Protein AF-0000000069533627 (afdb_homodimer)

InterPro domains:
  IPR001584 Integrase, catalytic core [PF00665] (185-281)
  IPR001584 Integrase, catalytic core [PS50994] (182-339)
  IPR012337 Ribonuclease H-like superfamily [SSF53098] (185-344)
  IPR036397 Ribonuclease H superfamily [G3DSA:3.30.420.10] (178-377)
  IPR041588 Integrase zinc-binding domain [PF17921] (116-171)

Structure (mmCIF, N/CA/C/O backbone):
data_AF-0000000069533627-model_v1
#
loop_
_entity.id
_entity.type
_entity.pdbx_description
1 polymer 'RNA-directed DNA polymerase'
#
loop_
_atom_site.group_PDB
_atom_site.id
_atom_site.type_symbol
_atom_site.label_atom_id
_atom_site.label_alt_id
_atom_site.label_comp_id
_atom_site.label_asym_id
_atom_site.label_entity_id
_atom_site.label_seq_id
_atom_site.pdbx_PDB_ins_code
_atom_site.Cartn_x
_atom_site.Cartn_y
_atom_site.Cartn_z
_atom_site.occupancy
_atom_site.B_iso_or_equiv
_atom_site.auth_seq_id
_atom_site.auth_comp_id
_atom_site.auth_asym_id
_atom_site.auth_atom_id
_atom_site.pdbx_PDB_model_num
ATOM 1 N N . MET A 1 1 ? -25.141 -32.5 -42.75 1 32.59 1 MET A N 1
ATOM 2 C CA . MET A 1 1 ? -24.406 -31.297 -42.375 1 32.59 1 MET A CA 1
ATOM 3 C C . MET A 1 1 ? -23.875 -30.578 -43.594 1 32.59 1 MET A C 1
ATOM 5 O O . MET A 1 1 ? -23.188 -31.172 -44.438 1 32.59 1 MET A O 1
ATOM 9 N N . ASN A 1 2 ? -24.656 -29.609 -43.969 1 37.34 2 ASN A N 1
ATOM 10 C CA . ASN A 1 2 ? -24.406 -28.938 -45.25 1 37.34 2 ASN A CA 1
ATOM 11 C C . ASN A 1 2 ? -23.016 -28.344 -45.312 1 37.34 2 ASN A C 1
ATOM 13 O O . ASN A 1 2 ? -22.688 -27.438 -44.531 1 37.34 2 ASN A O 1
ATOM 17 N N . LEU A 1 3 ? -22.047 -29.094 -45.812 1 45.97 3 LEU A N 1
ATOM 18 C CA . LEU A 1 3 ? -20.625 -28.844 -46 1 45.97 3 LEU A CA 1
ATOM 19 C C . LEU A 1 3 ? -20.406 -27.5 -46.688 1 45.97 3 LEU A C 1
ATOM 21 O O . LEU A 1 3 ? -19.328 -26.906 -46.594 1 45.97 3 LEU A O 1
ATOM 25 N N . ASP A 1 4 ? -21.297 -27.062 -47.5 1 46.69 4 ASP A N 1
ATOM 26 C CA . ASP A 1 4 ? -21.062 -25.922 -48.406 1 46.69 4 ASP A CA 1
ATOM 27 C C . ASP A 1 4 ? -20.984 -24.625 -47.594 1 46.69 4 ASP A C 1
ATOM 29 O O . ASP A 1 4 ? -20.375 -23.656 -48.062 1 46.69 4 ASP A O 1
ATOM 33 N N . LYS A 1 5 ? -21.875 -24.516 -46.562 1 46.94 5 LYS A N 1
ATOM 34 C CA . LYS A 1 5 ? -21.906 -23.234 -45.875 1 46.94 5 LYS A CA 1
ATOM 35 C C . LYS A 1 5 ? -20.875 -23.172 -44.75 1 46.94 5 LYS A C 1
ATOM 37 O O . LYS A 1 5 ? -20.938 -22.281 -43.906 1 46.94 5 LYS A O 1
ATOM 42 N N . GLN A 1 6 ? -20.219 -24.234 -44.375 1 40.69 6 GLN A N 1
ATOM 43 C CA . GLN A 1 6 ? -19.234 -24.234 -43.312 1 40.69 6 GLN A CA 1
ATOM 44 C C . GLN A 1 6 ? -17.953 -23.547 -43.75 1 40.69 6 GLN A C 1
ATOM 46 O O . GLN A 1 6 ? -17.594 -23.562 -44.938 1 40.69 6 GLN A O 1
ATOM 51 N N . PRO A 1 7 ? -17.469 -22.656 -42.844 1 46.53 7 PRO A N 1
ATOM 52 C CA . PRO A 1 7 ? -16.203 -22 -43.219 1 46.53 7 PRO A CA 1
ATOM 53 C C . PRO A 1 7 ? -15.141 -22.984 -43.688 1 46.53 7 PRO A C 1
ATOM 55 O O . PRO A 1 7 ? -15.188 -24.156 -43.312 1 46.53 7 PRO A O 1
ATOM 58 N N . ASP A 1 8 ? -14.398 -22.562 -44.594 1 44.06 8 ASP A N 1
ATOM 59 C CA . ASP A 1 8 ? -13.406 -23.359 -45.312 1 44.06 8 ASP A CA 1
ATOM 60 C C . ASP A 1 8 ? -12.555 -24.156 -44.312 1 44.06 8 ASP A C 1
ATOM 62 O O . ASP A 1 8 ? -12.148 -25.281 -44.594 1 44.06 8 ASP A O 1
ATOM 66 N N . ILE A 1 9 ? -12.359 -23.578 -43.156 1 45.16 9 ILE A N 1
ATOM 67 C CA . ILE A 1 9 ? -11.516 -24.234 -42.156 1 45.16 9 ILE A CA 1
ATOM 68 C C . ILE A 1 9 ? -12.195 -25.5 -41.656 1 45.16 9 ILE A C 1
ATOM 70 O O . ILE A 1 9 ? -11.555 -26.531 -41.469 1 45.16 9 ILE A O 1
ATOM 74 N N . VAL A 1 10 ? -13.43 -25.469 -41.469 1 49.91 10 VAL A N 1
ATOM 75 C CA . VAL A 1 10 ? -14.188 -26.625 -41.031 1 49.91 10 VAL A CA 1
ATOM 76 C C . VAL A 1 10 ? -14.227 -27.688 -42.156 1 49.91 10 VAL A C 1
ATOM 78 O O . VAL A 1 10 ? -14.055 -28.875 -41.875 1 49.91 10 VAL A O 1
ATOM 81 N N . LYS A 1 11 ? -14.289 -27.219 -43.281 1 50.12 11 LYS A N 1
ATOM 82 C CA . LYS A 1 11 ? -14.336 -28.109 -44.438 1 50.12 11 LYS A CA 1
ATOM 83 C C . LYS A 1 11 ? -13.055 -28.922 -44.562 1 50.12 11 LYS A C 1
ATOM 85 O O . LYS A 1 11 ? -13.094 -30.125 -44.844 1 50.12 11 LYS A O 1
ATOM 90 N N . ARG A 1 12 ? -11.961 -28.234 -44.375 1 48.91 12 ARG A N 1
ATOM 91 C CA . ARG A 1 12 ? -10.672 -28.906 -44.469 1 48.91 12 ARG A CA 1
ATOM 92 C C . ARG A 1 12 ? -10.516 -29.969 -43.406 1 48.91 12 ARG A C 1
ATOM 94 O O . ARG A 1 12 ? -10.031 -31.078 -43.688 1 48.91 12 ARG A O 1
ATOM 101 N N . TRP A 1 13 ? -11.047 -29.609 -42.281 1 48.78 13 TRP A N 1
ATOM 102 C CA . TRP A 1 13 ? -10.984 -30.594 -41.219 1 48.78 13 TRP A CA 1
ATOM 103 C C . TRP A 1 13 ? -11.867 -31.797 -41.531 1 48.78 13 TRP A C 1
ATOM 105 O O . TRP A 1 13 ? -11.469 -32.938 -41.312 1 48.78 13 TRP A O 1
ATOM 115 N N . LEU A 1 14 ? -12.938 -31.516 -42 1 50.31 14 LEU A N 1
ATOM 116 C CA . LEU A 1 14 ? -13.859 -32.594 -42.344 1 50.31 14 LEU A CA 1
ATOM 117 C C . LEU A 1 14 ? -13.258 -33.531 -43.406 1 50.31 14 LEU A C 1
ATOM 119 O O . LEU A 1 14 ? -13.383 -34.75 -43.312 1 50.31 14 LEU A O 1
ATOM 123 N N . LEU A 1 15 ? -12.625 -32.938 -44.406 1 51.97 15 LEU A N 1
ATOM 124 C CA . LEU A 1 15 ? -12 -33.75 -45.438 1 51.97 15 LEU A CA 1
ATOM 125 C C . LEU A 1 15 ? -10.867 -34.594 -44.875 1 51.97 15 LEU A C 1
ATOM 127 O O . LEU A 1 15 ? -10.711 -35.75 -45.25 1 51.97 15 LEU A O 1
ATOM 131 N N . TYR A 1 16 ? -10.133 -33.969 -43.969 1 48.19 16 TYR A N 1
ATOM 132 C CA . TYR A 1 16 ? -9.008 -34.688 -43.375 1 48.19 16 TYR A CA 1
ATOM 133 C C . TYR A 1 16 ? -9.5 -35.844 -42.5 1 48.19 16 TYR A C 1
ATOM 135 O O . TYR A 1 16 ? -8.945 -36.938 -42.562 1 48.19 16 TYR A O 1
ATOM 143 N N . LEU A 1 17 ? -10.547 -35.625 -41.844 1 45.91 17 LEU A N 1
ATOM 144 C CA . LEU A 1 17 ? -11.094 -36.625 -40.969 1 45.91 17 LEU A CA 1
ATOM 145 C C . LEU A 1 17 ? -11.781 -37.75 -41.781 1 45.91 17 LEU A C 1
ATOM 147 O O . LEU A 1 17 ? -11.977 -38.844 -41.25 1 45.91 17 LEU A O 1
ATOM 151 N N . GLN A 1 18 ? -12.133 -37.469 -42.906 1 48.88 18 GLN A N 1
ATOM 152 C CA . GLN A 1 18 ? -12.836 -38.438 -43.75 1 48.88 18 GLN A CA 1
ATOM 153 C C . GLN A 1 18 ? -12.016 -39.688 -43.906 1 48.88 18 GLN A C 1
ATOM 155 O O . GLN A 1 18 ? -12.57 -40.781 -44.094 1 48.88 18 GLN A O 1
ATOM 160 N N . ASP A 1 19 ? -10.734 -39.469 -44 1 42 19 ASP A N 1
ATOM 161 C CA . ASP A 1 19 ? -9.914 -40.656 -44.312 1 42 19 ASP A CA 1
ATOM 162 C C . ASP A 1 19 ? -9.734 -41.5 -43.062 1 42 19 ASP A C 1
ATOM 164 O O . ASP A 1 19 ? -9.133 -42.594 -43.125 1 42 19 ASP A O 1
ATOM 168 N N . PHE A 1 20 ? -10.008 -40.938 -41.906 1 40.44 20 PHE A N 1
ATOM 169 C CA . PHE A 1 20 ? -9.898 -41.719 -40.688 1 40.44 20 PHE A CA 1
ATOM 170 C C . PHE A 1 20 ? -11.281 -42.156 -40.188 1 40.44 20 PHE A C 1
ATOM 172 O O . PHE A 1 20 ? -12.281 -41.5 -40.469 1 40.44 20 PHE A O 1
ATOM 179 N N . SER A 1 21 ? -11.453 -43.344 -39.906 1 42.88 21 SER A N 1
ATOM 180 C CA . SER A 1 21 ? -12.664 -43.875 -39.25 1 42.88 21 SER A CA 1
ATOM 181 C C . SER A 1 21 ? -12.805 -43.312 -37.844 1 42.88 21 SER A C 1
ATOM 183 O O . SER A 1 21 ? -12 -43.656 -36.938 1 42.88 21 SER A O 1
ATOM 185 N N . TYR A 1 22 ? -12.969 -42.156 -37.625 1 36.59 22 TYR A N 1
ATOM 186 C CA . TYR A 1 22 ? -13.031 -41.656 -36.25 1 36.59 22 TYR A CA 1
ATOM 187 C C . TYR A 1 22 ? -14.461 -41.656 -35.75 1 36.59 22 TYR A C 1
ATOM 189 O O . TYR A 1 22 ? -15.414 -41.656 -36.531 1 36.59 22 TYR A O 1
ATOM 197 N N . ASN A 1 23 ? -14.695 -42.281 -34.688 1 39.38 23 ASN A N 1
ATOM 198 C CA . ASN A 1 23 ? -15.953 -42.156 -33.938 1 39.38 23 ASN A CA 1
ATOM 199 C C . ASN A 1 23 ? -16.031 -40.812 -33.219 1 39.38 23 ASN A C 1
ATOM 201 O O . ASN A 1 23 ? -15.086 -40.438 -32.5 1 39.38 23 ASN A O 1
ATOM 205 N N . ILE A 1 24 ? -16.641 -39.844 -33.781 1 38.06 24 ILE A N 1
ATOM 206 C CA . ILE A 1 24 ? -16.859 -38.594 -33.125 1 38.06 24 ILE A CA 1
ATOM 207 C C . ILE A 1 24 ? -17.781 -38.781 -31.906 1 38.06 24 ILE A C 1
ATOM 209 O O . ILE A 1 24 ? -18.938 -39.156 -32.062 1 38.06 24 ILE A O 1
ATOM 213 N N . ASP A 1 25 ? -17.156 -39.219 -30.844 1 37.03 25 ASP A N 1
ATOM 214 C CA . ASP A 1 25 ? -18.031 -39.219 -29.672 1 37.03 25 ASP A CA 1
ATOM 215 C C . ASP A 1 25 ? -18.203 -37.781 -29.109 1 37.03 25 ASP A C 1
ATOM 217 O O . ASP A 1 25 ? -17.219 -37.062 -28.984 1 37.03 25 ASP A O 1
ATOM 221 N N . HIS A 1 26 ? -19.234 -37.219 -29.406 1 38.25 26 HIS A N 1
ATOM 222 C CA . HIS A 1 26 ? -19.594 -35.938 -28.797 1 38.25 26 HIS A CA 1
ATOM 223 C C . HIS A 1 26 ? -19.453 -36 -27.281 1 38.25 26 HIS A C 1
ATOM 225 O O . HIS A 1 26 ? -20.156 -36.75 -26.609 1 38.25 26 HIS A O 1
ATOM 231 N N . ILE A 1 27 ? -18.219 -35.938 -26.812 1 39.25 27 ILE A N 1
ATOM 232 C CA . ILE A 1 27 ? -18.156 -35.812 -25.359 1 39.25 27 ILE A CA 1
ATOM 233 C C . ILE A 1 27 ? -18.453 -34.344 -24.969 1 39.25 27 ILE A C 1
ATOM 235 O O . ILE A 1 27 ? -17.906 -33.406 -25.547 1 39.25 27 ILE A O 1
ATOM 239 N N . LYS A 1 28 ? -19.562 -34.188 -24.375 1 38.41 28 LYS A N 1
ATOM 240 C CA . LYS A 1 28 ? -19.953 -32.844 -23.922 1 38.41 28 LYS A CA 1
ATOM 241 C C . LYS A 1 28 ? -18.797 -32.125 -23.25 1 38.41 28 LYS A C 1
ATOM 243 O O . LYS A 1 28 ? -17.922 -32.75 -22.656 1 38.41 28 LYS A O 1
ATOM 248 N N . GLY A 1 29 ? -18.625 -30.891 -23.781 1 36.12 29 GLY A N 1
ATOM 249 C CA . GLY A 1 29 ? -17.531 -30.016 -23.406 1 36.12 29 GLY A CA 1
ATOM 250 C C . GLY A 1 29 ? -17.172 -30.109 -21.938 1 36.12 29 GLY A C 1
ATOM 251 O O . GLY A 1 29 ? -16.016 -29.844 -21.547 1 36.12 29 GLY A O 1
ATOM 252 N N . CYS A 1 30 ? -18.125 -30.391 -21.031 1 36.91 30 CYS A N 1
ATOM 253 C CA . CYS A 1 30 ? -17.891 -30.484 -19.594 1 36.91 30 CYS A CA 1
ATOM 254 C C . CYS A 1 30 ? -17.016 -31.688 -19.266 1 36.91 30 CYS A C 1
ATOM 256 O O . CYS A 1 30 ? -16.484 -31.797 -18.156 1 36.91 30 CYS A O 1
ATOM 258 N N . ASP A 1 31 ? -16.969 -32.656 -20.016 1 33.12 31 ASP A N 1
ATOM 259 C CA . ASP A 1 31 ? -16.391 -33.969 -19.656 1 33.12 31 ASP A CA 1
ATOM 260 C C . ASP A 1 31 ? -15.039 -34.188 -20.344 1 33.12 31 ASP A C 1
ATOM 262 O O . ASP A 1 31 ? -14.453 -35.25 -20.25 1 33.12 31 ASP A O 1
ATOM 266 N N . ASN A 1 32 ? -14.68 -33.438 -21.359 1 32.91 32 ASN A N 1
ATOM 267 C CA . ASN A 1 32 ? -13.438 -33.719 -22.047 1 32.91 32 ASN A CA 1
ATOM 268 C C . ASN A 1 32 ? -12.219 -33.312 -21.219 1 32.91 32 ASN A C 1
ATOM 270 O O . ASN A 1 32 ? -12.055 -32.125 -20.906 1 32.91 32 ASN A O 1
ATOM 274 N N . PRO A 1 33 ? -11.422 -34.219 -20.562 1 34.47 33 PRO A N 1
ATOM 275 C CA . PRO A 1 33 ? -10.258 -34 -19.688 1 34.47 33 PRO A CA 1
ATOM 276 C C . PRO A 1 33 ? -9.18 -33.156 -20.359 1 34.47 33 PRO A C 1
ATOM 278 O O . PRO A 1 33 ? -8.406 -32.469 -19.672 1 34.47 33 PRO A O 1
ATOM 281 N N . ALA A 1 34 ? -8.805 -33.531 -21.609 1 33.84 34 ALA A N 1
ATOM 282 C CA . ALA A 1 34 ? -7.695 -32.875 -22.281 1 33.84 34 ALA A CA 1
ATOM 283 C C . ALA A 1 34 ? -7.961 -31.359 -22.406 1 33.84 34 ALA A C 1
ATOM 285 O O . ALA A 1 34 ? -7.027 -30.562 -22.438 1 33.84 34 ALA A O 1
ATOM 286 N N . ASP A 1 35 ? -9.234 -30.984 -22.766 1 31.97 35 ASP A N 1
ATOM 287 C CA . ASP A 1 35 ? -9.688 -29.609 -23 1 31.97 35 ASP A CA 1
ATOM 288 C C . ASP A 1 35 ? -9.672 -28.797 -21.703 1 31.97 35 ASP A C 1
ATOM 290 O O . ASP A 1 35 ? -10.008 -27.609 -21.703 1 31.97 35 ASP A O 1
ATOM 294 N N . PHE A 1 36 ? -9.625 -29.484 -20.578 1 28.98 36 PHE A N 1
ATOM 295 C CA . PHE A 1 36 ? -9.664 -28.719 -19.344 1 28.98 36 PHE A CA 1
ATOM 296 C C . PHE A 1 36 ? -8.5 -27.75 -19.266 1 28.98 36 PHE A C 1
ATOM 298 O O . PHE A 1 36 ? -8.664 -26.609 -18.828 1 28.98 36 PHE A O 1
ATOM 305 N N . LEU A 1 37 ? -7.273 -28.266 -19.625 1 29.89 37 LEU A N 1
ATOM 306 C CA . LEU A 1 37 ? -6.156 -27.328 -19.547 1 29.89 37 LEU A CA 1
ATOM 307 C C . LEU A 1 37 ? -6.344 -26.188 -20.547 1 29.89 37 LEU A C 1
ATOM 309 O O . LEU A 1 37 ? -6.004 -25.031 -20.234 1 29.89 37 LEU A O 1
ATOM 313 N N . SER A 1 38 ? -6.496 -26.547 -21.828 1 29.06 38 SER A N 1
ATOM 314 C CA . SER A 1 38 ? -6.66 -25.547 -22.875 1 29.06 38 SER A CA 1
ATOM 315 C C . SER A 1 38 ? -7.977 -24.781 -22.703 1 29.06 38 SER A C 1
ATOM 317 O O . SER A 1 38 ? -8.109 -23.656 -23.172 1 29.06 38 SER A O 1
ATOM 319 N N . ARG A 1 39 ? -9.094 -25.438 -22.406 1 30.2 39 ARG A N 1
ATOM 320 C CA . ARG A 1 39 ? -10.414 -24.828 -22.297 1 30.2 39 ARG A CA 1
ATOM 321 C C . ARG A 1 39 ? -10.508 -23.969 -21.031 1 30.2 39 ARG A C 1
ATOM 323 O O . ARG A 1 39 ? -11.555 -23.375 -20.75 1 30.2 39 ARG A O 1
ATOM 330 N N . MET A 1 40 ? -9.797 -24.281 -19.922 1 29.95 40 MET A N 1
ATOM 331 C CA . MET A 1 40 ? -9.906 -23 -19.234 1 29.95 40 MET A CA 1
ATOM 332 C C . MET A 1 40 ? -9.758 -21.844 -20.203 1 29.95 40 MET A C 1
ATOM 334 O O . MET A 1 40 ? -8.641 -21.375 -20.469 1 29.95 40 MET A O 1
ATOM 338 N N . GLN A 1 41 ? -10.023 -22.078 -21.422 1 29.56 41 GLN A N 1
ATOM 339 C CA . GLN A 1 41 ? -10.344 -20.984 -22.344 1 29.56 41 GLN A CA 1
ATOM 340 C C . GLN A 1 41 ? -10.711 -19.719 -21.562 1 29.56 41 GLN A C 1
ATOM 342 O O . GLN A 1 41 ? -11.562 -19.75 -20.672 1 29.56 41 GLN A O 1
ATOM 347 N N . ILE A 1 42 ? -9.719 -19.016 -21.469 1 32.44 42 ILE A N 1
ATOM 348 C CA . ILE A 1 42 ? -9.711 -17.656 -20.969 1 32.44 42 ILE A CA 1
ATOM 349 C C . ILE A 1 42 ? -10.992 -16.938 -21.391 1 32.44 42 ILE A C 1
ATOM 351 O O . ILE A 1 42 ? -11.156 -16.578 -22.547 1 32.44 42 ILE A O 1
ATOM 355 N N . GLU A 1 43 ? -12.047 -17.609 -21.344 1 31.3 43 GLU A N 1
ATOM 356 C CA . GLU A 1 43 ? -13.164 -16.672 -21.453 1 31.3 43 GLU A CA 1
ATOM 357 C C . GLU A 1 43 ? -12.734 -15.25 -21.109 1 31.3 43 GLU A C 1
ATOM 359 O O . GLU A 1 43 ? -11.719 -15.055 -20.438 1 31.3 43 GLU A O 1
ATOM 364 N N . ASP A 1 44 ? -13.297 -14.344 -21.766 1 32.56 44 ASP A N 1
ATOM 365 C CA . ASP A 1 44 ? -13.039 -12.914 -21.609 1 32.56 44 ASP A CA 1
ATOM 366 C C . ASP A 1 44 ? -12.594 -12.594 -20.188 1 32.56 44 ASP A C 1
ATOM 368 O O . ASP A 1 44 ? -13.406 -12.648 -19.25 1 32.56 44 ASP A O 1
ATOM 372 N N . VAL A 1 45 ? -11.602 -13.18 -19.781 1 37.94 45 VAL A N 1
ATOM 373 C CA . VAL A 1 45 ? -11.062 -12.727 -18.516 1 37.94 45 VAL A CA 1
ATOM 374 C C . VAL A 1 45 ? -11.406 -11.25 -18.297 1 37.94 45 VAL A C 1
ATOM 376 O O . VAL A 1 45 ? -10.828 -10.375 -18.938 1 37.94 45 VAL A O 1
ATOM 379 N N . GLU A 1 46 ? -12.516 -11.008 -18.344 1 44.5 46 GLU A N 1
ATOM 380 C CA . GLU A 1 46 ? -12.945 -9.68 -17.906 1 44.5 46 GLU A CA 1
ATOM 381 C C . GLU A 1 46 ? -12.203 -9.234 -16.656 1 44.5 46 GLU A C 1
ATOM 383 O O . GLU A 1 46 ? -11.883 -10.055 -15.797 1 44.5 46 GLU A O 1
ATOM 388 N N . VAL A 1 47 ? -11.461 -8.18 -16.781 1 50.31 47 VAL A N 1
ATOM 389 C CA . VAL A 1 47 ? -10.898 -7.434 -15.664 1 50.31 47 VAL A CA 1
ATOM 390 C C . VAL A 1 47 ? -11.586 -7.855 -14.367 1 50.31 47 VAL A C 1
ATOM 392 O O . VAL A 1 47 ? -10.969 -7.832 -13.297 1 50.31 47 VAL A O 1
ATOM 395 N N . ASN A 1 48 ? -12.781 -8.625 -14.477 1 54.84 48 ASN A N 1
ATOM 396 C CA . ASN A 1 48 ? -13.648 -8.836 -13.32 1 54.84 48 ASN A CA 1
ATOM 397 C C . ASN A 1 48 ? -13.234 -10.086 -12.539 1 54.84 48 ASN A C 1
ATOM 399 O O . ASN A 1 48 ? -13.68 -10.281 -11.406 1 54.84 48 ASN A O 1
ATOM 403 N N . ASN A 1 49 ? -12.203 -10.961 -13.18 1 62.41 49 ASN A N 1
ATOM 404 C CA . ASN A 1 49 ? -11.969 -12.172 -12.398 1 62.41 49 ASN A CA 1
ATOM 405 C C . ASN A 1 49 ? -10.477 -12.469 -12.242 1 62.41 49 ASN A C 1
ATOM 407 O O . ASN A 1 49 ? -10.062 -13.625 -12.305 1 62.41 49 ASN A O 1
ATOM 411 N N . LEU A 1 50 ? -9.773 -11.523 -12.047 1 68.56 50 LEU A N 1
ATOM 412 C CA . LEU A 1 50 ? -8.32 -11.641 -12.031 1 68.56 50 LEU A CA 1
ATOM 413 C C . LEU A 1 50 ? -7.871 -12.633 -10.953 1 68.56 50 LEU A C 1
ATOM 415 O O . LEU A 1 50 ? -6.984 -13.453 -11.195 1 68.56 50 LEU A O 1
ATOM 419 N N . PHE A 1 51 ? -8.57 -12.633 -9.805 1 71.25 51 PHE A N 1
ATOM 420 C CA . PHE A 1 51 ? -8.133 -13.438 -8.672 1 71.25 51 PHE A CA 1
ATOM 421 C C . PHE A 1 51 ? -9.102 -14.586 -8.414 1 71.25 51 PHE A C 1
ATOM 423 O O . PHE A 1 51 ? -9.172 -15.109 -7.305 1 71.25 51 PHE A O 1
ATOM 430 N N . HIS A 1 52 ? -9.859 -14.977 -9.414 1 71.12 52 HIS A N 1
ATOM 431 C CA . HIS A 1 52 ? -10.883 -16 -9.266 1 71.12 52 HIS A CA 1
ATOM 432 C C . HIS A 1 52 ? -10.266 -17.344 -8.875 1 71.12 52 HIS A C 1
ATOM 434 O O . HIS A 1 52 ? -9.266 -17.766 -9.477 1 71.12 52 HIS A O 1
ATOM 440 N N . MET A 1 53 ? -10.82 -17.75 -7.656 1 66.31 53 MET A N 1
ATOM 441 C CA . MET A 1 53 ? -10.445 -19.094 -7.203 1 66.31 53 MET A CA 1
ATOM 442 C C . MET A 1 53 ? -11.539 -20.094 -7.523 1 66.31 53 MET A C 1
ATOM 444 O O . MET A 1 53 ? -12.727 -19.766 -7.504 1 66.31 53 MET A O 1
ATOM 448 N N . GLY A 1 54 ? -11.539 -20.766 -8.594 1 62.72 54 GLY A N 1
ATOM 449 C CA . GLY A 1 54 ? -12.547 -21.781 -8.836 1 62.72 54 GLY A CA 1
ATOM 450 C C . GLY A 1 54 ? -13.148 -22.344 -7.562 1 62.72 54 GLY A C 1
ATOM 451 O O . GLY A 1 54 ? -12.609 -22.141 -6.473 1 62.72 54 GLY A O 1
ATOM 452 N N . ASP A 1 55 ? -14.383 -22.766 -7.461 1 71.44 55 ASP A N 1
ATOM 453 C CA . ASP A 1 55 ? -15.125 -23.328 -6.34 1 71.44 55 ASP A CA 1
ATOM 454 C C . ASP A 1 55 ? -14.578 -24.688 -5.945 1 71.44 55 ASP A C 1
ATOM 456 O O . ASP A 1 55 ? -15.008 -25.281 -4.945 1 71.44 55 ASP A O 1
ATOM 460 N N . GLN A 1 56 ? -13.594 -25.047 -6.578 1 78.88 56 GLN A N 1
ATOM 461 C CA . GLN A 1 56 ? -13.117 -26.406 -6.387 1 78.88 56 GLN A CA 1
ATOM 462 C C . GLN A 1 56 ? -12.453 -26.578 -5.023 1 78.88 56 GLN A C 1
ATOM 464 O O . GLN A 1 56 ? -12.531 -27.641 -4.418 1 78.88 56 GLN A O 1
ATOM 469 N N . LEU A 1 57 ? -11.922 -25.5 -4.543 1 85.38 57 LEU A N 1
ATOM 470 C CA . LEU A 1 57 ? -11.195 -25.625 -3.283 1 85.38 57 LEU A CA 1
ATOM 471 C C . LEU A 1 57 ? -11.992 -25.031 -2.131 1 85.38 57 LEU A C 1
ATOM 473 O O . LEU A 1 57 ? -11.422 -24.625 -1.112 1 85.38 57 LEU A O 1
ATOM 477 N N . SER A 1 58 ? -13.234 -24.984 -2.35 1 84.12 58 SER A N 1
ATOM 478 C CA . SER A 1 58 ? -14.078 -24.594 -1.227 1 84.12 58 SER A CA 1
ATOM 479 C C . SER A 1 58 ? -14.109 -25.688 -0.158 1 84.12 58 SER A C 1
ATOM 481 O O . SER A 1 58 ? -13.984 -26.875 -0.469 1 84.12 58 SER A O 1
ATOM 483 N N . HIS A 1 59 ? -14.312 -25.281 1.044 1 87.19 59 HIS A N 1
ATOM 484 C CA . HIS A 1 59 ? -14.336 -26.234 2.143 1 87.19 59 HIS A CA 1
ATOM 485 C C . HIS A 1 59 ? -15.414 -27.297 1.936 1 87.19 59 HIS A C 1
ATOM 487 O O . HIS A 1 59 ? -15.195 -28.469 2.205 1 87.19 59 HIS A O 1
ATOM 493 N N . SER A 1 60 ? -16.516 -26.828 1.483 1 87.19 60 SER A N 1
ATOM 494 C CA . SER A 1 60 ? -17.625 -27.75 1.248 1 87.19 60 SER A CA 1
ATOM 495 C C . SER A 1 60 ? -17.266 -28.781 0.189 1 87.19 60 SER A C 1
ATOM 497 O O . SER A 1 60 ? -17.531 -29.969 0.355 1 87.19 60 SER A O 1
ATOM 499 N N . ASN A 1 61 ? -16.625 -28.328 -0.815 1 89.62 61 ASN A N 1
ATOM 500 C CA . ASN A 1 61 ? -16.25 -29.234 -1.885 1 89.62 61 ASN A CA 1
ATOM 501 C C . ASN A 1 61 ? -15.109 -30.156 -1.453 1 89.62 61 ASN A C 1
ATOM 503 O O . ASN A 1 61 ? -15.078 -31.328 -1.827 1 89.62 61 ASN A O 1
ATOM 507 N N . ILE A 1 62 ? -14.172 -29.656 -0.72 1 92.81 62 ILE A N 1
ATOM 508 C CA . ILE A 1 62 ? -13.07 -30.469 -0.227 1 92.81 62 ILE A CA 1
ATOM 509 C C . ILE A 1 62 ? -13.609 -31.594 0.663 1 92.81 62 ILE A C 1
ATOM 511 O O . ILE A 1 62 ? -13.203 -32.75 0.539 1 92.81 62 ILE A O 1
ATOM 515 N N . LYS A 1 63 ? -14.523 -31.25 1.487 1 93.94 63 LYS A N 1
ATOM 516 C CA . LYS A 1 63 ? -15.125 -32.219 2.389 1 93.94 63 LYS A CA 1
ATOM 517 C C . LYS A 1 63 ? -15.812 -33.344 1.608 1 93.94 63 LYS A C 1
ATOM 519 O O . LYS A 1 63 ? -15.648 -34.531 1.926 1 93.94 63 LYS A O 1
ATOM 524 N N . LEU A 1 64 ? -16.547 -32.938 0.66 1 93.88 64 LEU A N 1
ATOM 525 C CA . LEU A 1 64 ? -17.234 -33.906 -0.191 1 93.88 64 LEU A CA 1
ATOM 526 C C . LEU A 1 64 ? -16.234 -34.812 -0.896 1 93.88 64 LEU A C 1
ATOM 528 O O . LEU A 1 64 ? -16.406 -36.031 -0.921 1 93.88 64 LEU A O 1
ATOM 532 N N . CYS A 1 65 ? -15.188 -34.281 -1.409 1 94.88 65 CYS A N 1
ATOM 533 C CA . CYS A 1 65 ? -14.18 -35.031 -2.143 1 94.88 65 CYS A CA 1
ATOM 534 C C . CYS A 1 65 ? -13.398 -35.938 -1.205 1 94.88 65 CYS A C 1
ATOM 536 O O . CYS A 1 65 ? -12.992 -37.031 -1.593 1 94.88 65 CYS A O 1
ATOM 538 N N . GLN A 1 66 ? -13.156 -35.531 -0.013 1 95.75 66 GLN A N 1
ATOM 539 C CA . GLN A 1 66 ? -12.484 -36.344 0.987 1 95.75 66 GLN A CA 1
ATOM 540 C C . GLN A 1 66 ? -13.289 -37.594 1.289 1 95.75 66 GLN A C 1
ATOM 542 O O . GLN A 1 66 ? -12.719 -38.688 1.473 1 95.75 66 GLN A O 1
ATOM 547 N N . SER A 1 67 ? -14.586 -37.5 1.318 1 94.25 67 SER A N 1
ATOM 548 C CA . SER A 1 67 ? -15.461 -38.625 1.625 1 94.25 67 SER A CA 1
ATOM 549 C C . SER A 1 67 ? -15.555 -39.594 0.448 1 94.25 67 SER A C 1
ATOM 551 O O . SER A 1 67 ? -15.773 -40.781 0.636 1 94.25 67 SER A O 1
ATOM 553 N N . MET A 1 68 ? -15.32 -39.094 -0.686 1 93.94 68 MET A N 1
ATOM 554 C CA . MET A 1 68 ? -15.492 -39.906 -1.891 1 93.94 68 MET A CA 1
ATOM 555 C C . MET A 1 68 ? -14.18 -40.594 -2.277 1 93.94 68 MET A C 1
ATOM 557 O O . MET A 1 68 ? -14.188 -41.656 -2.918 1 93.94 68 MET A O 1
ATOM 561 N N . ASP A 1 69 ? -13.109 -40 -1.898 1 94.25 69 ASP A N 1
ATOM 562 C CA . ASP A 1 69 ? -11.789 -40.531 -2.246 1 94.25 69 ASP A CA 1
ATOM 563 C C . ASP A 1 69 ? -11.453 -41.75 -1.428 1 94.25 69 ASP A C 1
ATOM 565 O O . ASP A 1 69 ? -11.703 -41.812 -0.221 1 94.25 69 ASP A O 1
ATOM 569 N N . SER A 1 70 ? -10.945 -42.719 -2.049 1 92.94 70 SER A N 1
ATOM 570 C CA . SER A 1 70 ? -10.695 -44.031 -1.419 1 92.94 70 SER A CA 1
ATOM 571 C C . SER A 1 70 ? -9.672 -43.906 -0.292 1 92.94 70 SER A C 1
ATOM 573 O O . SER A 1 70 ? -9.844 -44.5 0.777 1 92.94 70 SER A O 1
ATOM 575 N N . CYS A 1 71 ? -8.68 -43.156 -0.518 1 93.31 71 CYS A N 1
ATOM 576 C CA . CYS A 1 71 ? -7.621 -43.031 0.473 1 93.31 71 CYS A CA 1
ATOM 577 C C . CYS A 1 71 ? -8.094 -42.25 1.69 1 93.31 71 CYS A C 1
ATOM 579 O O . CYS A 1 71 ? -7.98 -42.719 2.822 1 93.31 71 CYS A O 1
ATOM 581 N N . THR A 1 72 ? -8.68 -41.125 1.476 1 95.5 72 THR A N 1
ATOM 582 C CA . THR A 1 72 ? -9.078 -40.281 2.584 1 95.5 72 THR A CA 1
ATOM 583 C C . THR A 1 72 ? -10.273 -40.875 3.33 1 95.5 72 THR A C 1
ATOM 585 O O . THR A 1 72 ? -10.383 -40.719 4.551 1 95.5 72 THR A O 1
ATOM 588 N N . SER A 1 73 ? -11.141 -41.531 2.631 1 94.75 73 SER A N 1
ATOM 589 C CA . SER A 1 73 ? -12.266 -42.188 3.291 1 94.75 73 SER A CA 1
ATOM 590 C C . SER A 1 73 ? -11.797 -43.25 4.27 1 94.75 73 SER A C 1
ATOM 592 O O . SER A 1 73 ? -12.391 -43.438 5.332 1 94.75 73 SER A O 1
ATOM 594 N N . GLU A 1 74 ? -10.789 -43.938 3.826 1 94.88 74 GLU A N 1
ATOM 595 C CA . GLU A 1 74 ? -10.219 -44.938 4.707 1 94.88 74 GLU A CA 1
ATOM 596 C C . GLU A 1 74 ? -9.609 -44.312 5.957 1 94.88 74 GLU A C 1
ATOM 598 O O . GLU A 1 74 ? -9.75 -44.844 7.059 1 94.88 74 GLU A O 1
ATOM 603 N N . ILE A 1 75 ? -8.922 -43.25 5.754 1 95.75 75 ILE A N 1
ATOM 604 C CA . ILE A 1 75 ? -8.312 -42.562 6.883 1 95.75 75 ILE A CA 1
ATOM 605 C C . ILE A 1 75 ? -9.398 -42.062 7.84 1 95.75 75 ILE A C 1
ATOM 607 O O . ILE A 1 75 ? -9.266 -42.219 9.055 1 95.75 75 ILE A O 1
ATOM 611 N N . ILE A 1 76 ? -10.461 -41.531 7.266 1 96 76 ILE A N 1
ATOM 612 C CA . ILE A 1 76 ? -11.57 -41 8.062 1 96 76 ILE A CA 1
ATOM 613 C C . ILE A 1 76 ? -12.195 -42.156 8.867 1 96 76 ILE A C 1
ATOM 615 O O . ILE A 1 76 ? -12.5 -42 10.047 1 96 76 ILE A O 1
ATOM 619 N N . LYS A 1 77 ? -12.375 -43.281 8.266 1 95.12 77 LYS A N 1
ATOM 620 C CA . LYS A 1 77 ? -12.914 -44.438 8.945 1 95.12 77 LYS A CA 1
ATOM 621 C C . LYS A 1 77 ? -12.016 -44.875 10.094 1 95.12 77 LYS A C 1
ATOM 623 O O . LYS A 1 77 ? -12.5 -45.219 11.172 1 95.12 77 LYS A O 1
ATOM 628 N N . LYS A 1 78 ? -10.797 -44.875 9.836 1 95.81 78 LYS A N 1
ATOM 629 C CA . LYS A 1 78 ? -9.828 -45.281 10.859 1 95.81 78 LYS A CA 1
ATOM 630 C C . LYS A 1 78 ? -9.852 -44.312 12.047 1 95.81 78 LYS A C 1
ATOM 632 O O . LYS A 1 78 ? -9.648 -44.719 13.188 1 95.81 78 LYS A O 1
ATOM 637 N N . ILE A 1 79 ? -10.039 -43.062 11.75 1 94.81 79 ILE A N 1
ATOM 638 C CA . ILE A 1 79 ? -10.125 -42.062 12.812 1 94.81 79 ILE A CA 1
ATOM 639 C C . ILE A 1 79 ? -11.375 -42.312 13.648 1 94.81 79 ILE A C 1
ATOM 641 O O . ILE A 1 79 ? -11.336 -42.219 14.875 1 94.81 79 ILE A O 1
ATOM 645 N N . GLU A 1 80 ? -12.453 -42.594 12.945 1 92.81 80 GLU A N 1
ATOM 646 C CA . GLU A 1 80 ? -13.711 -42.875 13.633 1 92.81 80 GLU A CA 1
ATOM 647 C C . GLU A 1 80 ? -13.586 -44.125 14.508 1 92.81 80 GLU A C 1
ATOM 649 O O . GLU A 1 80 ? -14.219 -44.219 15.562 1 92.81 80 GLU A O 1
ATOM 654 N N . GLU A 1 81 ? -12.766 -45.062 14.094 1 94.62 81 GLU A N 1
ATOM 655 C CA . GLU A 1 81 ? -12.523 -46.281 14.844 1 94.62 81 GLU A CA 1
ATOM 656 C C . GLU A 1 81 ? -11.477 -46.062 15.938 1 94.62 81 GLU A C 1
ATOM 658 O O . GLU A 1 81 ? -11.117 -47 16.656 1 94.62 81 GLU A O 1
ATOM 663 N N . LYS A 1 82 ? -10.867 -44.875 16 1 92.56 82 LYS A N 1
ATOM 664 C CA . LYS A 1 82 ? -9.906 -44.469 17.016 1 92.56 82 LYS A CA 1
ATOM 665 C C . LYS A 1 82 ? -8.602 -45.25 16.875 1 92.56 82 LYS A C 1
ATOM 667 O O . LYS A 1 82 ? -8.039 -45.688 17.875 1 92.56 82 LYS A O 1
ATOM 672 N N . ASP A 1 83 ? -8.305 -45.5 15.625 1 92.44 83 ASP A N 1
ATOM 673 C CA . ASP A 1 83 ? -6.992 -46.094 15.375 1 92.44 83 ASP A CA 1
ATOM 674 C C . ASP A 1 83 ? -5.871 -45.188 15.867 1 92.44 83 ASP A C 1
ATOM 676 O O . ASP A 1 83 ? -5.727 -44.062 15.391 1 92.44 83 ASP A O 1
ATOM 680 N N . SER A 1 84 ? -5.016 -45.562 16.703 1 90.56 84 SER A N 1
ATOM 681 C CA . SER A 1 84 ? -4.031 -44.75 17.406 1 90.56 84 SER A CA 1
ATOM 682 C C . SER A 1 84 ? -3.002 -44.156 16.438 1 90.56 84 SER A C 1
ATOM 684 O O . SER A 1 84 ? -2.65 -43 16.531 1 90.56 84 SER A O 1
ATOM 686 N N . LYS A 1 85 ? -2.549 -45 15.562 1 91.19 85 LYS A N 1
ATOM 687 C CA . LYS A 1 85 ? -1.514 -44.562 14.633 1 91.19 85 LYS A CA 1
ATOM 688 C C . LYS A 1 85 ? -2.033 -43.469 13.711 1 91.19 85 LYS A C 1
ATOM 690 O O . LYS A 1 85 ? -1.347 -42.469 13.477 1 91.19 85 LYS A O 1
ATOM 695 N N . THR A 1 86 ? -3.219 -43.656 13.211 1 92.19 86 THR A N 1
ATOM 696 C CA . THR A 1 86 ? -3.82 -42.688 12.289 1 92.19 86 THR A CA 1
ATOM 697 C C . THR A 1 86 ? -4.176 -41.406 13.016 1 92.19 86 THR A C 1
ATOM 699 O O . THR A 1 86 ? -3.988 -40.312 12.477 1 92.19 86 THR A O 1
ATOM 702 N N . CYS A 1 87 ? -4.57 -41.5 14.242 1 90.88 87 CYS A N 1
ATOM 703 C CA . CYS A 1 87 ? -5.004 -40.344 15.016 1 90.88 87 CYS A CA 1
ATOM 704 C C . CYS A 1 87 ? -3.812 -39.5 15.438 1 90.88 87 CYS A C 1
ATOM 706 O O . CYS A 1 87 ? -3.975 -38.344 15.812 1 90.88 87 CYS A O 1
ATOM 708 N N . GLN A 1 88 ? -2.67 -40.094 15.359 1 88.62 88 GLN A N 1
ATOM 709 C CA . GLN A 1 88 ? -1.465 -39.312 15.672 1 88.62 88 GLN A CA 1
ATOM 710 C C . GLN A 1 88 ? -1.115 -38.375 14.547 1 88.62 88 GLN A C 1
ATOM 712 O O . GLN A 1 88 ? -0.536 -37.312 14.789 1 88.62 88 GLN A O 1
ATOM 717 N N . LYS A 1 89 ? -1.547 -38.656 13.367 1 91.5 89 LYS A N 1
ATOM 718 C CA . LYS A 1 89 ? -1.123 -37.906 12.195 1 91.5 89 LYS A CA 1
ATOM 719 C C . LYS A 1 89 ? -2.273 -37.062 11.641 1 91.5 89 LYS A C 1
ATOM 721 O O . LYS A 1 89 ? -2.051 -36.031 11.031 1 91.5 89 LYS A O 1
ATOM 726 N N . TYR A 1 90 ? -3.43 -37.688 11.844 1 93.75 90 TYR A N 1
ATOM 727 C CA . TYR A 1 90 ? -4.586 -37.062 11.211 1 93.75 90 TYR A CA 1
ATOM 728 C C . TYR A 1 90 ? -5.703 -36.844 12.219 1 93.75 90 TYR A C 1
ATOM 730 O O . TYR A 1 90 ? -5.742 -37.469 13.273 1 93.75 90 TYR A O 1
ATOM 738 N N . PHE A 1 91 ? -6.574 -35.844 11.922 1 93.12 91 PHE A N 1
ATOM 739 C CA . PHE A 1 91 ? -7.781 -35.625 12.711 1 93.12 91 PHE A CA 1
ATOM 740 C C . PHE A 1 91 ? -8.844 -34.938 11.875 1 93.12 91 PHE A C 1
ATOM 742 O O . PHE A 1 91 ? -8.562 -34.406 10.789 1 93.12 91 PHE A O 1
ATOM 749 N N . ILE A 1 92 ? -10.047 -35 12.305 1 93.5 92 ILE A N 1
ATOM 750 C CA . ILE A 1 92 ? -11.148 -34.281 11.68 1 93.5 92 ILE A CA 1
ATOM 751 C C . ILE A 1 92 ? -11.445 -33 12.461 1 93.5 92 ILE A C 1
ATOM 753 O O . ILE A 1 92 ? -11.688 -33.031 13.664 1 93.5 92 ILE A O 1
ATOM 757 N N . ASP A 1 93 ? -11.359 -31.906 11.711 1 90.81 93 ASP A N 1
ATOM 758 C CA . ASP A 1 93 ? -11.656 -30.625 12.352 1 90.81 93 ASP A CA 1
ATOM 759 C C . ASP A 1 93 ? -13.117 -30.547 12.781 1 90.81 93 ASP A C 1
ATOM 761 O O . ASP A 1 93 ? -14.016 -30.781 11.969 1 90.81 93 ASP A O 1
ATOM 765 N N . SER A 1 94 ? -13.367 -30.141 14 1 86.44 94 SER A N 1
ATOM 766 C CA . SER A 1 94 ? -14.711 -30.172 14.578 1 86.44 94 SER A CA 1
ATOM 767 C C . SER A 1 94 ? -15.594 -29.078 13.977 1 86.44 94 SER A C 1
ATOM 769 O O . SER A 1 94 ? -16.812 -29.234 13.898 1 86.44 94 SER A O 1
ATOM 771 N N . TYR A 1 95 ? -15 -28.109 13.562 1 80.81 95 TYR A N 1
ATOM 772 C CA . TYR A 1 95 ? -15.773 -26.969 13.07 1 80.81 95 TYR A CA 1
ATOM 773 C C . TYR A 1 95 ? -16.094 -27.141 11.594 1 80.81 95 TYR A C 1
ATOM 775 O O . TYR A 1 95 ? -17.234 -26.922 11.172 1 80.81 95 TYR A O 1
ATOM 783 N N . THR A 1 96 ? -15.156 -27.578 10.828 1 85.38 96 THR A N 1
ATOM 784 C CA . THR A 1 96 ? -15.312 -27.609 9.375 1 85.38 96 THR A CA 1
ATOM 785 C C . THR A 1 96 ? -15.656 -29.016 8.898 1 85.38 96 THR A C 1
ATOM 787 O O . THR A 1 96 ? -16.219 -29.188 7.809 1 85.38 96 THR A O 1
ATOM 790 N N . GLY A 1 97 ? -15.289 -29.969 9.703 1 89.56 97 GLY A N 1
ATOM 791 C CA . GLY A 1 97 ? -15.492 -31.359 9.305 1 89.56 97 GLY A CA 1
ATOM 792 C C . GLY A 1 97 ? -14.445 -31.844 8.32 1 89.56 97 GLY A C 1
ATOM 793 O O . GLY A 1 97 ? -14.586 -32.938 7.75 1 89.56 97 GLY A O 1
ATOM 794 N N . LEU A 1 98 ? -13.406 -31.078 8.164 1 93.69 98 LEU A N 1
ATOM 795 C CA . LEU A 1 98 ? -12.375 -31.422 7.184 1 93.69 98 LEU A CA 1
ATOM 796 C C . LEU A 1 98 ? -11.32 -32.344 7.793 1 93.69 98 LEU A C 1
ATOM 798 O O . LEU A 1 98 ? -10.977 -32.188 8.969 1 93.69 98 LEU A O 1
ATOM 802 N N . LEU A 1 99 ? -10.859 -33.219 6.973 1 95.56 99 LEU A N 1
ATOM 803 C CA . LEU A 1 99 ? -9.719 -34.062 7.359 1 95.56 99 LEU A CA 1
ATOM 804 C C . LEU A 1 99 ? -8.438 -33.219 7.355 1 95.56 99 LEU A C 1
ATOM 806 O O . LEU A 1 99 ? -8.094 -32.594 6.344 1 95.56 99 LEU A O 1
ATOM 810 N N . MET A 1 100 ? -7.762 -33.25 8.43 1 94.44 100 MET A N 1
ATOM 811 C CA . MET A 1 100 ? -6.57 -32.438 8.602 1 94.44 100 MET A CA 1
ATOM 812 C C . MET A 1 100 ? -5.344 -33.281 8.875 1 94.44 100 MET A C 1
ATOM 814 O O . MET A 1 100 ? -5.465 -34.406 9.398 1 94.44 100 MET A O 1
ATOM 818 N N . PHE A 1 101 ? -4.246 -32.781 8.406 1 92.69 101 PHE A N 1
ATOM 819 C CA . PHE A 1 101 ? -2.938 -33.375 8.688 1 92.69 101 PHE A CA 1
ATOM 820 C C . PHE A 1 101 ? -2.225 -32.594 9.781 1 92.69 101 PHE A C 1
ATOM 822 O O . PHE A 1 101 ? -2.117 -31.359 9.711 1 92.69 101 PHE A O 1
ATOM 829 N N . LYS A 1 102 ? -1.772 -33.312 10.789 1 86.69 102 LYS A N 1
ATOM 830 C CA . LYS A 1 102 ? -1.105 -32.719 11.93 1 86.69 102 LYS A CA 1
ATOM 831 C C . LYS A 1 102 ? 0.392 -32.562 11.672 1 86.69 102 LYS A C 1
ATOM 833 O O . LYS A 1 102 ? 1.057 -33.5 11.273 1 86.69 102 LYS A O 1
ATOM 838 N N . ILE A 1 103 ? 0.834 -31.25 11.633 1 78.56 103 ILE A N 1
ATOM 839 C CA . ILE A 1 103 ? 2.275 -31.047 11.539 1 78.56 103 ILE A CA 1
ATOM 840 C C . ILE A 1 103 ? 2.811 -30.531 12.875 1 78.56 103 ILE A C 1
ATOM 842 O O . ILE A 1 103 ? 2.262 -29.578 13.445 1 78.56 103 ILE A O 1
ATOM 846 N N . LYS A 1 104 ? 3.699 -31.297 13.469 1 65.31 104 LYS A N 1
ATOM 847 C CA . LYS A 1 104 ? 4.328 -30.859 14.711 1 65.31 104 LYS A CA 1
ATOM 848 C C . LYS A 1 104 ? 5.434 -29.828 14.438 1 65.31 104 LYS A C 1
ATOM 850 O O . LYS A 1 104 ? 6.367 -30.109 13.68 1 65.31 104 LYS A O 1
ATOM 855 N N . SER A 1 105 ? 5.039 -28.594 14.188 1 57.44 105 SER A N 1
ATOM 856 C CA . SER A 1 105 ? 6.105 -27.609 14.039 1 57.44 105 SER A CA 1
ATOM 857 C C . SER A 1 105 ? 6.598 -27.125 15.391 1 57.44 105 SER A C 1
ATOM 859 O O . SER A 1 105 ? 5.836 -26.516 16.156 1 57.44 105 SER A O 1
ATOM 861 N N . GLY A 1 106 ? 7.883 -27.25 15.75 1 53.38 106 GLY A N 1
ATOM 862 C CA . GLY A 1 106 ? 8.531 -26.859 16.984 1 53.38 106 GLY A CA 1
ATOM 863 C C . GLY A 1 106 ? 7.684 -27.125 18.219 1 53.38 106 GLY A C 1
ATOM 864 O O . GLY A 1 106 ? 6.715 -27.875 18.156 1 53.38 106 GLY A O 1
ATOM 865 N N . LYS A 1 107 ? 8 -26.578 19.484 1 50.25 107 LYS A N 1
ATOM 866 C CA . LYS A 1 107 ? 7.484 -26.969 20.797 1 50.25 107 LYS A CA 1
ATOM 867 C C . LYS A 1 107 ? 5.969 -26.781 20.859 1 50.25 107 LYS A C 1
ATOM 869 O O . LYS A 1 107 ? 5.277 -27.531 21.547 1 50.25 107 LYS A O 1
ATOM 874 N N . ASP A 1 108 ? 5.316 -25.781 20.359 1 48.81 108 ASP A N 1
ATOM 875 C CA . ASP A 1 108 ? 3.938 -25.609 20.797 1 48.81 108 ASP A CA 1
ATOM 876 C C . ASP A 1 108 ? 3.025 -25.219 19.641 1 48.81 108 ASP A C 1
ATOM 878 O O . ASP A 1 108 ? 1.842 -24.953 19.844 1 48.81 108 ASP A O 1
ATOM 882 N N . GLN A 1 109 ? 3.559 -25.078 18.391 1 52.38 109 GLN A N 1
ATOM 883 C CA . GLN A 1 109 ? 2.539 -24.562 17.484 1 52.38 109 GLN A CA 1
ATOM 884 C C . GLN A 1 109 ? 2.191 -25.594 16.406 1 52.38 109 GLN A C 1
ATOM 886 O O . GLN A 1 109 ? 3.08 -26.125 15.734 1 52.38 109 GLN A O 1
ATOM 891 N N . ILE A 1 110 ? 1.16 -26.344 16.625 1 54.75 110 ILE A N 1
ATOM 892 C CA . ILE A 1 110 ? 0.617 -27.281 15.648 1 54.75 110 ILE A CA 1
ATOM 893 C C . ILE A 1 110 ? 0.028 -26.5 14.469 1 54.75 110 ILE A C 1
ATOM 895 O O . ILE A 1 110 ? -0.819 -25.625 14.656 1 54.75 110 ILE A O 1
ATOM 899 N N . LEU A 1 111 ? 0.796 -26.562 13.266 1 68.44 111 LEU A N 1
ATOM 900 C CA . LEU A 1 111 ? 0.243 -26 12.039 1 68.44 111 LEU A CA 1
ATOM 901 C C . LEU A 1 111 ? -0.595 -27.031 11.297 1 68.44 111 LEU A C 1
ATOM 903 O O . LEU A 1 111 ? -0.064 -28.047 10.812 1 68.44 111 LEU A O 1
ATOM 907 N N . ASN A 1 112 ? -1.947 -27.016 11.469 1 82.44 112 ASN A N 1
ATOM 908 C CA . ASN A 1 112 ? -2.871 -27.953 10.82 1 82.44 112 ASN A CA 1
ATOM 909 C C . ASN A 1 112 ? -3.078 -27.594 9.352 1 82.44 112 ASN A C 1
ATOM 911 O O . ASN A 1 112 ? -3.176 -26.422 8.992 1 82.44 112 ASN A O 1
ATOM 915 N N . LYS A 1 113 ? -2.875 -28.672 8.516 1 90.94 113 LYS A N 1
ATOM 916 C CA . LYS A 1 113 ? -3.066 -28.5 7.082 1 90.94 113 LYS A CA 1
ATOM 917 C C . LYS A 1 113 ? -4.25 -29.328 6.582 1 90.94 113 LYS A C 1
ATOM 919 O O . LYS A 1 113 ? -4.492 -30.438 7.062 1 90.94 113 LYS A O 1
ATOM 924 N N . ILE A 1 114 ? -4.922 -28.844 5.637 1 92.69 114 ILE A N 1
ATOM 925 C CA . ILE A 1 114 ? -6.051 -29.547 5.043 1 92.69 114 ILE A CA 1
ATOM 926 C C . ILE A 1 114 ? -5.547 -30.641 4.102 1 92.69 114 ILE A C 1
ATOM 928 O O . ILE A 1 114 ? -4.699 -30.391 3.24 1 92.69 114 ILE A O 1
ATOM 932 N N . TYR A 1 115 ? -5.984 -31.812 4.336 1 95.75 115 TYR A N 1
ATOM 933 C CA . TYR A 1 115 ? -5.633 -32.906 3.445 1 95.75 115 TYR A CA 1
ATOM 934 C C . TYR A 1 115 ? -6.406 -32.812 2.135 1 95.75 115 TYR A C 1
ATOM 936 O O . TYR A 1 115 ? -7.633 -32.906 2.123 1 95.75 115 TYR A O 1
ATOM 944 N N . ILE A 1 116 ? -5.727 -32.688 1.057 1 95.88 116 ILE A N 1
ATOM 945 C CA . ILE A 1 116 ? -6.34 -32.594 -0.264 1 95.88 116 ILE A CA 1
ATOM 946 C C . ILE A 1 116 ? -6.406 -34 -0.886 1 95.88 116 ILE A C 1
ATOM 948 O O . ILE A 1 116 ? -5.379 -34.625 -1.079 1 95.88 116 ILE A O 1
ATOM 952 N N . PRO A 1 117 ? -7.609 -34.438 -1.128 1 96 117 PRO A N 1
ATOM 953 C CA . PRO A 1 117 ? -7.734 -35.75 -1.784 1 96 117 PRO A CA 1
ATOM 954 C C . PRO A 1 117 ? -7.184 -35.75 -3.209 1 96 117 PRO A C 1
ATOM 956 O O . PRO A 1 117 ? -7.062 -34.688 -3.826 1 96 117 PRO A O 1
ATOM 959 N N . ARG A 1 118 ? -6.91 -36.844 -3.719 1 93.5 118 ARG A N 1
ATOM 960 C CA . ARG A 1 118 ? -6.223 -37 -4.996 1 93.5 118 ARG A CA 1
ATOM 961 C C . ARG A 1 118 ? -7.016 -36.375 -6.129 1 93.5 118 ARG A C 1
ATOM 963 O O . ARG A 1 118 ? -6.434 -35.812 -7.062 1 93.5 118 ARG A O 1
ATOM 970 N N . ASN A 1 119 ? -8.273 -36.438 -6.059 1 90.06 119 ASN A N 1
ATOM 971 C CA . ASN A 1 119 ? -9.133 -35.938 -7.121 1 90.06 119 ASN A CA 1
ATOM 972 C C . ASN A 1 119 ? -9.109 -34.406 -7.172 1 90.06 119 ASN A C 1
ATOM 974 O O . ASN A 1 119 ? -9.562 -33.812 -8.148 1 90.06 119 ASN A O 1
ATOM 978 N N . LEU A 1 120 ? -8.578 -33.781 -6.172 1 93.19 120 LEU A N 1
ATOM 979 C CA . LEU A 1 120 ? -8.555 -32.312 -6.133 1 93.19 120 LEU A CA 1
ATOM 980 C C . LEU A 1 120 ? -7.133 -31.797 -6.281 1 93.19 120 LEU A C 1
ATOM 982 O O . LEU A 1 120 ? -6.918 -30.578 -6.316 1 93.19 120 LEU A O 1
ATOM 986 N N . VAL A 1 121 ? -6.199 -32.656 -6.383 1 94.12 121 VAL A N 1
ATOM 987 C CA . VAL A 1 121 ? -4.793 -32.281 -6.422 1 94.12 121 VAL A CA 1
ATOM 988 C C . VAL A 1 121 ? -4.531 -31.406 -7.648 1 94.12 121 VAL A C 1
ATOM 990 O O . VAL A 1 121 ? -3.863 -30.375 -7.555 1 94.12 121 VAL A O 1
ATOM 993 N N . ARG A 1 122 ? -5.066 -31.797 -8.742 1 90.38 122 ARG A N 1
ATOM 994 C CA . ARG A 1 122 ? -4.863 -31.031 -9.969 1 90.38 122 ARG A CA 1
ATOM 995 C C . ARG A 1 122 ? -5.387 -29.609 -9.828 1 90.38 122 ARG A C 1
ATOM 997 O O . ARG A 1 122 ? -4.734 -28.656 -10.25 1 90.38 122 ARG A O 1
ATOM 1004 N N . ASP A 1 123 ? -6.52 -29.484 -9.266 1 87.81 123 ASP A N 1
ATOM 1005 C CA . ASP A 1 123 ? -7.109 -28.172 -9.055 1 87.81 123 ASP A CA 1
ATOM 1006 C C . ASP A 1 123 ? -6.234 -27.312 -8.148 1 87.81 123 ASP A C 1
ATOM 1008 O O . ASP A 1 123 ? -6.055 -26.109 -8.398 1 87.81 123 ASP A O 1
ATOM 1012 N N . CYS A 1 124 ? -5.746 -27.922 -7.188 1 91.38 124 CYS A N 1
ATOM 1013 C CA . CYS A 1 124 ? -4.867 -27.219 -6.258 1 91.38 124 CYS A CA 1
ATOM 1014 C C . CYS A 1 124 ? -3.602 -26.734 -6.961 1 91.38 124 CYS A C 1
ATOM 1016 O O . CYS A 1 124 ? -3.172 -25.609 -6.77 1 91.38 124 CYS A O 1
ATOM 1018 N N . LEU A 1 125 ? -3.062 -27.594 -7.797 1 93.12 125 LEU A N 1
ATOM 1019 C CA . LEU A 1 125 ? -1.839 -27.266 -8.523 1 93.12 125 LEU A CA 1
ATOM 1020 C C . LEU A 1 125 ? -2.078 -26.141 -9.516 1 93.12 125 LEU A C 1
ATOM 1022 O O . LEU A 1 125 ? -1.23 -25.266 -9.68 1 93.12 125 LEU A O 1
ATOM 1026 N N . LEU A 1 126 ? -3.193 -26.172 -10.102 1 88 126 LEU A N 1
ATOM 1027 C CA . LEU A 1 126 ? -3.541 -25.141 -11.07 1 88 126 LEU A CA 1
ATOM 1028 C C . LEU A 1 126 ? -3.619 -23.766 -10.406 1 88 126 LEU A C 1
ATOM 1030 O O . LEU A 1 126 ? -3.092 -22.781 -10.93 1 88 126 LEU A O 1
ATOM 1034 N N . VAL A 1 127 ? -4.18 -23.719 -9.258 1 87.06 127 VAL A N 1
ATOM 1035 C CA . VAL A 1 127 ? -4.344 -22.453 -8.539 1 87.06 127 VAL A CA 1
ATOM 1036 C C . VAL A 1 127 ? -2.988 -21.969 -8.023 1 87.06 127 VAL A C 1
ATOM 1038 O O . VAL A 1 127 ? -2.65 -20.797 -8.156 1 87.06 127 VAL A O 1
ATOM 1041 N N . ALA A 1 128 ? -2.254 -22.844 -7.523 1 90.75 128 ALA A N 1
ATOM 1042 C CA . ALA A 1 128 ? -0.978 -22.484 -6.914 1 90.75 128 ALA A CA 1
ATOM 1043 C C . ALA A 1 128 ? 0.041 -22.078 -7.973 1 90.75 128 ALA A C 1
ATOM 1045 O O . ALA A 1 128 ? 0.898 -21.219 -7.723 1 90.75 128 ALA A O 1
ATOM 1046 N N . HIS A 1 129 ? -0.046 -22.641 -9.156 1 92.38 129 HIS A N 1
ATOM 1047 C CA . HIS A 1 129 ? 0.93 -22.391 -10.211 1 92.38 129 HIS A CA 1
ATOM 1048 C C . HIS A 1 129 ? 0.448 -21.297 -11.156 1 92.38 129 HIS A C 1
ATOM 1050 O O . HIS A 1 129 ? 1.074 -21.047 -12.188 1 92.38 129 HIS A O 1
ATOM 1056 N N . ALA A 1 130 ? -0.607 -20.719 -10.82 1 88 130 ALA A N 1
ATOM 1057 C CA . ALA A 1 130 ? -1.218 -19.703 -11.688 1 88 130 ALA A CA 1
ATOM 1058 C C . ALA A 1 130 ? -0.227 -18.594 -12.008 1 88 130 ALA A C 1
ATOM 1060 O O . ALA A 1 130 ? -0.215 -18.062 -13.125 1 88 130 ALA A O 1
ATOM 1061 N N . PRO A 1 131 ? 0.664 -18.219 -11.086 1 90.75 131 PRO A N 1
ATOM 1062 C CA . PRO A 1 131 ? 1.659 -17.188 -11.414 1 90.75 131 PRO A CA 1
ATOM 1063 C C . PRO A 1 131 ? 2.85 -17.75 -12.188 1 90.75 131 PRO A C 1
ATOM 1065 O O . PRO A 1 131 ? 3.756 -17 -12.562 1 90.75 131 PRO A O 1
ATOM 1068 N N . HIS A 1 132 ? 2.879 -19.031 -12.312 1 92.31 132 HIS A N 1
ATOM 1069 C CA . HIS A 1 132 ? 3.896 -19.734 -13.078 1 92.31 132 HIS A CA 1
ATOM 1070 C C . HIS A 1 132 ? 5.277 -19.562 -12.461 1 92.31 132 HIS A C 1
ATOM 1072 O O . HIS A 1 132 ? 6.258 -19.344 -13.172 1 92.31 132 HIS A O 1
ATOM 1078 N N . PHE A 1 133 ? 5.285 -19.516 -11.18 1 93.25 133 PHE A N 1
ATOM 1079 C CA . PHE A 1 133 ? 6.555 -19.5 -10.461 1 93.25 133 PHE A CA 1
ATOM 1080 C C . PHE A 1 133 ? 7.199 -20.875 -10.461 1 93.25 133 PHE A C 1
ATOM 1082 O O . PHE A 1 133 ? 6.617 -21.844 -10.969 1 93.25 133 PHE A O 1
ATOM 1089 N N . GLY A 1 134 ? 8.375 -20.953 -9.938 1 91.62 134 GLY A N 1
ATOM 1090 C CA . GLY A 1 134 ? 9.125 -22.203 -9.922 1 91.62 134 GLY A CA 1
ATOM 1091 C C . GLY A 1 134 ? 8.562 -23.219 -8.945 1 91.62 134 GLY A C 1
ATOM 1092 O O . GLY A 1 134 ? 7.57 -22.953 -8.266 1 91.62 134 GLY A O 1
ATOM 1093 N N . VAL A 1 135 ? 9.188 -24.359 -8.93 1 92.88 135 VAL A N 1
ATOM 1094 C CA . VAL A 1 135 ? 8.727 -25.516 -8.164 1 92.88 135 VAL A CA 1
ATOM 1095 C C . VAL A 1 135 ? 8.68 -25.172 -6.68 1 92.88 135 VAL A C 1
ATOM 1097 O O . VAL A 1 135 ? 7.668 -25.391 -6.02 1 92.88 135 VAL A O 1
ATOM 1100 N N . GLN A 1 136 ? 9.703 -24.594 -6.199 1 92.31 136 GLN A N 1
ATOM 1101 C CA . GLN A 1 136 ? 9.789 -24.328 -4.766 1 92.31 136 GLN A CA 1
ATOM 1102 C C . GLN A 1 136 ? 8.727 -23.328 -4.328 1 92.31 136 GLN A C 1
ATOM 1104 O O . GLN A 1 136 ? 8.062 -23.531 -3.309 1 92.31 136 GLN A O 1
ATOM 1109 N N . LYS A 1 137 ? 8.562 -22.281 -5.027 1 93.31 137 LYS A N 1
ATOM 1110 C CA . LYS A 1 137 ? 7.57 -21.266 -4.68 1 93.31 137 LYS A CA 1
ATOM 1111 C C . LYS A 1 137 ? 6.156 -21.844 -4.734 1 93.31 137 LYS A C 1
ATOM 1113 O O . LYS A 1 137 ? 5.328 -21.547 -3.867 1 93.31 137 LYS A O 1
ATOM 1118 N N . THR A 1 138 ? 5.883 -22.594 -5.75 1 94.25 138 THR A N 1
ATOM 1119 C CA . THR A 1 138 ? 4.574 -23.219 -5.879 1 94.25 138 THR A CA 1
ATOM 1120 C C . THR A 1 138 ? 4.312 -24.156 -4.707 1 94.25 138 THR A C 1
ATOM 1122 O O . THR A 1 138 ? 3.227 -24.141 -4.125 1 94.25 138 THR A O 1
ATOM 1125 N N . TYR A 1 139 ? 5.34 -24.891 -4.402 1 95.31 139 TYR A N 1
ATOM 1126 C CA . TYR A 1 139 ? 5.242 -25.797 -3.262 1 95.31 139 TYR A CA 1
ATOM 1127 C C . TYR A 1 139 ? 4.988 -25.031 -1.973 1 95.31 139 TYR A C 1
ATOM 1129 O O . TYR A 1 139 ? 4.148 -25.422 -1.161 1 95.31 139 TYR A O 1
ATOM 1137 N N . ASP A 1 140 ? 5.66 -23.984 -1.802 1 91.94 140 ASP A N 1
ATOM 1138 C CA . ASP A 1 140 ? 5.531 -23.156 -0.603 1 91.94 140 ASP A CA 1
ATOM 1139 C C . ASP A 1 140 ? 4.125 -22.578 -0.483 1 91.94 140 ASP A C 1
ATOM 1141 O O . ASP A 1 140 ? 3.602 -22.422 0.623 1 91.94 140 ASP A O 1
ATOM 1145 N N . PHE A 1 141 ? 3.529 -22.219 -1.584 1 90.31 141 PHE A N 1
ATOM 1146 C CA . PHE A 1 141 ? 2.162 -21.703 -1.577 1 90.31 141 PHE A CA 1
ATOM 1147 C C . PHE A 1 141 ? 1.196 -22.766 -1.049 1 90.31 141 PHE A C 1
ATOM 1149 O O . PHE A 1 141 ? 0.325 -22.469 -0.232 1 90.31 141 PHE A O 1
ATOM 1156 N N . ILE A 1 142 ? 1.394 -23.938 -1.453 1 92.31 142 ILE A N 1
ATOM 1157 C CA . ILE A 1 142 ? 0.439 -25 -1.156 1 92.31 142 ILE A CA 1
ATOM 1158 C C . ILE A 1 142 ? 0.629 -25.484 0.282 1 92.31 142 ILE A C 1
ATOM 1160 O O . ILE A 1 142 ? -0.346 -25.688 1.008 1 92.31 142 ILE A O 1
ATOM 1164 N N . LYS A 1 143 ? 1.82 -25.594 0.7 1 90.81 143 LYS A N 1
ATOM 1165 C CA . LYS A 1 143 ? 2.143 -26.219 1.979 1 90.81 143 LYS A CA 1
ATOM 1166 C C . LYS A 1 143 ? 1.641 -25.375 3.146 1 90.81 143 LYS A C 1
ATOM 1168 O O . LYS A 1 143 ? 1.551 -25.859 4.277 1 90.81 143 LYS A O 1
ATOM 1173 N N . ILE A 1 144 ? 1.396 -24.172 2.885 1 85.25 144 ILE A N 1
ATOM 1174 C CA . ILE A 1 144 ? 0.911 -23.297 3.938 1 85.25 144 ILE A CA 1
ATOM 1175 C C . ILE A 1 144 ? -0.438 -23.797 4.449 1 85.25 144 ILE A C 1
ATOM 1177 O O . ILE A 1 144 ? -0.688 -23.797 5.66 1 85.25 144 ILE A O 1
ATOM 1181 N N . LYS A 1 145 ? -1.256 -24.297 3.564 1 87.69 145 LYS A N 1
ATOM 1182 C CA . LYS A 1 145 ? -2.629 -24.609 3.953 1 87.69 145 LYS A CA 1
ATOM 1183 C C . LYS A 1 145 ? -2.971 -26.062 3.646 1 87.69 145 LYS A C 1
ATOM 1185 O O . LYS A 1 145 ? -3.859 -26.641 4.273 1 87.69 145 LYS A O 1
ATOM 1190 N N . TYR A 1 146 ? -2.275 -26.641 2.775 1 91.88 146 TYR A N 1
ATOM 1191 C CA . TYR A 1 146 ? -2.73 -27.922 2.248 1 91.88 146 TYR A CA 1
ATOM 1192 C C . TYR A 1 146 ? -1.636 -28.969 2.359 1 91.88 146 TYR A C 1
ATOM 1194 O O . TYR A 1 146 ? -0.464 -28.641 2.555 1 91.88 146 TYR A O 1
ATOM 1202 N N . PHE A 1 147 ? -2.107 -30.203 2.225 1 94.31 147 PHE A N 1
ATOM 1203 C CA . PHE A 1 147 ? -1.203 -31.344 2.275 1 94.31 147 PHE A CA 1
ATOM 1204 C C . PHE A 1 147 ? -1.789 -32.531 1.524 1 94.31 147 PHE A C 1
ATOM 1206 O O . PHE A 1 147 ? -3.004 -32.75 1.539 1 94.31 147 PHE A O 1
ATOM 1213 N N . TRP A 1 148 ? -0.971 -33.312 0.899 1 95.81 148 TRP A N 1
ATOM 1214 C CA . TRP A 1 148 ? -1.259 -34.656 0.438 1 95.81 148 TRP A CA 1
ATOM 1215 C C . TRP A 1 148 ? 0.028 -35.469 0.261 1 95.81 148 TRP A C 1
ATOM 1217 O O . TRP A 1 148 ? 1.105 -34.875 0.092 1 95.81 148 TRP A O 1
ATOM 1227 N N . PRO A 1 149 ? -0.065 -36.75 0.456 1 93.94 149 PRO A N 1
ATOM 1228 C CA . PRO A 1 149 ? 1.142 -37.531 0.26 1 93.94 149 PRO A CA 1
ATOM 1229 C C . PRO A 1 149 ? 1.723 -37.406 -1.145 1 93.94 149 PRO A C 1
ATOM 1231 O O . PRO A 1 149 ? 0.986 -37.5 -2.131 1 93.94 149 PRO A O 1
ATOM 1234 N N . GLY A 1 150 ? 3.045 -37.188 -1.259 1 94.62 150 GLY A N 1
ATOM 1235 C CA . GLY A 1 150 ? 3.711 -37.031 -2.545 1 94.62 150 GLY A CA 1
ATOM 1236 C C . GLY A 1 150 ? 3.553 -35.656 -3.146 1 94.62 150 GLY A C 1
ATOM 1237 O O . GLY A 1 150 ? 3.697 -35.469 -4.359 1 94.62 150 GLY A O 1
ATOM 1238 N N . MET A 1 151 ? 3.264 -34.75 -2.32 1 96 151 MET A N 1
ATOM 1239 C CA . MET A 1 151 ? 2.93 -33.406 -2.758 1 96 151 MET A CA 1
ATOM 1240 C C . MET A 1 151 ? 4.082 -32.781 -3.539 1 96 151 MET A C 1
ATOM 1242 O O . MET A 1 151 ? 3.877 -32.219 -4.621 1 96 151 MET A O 1
ATOM 1246 N N . TYR A 1 152 ? 5.312 -32.844 -3.031 1 95.94 152 TYR A N 1
ATOM 1247 C CA . TYR A 1 152 ? 6.445 -32.219 -3.691 1 95.94 152 TYR A CA 1
ATOM 1248 C C . TYR A 1 152 ? 6.656 -32.781 -5.086 1 95.94 152 TYR A C 1
ATOM 1250 O O . TYR A 1 152 ? 6.895 -32.031 -6.043 1 95.94 152 TYR A O 1
ATOM 1258 N N . ALA A 1 153 ? 6.621 -34.062 -5.184 1 95 153 ALA A N 1
ATOM 1259 C CA . ALA A 1 153 ? 6.805 -34.719 -6.473 1 95 153 ALA A CA 1
ATOM 1260 C C . ALA A 1 153 ? 5.734 -34.312 -7.469 1 95 153 ALA A C 1
ATOM 1262 O O . ALA A 1 153 ? 6.027 -34.062 -8.648 1 95 153 ALA A O 1
ATOM 1263 N N . ASP A 1 154 ? 4.516 -34.219 -6.992 1 95.31 154 ASP A N 1
ATOM 1264 C CA . ASP A 1 154 ? 3.414 -33.812 -7.852 1 95.31 154 ASP A CA 1
ATOM 1265 C C . ASP A 1 154 ? 3.617 -32.375 -8.328 1 95.31 154 ASP A C 1
ATOM 1267 O O . ASP A 1 154 ? 3.385 -32.062 -9.5 1 95.31 154 ASP A O 1
ATOM 1271 N N . VAL A 1 155 ? 4.043 -31.484 -7.395 1 96.38 155 VAL A N 1
ATOM 1272 C CA . VAL A 1 155 ? 4.289 -30.078 -7.727 1 96.38 155 VAL A CA 1
ATOM 1273 C C . VAL A 1 155 ? 5.406 -29.984 -8.766 1 96.38 155 VAL A C 1
ATOM 1275 O O . VAL A 1 155 ? 5.277 -29.266 -9.758 1 96.38 155 VAL A O 1
ATOM 1278 N N . LYS A 1 156 ? 6.465 -30.672 -8.539 1 94.38 156 LYS A N 1
ATOM 1279 C CA . LYS A 1 156 ? 7.609 -30.672 -9.445 1 94.38 156 LYS A CA 1
ATOM 1280 C C . LYS A 1 156 ? 7.203 -31.125 -10.844 1 94.38 156 LYS A C 1
ATOM 1282 O O . LYS A 1 156 ? 7.512 -30.453 -11.836 1 94.38 156 LYS A O 1
ATOM 1287 N N . ASN A 1 157 ? 6.527 -32.219 -10.875 1 91.88 157 ASN A N 1
ATOM 1288 C CA . ASN A 1 157 ? 6.074 -32.75 -12.148 1 91.88 157 ASN A CA 1
ATOM 1289 C C . ASN A 1 157 ? 5.172 -31.766 -12.891 1 91.88 157 ASN A C 1
ATOM 1291 O O . ASN A 1 157 ? 5.316 -31.562 -14.094 1 91.88 157 ASN A O 1
ATOM 1295 N N . PHE A 1 158 ? 4.277 -31.219 -12.188 1 92.25 158 PHE A N 1
ATOM 1296 C CA . PHE A 1 158 ? 3.324 -30.281 -12.773 1 92.25 158 PHE A CA 1
ATOM 1297 C C . PHE A 1 158 ? 4.043 -29.062 -13.32 1 92.25 158 PHE A C 1
ATOM 1299 O O . PHE A 1 158 ? 3.82 -28.656 -14.469 1 92.25 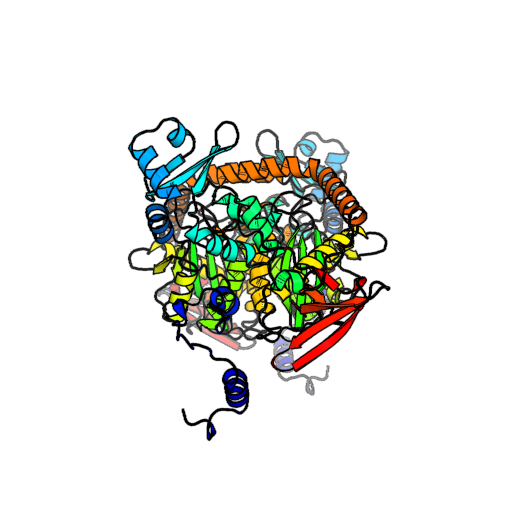158 PHE A O 1
ATOM 1306 N N . CYS A 1 159 ? 4.922 -28.422 -12.531 1 92.5 159 CYS A N 1
ATOM 1307 C CA . CYS A 1 159 ? 5.617 -27.188 -12.914 1 92.5 159 CYS A CA 1
ATOM 1308 C C . CYS A 1 159 ? 6.551 -27.438 -14.094 1 92.5 159 CYS A C 1
ATOM 1310 O O . CYS A 1 159 ? 6.641 -26.609 -15 1 92.5 159 CYS A O 1
ATOM 1312 N N . GLU A 1 160 ? 7.215 -28.531 -14.086 1 87.88 160 GLU A N 1
ATOM 1313 C CA . GLU A 1 160 ? 8.195 -28.828 -15.125 1 87.88 160 GLU A CA 1
ATOM 1314 C C . GLU A 1 160 ? 7.52 -29.156 -16.453 1 87.88 160 GLU A C 1
ATOM 1316 O O . GLU A 1 160 ? 8.141 -29.062 -17.516 1 87.88 160 GLU A O 1
ATOM 1321 N N . ASN A 1 161 ? 6.293 -29.5 -16.375 1 85.81 161 ASN A N 1
ATOM 1322 C CA . ASN A 1 161 ? 5.574 -29.875 -17.594 1 85.81 161 ASN A CA 1
ATOM 1323 C C . ASN A 1 161 ? 4.582 -28.781 -18.016 1 85.81 161 ASN A C 1
ATOM 1325 O O . ASN A 1 161 ? 3.723 -29.016 -18.859 1 85.81 161 ASN A O 1
ATOM 1329 N N . CYS A 1 162 ? 4.641 -27.734 -17.344 1 86.69 162 CYS A N 1
ATOM 1330 C CA . CYS A 1 162 ? 3.766 -26.625 -17.719 1 86.69 162 CYS A CA 1
ATOM 1331 C C . CYS A 1 162 ? 4.18 -26.031 -19.062 1 86.69 162 CYS A C 1
ATOM 1333 O O . CYS A 1 162 ? 5.297 -25.547 -19.219 1 86.69 162 CYS A O 1
ATOM 1335 N N . CYS A 1 163 ? 3.348 -26.047 -19.969 1 82.75 163 CYS A N 1
ATOM 1336 C CA . CYS A 1 163 ? 3.639 -25.594 -21.328 1 82.75 163 CYS A CA 1
ATOM 1337 C C . CYS A 1 163 ? 3.967 -24.109 -21.359 1 82.75 163 CYS A C 1
ATOM 1339 O O . CYS A 1 163 ? 4.906 -23.703 -22.047 1 82.75 163 CYS A O 1
ATOM 1341 N N . ASN A 1 164 ? 3.174 -23.312 -20.641 1 84.31 164 ASN A N 1
ATOM 1342 C CA . ASN A 1 164 ? 3.402 -21.875 -20.625 1 84.31 164 ASN A CA 1
ATOM 1343 C C . ASN A 1 164 ? 4.793 -21.531 -20.094 1 84.31 164 ASN A C 1
ATOM 1345 O O . ASN A 1 164 ? 5.469 -20.656 -20.641 1 84.31 164 ASN A O 1
ATOM 1349 N N . CYS A 1 165 ? 5.152 -22.188 -19.062 1 86.81 165 CYS A N 1
ATOM 1350 C CA . CYS A 1 165 ? 6.469 -21.938 -18.484 1 86.81 165 CYS A CA 1
ATOM 1351 C C . CYS A 1 165 ? 7.574 -22.359 -19.453 1 86.81 165 CYS A C 1
ATOM 1353 O O . CYS A 1 165 ? 8.594 -21.672 -19.578 1 86.81 165 CYS A O 1
ATOM 1355 N N . MET A 1 166 ? 7.422 -23.438 -20.109 1 83.19 166 MET A N 1
ATOM 1356 C CA . MET A 1 166 ? 8.43 -23.938 -21.031 1 83.19 166 MET A CA 1
ATOM 1357 C C . MET A 1 166 ? 8.594 -22.984 -22.219 1 83.19 166 MET A C 1
ATOM 1359 O O . MET A 1 166 ? 9.695 -22.844 -22.75 1 83.19 166 MET A O 1
ATOM 1363 N N . GLN A 1 167 ? 7.566 -22.375 -22.531 1 82.19 167 GLN A N 1
ATOM 1364 C CA . GLN A 1 167 ? 7.602 -21.469 -23.672 1 82.19 167 GLN A CA 1
ATOM 1365 C C . GLN A 1 167 ? 8.227 -20.125 -23.297 1 82.19 167 GLN A C 1
ATOM 1367 O O . GLN A 1 167 ? 8.766 -19.422 -24.156 1 82.19 167 GLN A O 1
ATOM 1372 N N . ASN A 1 168 ? 8.102 -19.766 -22.109 1 83.31 168 ASN A N 1
ATOM 1373 C CA . ASN A 1 168 ? 8.453 -18.391 -21.766 1 83.31 168 ASN A CA 1
ATOM 1374 C C . ASN A 1 168 ? 9.703 -18.328 -20.891 1 83.31 168 ASN A C 1
ATOM 1376 O O . ASN A 1 168 ? 10.312 -17.266 -20.75 1 83.31 168 ASN A O 1
ATOM 1380 N N . LYS A 1 169 ? 10.156 -19.406 -20.344 1 82.31 169 LYS A N 1
ATOM 1381 C CA . LYS A 1 169 ? 11.289 -19.406 -19.438 1 82.31 169 LYS A CA 1
ATOM 1382 C C . LYS A 1 169 ? 12.5 -20.094 -20.047 1 82.31 169 LYS A C 1
ATOM 1384 O O . LYS A 1 169 ? 12.43 -21.266 -20.422 1 82.31 169 LYS A O 1
ATOM 1389 N N . PRO A 1 170 ? 13.539 -19.328 -20.062 1 72.38 170 PRO A N 1
ATOM 1390 C CA . PRO A 1 170 ? 14.758 -19.969 -20.578 1 72.38 170 PRO A CA 1
ATOM 1391 C C . PRO A 1 170 ? 15.336 -20.984 -19.594 1 72.38 170 PRO A C 1
ATOM 1393 O O . PRO A 1 170 ? 15.188 -20.844 -18.375 1 72.38 170 PRO A O 1
ATOM 1396 N N . LYS A 1 171 ? 15.906 -22.047 -20.062 1 64.94 171 LYS A N 1
ATOM 1397 C CA . LYS A 1 171 ? 16.469 -23.094 -19.219 1 64.94 171 LYS A CA 1
ATOM 1398 C C . LYS A 1 171 ? 17.828 -22.688 -18.656 1 64.94 171 LYS A C 1
ATOM 1400 O O . LYS A 1 171 ? 18.188 -23.062 -17.531 1 64.94 171 LYS A O 1
ATOM 1405 N N . ARG A 1 172 ? 18.656 -22.031 -19.453 1 57.12 172 ARG A N 1
ATOM 1406 C CA . ARG A 1 172 ? 19.953 -21.594 -18.969 1 57.12 172 ARG A CA 1
ATOM 1407 C C . ARG A 1 172 ? 19.922 -20.125 -18.547 1 57.12 172 ARG A C 1
ATOM 1409 O O . ARG A 1 172 ? 19.656 -19.25 -19.375 1 57.12 172 ARG A O 1
ATOM 1416 N N . LYS A 1 173 ? 19.906 -20.047 -17.109 1 58.41 173 LYS A N 1
ATOM 1417 C CA . LYS A 1 173 ? 19.875 -18.656 -16.625 1 58.41 173 LYS A CA 1
ATOM 1418 C C . LYS A 1 173 ? 21.188 -18.281 -15.945 1 58.41 173 LYS A C 1
ATOM 1420 O O . LYS A 1 173 ? 21.703 -19.031 -15.109 1 58.41 173 LYS A O 1
ATOM 1425 N N . THR A 1 174 ? 21.953 -17.281 -16.484 1 53.44 174 THR A N 1
ATOM 1426 C CA . THR A 1 174 ? 23.094 -16.719 -15.758 1 53.44 174 THR A CA 1
ATOM 1427 C C . THR A 1 174 ? 22.625 -15.664 -14.766 1 53.44 174 THR A C 1
ATOM 1429 O O . THR A 1 174 ? 21.688 -14.914 -15.039 1 53.44 174 THR A O 1
ATOM 1432 N N . ILE A 1 175 ? 23.094 -15.867 -13.5 1 58 175 ILE A N 1
ATOM 1433 C CA . ILE A 1 175 ? 22.688 -14.891 -12.492 1 58 175 ILE A CA 1
ATOM 1434 C C . ILE A 1 175 ? 23.859 -13.984 -12.148 1 58 175 ILE A C 1
ATOM 1436 O O . ILE A 1 175 ? 25 -14.445 -12.062 1 58 175 ILE A O 1
ATOM 1440 N N . THR A 1 176 ? 23.594 -12.688 -12.133 1 54.78 176 THR A N 1
ATOM 1441 C CA . THR A 1 176 ? 24.594 -11.727 -11.656 1 54.78 176 THR A CA 1
ATOM 1442 C C . THR A 1 176 ? 24.594 -11.664 -10.133 1 54.78 176 THR A C 1
ATOM 1444 O O . THR A 1 176 ? 23.531 -11.664 -9.5 1 54.78 176 THR A O 1
ATOM 1447 N N . HIS A 1 177 ? 25.844 -11.867 -9.578 1 54.69 177 HIS A N 1
ATOM 1448 C CA . HIS A 1 177 ? 26.031 -11.828 -8.133 1 54.69 177 HIS A CA 1
ATOM 1449 C C . HIS A 1 177 ? 25.891 -10.406 -7.598 1 54.69 177 HIS A C 1
ATOM 1451 O O . HIS A 1 177 ? 26.609 -9.5 -8.016 1 54.69 177 HIS A O 1
ATOM 1457 N N . SER A 1 178 ? 24.734 -10.008 -7.059 1 55.06 178 SER A N 1
ATOM 1458 C CA . SER A 1 178 ? 24.672 -8.672 -6.477 1 55.06 178 SER A CA 1
ATOM 1459 C C . SER A 1 178 ? 24.312 -8.742 -4.996 1 55.06 178 SER A C 1
ATOM 1461 O O . SER A 1 178 ? 23.375 -9.438 -4.609 1 55.06 178 SER A O 1
ATOM 1463 N N . ILE A 1 179 ? 25.359 -8.375 -4.105 1 51.56 179 ILE A N 1
ATOM 1464 C CA . ILE A 1 179 ? 25.062 -8.297 -2.68 1 51.56 179 ILE A CA 1
ATOM 1465 C C . ILE A 1 179 ? 24.625 -6.875 -2.326 1 51.56 179 ILE A C 1
ATOM 1467 O O . ILE A 1 179 ? 25.438 -5.945 -2.355 1 51.56 179 ILE A O 1
ATOM 1471 N N . PRO A 1 180 ? 23.391 -6.598 -2.266 1 52.75 180 PRO A N 1
ATOM 1472 C CA . PRO A 1 180 ? 23 -5.219 -1.954 1 52.75 180 PRO A CA 1
ATOM 1473 C C . PRO A 1 180 ? 23.391 -4.805 -0.534 1 52.75 180 PRO A C 1
ATOM 1475 O O . PRO A 1 180 ? 23.5 -5.656 0.351 1 52.75 180 PRO A O 1
ATOM 1478 N N . LYS A 1 181 ? 24.016 -3.629 -0.376 1 55.81 181 LYS A N 1
ATOM 1479 C CA . LYS A 1 181 ? 24.141 -3.037 0.953 1 55.81 181 LYS A CA 1
ATOM 1480 C C . LYS A 1 181 ? 22.797 -3.078 1.695 1 55.81 181 LYS A C 1
ATOM 1482 O O . LYS A 1 181 ? 21.75 -2.834 1.104 1 55.81 181 LYS A O 1
ATOM 1487 N N . HIS A 1 182 ? 22.859 -3.719 2.848 1 56.72 182 HIS A N 1
ATOM 1488 C CA . HIS A 1 182 ? 21.688 -3.9 3.678 1 56.72 182 HIS A CA 1
ATOM 1489 C C . HIS A 1 182 ?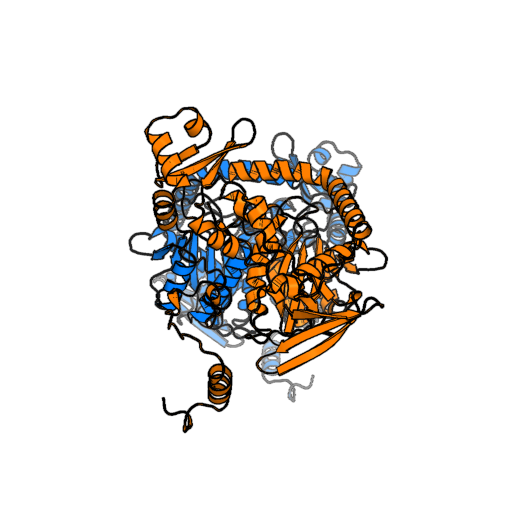 21.234 -2.582 4.305 1 56.72 182 HIS A C 1
ATOM 1491 O O . HIS A 1 182 ? 22.062 -1.834 4.836 1 56.72 182 HIS A O 1
ATOM 1497 N N . HIS A 1 183 ? 20.172 -2.137 3.814 1 64.06 183 HIS A N 1
ATOM 1498 C CA . HIS A 1 183 ? 19.547 -1.002 4.484 1 64.06 183 HIS A CA 1
ATOM 1499 C C . HIS A 1 183 ? 18.719 -1.458 5.684 1 64.06 183 HIS A C 1
ATOM 1501 O O . HIS A 1 183 ? 18.438 -2.646 5.824 1 64.06 183 HIS A O 1
ATOM 1507 N N . LEU A 1 184 ? 18.469 -0.5 6.555 1 64.5 184 LEU A N 1
ATOM 1508 C CA . LEU A 1 184 ? 18.078 -0.84 7.918 1 64.5 184 LEU A CA 1
ATOM 1509 C C . LEU A 1 184 ? 16.547 -0.885 8.055 1 64.5 184 LEU A C 1
ATOM 1511 O O . LEU A 1 184 ? 16.031 -1.479 9 1 64.5 184 LEU A O 1
ATOM 1515 N N . ALA A 1 185 ? 15.812 -0.349 7.059 1 76.69 185 ALA A N 1
ATOM 1516 C CA . ALA A 1 185 ? 14.367 -0.332 7.281 1 76.69 185 ALA A CA 1
ATOM 1517 C C . ALA A 1 185 ? 13.609 -0.33 5.957 1 76.69 185 ALA A C 1
ATOM 1519 O O . ALA A 1 185 ? 14.102 0.187 4.953 1 76.69 185 ALA A O 1
ATOM 1520 N N . PRO A 1 186 ? 12.43 -0.899 6 1 85.38 186 PRO A N 1
ATOM 1521 C CA . PRO A 1 186 ? 11.609 -0.845 4.789 1 85.38 186 PRO A CA 1
ATOM 1522 C C . PRO A 1 186 ? 11.273 0.584 4.367 1 85.38 186 PRO A C 1
ATOM 1524 O O . PRO A 1 186 ? 11.023 1.439 5.219 1 85.38 186 PRO A O 1
ATOM 1527 N N . GLY A 1 187 ? 11.297 0.837 3.08 1 88 187 GLY A N 1
ATOM 1528 C CA . GLY A 1 187 ? 10.891 2.129 2.545 1 88 187 GLY A CA 1
ATOM 1529 C C . GLY A 1 187 ? 12.023 3.141 2.52 1 88 187 GLY A C 1
ATOM 1530 O O . GLY A 1 187 ? 11.867 4.238 1.977 1 88 187 GLY A O 1
ATOM 1531 N N . GLU A 1 188 ? 13.188 2.836 3.035 1 86.19 188 GLU A N 1
ATOM 1532 C CA . GLU A 1 188 ? 14.305 3.771 3.135 1 86.19 188 GLU A CA 1
ATOM 1533 C C . GLU A 1 188 ? 15.031 3.906 1.8 1 86.19 188 GLU A C 1
ATOM 1535 O O . GLU A 1 188 ? 15.422 5.008 1.41 1 86.19 188 GLU A O 1
ATOM 1540 N N . PHE A 1 189 ? 15.219 2.848 1.222 1 89.19 189 PHE A N 1
ATOM 1541 C CA . PHE A 1 189 ? 15.977 2.797 -0.023 1 89.19 189 PHE A CA 1
ATOM 1542 C C . PHE A 1 189 ? 15.172 2.107 -1.118 1 89.19 189 PHE A C 1
ATOM 1544 O O . PHE A 1 189 ? 14.875 0.913 -1.023 1 89.19 189 PHE A O 1
ATOM 1551 N N . LEU A 1 190 ? 14.891 2.918 -2.166 1 92.25 190 LEU A N 1
ATOM 1552 C CA . LEU A 1 190 ? 14.086 2.391 -3.266 1 92.25 190 LEU A CA 1
ATOM 1553 C C . LEU A 1 190 ? 14.906 2.336 -4.555 1 92.25 190 LEU A C 1
ATOM 1555 O O . LEU A 1 190 ? 15.688 3.244 -4.836 1 92.25 190 LEU A O 1
ATOM 1559 N N . ALA A 1 191 ? 14.773 1.258 -5.254 1 91.69 191 ALA A N 1
ATOM 1560 C CA . ALA A 1 191 ? 15.289 1.156 -6.617 1 91.69 191 ALA A CA 1
ATOM 1561 C C . ALA A 1 191 ? 14.156 1.256 -7.637 1 91.69 191 ALA A C 1
ATOM 1563 O O . ALA A 1 191 ? 13.156 0.532 -7.539 1 91.69 191 ALA A O 1
ATOM 1564 N N . ILE A 1 192 ? 14.297 2.176 -8.578 1 93.12 192 ILE A N 1
ATOM 1565 C CA . ILE A 1 192 ? 13.234 2.371 -9.555 1 93.12 192 ILE A CA 1
ATOM 1566 C C . ILE A 1 192 ? 13.781 2.109 -10.961 1 93.12 192 ILE A C 1
ATOM 1568 O O . ILE A 1 192 ? 14.953 2.369 -11.242 1 93.12 192 ILE A O 1
ATOM 1572 N N . ASP A 1 193 ? 12.945 1.556 -11.805 1 92.19 193 ASP A N 1
ATOM 1573 C CA . ASP A 1 193 ? 13.289 1.278 -13.195 1 92.19 193 ASP A CA 1
ATOM 1574 C C . ASP A 1 193 ? 12.031 1.182 -14.062 1 92.19 193 ASP A C 1
ATOM 1576 O O . ASP A 1 193 ? 10.914 1.21 -13.547 1 92.19 193 ASP A O 1
ATOM 1580 N N . ILE A 1 194 ? 12.258 1.185 -15.336 1 92.44 194 ILE A N 1
ATOM 1581 C CA . ILE A 1 194 ? 11.148 1.089 -16.281 1 92.44 194 ILE A CA 1
ATOM 1582 C C . ILE A 1 194 ? 11.352 -0.123 -17.188 1 92.44 194 ILE A C 1
ATOM 1584 O O . ILE A 1 194 ? 12.453 -0.353 -17.703 1 92.44 194 ILE A O 1
ATOM 1588 N N . VAL A 1 195 ? 10.305 -0.884 -17.281 1 91.69 195 VAL A N 1
ATOM 1589 C CA . VAL A 1 195 ? 10.281 -1.993 -18.234 1 91.69 195 VAL A CA 1
ATOM 1590 C C . VAL A 1 195 ? 9.453 -1.609 -19.453 1 91.69 195 VAL A C 1
ATOM 1592 O O . VAL A 1 195 ? 8.297 -1.216 -19.328 1 91.69 195 VAL A O 1
ATOM 1595 N N . GLY A 1 196 ? 9.914 -1.828 -20.578 1 87.38 196 GLY A N 1
ATOM 1596 C CA . GLY A 1 196 ? 9.203 -1.515 -21.812 1 87.38 196 GLY A CA 1
ATOM 1597 C C . GLY A 1 196 ? 10.133 -1.155 -22.969 1 87.38 196 GLY A C 1
ATOM 1598 O O . GLY A 1 196 ? 11.352 -1.221 -22.828 1 87.38 196 GLY A O 1
ATOM 1599 N N . LYS A 1 197 ? 9.711 -0.896 -24.109 1 88.88 197 LYS A N 1
ATOM 1600 C CA . LYS A 1 197 ? 8.305 -0.713 -24.484 1 88.88 197 LYS A CA 1
ATOM 1601 C C . LYS A 1 197 ? 7.602 -2.057 -24.656 1 88.88 197 LYS A C 1
ATOM 1603 O O . LYS A 1 197 ? 8.141 -2.973 -25.281 1 88.88 197 LYS A O 1
ATOM 1608 N N . LEU A 1 198 ? 6.418 -2.072 -24.109 1 91.75 198 LEU A N 1
ATOM 1609 C CA . LEU A 1 198 ? 5.566 -3.252 -24.188 1 91.75 198 LEU A CA 1
ATOM 1610 C C . LEU A 1 198 ? 4.43 -3.031 -25.188 1 91.75 198 LEU A C 1
ATOM 1612 O O . LEU A 1 198 ? 4.148 -1.893 -25.578 1 91.75 198 LEU A O 1
ATOM 1616 N N . PRO A 1 199 ? 3.883 -4.172 -25.703 1 88.06 199 PRO A N 1
ATOM 1617 C CA . PRO A 1 199 ? 2.664 -3.977 -26.484 1 88.06 199 PRO A CA 1
ATOM 1618 C C . PRO A 1 199 ? 1.577 -3.229 -25.719 1 88.06 199 PRO A C 1
ATOM 1620 O O . PRO A 1 199 ? 1.461 -3.381 -24.5 1 88.06 199 PRO A O 1
ATOM 1623 N N . ARG A 1 200 ? 0.869 -2.422 -26.453 1 90.19 200 ARG A N 1
ATOM 1624 C CA . ARG A 1 200 ? -0.164 -1.624 -25.797 1 90.19 200 ARG A CA 1
ATOM 1625 C C . ARG A 1 200 ? -1.167 -2.516 -25.078 1 90.19 200 ARG A C 1
ATOM 1627 O O . ARG A 1 200 ? -1.707 -3.457 -25.656 1 90.19 200 ARG A O 1
ATOM 1634 N N . SER A 1 201 ? -1.385 -2.201 -23.812 1 89.81 201 SER A N 1
ATOM 1635 C CA . SER A 1 201 ? -2.297 -3.006 -23.016 1 89.81 201 SER A CA 1
ATOM 1636 C C . SER A 1 201 ? -3.75 -2.627 -23.281 1 89.81 201 SER A C 1
ATOM 1638 O O . SER A 1 201 ? -4.023 -1.653 -23.984 1 89.81 201 SER A O 1
ATOM 1640 N N . VAL A 1 202 ? -4.668 -3.396 -22.75 1 81.75 202 VAL A N 1
ATOM 1641 C CA . VAL A 1 202 ? -6.105 -3.197 -22.906 1 81.75 202 VAL A CA 1
ATOM 1642 C C . VAL A 1 202 ? -6.496 -1.825 -22.375 1 81.75 202 VAL A C 1
ATOM 1644 O O . VAL A 1 202 ? -7.422 -1.189 -22.875 1 81.75 202 VAL A O 1
ATOM 1647 N N . ASP A 1 203 ? -5.797 -1.282 -21.375 1 83.75 203 ASP A N 1
ATOM 1648 C CA . ASP A 1 203 ? -6.082 0.025 -20.797 1 83.75 203 ASP A CA 1
ATOM 1649 C C . ASP A 1 203 ? -5.094 1.075 -21.297 1 83.75 203 ASP A C 1
ATOM 1651 O O . ASP A 1 203 ? -4.836 2.07 -20.609 1 83.75 203 ASP A O 1
ATOM 1655 N N . ASN A 1 204 ? -4.41 0.807 -22.328 1 89.94 204 ASN A N 1
ATOM 1656 C CA . ASN A 1 204 ? -3.584 1.737 -23.094 1 89.94 204 ASN A CA 1
ATOM 1657 C C . ASN A 1 204 ? -2.305 2.096 -22.344 1 89.94 204 ASN A C 1
ATOM 1659 O O . ASN A 1 204 ? -1.915 3.264 -22.297 1 89.94 204 ASN A O 1
ATOM 1663 N N . GLN A 1 205 ? -1.688 1.173 -21.703 1 92.56 205 GLN A N 1
ATOM 1664 C CA . GLN A 1 205 ? -0.373 1.327 -21.094 1 92.56 205 GLN A CA 1
ATOM 1665 C C . GLN A 1 205 ? 0.712 0.676 -21.953 1 92.56 205 GLN A C 1
ATOM 1667 O O . GLN A 1 205 ? 0.451 -0.301 -22.656 1 92.56 205 GLN A O 1
ATOM 1672 N N . ASN A 1 206 ? 1.958 1.24 -21.875 1 94.12 206 ASN A N 1
ATOM 1673 C CA . ASN A 1 206 ? 3.016 0.732 -22.75 1 94.12 206 ASN A CA 1
ATOM 1674 C C . ASN A 1 206 ? 4.281 0.404 -21.953 1 94.12 206 ASN A C 1
ATOM 1676 O O . ASN A 1 206 ? 5.246 -0.118 -22.516 1 94.12 206 ASN A O 1
ATOM 1680 N N . TYR A 1 207 ? 4.285 0.794 -20.734 1 94.31 207 TYR A N 1
ATOM 1681 C CA . TYR A 1 207 ? 5.469 0.604 -19.906 1 94.31 207 TYR A CA 1
ATOM 1682 C C . TYR A 1 207 ? 5.086 0.149 -18.5 1 94.31 207 TYR A C 1
ATOM 1684 O O . TYR A 1 207 ? 3.914 0.22 -18.125 1 94.31 207 TYR A O 1
ATOM 1692 N N . ILE A 1 208 ? 6.043 -0.418 -17.781 1 95.69 208 ILE A N 1
ATOM 1693 C CA . ILE A 1 208 ? 5.867 -0.745 -16.375 1 95.69 208 ILE A CA 1
ATOM 1694 C C . ILE A 1 208 ? 6.902 0.003 -15.531 1 95.69 208 ILE A C 1
ATOM 1696 O O . ILE A 1 208 ? 8.109 -0.152 -15.742 1 95.69 208 ILE A O 1
ATOM 1700 N N . LEU A 1 209 ? 6.473 0.895 -14.664 1 95.94 209 LEU A N 1
ATOM 1701 C CA . LEU A 1 209 ? 7.344 1.483 -13.656 1 95.94 209 LEU A CA 1
ATOM 1702 C C . LEU A 1 209 ? 7.504 0.544 -12.461 1 95.94 209 LEU A C 1
ATOM 1704 O O . LEU A 1 209 ? 6.52 0.187 -11.812 1 95.94 209 LEU A O 1
ATOM 1708 N N . THR A 1 210 ? 8.711 0.125 -12.242 1 96.06 210 THR A N 1
ATOM 1709 C CA . THR A 1 210 ? 8.961 -0.776 -11.125 1 96.06 210 THR A CA 1
ATOM 1710 C C . THR A 1 210 ? 9.656 -0.04 -9.977 1 96.06 210 THR A C 1
ATOM 1712 O O . THR A 1 210 ? 10.594 0.724 -10.203 1 96.06 210 THR A O 1
ATOM 1715 N N . ILE A 1 211 ? 9.133 -0.159 -8.781 1 96.12 211 ILE A N 1
ATOM 1716 C CA . ILE A 1 211 ? 9.703 0.36 -7.547 1 96.12 211 ILE A CA 1
ATOM 1717 C C . ILE A 1 211 ? 9.977 -0.792 -6.582 1 96.12 211 ILE A C 1
ATOM 1719 O O . ILE A 1 211 ? 9.047 -1.466 -6.129 1 96.12 211 ILE A O 1
ATOM 1723 N N . VAL A 1 212 ? 11.242 -1.021 -6.258 1 94.5 212 VAL A N 1
ATOM 1724 C CA . VAL A 1 212 ? 11.609 -2.146 -5.402 1 94.5 212 VAL A CA 1
ATOM 1725 C C . VAL A 1 212 ? 12.258 -1.631 -4.117 1 94.5 212 VAL A C 1
ATOM 1727 O O . VAL A 1 212 ? 13.188 -0.819 -4.168 1 94.5 212 VAL A O 1
ATOM 1730 N N . ASP A 1 213 ? 11.711 -2.023 -3.023 1 92.5 213 ASP A N 1
ATOM 1731 C CA . ASP A 1 213 ? 12.328 -1.727 -1.732 1 92.5 213 ASP A CA 1
ATOM 1732 C C . ASP A 1 213 ? 13.562 -2.598 -1.498 1 92.5 213 ASP A C 1
ATOM 1734 O O . ASP A 1 213 ? 13.477 -3.826 -1.554 1 92.5 213 ASP A O 1
ATOM 1738 N N . HIS A 1 214 ? 14.602 -2.031 -1.197 1 85.69 214 HIS A N 1
ATOM 1739 C CA . HIS A 1 214 ? 15.867 -2.76 -1.096 1 85.69 214 HIS A CA 1
ATOM 1740 C C . HIS A 1 214 ? 15.891 -3.639 0.15 1 85.69 214 HIS A C 1
ATOM 1742 O O . HIS A 1 214 ? 16.562 -4.676 0.167 1 85.69 214 HIS A O 1
ATOM 1748 N N . TYR A 1 215 ? 15.242 -3.244 1.113 1 83.44 215 TYR A N 1
ATOM 1749 C CA . TYR A 1 215 ? 15.25 -3.979 2.373 1 83.44 215 TYR A CA 1
ATOM 1750 C C . TYR A 1 215 ? 14.375 -5.223 2.285 1 83.44 215 TYR A C 1
ATOM 1752 O O . TYR A 1 215 ? 14.852 -6.34 2.477 1 83.44 215 TYR A O 1
ATOM 1760 N N . SER A 1 216 ? 13.156 -5.047 1.952 1 85.94 216 SER A N 1
ATOM 1761 C CA . SER A 1 216 ? 12.156 -6.113 1.993 1 85.94 216 SER A CA 1
ATOM 1762 C C . SER A 1 216 ? 12.047 -6.816 0.644 1 85.94 216 SER A C 1
ATOM 1764 O O . SER A 1 216 ? 11.461 -7.895 0.547 1 85.94 216 SER A O 1
ATOM 1766 N N . ARG A 1 217 ? 12.508 -6.184 -0.386 1 89.56 217 ARG A N 1
ATOM 1767 C CA . ARG A 1 217 ? 12.383 -6.672 -1.756 1 89.56 217 ARG A CA 1
ATOM 1768 C C . ARG A 1 217 ? 10.945 -6.535 -2.254 1 89.56 217 ARG A C 1
ATOM 1770 O O . ARG A 1 217 ? 10.578 -7.133 -3.268 1 89.56 217 ARG A O 1
ATOM 1777 N N . TYR A 1 218 ? 10.148 -5.766 -1.505 1 94.94 218 TYR A N 1
ATOM 1778 C CA . TYR A 1 218 ? 8.773 -5.5 -1.921 1 94.94 218 TYR A CA 1
ATOM 1779 C C . TYR A 1 218 ? 8.742 -4.785 -3.268 1 94.94 218 TYR A C 1
ATOM 1781 O O . TYR A 1 218 ? 9.453 -3.797 -3.471 1 94.94 218 TYR A O 1
ATOM 1789 N N . LEU A 1 219 ? 7.906 -5.289 -4.172 1 96.88 219 LEU A N 1
ATOM 1790 C CA . LEU A 1 219 ? 7.844 -4.777 -5.535 1 96.88 219 LEU A CA 1
ATOM 1791 C C . LEU A 1 219 ? 6.512 -4.086 -5.797 1 96.88 219 LEU A C 1
ATOM 1793 O O . LEU A 1 219 ? 5.449 -4.648 -5.527 1 96.88 219 LEU A O 1
ATOM 1797 N N . GLU A 1 220 ? 6.578 -2.857 -6.16 1 97.19 220 GLU A N 1
ATOM 1798 C CA . GLU A 1 220 ? 5.457 -2.193 -6.812 1 97.19 220 GLU A CA 1
ATOM 1799 C C . GLU A 1 220 ? 5.672 -2.105 -8.32 1 97.19 220 GLU A C 1
ATOM 1801 O O . GLU A 1 220 ? 6.707 -1.621 -8.781 1 97.19 220 GLU A O 1
ATOM 1806 N N . ALA A 1 221 ? 4.797 -2.658 -9.102 1 96.69 221 ALA A N 1
ATOM 1807 C CA . ALA A 1 221 ? 4.812 -2.609 -10.562 1 96.69 221 ALA A CA 1
ATOM 1808 C C . ALA A 1 221 ? 3.59 -1.872 -11.094 1 96.69 221 ALA A C 1
ATOM 1810 O O . ALA A 1 221 ? 2.461 -2.354 -10.969 1 96.69 221 ALA A O 1
ATOM 1811 N N . ILE A 1 222 ? 3.859 -0.759 -11.727 1 95.75 222 ILE A N 1
ATOM 1812 C CA . ILE A 1 222 ? 2.779 0.142 -12.109 1 95.75 222 ILE A CA 1
ATOM 1813 C C . ILE A 1 222 ? 2.773 0.325 -13.625 1 95.75 222 ILE A C 1
ATOM 1815 O O . ILE A 1 222 ? 3.758 0.791 -14.211 1 95.75 222 ILE A O 1
ATOM 1819 N N . PRO A 1 223 ? 1.668 -0.077 -14.297 1 94.38 223 PRO A N 1
ATOM 1820 C CA . PRO A 1 223 ? 1.57 0.244 -15.727 1 94.38 223 PRO A CA 1
ATOM 1821 C C . PRO A 1 223 ? 1.484 1.745 -15.992 1 94.38 223 PRO A C 1
ATOM 1823 O O . PRO A 1 223 ? 0.729 2.451 -15.312 1 94.38 223 PRO A O 1
ATOM 1826 N N . ILE A 1 224 ? 2.268 2.248 -16.906 1 94.62 224 ILE A N 1
ATOM 1827 C CA . ILE A 1 224 ? 2.254 3.666 -17.234 1 94.62 224 ILE A CA 1
ATOM 1828 C C . ILE A 1 224 ? 2.229 3.836 -18.75 1 94.62 224 ILE A C 1
ATOM 1830 O O . ILE A 1 224 ? 2.754 2.996 -19.484 1 94.62 224 ILE A O 1
ATOM 1834 N N . PRO A 1 225 ? 1.638 4.91 -19.234 1 93.38 225 PRO A N 1
ATOM 1835 C CA . PRO A 1 225 ? 1.463 5.078 -20.672 1 93.38 225 PRO A CA 1
ATOM 1836 C C . PRO A 1 225 ? 2.729 5.574 -21.375 1 93.38 225 PRO A C 1
ATOM 1838 O O . PRO A 1 225 ? 2.914 5.336 -22.562 1 93.38 225 PRO A O 1
ATOM 1841 N N . ASN A 1 226 ? 3.555 6.312 -20.641 1 92.5 226 ASN A N 1
ATOM 1842 C CA . ASN A 1 226 ? 4.773 6.895 -21.188 1 92.5 226 ASN A CA 1
ATOM 1843 C C . ASN A 1 226 ? 5.832 7.109 -20.109 1 92.5 226 ASN A C 1
ATOM 1845 O O . ASN A 1 226 ? 5.582 6.855 -18.938 1 92.5 226 ASN A O 1
ATOM 1849 N N . THR A 1 227 ? 6.973 7.512 -20.562 1 92.06 227 THR A N 1
ATOM 1850 C CA . THR A 1 227 ? 8.086 7.609 -19.625 1 92.06 227 THR A CA 1
ATOM 1851 C C . THR A 1 227 ? 8.469 9.07 -19.391 1 92.06 227 THR A C 1
ATOM 1853 O O . THR A 1 227 ? 9.633 9.383 -19.125 1 92.06 227 THR A O 1
ATOM 1856 N N . THR A 1 228 ? 7.504 9.938 -19.469 1 91.19 228 THR A N 1
ATOM 1857 C CA . THR A 1 228 ? 7.785 11.344 -19.219 1 91.19 228 THR A CA 1
ATOM 1858 C C . THR A 1 228 ? 8.008 11.586 -17.719 1 91.19 228 THR A C 1
ATOM 1860 O O . THR A 1 228 ? 7.508 10.836 -16.891 1 91.19 228 THR A O 1
ATOM 1863 N N . SER A 1 229 ? 8.68 12.656 -17.453 1 89.25 229 SER A N 1
ATOM 1864 C CA . SER A 1 229 ? 8.953 13.023 -16.062 1 89.25 229 SER A CA 1
ATOM 1865 C C . SER A 1 229 ? 7.66 13.25 -15.289 1 89.25 229 SER A C 1
ATOM 1867 O O . SER A 1 229 ? 7.551 12.836 -14.133 1 89.25 229 SER A O 1
ATOM 1869 N N . ASN A 1 230 ? 6.75 13.859 -15.906 1 87.25 230 ASN A N 1
ATOM 1870 C CA . ASN A 1 230 ? 5.477 14.148 -15.258 1 87.25 230 ASN A CA 1
ATOM 1871 C C . ASN A 1 230 ? 4.758 12.867 -14.836 1 87.25 230 ASN A C 1
ATOM 1873 O O . ASN A 1 230 ? 4.242 12.781 -13.719 1 87.25 230 ASN A O 1
ATOM 1877 N N . THR A 1 231 ? 4.75 11.914 -15.75 1 90.75 231 THR A N 1
ATOM 1878 C CA . THR A 1 231 ? 4.102 10.641 -15.461 1 90.75 231 THR A CA 1
ATOM 1879 C C . THR A 1 231 ? 4.809 9.922 -14.312 1 90.75 231 THR A C 1
ATOM 1881 O O . THR A 1 231 ? 4.16 9.422 -13.391 1 90.75 231 THR A O 1
ATOM 1884 N N . ILE A 1 232 ? 6.074 9.945 -14.367 1 92.5 232 ILE A N 1
ATOM 1885 C CA . ILE A 1 232 ? 6.863 9.25 -13.352 1 92.5 232 ILE A CA 1
ATOM 1886 C C . ILE A 1 232 ? 6.652 9.922 -11.992 1 92.5 232 ILE A C 1
ATOM 1888 O O . ILE A 1 232 ? 6.395 9.242 -10.992 1 92.5 232 ILE A O 1
ATOM 1892 N N . ILE A 1 233 ? 6.715 11.227 -11.938 1 91.19 233 ILE A N 1
ATOM 1893 C CA . ILE A 1 233 ? 6.559 11.984 -10.703 1 91.19 233 ILE A CA 1
ATOM 1894 C C . ILE A 1 233 ? 5.164 11.742 -10.125 1 91.19 233 ILE A C 1
ATOM 1896 O O . ILE A 1 233 ? 5.008 11.57 -8.914 1 91.19 233 ILE A O 1
ATOM 1900 N N . ARG A 1 234 ? 4.203 11.703 -10.969 1 88.75 234 ARG A N 1
ATOM 1901 C CA . ARG A 1 234 ? 2.834 11.445 -10.531 1 88.75 234 ARG A CA 1
ATOM 1902 C C . ARG A 1 234 ? 2.73 10.109 -9.805 1 88.75 234 ARG A C 1
ATOM 1904 O O . ARG A 1 234 ? 2.152 10.031 -8.719 1 88.75 234 ARG A O 1
ATOM 1911 N N . HIS A 1 235 ? 3.275 9.117 -10.375 1 93 235 HIS A N 1
ATOM 1912 C CA . HIS A 1 235 ? 3.152 7.781 -9.789 1 93 235 HIS A CA 1
ATOM 1913 C C . HIS A 1 235 ? 4.039 7.637 -8.555 1 93 235 HIS A C 1
ATOM 1915 O O . HIS A 1 235 ? 3.707 6.887 -7.637 1 93 235 HIS A O 1
ATOM 1921 N N . LEU A 1 236 ? 5.156 8.375 -8.523 1 93.31 236 LEU A N 1
ATOM 1922 C CA . LEU A 1 236 ? 5.949 8.406 -7.301 1 93.31 236 LEU A CA 1
ATOM 1923 C C . LEU A 1 236 ? 5.176 9.086 -6.172 1 93.31 236 LEU A C 1
ATOM 1925 O O . LEU A 1 236 ? 5.227 8.633 -5.023 1 93.31 236 LEU A O 1
ATOM 1929 N N . ASN A 1 237 ? 4.461 10.141 -6.508 1 91.25 237 ASN A N 1
ATOM 1930 C CA . ASN A 1 237 ? 3.623 10.797 -5.512 1 91.25 237 ASN A CA 1
ATOM 1931 C C . ASN A 1 237 ? 2.561 9.844 -4.961 1 91.25 237 ASN A C 1
ATOM 1933 O O . ASN A 1 237 ? 2.283 9.844 -3.762 1 91.25 237 ASN A O 1
ATOM 1937 N N . TYR A 1 238 ? 1.997 9.062 -5.852 1 92.12 238 TYR A N 1
ATOM 1938 C CA . TYR A 1 238 ? 1.038 8.062 -5.398 1 92.12 238 TYR A CA 1
ATOM 1939 C C . TYR A 1 238 ? 1.694 7.066 -4.449 1 92.12 238 TYR A C 1
ATOM 1941 O O . TYR A 1 238 ? 1.128 6.73 -3.404 1 92.12 238 TYR A O 1
ATOM 1949 N N . TYR A 1 239 ? 2.879 6.641 -4.824 1 95.12 239 TYR A N 1
ATOM 1950 C CA . TYR A 1 239 ? 3.611 5.703 -3.982 1 95.12 239 TYR A CA 1
ATOM 1951 C C . TYR A 1 239 ? 3.932 6.32 -2.627 1 95.12 239 TYR A C 1
ATOM 1953 O O . TYR A 1 239 ? 3.715 5.695 -1.586 1 95.12 239 TYR A O 1
ATOM 1961 N N . PHE A 1 240 ? 4.41 7.59 -2.65 1 93.12 240 PHE A N 1
ATOM 1962 C CA . PHE A 1 240 ? 4.812 8.258 -1.42 1 93.12 240 PHE A CA 1
ATOM 1963 C C . PHE A 1 240 ? 3.605 8.531 -0.531 1 93.12 240 PHE A C 1
ATOM 1965 O O . PHE A 1 240 ? 3.713 8.5 0.697 1 93.12 240 PHE A O 1
ATOM 1972 N N . SER A 1 241 ? 2.465 8.781 -1.12 1 93.25 241 SER A N 1
ATOM 1973 C CA . SER A 1 241 ? 1.25 9.039 -0.355 1 93.25 241 SER A CA 1
ATOM 1974 C C . SER A 1 241 ? 0.815 7.797 0.424 1 93.25 241 SER A C 1
ATOM 1976 O O . SER A 1 241 ? 0.04 7.898 1.377 1 93.25 241 SER A O 1
ATOM 1978 N N . ARG A 1 242 ? 1.329 6.672 0.03 1 94.06 242 ARG A N 1
ATOM 1979 C CA . ARG A 1 242 ? 0.933 5.406 0.642 1 94.06 242 ARG A CA 1
ATOM 1980 C C . ARG A 1 242 ? 2.006 4.902 1.601 1 94.06 242 ARG A C 1
ATOM 1982 O O . ARG A 1 242 ? 1.703 4.512 2.729 1 94.06 242 ARG A O 1
ATOM 1989 N N . PHE A 1 243 ? 3.242 4.973 1.106 1 94 243 PHE A N 1
ATOM 1990 C CA . PHE A 1 243 ? 4.289 4.254 1.825 1 94 243 PHE A CA 1
ATOM 1991 C C . PHE A 1 243 ? 5.301 5.227 2.422 1 94 243 PHE A C 1
ATOM 1993 O O . PHE A 1 243 ? 6.266 4.812 3.064 1 94 243 PHE A O 1
ATOM 2000 N N . GLY A 1 244 ? 5.109 6.527 2.186 1 91.38 244 GLY A N 1
ATOM 2001 C CA . GLY A 1 244 ? 5.996 7.527 2.764 1 91.38 244 GLY A CA 1
ATOM 2002 C C . GLY A 1 244 ? 7.176 7.867 1.872 1 91.38 244 GLY A C 1
ATOM 2003 O O . GLY A 1 244 ? 7.328 7.297 0.79 1 91.38 244 GLY A O 1
ATOM 2004 N N . LEU A 1 245 ? 7.969 8.797 2.363 1 89.69 245 LEU A N 1
ATOM 2005 C CA . LEU A 1 245 ? 9.117 9.281 1.607 1 89.69 245 LEU A CA 1
ATOM 2006 C C . LEU A 1 245 ? 10.352 8.445 1.903 1 89.69 245 LEU A C 1
ATOM 2008 O O . LEU A 1 245 ? 10.672 8.18 3.066 1 89.69 245 LEU A O 1
ATOM 2012 N N . PRO A 1 246 ? 11.047 8.047 0.858 1 90.81 246 PRO A N 1
ATOM 2013 C CA . PRO A 1 246 ? 12.312 7.344 1.062 1 90.81 246 PRO A CA 1
ATOM 2014 C C . PRO A 1 246 ? 13.477 8.297 1.333 1 90.81 246 PRO A C 1
ATOM 2016 O O . PRO A 1 246 ? 13.359 9.5 1.102 1 90.81 246 PRO A O 1
ATOM 2019 N N . LYS A 1 247 ? 14.531 7.668 1.793 1 87.38 247 LYS A N 1
ATOM 2020 C CA . LYS A 1 247 ? 15.766 8.438 1.948 1 87.38 247 LYS A CA 1
ATOM 2021 C C . LYS A 1 247 ? 16.578 8.453 0.65 1 87.38 247 LYS A C 1
ATOM 2023 O O . LYS A 1 247 ? 17.141 9.484 0.284 1 87.38 247 LYS A O 1
ATOM 2028 N N . TYR A 1 248 ? 16.547 7.297 0.029 1 88.31 248 TYR A N 1
ATOM 2029 C CA . TYR A 1 248 ? 17.359 7.137 -1.175 1 88.31 248 TYR A CA 1
ATOM 2030 C C . TYR A 1 248 ? 16.531 6.543 -2.311 1 88.31 248 TYR A C 1
ATOM 2032 O O . TYR A 1 248 ? 15.703 5.656 -2.086 1 88.31 248 TYR A O 1
ATOM 2040 N N . ILE A 1 249 ? 16.781 7.039 -3.498 1 91.06 249 ILE A N 1
ATOM 2041 C CA . ILE A 1 249 ? 16.234 6.414 -4.699 1 91.06 249 ILE A CA 1
ATOM 2042 C C . ILE A 1 249 ? 17.359 6.109 -5.68 1 91.06 249 ILE A C 1
ATOM 2044 O O . ILE A 1 249 ? 18.172 6.977 -5.98 1 91.06 249 ILE A O 1
ATOM 2048 N N . LEU A 1 250 ? 17.375 4.91 -6.062 1 89.19 250 LEU A N 1
ATOM 2049 C CA . LEU A 1 250 ? 18.344 4.449 -7.047 1 89.19 250 LEU A CA 1
ATOM 2050 C C . LEU A 1 250 ? 17.688 4.254 -8.406 1 89.19 250 LEU A C 1
ATOM 2052 O O . LEU A 1 250 ? 16.625 3.641 -8.508 1 89.19 250 LEU A O 1
ATOM 2056 N N . SER A 1 251 ? 18.188 4.828 -9.383 1 87.5 251 SER A N 1
ATOM 2057 C CA . SER A 1 251 ? 17.75 4.586 -10.758 1 87.5 251 SER A CA 1
ATOM 2058 C C . SER A 1 251 ? 18.922 4.574 -11.727 1 87.5 251 SER A C 1
ATOM 2060 O O . SER A 1 251 ? 20.016 5.023 -11.391 1 87.5 251 SER A O 1
ATOM 2062 N N . ASP A 1 252 ? 18.734 3.926 -12.789 1 77.62 252 ASP A N 1
ATOM 2063 C CA . ASP A 1 252 ? 19.797 3.91 -13.781 1 77.62 252 ASP A CA 1
ATOM 2064 C C . ASP A 1 252 ? 19.938 5.27 -14.461 1 77.62 252 ASP A C 1
ATOM 2066 O O . ASP A 1 252 ? 19.281 6.234 -14.078 1 77.62 252 ASP A O 1
ATOM 2070 N N . ASN A 1 253 ? 20.891 5.367 -15.312 1 67.75 253 ASN A N 1
ATOM 2071 C CA . ASN A 1 253 ? 21.234 6.633 -15.945 1 67.75 253 ASN A CA 1
ATOM 2072 C C . ASN A 1 253 ? 20.375 6.891 -17.188 1 67.75 253 ASN A C 1
ATOM 2074 O O . ASN A 1 253 ? 20.797 7.578 -18.109 1 67.75 253 ASN A O 1
ATOM 2078 N N . ALA A 1 254 ? 19.25 6.32 -17.078 1 72.56 254 ALA A N 1
ATOM 2079 C CA . ALA A 1 254 ? 18.359 6.59 -18.219 1 72.56 254 ALA A CA 1
ATOM 2080 C C . ALA A 1 254 ? 17.875 8.039 -18.203 1 72.56 254 ALA A C 1
ATOM 2082 O O . ALA A 1 254 ? 17.703 8.633 -17.141 1 72.56 254 ALA A O 1
ATOM 2083 N N . THR A 1 255 ? 17.656 8.57 -19.281 1 71.75 255 THR A N 1
ATOM 2084 C CA . THR A 1 255 ? 17.359 9.977 -19.484 1 71.75 255 THR A CA 1
ATOM 2085 C C . THR A 1 255 ? 16.078 10.375 -18.75 1 71.75 255 THR A C 1
ATOM 2087 O O . THR A 1 255 ? 15.992 11.477 -18.203 1 71.75 255 THR A O 1
ATOM 2090 N N . TYR A 1 256 ? 15.18 9.508 -18.719 1 77.12 256 TYR A N 1
ATOM 2091 C CA . TYR A 1 256 ? 13.906 9.867 -18.109 1 77.12 256 TYR A CA 1
ATOM 2092 C C . TYR A 1 256 ? 14.031 9.984 -16.594 1 77.12 256 TYR A C 1
ATOM 2094 O O . TYR A 1 256 ? 13.195 10.602 -15.938 1 77.12 256 TYR A O 1
ATOM 2102 N N . PHE A 1 257 ? 15.117 9.5 -16.016 1 80.19 257 PHE A N 1
ATOM 2103 C CA . PHE A 1 257 ? 15.312 9.617 -14.578 1 80.19 257 PHE A CA 1
ATOM 2104 C C . PHE A 1 257 ? 16.281 10.75 -14.242 1 80.19 257 PHE A C 1
ATOM 2106 O O . PHE A 1 257 ? 16.469 11.086 -13.078 1 80.19 257 PHE A O 1
ATOM 2113 N N . LYS A 1 258 ? 16.797 11.359 -15.266 1 77.81 258 LYS A N 1
ATOM 2114 C CA . LYS A 1 258 ? 17.812 12.375 -15.039 1 77.81 258 LYS A CA 1
ATOM 2115 C C . LYS A 1 258 ? 17.312 13.766 -15.43 1 77.81 258 LYS A C 1
ATOM 2117 O O . LYS A 1 258 ? 18.078 14.734 -15.422 1 77.81 258 LYS A O 1
ATOM 2122 N N . SER A 1 259 ? 16.109 13.812 -15.75 1 84.12 259 SER A N 1
ATOM 2123 C CA . SER A 1 259 ? 15.57 15.117 -16.125 1 84.12 259 SER A CA 1
ATOM 2124 C C . SER A 1 259 ? 15.641 16.094 -14.953 1 84.12 259 SER A C 1
ATOM 2126 O O . SER A 1 259 ? 15.656 15.688 -13.797 1 84.12 259 SER A O 1
ATOM 2128 N N . ASP A 1 260 ? 15.742 17.328 -15.273 1 84.75 260 ASP A N 1
ATOM 2129 C CA . ASP A 1 260 ? 15.789 18.359 -14.258 1 84.75 260 ASP A CA 1
ATOM 2130 C C . ASP A 1 260 ? 14.539 18.344 -13.383 1 84.75 260 ASP A C 1
ATOM 2132 O O . ASP A 1 260 ? 14.609 18.594 -12.18 1 84.75 260 ASP A O 1
ATOM 2136 N N . GLU A 1 261 ? 13.531 18 -14.039 1 85.88 261 GLU A N 1
ATOM 2137 C CA . GLU A 1 261 ? 12.266 17.938 -13.32 1 85.88 261 GLU A CA 1
ATOM 2138 C C . GLU A 1 261 ? 12.297 16.875 -12.227 1 85.88 261 GLU A C 1
ATOM 2140 O O . GLU A 1 261 ? 11.883 17.125 -11.094 1 85.88 261 GLU A O 1
ATOM 2145 N N . ILE A 1 262 ? 12.852 15.773 -12.516 1 88.62 262 ILE A N 1
ATOM 2146 C CA . ILE A 1 262 ? 12.906 14.664 -11.562 1 88.62 262 ILE A CA 1
ATOM 2147 C C . ILE A 1 262 ? 13.914 14.977 -10.461 1 88.62 262 ILE A C 1
ATOM 2149 O O . ILE A 1 262 ? 13.648 14.734 -9.281 1 88.62 262 ILE A O 1
ATOM 2153 N N . VAL A 1 263 ? 14.977 15.547 -10.836 1 85.94 263 VAL A N 1
ATOM 2154 C CA . VAL A 1 263 ? 16.016 15.898 -9.883 1 85.94 263 VAL A CA 1
ATOM 2155 C C . VAL A 1 263 ? 15.484 16.938 -8.906 1 85.94 263 VAL A C 1
ATOM 2157 O O . VAL A 1 263 ? 15.672 16.812 -7.691 1 85.94 263 VAL A O 1
ATOM 2160 N N . ASN A 1 264 ? 14.867 17.906 -9.422 1 84.5 264 ASN A N 1
ATOM 2161 C CA . ASN A 1 264 ? 14.281 18.938 -8.578 1 84.5 264 ASN A CA 1
ATOM 2162 C C . ASN A 1 264 ? 13.203 18.375 -7.66 1 84.5 264 ASN A C 1
ATOM 2164 O O . ASN A 1 264 ? 13.07 18.812 -6.516 1 84.5 264 ASN A O 1
ATOM 2168 N N . PHE A 1 265 ? 12.508 17.422 -8.242 1 88.31 265 PHE A N 1
ATOM 2169 C CA . PHE A 1 265 ? 11.469 16.75 -7.469 1 88.31 265 PHE A CA 1
ATOM 2170 C C . PHE A 1 265 ? 12.078 16.031 -6.27 1 88.31 265 PHE A C 1
ATOM 2172 O O . PHE A 1 265 ? 11.609 16.188 -5.141 1 88.31 265 PHE A O 1
ATOM 2179 N N . TYR A 1 266 ? 13.141 15.312 -6.48 1 88.38 266 TYR A N 1
ATOM 2180 C CA . TYR A 1 266 ? 13.82 14.609 -5.398 1 88.38 266 TYR A CA 1
ATOM 2181 C C . TYR A 1 266 ? 14.367 15.594 -4.371 1 88.38 266 TYR A C 1
ATOM 2183 O O . TYR A 1 266 ? 14.211 15.391 -3.164 1 88.38 266 TYR A O 1
ATOM 2191 N N . GLU A 1 267 ? 14.945 16.641 -4.785 1 83.19 267 GLU A N 1
ATOM 2192 C CA . GLU A 1 267 ? 15.57 17.625 -3.912 1 83.19 267 GLU A CA 1
ATOM 2193 C C . GLU A 1 267 ? 14.523 18.312 -3.039 1 83.19 267 GLU A C 1
ATOM 2195 O O . GLU A 1 267 ? 14.766 18.562 -1.855 1 83.19 267 GLU A O 1
ATOM 2200 N N . SER A 1 268 ? 13.445 18.562 -3.654 1 81 268 SER A N 1
ATOM 2201 C CA . SER A 1 268 ? 12.383 19.25 -2.92 1 81 268 SER A CA 1
ATOM 2202 C C . SER A 1 268 ? 11.859 18.375 -1.78 1 81 268 SER A C 1
ATOM 2204 O O . SER A 1 268 ? 11.281 18.891 -0.817 1 81 268 SER A O 1
ATOM 2206 N N . LEU A 1 269 ? 12.078 17.094 -1.91 1 84.12 269 LEU A N 1
ATOM 2207 C CA . LEU A 1 269 ? 11.617 16.156 -0.897 1 84.12 269 LEU A CA 1
ATOM 2208 C C . LEU A 1 269 ? 12.781 15.664 -0.042 1 84.12 269 LEU A C 1
ATOM 2210 O O . LEU A 1 269 ? 12.602 14.82 0.838 1 84.12 269 LEU A O 1
ATOM 2214 N N . ARG A 1 270 ? 13.969 16.156 -0.382 1 82.19 270 ARG A N 1
ATOM 2215 C CA . ARG A 1 270 ? 15.195 15.789 0.316 1 82.19 270 ARG A CA 1
ATOM 2216 C C . ARG A 1 270 ? 15.484 14.305 0.156 1 82.19 270 ARG A C 1
ATOM 2218 O O . ARG A 1 270 ? 15.883 13.633 1.114 1 82.19 270 ARG A O 1
ATOM 2225 N N . ILE A 1 271 ? 15.141 13.812 -0.945 1 88.12 271 ILE A N 1
ATOM 2226 C CA . ILE A 1 271 ? 15.484 12.445 -1.312 1 88.12 271 ILE A CA 1
ATOM 2227 C C . ILE A 1 271 ? 16.828 12.43 -2.037 1 88.12 271 ILE A C 1
ATOM 2229 O O . ILE A 1 271 ? 17.047 13.203 -2.969 1 88.12 271 ILE A O 1
ATOM 2233 N N . GLU A 1 272 ? 17.703 11.648 -1.591 1 87.69 272 GLU A N 1
ATOM 2234 C CA . GLU A 1 272 ? 19 11.523 -2.248 1 87.69 272 GLU A CA 1
ATOM 2235 C C . GLU A 1 272 ? 18.922 10.578 -3.441 1 87.69 272 GLU A C 1
ATOM 2237 O O . GLU A 1 272 ? 18.562 9.406 -3.291 1 87.69 272 GLU A O 1
ATOM 2242 N N . HIS A 1 273 ? 19.281 11.125 -4.555 1 89.06 273 HIS A N 1
ATOM 2243 C CA . HIS A 1 273 ? 19.281 10.32 -5.77 1 89.06 273 HIS A CA 1
ATOM 2244 C C . HIS A 1 273 ? 20.609 9.625 -5.977 1 89.06 273 HIS A C 1
ATOM 2246 O O . HIS A 1 273 ? 21.656 10.281 -6.008 1 89.06 273 HIS A O 1
ATOM 2252 N N . ARG A 1 274 ? 20.562 8.367 -6.082 1 83.31 274 ARG A N 1
ATOM 2253 C CA . ARG A 1 274 ? 21.766 7.578 -6.348 1 83.31 274 ARG A CA 1
ATOM 2254 C C . ARG A 1 274 ? 21.703 6.953 -7.738 1 83.31 274 ARG A C 1
ATOM 2256 O O . ARG A 1 274 ? 20.672 6.422 -8.148 1 83.31 274 ARG A O 1
ATOM 2263 N N . LYS A 1 275 ? 22.703 7.152 -8.477 1 78.12 275 LYS A N 1
ATOM 2264 C CA . LYS A 1 275 ? 22.75 6.617 -9.836 1 78.12 275 LYS A CA 1
ATOM 2265 C C . LYS A 1 275 ? 23.516 5.297 -9.883 1 78.12 275 LYS A C 1
ATOM 2267 O O . LYS A 1 275 ? 24.5 5.113 -9.156 1 78.12 275 LYS A O 1
ATOM 2272 N N . SER A 1 276 ? 22.828 4.336 -10.531 1 67.06 276 SER A N 1
ATOM 2273 C CA . SER A 1 276 ? 23.438 3.016 -10.641 1 67.06 276 SER A CA 1
ATOM 2274 C C . SER A 1 276 ? 24.766 3.078 -11.383 1 67.06 276 SER A C 1
ATOM 2276 O O . SER A 1 276 ? 24.859 3.674 -12.461 1 67.06 276 SER A O 1
ATOM 2278 N N . SER A 1 277 ? 25.703 3.75 -10.891 1 55.81 277 SER A N 1
ATOM 2279 C CA . SER A 1 277 ? 27.047 3.729 -11.477 1 55.81 277 SER A CA 1
ATOM 2280 C C . SER A 1 277 ? 27.703 2.369 -11.289 1 55.81 277 SER A C 1
ATOM 2282 O O . SER A 1 277 ? 27.156 1.49 -10.625 1 55.81 277 SER A O 1
ATOM 2284 N N . ILE A 1 278 ? 28.875 2.217 -11.93 1 51.34 278 ILE A N 1
ATOM 2285 C CA . ILE A 1 278 ? 29.938 1.262 -11.672 1 51.34 278 ILE A CA 1
ATOM 2286 C C . ILE A 1 278 ? 30.016 0.963 -10.18 1 51.34 278 ILE A C 1
ATOM 2288 O O . ILE A 1 278 ? 30.359 -0.151 -9.773 1 51.34 278 ILE A O 1
ATOM 2292 N N . TYR A 1 279 ? 29.375 1.822 -9.508 1 45.59 279 TYR A N 1
ATOM 2293 C CA . TYR A 1 279 ? 29.609 1.734 -8.07 1 45.59 279 TYR A CA 1
ATOM 2294 C C . TYR A 1 279 ? 28.516 0.92 -7.383 1 45.59 279 TYR A C 1
ATOM 2296 O O . TYR A 1 279 ? 28.719 0.423 -6.27 1 45.59 279 TYR A O 1
ATOM 2304 N N . TYR A 1 280 ? 27.422 0.792 -8.133 1 52.72 280 TYR A N 1
ATOM 2305 C CA . TYR A 1 280 ? 26.375 0.002 -7.473 1 52.72 280 TYR A CA 1
ATOM 2306 C C . TYR A 1 280 ? 25.922 -1.151 -8.359 1 52.72 280 TYR A C 1
ATOM 2308 O O . TYR A 1 280 ? 24.75 -1.25 -8.703 1 52.72 280 TYR A O 1
ATOM 2316 N N . PRO A 1 281 ? 26.875 -1.839 -8.781 1 53.06 281 PRO A N 1
ATOM 2317 C CA . PRO A 1 281 ? 26.547 -2.955 -9.672 1 53.06 281 PRO A CA 1
ATOM 2318 C C . PRO A 1 281 ? 25.5 -3.898 -9.086 1 53.06 281 PRO A C 1
ATOM 2320 O O . PRO A 1 281 ? 24.703 -4.484 -9.82 1 53.06 281 PRO A O 1
ATOM 2323 N N . LYS A 1 282 ? 25.453 -3.818 -7.75 1 55.34 282 LYS A N 1
ATOM 2324 C CA . LYS A 1 282 ? 24.672 -4.801 -7.02 1 55.34 282 LYS A CA 1
ATOM 2325 C C . LYS A 1 282 ? 23.172 -4.484 -7.109 1 55.34 282 LYS A C 1
ATOM 2327 O O . LYS A 1 282 ? 22.344 -5.391 -7.199 1 55.34 282 LYS A O 1
ATOM 2332 N N . SER A 1 283 ? 22.844 -3.277 -7.012 1 56.34 283 SER A N 1
ATOM 2333 C CA . SER A 1 283 ? 21.438 -2.885 -7.082 1 56.34 283 SER A CA 1
ATOM 2334 C C . SER A 1 283 ? 20.859 -3.156 -8.469 1 56.34 283 SER A C 1
ATOM 2336 O O . SER A 1 283 ? 19.672 -3.504 -8.594 1 56.34 283 SER A O 1
ATOM 2338 N N . ASN A 1 284 ? 21.734 -3.215 -9.32 1 64.75 284 ASN A N 1
ATOM 2339 C CA . ASN A 1 284 ? 21.328 -3.527 -10.688 1 64.75 284 ASN A CA 1
ATOM 2340 C C . ASN A 1 284 ? 21 -5.008 -10.852 1 64.75 284 ASN A C 1
ATOM 2342 O O . ASN A 1 284 ? 20.078 -5.367 -11.578 1 64.75 284 ASN A O 1
ATOM 2346 N N . GLY A 1 285 ? 21.672 -5.734 -10.039 1 72.19 285 GLY A N 1
ATOM 2347 C CA . GLY A 1 285 ? 21.406 -7.164 -10.094 1 72.19 285 GLY A CA 1
ATOM 2348 C C . GLY A 1 285 ? 20.047 -7.535 -9.555 1 72.19 285 GLY A C 1
ATOM 2349 O O . GLY A 1 285 ? 19.375 -8.406 -10.109 1 72.19 285 GLY A O 1
ATOM 2350 N N . LEU A 1 286 ? 19.641 -6.797 -8.516 1 77.94 286 LEU A N 1
ATOM 2351 C CA . LEU A 1 286 ? 18.328 -7.043 -7.926 1 77.94 286 LEU A CA 1
ATOM 2352 C C . LEU A 1 286 ? 17.219 -6.73 -8.922 1 77.94 286 LEU A C 1
ATOM 2354 O O . LEU A 1 286 ? 16.297 -7.535 -9.109 1 77.94 286 LEU A O 1
ATOM 2358 N N . LEU A 1 287 ? 17.297 -5.59 -9.539 1 83.69 287 LEU A N 1
ATOM 2359 C CA . LEU A 1 287 ? 16.266 -5.18 -10.492 1 83.69 287 LEU A CA 1
ATOM 2360 C C . LEU A 1 287 ? 16.25 -6.105 -11.703 1 83.69 287 LEU A C 1
ATOM 2362 O O . LEU A 1 287 ? 15.18 -6.445 -12.211 1 83.69 287 LEU A O 1
ATOM 2366 N N . GLU A 1 288 ? 17.438 -6.48 -12.133 1 81.62 288 GLU A N 1
ATOM 2367 C CA . GLU A 1 288 ? 17.531 -7.371 -13.281 1 81.62 288 GLU A CA 1
ATOM 2368 C C . GLU A 1 288 ? 16.844 -8.703 -13.016 1 81.62 288 GLU A C 1
ATOM 2370 O O . GLU A 1 288 ? 16.078 -9.188 -13.852 1 81.62 288 GLU A O 1
ATOM 2375 N N . ARG A 1 289 ? 17.078 -9.242 -11.922 1 83 289 ARG A N 1
ATOM 2376 C CA . ARG A 1 289 ? 16.438 -10.508 -11.562 1 83 289 ARG A CA 1
ATOM 2377 C C . ARG A 1 289 ? 14.93 -10.336 -11.414 1 83 289 ARG A C 1
ATOM 2379 O O . ARG A 1 289 ? 14.156 -11.172 -11.906 1 83 289 ARG A O 1
ATOM 2386 N N . THR A 1 290 ? 14.57 -9.281 -10.734 1 88.75 290 THR A N 1
ATOM 2387 C CA . THR A 1 290 ? 13.156 -9 -10.547 1 88.75 290 THR A CA 1
ATOM 2388 C C . THR A 1 290 ? 12.445 -8.836 -11.891 1 88.75 290 THR A C 1
ATOM 2390 O O . THR A 1 290 ? 11.359 -9.383 -12.094 1 88.75 290 THR A O 1
ATOM 2393 N N . HIS A 1 291 ? 13.102 -8.133 -12.789 1 89.81 291 HIS A N 1
ATOM 2394 C CA . HIS A 1 291 ? 12.508 -7.895 -14.102 1 89.81 291 HIS A CA 1
ATOM 2395 C C . HIS A 1 291 ? 12.414 -9.188 -14.906 1 89.81 291 HIS A C 1
ATOM 2397 O O . HIS A 1 291 ? 11.469 -9.375 -15.68 1 89.81 291 HIS A O 1
ATOM 2403 N N . ARG A 1 292 ? 13.383 -10 -14.742 1 87.19 292 ARG A N 1
ATOM 2404 C CA . ARG A 1 292 ? 13.336 -11.289 -15.422 1 87.19 292 ARG A CA 1
ATOM 2405 C C . ARG A 1 292 ? 12.133 -12.109 -14.977 1 87.19 292 ARG A C 1
ATOM 2407 O O . ARG A 1 292 ? 11.359 -12.602 -15.805 1 87.19 292 ARG A O 1
ATOM 2414 N N . VAL A 1 293 ? 11.969 -12.242 -13.703 1 89.94 293 VAL A N 1
ATOM 2415 C CA . VAL A 1 293 ? 10.852 -12.992 -13.148 1 89.94 293 VAL A CA 1
ATOM 2416 C C . VAL A 1 293 ? 9.531 -12.352 -13.57 1 89.94 293 VAL A C 1
ATOM 2418 O O . VAL A 1 293 ? 8.586 -13.047 -13.945 1 89.94 293 VAL A O 1
ATOM 2421 N N . LEU A 1 294 ? 9.523 -11.023 -13.5 1 93.62 294 LEU A N 1
ATOM 2422 C CA . LEU A 1 294 ? 8.336 -10.273 -13.906 1 93.62 294 LEU A CA 1
ATOM 2423 C C . LEU A 1 294 ? 7.969 -10.578 -15.352 1 93.62 294 LEU A C 1
ATOM 2425 O O . LEU A 1 294 ? 6.828 -10.945 -15.641 1 93.62 294 LEU A O 1
ATOM 2429 N N . LYS A 1 295 ? 8.906 -10.492 -16.234 1 89.69 295 LYS A N 1
ATOM 2430 C CA . LYS A 1 295 ? 8.664 -10.688 -17.672 1 89.69 295 LYS A CA 1
ATOM 2431 C C . LYS A 1 295 ? 8.227 -12.125 -17.953 1 89.69 295 LYS A C 1
ATOM 2433 O O . LYS A 1 295 ? 7.254 -12.344 -18.672 1 89.69 295 LYS A O 1
ATOM 2438 N N . GLU A 1 296 ? 8.914 -13.055 -17.344 1 88.25 296 GLU A N 1
ATOM 2439 C CA . GLU A 1 296 ? 8.609 -14.461 -17.578 1 88.25 296 GLU A CA 1
ATOM 2440 C C . GLU A 1 296 ? 7.219 -14.812 -17.062 1 88.25 296 GLU A C 1
ATOM 2442 O O . GLU A 1 296 ? 6.445 -15.484 -17.75 1 88.25 296 GLU A O 1
ATOM 2447 N N . SER A 1 297 ? 6.898 -14.359 -15.906 1 91.38 297 SER A N 1
ATOM 2448 C CA . SER A 1 297 ? 5.629 -14.703 -15.273 1 91.38 297 SER A CA 1
ATOM 2449 C C . SER A 1 297 ? 4.461 -14.008 -15.969 1 91.38 297 SER A C 1
ATOM 2451 O O . SER A 1 297 ? 3.455 -14.641 -16.281 1 91.38 297 SER A O 1
ATOM 2453 N N . VAL A 1 298 ? 4.617 -12.758 -16.219 1 90.94 298 VAL A N 1
ATOM 2454 C CA . VAL A 1 298 ? 3.539 -11.992 -16.844 1 90.94 298 VAL A CA 1
ATOM 2455 C C . VAL A 1 298 ? 3.254 -12.539 -18.234 1 90.94 298 VAL A C 1
ATOM 2457 O O . VAL A 1 298 ? 2.094 -12.656 -18.641 1 90.94 298 VAL A O 1
ATOM 2460 N N . ALA A 1 299 ? 4.285 -12.898 -18.938 1 86.88 299 ALA A N 1
ATOM 2461 C CA . ALA A 1 299 ? 4.113 -13.492 -20.25 1 86.88 299 ALA A CA 1
ATOM 2462 C C . ALA A 1 299 ? 3.385 -14.828 -20.156 1 86.88 299 ALA A C 1
ATOM 2464 O O . ALA A 1 299 ? 2.555 -15.156 -21.016 1 86.88 299 ALA A O 1
ATOM 2465 N N . SER A 1 300 ? 3.723 -15.562 -19.172 1 86.44 300 SER A N 1
ATOM 2466 C CA . SER A 1 300 ? 3.137 -16.891 -19 1 86.44 300 SER A CA 1
ATOM 2467 C C . SER A 1 300 ? 1.677 -16.781 -18.562 1 86.44 300 SER A C 1
ATOM 2469 O O . SER A 1 300 ? 0.863 -17.641 -18.922 1 86.44 300 SER A O 1
ATOM 2471 N N . ILE A 1 301 ? 1.382 -15.789 -17.719 1 85.19 301 ILE A N 1
ATOM 2472 C CA . ILE A 1 301 ? 0.033 -15.594 -17.203 1 85.19 301 ILE A CA 1
ATOM 2473 C C . ILE A 1 301 ? -0.871 -15.055 -18.312 1 85.19 301 ILE A C 1
ATOM 2475 O O . ILE A 1 301 ? -2.041 -15.438 -18.406 1 85.19 301 ILE A O 1
ATOM 2479 N N . SER A 1 302 ? -0.271 -14.203 -19.109 1 81.69 302 SER A N 1
ATOM 2480 C CA . SER A 1 302 ? -1.053 -13.484 -20.109 1 81.69 302 SER A CA 1
ATOM 2481 C C . SER A 1 302 ? -1.484 -14.414 -21.25 1 81.69 302 SER A C 1
ATOM 2483 O O . SER A 1 302 ? -0.663 -15.141 -21.812 1 81.69 302 SER A O 1
ATOM 2485 N N . GLN A 1 303 ? -2.707 -14.492 -21.484 1 72.56 303 GLN A N 1
ATOM 2486 C CA . GLN A 1 303 ? -3.229 -15.273 -22.609 1 72.56 303 GLN A CA 1
ATOM 2487 C C . GLN A 1 303 ? -2.965 -14.578 -23.938 1 72.56 303 GLN A C 1
ATOM 2489 O O . GLN A 1 303 ? -2.592 -15.219 -24.922 1 72.56 303 GLN A O 1
ATOM 2494 N N . LYS A 1 304 ? -3.23 -13.312 -23.844 1 78.62 304 LYS A N 1
ATOM 2495 C CA . LYS A 1 304 ? -2.918 -12.43 -24.953 1 78.62 304 LYS A CA 1
ATOM 2496 C C . LYS A 1 304 ? -1.851 -11.406 -24.578 1 78.62 304 LYS A C 1
ATOM 2498 O O . LYS A 1 304 ? -1.746 -11.023 -23.406 1 78.62 304 LYS A O 1
ATOM 2503 N N . VAL A 1 305 ? -1.158 -10.984 -25.562 1 78 305 VAL A N 1
ATOM 2504 C CA . VAL A 1 305 ? -0.024 -10.102 -25.328 1 78 305 VAL A CA 1
ATOM 2505 C C . VAL A 1 305 ? -0.513 -8.781 -24.734 1 78 305 VAL A C 1
ATOM 2507 O O . VAL A 1 305 ? 0.191 -8.148 -23.938 1 78 305 VAL A O 1
ATOM 2510 N N . HIS A 1 306 ? -1.752 -8.406 -24.984 1 83.44 306 HIS A N 1
ATOM 2511 C CA . HIS A 1 306 ? -2.256 -7.102 -24.578 1 83.44 306 HIS A CA 1
ATOM 2512 C C . HIS A 1 306 ? -2.855 -7.164 -23.172 1 83.44 306 HIS A C 1
ATOM 2514 O O . HIS A 1 306 ? -3.199 -6.129 -22.594 1 83.44 306 HIS A O 1
ATOM 2520 N N . ASP A 1 307 ? -2.891 -8.328 -22.547 1 85.69 307 ASP A N 1
ATOM 2521 C CA . ASP A 1 307 ? -3.498 -8.508 -21.234 1 85.69 307 ASP A CA 1
ATOM 2522 C C . ASP A 1 307 ? -2.463 -8.344 -20.109 1 85.69 307 ASP A C 1
ATOM 2524 O O . ASP A 1 307 ? -2.75 -8.602 -18.953 1 85.69 307 ASP A O 1
ATOM 2528 N N . TRP A 1 308 ? -1.372 -7.812 -20.453 1 90.31 308 TRP A N 1
ATOM 2529 C CA . TRP A 1 308 ? -0.265 -7.867 -19.516 1 90.31 308 TRP A CA 1
ATOM 2530 C C . TRP A 1 308 ? -0.519 -6.949 -18.312 1 90.31 308 TRP A C 1
ATOM 2532 O O . TRP A 1 308 ? -0.049 -7.211 -17.203 1 90.31 308 TRP A O 1
ATOM 2542 N N . SER A 1 309 ? -1.235 -5.859 -18.5 1 88.62 309 SER A N 1
ATOM 2543 C CA . SER A 1 309 ? -1.475 -4.93 -17.406 1 88.62 309 SER A CA 1
ATOM 2544 C C . SER A 1 309 ? -2.301 -5.582 -16.297 1 88.62 309 SER A C 1
ATOM 2546 O O . SER A 1 309 ? -2.064 -5.34 -15.117 1 88.62 309 SER A O 1
ATOM 2548 N N . THR A 1 310 ? -3.221 -6.406 -16.672 1 86.25 310 THR A N 1
ATOM 2549 C CA . THR A 1 310 ? -4.027 -7.137 -15.695 1 86.25 310 THR A CA 1
ATOM 2550 C C . THR A 1 310 ? -3.223 -8.273 -15.078 1 86.25 310 THR A C 1
ATOM 2552 O O . THR A 1 310 ? -3.297 -8.5 -13.867 1 86.25 310 THR A O 1
ATOM 2555 N N . SER A 1 311 ? -2.477 -8.945 -15.906 1 89.94 311 SER A N 1
ATOM 2556 C CA . SER A 1 311 ? -1.632 -10.039 -15.43 1 89.94 311 SER A CA 1
ATOM 2557 C C . SER A 1 311 ? -0.592 -9.539 -14.43 1 89.94 311 SER A C 1
ATOM 2559 O O . SER A 1 311 ? -0.193 -10.266 -13.523 1 89.94 311 SER A O 1
ATOM 2561 N N . LEU A 1 312 ? -0.276 -8.32 -14.633 1 93.88 312 LEU A N 1
ATOM 2562 C CA . LEU A 1 312 ? 0.733 -7.707 -13.781 1 93.88 312 LEU A CA 1
ATOM 2563 C C . LEU A 1 312 ? 0.244 -7.625 -12.336 1 93.88 312 LEU A C 1
ATOM 2565 O O . LEU A 1 312 ? 1.028 -7.797 -11.398 1 93.88 312 LEU A O 1
ATOM 2569 N N . LEU A 1 313 ? -1.034 -7.359 -12.141 1 92 313 LEU A N 1
ATOM 2570 C CA . LEU A 1 313 ? -1.61 -7.285 -10.805 1 92 313 LEU A CA 1
ATOM 2571 C C . LEU A 1 313 ? -1.536 -8.633 -10.102 1 92 313 LEU A C 1
ATOM 2573 O O . LEU A 1 313 ? -1.179 -8.711 -8.922 1 92 313 LEU A O 1
ATOM 2577 N N . PHE A 1 314 ? -1.842 -9.586 -10.891 1 90.69 314 PHE A N 1
ATOM 2578 C CA . PHE A 1 314 ? -1.79 -10.945 -10.375 1 90.69 314 PHE A CA 1
ATOM 2579 C C . PHE A 1 314 ? -0.364 -11.328 -10 1 90.69 314 PHE A C 1
ATOM 2581 O O . PHE A 1 314 ? -0.131 -11.898 -8.93 1 90.69 314 PHE A O 1
ATOM 2588 N N . PHE A 1 315 ? 0.51 -11.008 -10.867 1 93.94 315 PHE A N 1
ATOM 2589 C CA . PHE A 1 315 ? 1.923 -11.273 -10.617 1 93.94 315 PHE A CA 1
ATOM 2590 C C . PHE A 1 315 ? 2.391 -10.57 -9.352 1 93.94 315 PHE A C 1
ATOM 2592 O O . PHE A 1 315 ? 3.039 -11.188 -8.5 1 93.94 315 PHE A O 1
ATOM 2599 N N . LYS A 1 316 ? 2.104 -9.32 -9.234 1 95.62 316 LYS A N 1
ATOM 2600 C CA . LYS A 1 316 ? 2.562 -8.5 -8.117 1 95.62 316 LYS A CA 1
ATOM 2601 C C . LYS A 1 316 ? 2.113 -9.086 -6.785 1 95.62 316 LYS A C 1
ATOM 2603 O O . LYS A 1 316 ? 2.906 -9.195 -5.848 1 95.62 316 LYS A O 1
ATOM 2608 N N . LEU A 1 317 ? 0.863 -9.445 -6.664 1 93.69 317 LEU A N 1
ATOM 2609 C CA . LEU A 1 317 ? 0.318 -10.023 -5.441 1 93.69 317 LEU A CA 1
ATOM 2610 C C . LEU A 1 317 ? 1.092 -11.281 -5.043 1 93.69 317 LEU A C 1
ATOM 2612 O O . LEU A 1 317 ? 1.554 -11.391 -3.904 1 93.69 317 LEU A O 1
ATOM 2616 N N . HIS A 1 318 ? 1.29 -12.117 -5.988 1 93.62 318 HIS A N 1
ATOM 2617 C CA . HIS A 1 318 ? 1.907 -13.406 -5.684 1 93.62 318 HIS A CA 1
ATOM 2618 C C . HIS A 1 318 ? 3.408 -13.258 -5.457 1 93.62 318 HIS A C 1
ATOM 2620 O O . HIS A 1 318 ? 3.979 -13.922 -4.594 1 93.62 318 HIS A O 1
ATOM 2626 N N . TYR A 1 319 ? 4.008 -12.422 -6.277 1 95.44 319 TYR A N 1
ATOM 2627 C CA . TYR A 1 319 ? 5.434 -12.18 -6.102 1 95.44 319 TYR A CA 1
ATOM 2628 C C . TYR A 1 319 ? 5.734 -11.695 -4.688 1 95.44 319 TYR A C 1
ATOM 2630 O O . TYR A 1 319 ? 6.625 -12.227 -4.02 1 95.44 319 TYR A O 1
ATOM 2638 N N . ASN A 1 320 ? 5.012 -10.75 -4.188 1 96.38 320 ASN A N 1
ATOM 2639 C CA . ASN A 1 320 ? 5.254 -10.148 -2.885 1 96.38 320 ASN A CA 1
ATOM 2640 C C . ASN A 1 320 ? 4.895 -11.102 -1.748 1 96.38 320 ASN A C 1
ATOM 2642 O O . ASN A 1 320 ? 5.234 -10.844 -0.59 1 96.38 320 ASN A O 1
ATOM 2646 N N . ASN A 1 321 ? 4.234 -12.148 -2.125 1 92.88 321 ASN A N 1
ATOM 2647 C CA . ASN A 1 321 ? 3.854 -13.102 -1.091 1 92.88 321 ASN A CA 1
ATOM 2648 C C . ASN A 1 321 ? 4.539 -14.453 -1.294 1 92.88 321 ASN A C 1
ATOM 2650 O O . ASN A 1 321 ? 4.113 -15.461 -0.731 1 92.88 321 ASN A O 1
ATOM 2654 N N . SER A 1 322 ? 5.535 -14.469 -2.107 1 92.44 322 SER A N 1
ATOM 2655 C CA . SER A 1 322 ? 6.398 -15.633 -2.264 1 92.44 322 SER A CA 1
ATOM 2656 C C . SER A 1 322 ? 7.73 -15.438 -1.553 1 92.44 322 SER A C 1
ATOM 2658 O O . SER A 1 322 ? 8.289 -14.336 -1.57 1 92.44 322 SER A O 1
ATOM 2660 N N . LYS A 1 323 ? 8.18 -16.516 -1.031 1 86.5 323 LYS A N 1
ATOM 2661 C CA . LYS A 1 323 ? 9.43 -16.438 -0.284 1 86.5 323 LYS A CA 1
ATOM 2662 C C . LYS A 1 323 ? 10.594 -16.031 -1.19 1 86.5 323 LYS A C 1
ATOM 2664 O O . LYS A 1 323 ? 10.758 -16.578 -2.279 1 86.5 323 LYS A O 1
ATOM 2669 N N . HIS A 1 324 ? 11.234 -15.023 -0.726 1 85.19 324 HIS A N 1
ATOM 2670 C CA . HIS A 1 324 ? 12.414 -14.57 -1.46 1 85.19 324 HIS A CA 1
ATOM 2671 C C . HIS A 1 324 ? 13.641 -15.398 -1.103 1 85.19 324 HIS A C 1
ATOM 2673 O O . HIS A 1 324 ? 13.859 -15.719 0.068 1 85.19 324 HIS A O 1
ATOM 2679 N N . VAL A 1 325 ? 14.438 -15.719 -2.055 1 77.31 325 VAL A N 1
ATOM 2680 C CA . VAL A 1 325 ? 15.531 -16.672 -1.907 1 77.31 325 VAL A CA 1
ATOM 2681 C C . VAL A 1 325 ? 16.609 -16.094 -1 1 77.31 325 VAL A C 1
ATOM 2683 O O . VAL A 1 325 ? 17.234 -16.812 -0.227 1 77.31 325 VAL A O 1
ATOM 2686 N N . VAL A 1 326 ? 16.766 -14.805 -1.034 1 74.56 326 VAL A N 1
ATOM 2687 C CA . VAL A 1 326 ? 17.859 -14.172 -0.3 1 74.56 326 VAL A CA 1
ATOM 2688 C C . VAL A 1 326 ? 17.422 -13.875 1.13 1 74.56 326 VAL A C 1
ATOM 2690 O O . VAL A 1 326 ? 18.125 -14.195 2.088 1 74.56 326 VAL A O 1
ATOM 2693 N N . THR A 1 327 ? 16.219 -13.312 1.281 1 77.5 327 THR A N 1
ATOM 2694 C CA . THR A 1 327 ? 15.758 -12.914 2.604 1 77.5 327 THR A CA 1
ATOM 2695 C C . THR A 1 327 ? 15.117 -14.094 3.332 1 77.5 327 THR A C 1
ATOM 2697 O O . THR A 1 327 ? 15.031 -14.102 4.562 1 77.5 327 THR A O 1
ATOM 2700 N N . GLN A 1 328 ? 14.578 -15.031 2.566 1 79.12 328 GLN A N 1
ATOM 2701 C CA . GLN A 1 328 ? 13.898 -16.219 3.072 1 79.12 328 GLN A CA 1
ATOM 2702 C C . GLN A 1 328 ? 12.539 -15.859 3.678 1 79.12 328 GLN A C 1
ATOM 2704 O O . GLN A 1 328 ? 11.969 -16.641 4.445 1 79.12 328 GLN A O 1
ATOM 2709 N N . TYR A 1 329 ? 12.133 -14.68 3.408 1 81 329 TYR A N 1
ATOM 2710 C CA . TYR A 1 329 ? 10.805 -14.188 3.762 1 81 329 TYR A CA 1
ATOM 2711 C C . TYR A 1 329 ? 10.086 -13.625 2.541 1 81 329 TYR A C 1
ATOM 2713 O O . TYR A 1 329 ? 10.719 -13.336 1.52 1 81 329 TYR A O 1
ATOM 2721 N N . THR A 1 330 ? 8.82 -13.555 2.725 1 88.44 330 THR A N 1
ATOM 2722 C CA . THR A 1 330 ? 8.109 -12.891 1.632 1 88.44 330 THR A CA 1
ATOM 2723 C C . THR A 1 330 ? 8.289 -11.375 1.711 1 88.44 330 THR A C 1
ATOM 2725 O O . THR A 1 330 ? 8.32 -10.805 2.803 1 88.44 330 THR A O 1
ATOM 2728 N N . PRO A 1 331 ? 8.438 -10.742 0.656 1 91.62 331 PRO A N 1
ATOM 2729 C CA . PRO A 1 331 ? 8.555 -9.281 0.659 1 91.62 331 PRO A CA 1
ATOM 2730 C C . PRO A 1 331 ? 7.418 -8.602 1.428 1 91.62 331 PRO A C 1
ATOM 2732 O O . PRO A 1 331 ? 7.656 -7.641 2.164 1 91.62 331 PRO A O 1
ATOM 2735 N N . ALA A 1 332 ? 6.18 -9.086 1.328 1 90.69 332 ALA A N 1
ATOM 2736 C CA . ALA A 1 332 ? 5.035 -8.508 2.025 1 90.69 332 ALA A CA 1
ATOM 2737 C C . ALA A 1 332 ? 5.195 -8.625 3.539 1 90.69 332 ALA A C 1
ATOM 2739 O O . ALA A 1 332 ? 4.875 -7.691 4.277 1 90.69 332 ALA A O 1
ATOM 2740 N N . GLU A 1 333 ? 5.66 -9.727 4.004 1 83.88 333 GLU A N 1
ATOM 2741 C CA . GLU A 1 333 ? 5.867 -9.922 5.434 1 83.88 333 GLU A CA 1
ATOM 2742 C C . GLU A 1 333 ? 6.875 -8.914 5.988 1 83.88 333 GLU A C 1
ATOM 2744 O O . GLU A 1 333 ? 6.684 -8.375 7.078 1 83.88 333 GLU A O 1
ATOM 2749 N N . LEU A 1 334 ? 7.895 -8.734 5.273 1 81.94 334 LEU A N 1
ATOM 2750 C CA . LEU A 1 334 ? 8.938 -7.816 5.719 1 81.94 334 LEU A CA 1
ATOM 2751 C C . LEU A 1 334 ? 8.484 -6.367 5.582 1 81.94 334 LEU A C 1
ATOM 2753 O O . LEU A 1 334 ? 8.859 -5.512 6.383 1 81.94 334 LEU A O 1
ATOM 2757 N N . PHE A 1 335 ? 7.672 -6.129 4.625 1 88.69 335 PHE A N 1
ATOM 2758 C CA . PHE A 1 335 ? 7.285 -4.758 4.312 1 88.69 335 PHE A CA 1
ATOM 2759 C C . PHE A 1 335 ? 6.078 -4.336 5.141 1 88.69 335 PHE A C 1
ATOM 2761 O O . PHE A 1 335 ? 5.992 -3.189 5.586 1 88.69 335 PHE A O 1
ATOM 2768 N N . PHE A 1 336 ? 5.094 -5.246 5.332 1 85.75 336 PHE A N 1
ATOM 2769 C CA . PHE A 1 336 ? 3.85 -4.922 6.02 1 85.75 336 PHE A CA 1
ATOM 2770 C C . PHE A 1 336 ? 3.85 -5.488 7.434 1 85.75 336 PHE A C 1
ATOM 2772 O O . PHE A 1 336 ? 2.988 -5.141 8.25 1 85.75 336 PHE A O 1
ATOM 2779 N N . GLY A 1 337 ? 4.73 -6.348 7.703 1 76 337 GLY A N 1
ATOM 2780 C CA . GLY A 1 337 ? 4.766 -6.973 9.016 1 76 337 GLY A CA 1
ATOM 2781 C C . GLY A 1 337 ? 3.725 -8.062 9.188 1 76 337 GLY A C 1
ATOM 2782 O O . GLY A 1 337 ? 3.404 -8.453 10.312 1 76 337 GLY A O 1
ATOM 2783 N N . ARG A 1 338 ? 3.123 -8.438 8.031 1 76.19 338 ARG A N 1
ATOM 2784 C CA . ARG A 1 338 ? 2.094 -9.477 8.078 1 76.19 338 ARG A CA 1
ATOM 2785 C C . ARG A 1 338 ? 2 -10.211 6.742 1 76.19 338 ARG A C 1
ATOM 2787 O O . ARG A 1 338 ? 2.479 -9.719 5.719 1 76.19 338 ARG A O 1
ATOM 2794 N N . ARG A 1 339 ? 1.296 -11.305 6.848 1 76.5 339 ARG A N 1
ATOM 2795 C CA . ARG A 1 339 ? 0.99 -12.016 5.609 1 76.5 339 ARG A CA 1
ATOM 2796 C C . ARG A 1 339 ? -0.255 -11.438 4.945 1 76.5 339 ARG A C 1
ATOM 2798 O O . ARG A 1 339 ? -1.208 -11.055 5.625 1 76.5 339 ARG A O 1
ATOM 2805 N N . VAL A 1 340 ? -0.165 -11.344 3.73 1 84.5 340 VAL A N 1
ATOM 2806 C CA . VAL A 1 340 ? -1.288 -10.867 2.932 1 84.5 340 VAL A CA 1
ATOM 2807 C C . VAL A 1 340 ? -2.023 -12.047 2.312 1 84.5 340 VAL A C 1
ATOM 2809 O O . VAL A 1 340 ? -1.397 -13.016 1.874 1 84.5 340 VAL A O 1
ATOM 2812 N N . ASN A 1 341 ? -3.281 -11.984 2.314 1 83.44 341 ASN A N 1
ATOM 2813 C CA . ASN A 1 341 ? -4.086 -13.094 1.812 1 83.44 341 ASN A CA 1
ATOM 2814 C C . ASN A 1 341 ? -4.07 -13.156 0.287 1 83.44 341 ASN A C 1
ATOM 2816 O O . ASN A 1 341 ? -4.395 -12.164 -0.378 1 83.44 341 ASN A O 1
ATOM 2820 N N . ILE A 1 342 ? -3.703 -14.289 -0.165 1 86.5 342 ILE A N 1
ATOM 2821 C CA . ILE A 1 342 ? -3.725 -14.523 -1.605 1 86.5 342 ILE A CA 1
ATOM 2822 C C . ILE A 1 342 ? -4.828 -15.523 -1.95 1 86.5 342 ILE A C 1
ATOM 2824 O O . ILE A 1 342 ? -5.383 -16.172 -1.064 1 86.5 342 ILE A O 1
ATOM 2828 N N . PRO A 1 343 ? -5.164 -15.672 -3.125 1 79.5 343 PRO A N 1
ATOM 2829 C CA . PRO A 1 343 ? -6.324 -16.469 -3.514 1 79.5 343 PRO A CA 1
ATOM 2830 C C . PRO A 1 343 ? -6.258 -17.906 -2.984 1 79.5 343 PRO A C 1
ATOM 2832 O O . PRO A 1 343 ? -7.254 -18.422 -2.475 1 79.5 343 PRO A O 1
ATOM 2835 N N . ILE A 1 344 ? -5.188 -18.531 -3.002 1 82.62 344 ILE A N 1
ATOM 2836 C CA . ILE A 1 344 ? -5.086 -19.938 -2.596 1 82.62 344 ILE A CA 1
ATOM 2837 C C . ILE A 1 344 ? -5.246 -20.047 -1.08 1 82.62 344 ILE A C 1
ATOM 2839 O O . ILE A 1 344 ? -5.59 -21.109 -0.562 1 82.62 344 ILE A O 1
ATOM 2843 N N . HIS A 1 345 ? -5.016 -18.984 -0.396 1 78.56 345 HIS A N 1
ATOM 2844 C CA . HIS A 1 345 ? -5.102 -19 1.061 1 78.56 345 HIS A CA 1
ATOM 2845 C C . HIS A 1 345 ? -6.398 -18.344 1.541 1 78.56 345 HIS A C 1
ATOM 2847 O O . HIS A 1 345 ? -6.586 -18.141 2.742 1 78.56 345 HIS A O 1
ATOM 2853 N N . SER A 1 346 ? -7.191 -17.844 0.624 1 67.62 346 SER A N 1
ATOM 2854 C CA . SER A 1 346 ? -8.398 -17.094 0.966 1 67.62 346 SER A CA 1
ATOM 2855 C C . SER A 1 346 ? -9.195 -17.797 2.061 1 67.62 346 SER A C 1
ATOM 2857 O O . SER A 1 346 ? -9.07 -19.016 2.24 1 67.62 346 SER A O 1
ATOM 2859 N N . TYR A 1 347 ? -9.914 -16.906 3.041 1 57.34 347 TYR A N 1
ATOM 2860 C CA . TYR A 1 347 ? -10.5 -17.141 4.352 1 57.34 347 TYR A CA 1
ATOM 2861 C C . TYR A 1 347 ? -11.664 -18.125 4.258 1 57.34 347 TYR A C 1
ATOM 2863 O O . TYR A 1 347 ? -12.625 -17.891 3.521 1 57.34 347 TYR A O 1
ATOM 2871 N N . ASP A 1 348 ? -11.461 -19.344 4.086 1 52.75 348 ASP A N 1
ATOM 2872 C CA . ASP A 1 348 ? -12.727 -20.016 4.355 1 52.75 348 ASP A CA 1
ATOM 2873 C C . ASP A 1 348 ? -13.023 -20.062 5.852 1 52.75 348 ASP A C 1
ATOM 2875 O O . ASP A 1 348 ? -14.18 -20.234 6.258 1 52.75 348 ASP A O 1
ATOM 2879 N N . ASP A 1 349 ? -12.016 -20.172 6.773 1 48.5 349 ASP A N 1
ATOM 2880 C CA . ASP A 1 349 ? -12.406 -20.375 8.164 1 48.5 349 ASP A CA 1
ATOM 2881 C C . ASP A 1 349 ? -11.781 -19.328 9.078 1 48.5 349 ASP A C 1
ATOM 2883 O O . ASP A 1 349 ? -10.586 -19.062 8.992 1 48.5 349 ASP A O 1
ATOM 2887 N N . PRO A 1 350 ? -12.578 -18.469 9.781 1 44.88 350 PRO A N 1
ATOM 2888 C CA . PRO A 1 350 ? -12.305 -17.391 10.719 1 44.88 350 PRO A CA 1
ATOM 2889 C C . PRO A 1 350 ? -11.141 -17.703 11.656 1 44.88 350 PRO A C 1
ATOM 2891 O O . PRO A 1 350 ? -10.461 -16.781 12.141 1 44.88 350 PRO A O 1
ATOM 2894 N N . LYS A 1 351 ? -11.055 -18.969 12.148 1 43.81 351 LYS A N 1
ATOM 2895 C CA . LYS A 1 351 ? -10.336 -19.266 13.383 1 43.81 351 LYS A CA 1
ATOM 2896 C C . LYS A 1 351 ? -8.828 -19.188 13.18 1 43.81 351 LYS A C 1
ATOM 2898 O O . LYS A 1 351 ? -8.07 -19.172 14.148 1 43.81 351 LYS A O 1
ATOM 2903 N N . TYR A 1 352 ? -8.414 -19.297 12.016 1 44.31 352 TYR A N 1
ATOM 2904 C CA . TYR A 1 352 ? -6.969 -19.469 11.945 1 44.31 352 TYR A CA 1
ATOM 2905 C C . TYR A 1 352 ? -6.27 -18.125 11.789 1 44.31 352 TYR A C 1
ATOM 2907 O O . TYR A 1 352 ? -5.207 -18.031 11.164 1 44.31 352 TYR A O 1
ATOM 2915 N N . VAL A 1 353 ? -6.961 -17.125 12.078 1 47.09 353 VAL A N 1
ATOM 2916 C CA . VAL A 1 353 ? -6.211 -15.867 12.062 1 47.09 353 VAL A CA 1
ATOM 2917 C C . VAL A 1 353 ? -5.242 -15.828 13.242 1 47.09 353 VAL A C 1
ATOM 2919 O O . VAL A 1 353 ? -5.66 -15.914 14.398 1 47.09 353 VAL A O 1
ATOM 2922 N N . GLU A 1 354 ? -4.07 -16.344 13.031 1 48.62 354 GLU A N 1
ATOM 2923 C CA . GLU A 1 354 ? -3.059 -16.109 14.055 1 48.62 354 GLU A CA 1
ATOM 2924 C C . GLU A 1 354 ? -3.195 -14.711 14.648 1 48.62 354 GLU A C 1
ATOM 2926 O O . GLU A 1 354 ? -3.512 -13.758 13.938 1 48.62 354 GLU A O 1
ATOM 2931 N N . ASP A 1 355 ? -3.346 -14.742 15.898 1 52.25 355 ASP A N 1
ATOM 2932 C CA . ASP A 1 355 ? -3.326 -13.477 16.609 1 52.25 355 ASP A CA 1
ATOM 2933 C C . ASP A 1 355 ? -2.213 -12.562 16.094 1 52.25 355 ASP A C 1
ATOM 2935 O O . ASP A 1 355 ? -1.066 -12.992 15.961 1 52.25 355 ASP A O 1
ATOM 2939 N N . PHE A 1 356 ? -2.584 -11.531 15.484 1 53.69 356 PHE A N 1
ATOM 2940 C CA . PHE A 1 356 ? -1.665 -10.562 14.898 1 53.69 356 PHE A CA 1
ATOM 2941 C C . PHE A 1 356 ? -0.48 -10.312 15.82 1 53.69 356 PHE A C 1
ATOM 2943 O O . PHE A 1 356 ? 0.652 -10.156 15.359 1 53.69 356 PHE A O 1
ATOM 2950 N N . SER A 1 357 ? -0.772 -10.414 17.078 1 54 357 SER A N 1
ATOM 2951 C CA . SER A 1 357 ? 0.308 -10.18 18.031 1 54 357 SER A CA 1
ATOM 2952 C C . SER A 1 357 ? 1.367 -11.273 17.938 1 54 357 SER A C 1
ATOM 2954 O O . SER A 1 357 ? 2.564 -10.992 18.016 1 54 357 SER A O 1
ATOM 2956 N N . ILE A 1 358 ? 0.932 -12.461 17.734 1 57.28 358 ILE A N 1
ATOM 2957 C CA . ILE A 1 358 ? 1.851 -13.594 17.641 1 57.28 358 ILE A CA 1
ATOM 2958 C C . ILE A 1 358 ? 2.641 -13.492 16.328 1 57.28 358 ILE A C 1
ATOM 2960 O O . ILE A 1 358 ? 3.85 -13.742 16.312 1 57.28 358 ILE A O 1
ATOM 2964 N N . TYR A 1 359 ? 1.948 -13.023 15.445 1 57.56 359 TYR A N 1
ATOM 2965 C CA . TYR A 1 359 ? 2.604 -12.914 14.141 1 57.56 359 TYR A CA 1
ATOM 2966 C C . TYR A 1 359 ? 3.691 -11.852 14.164 1 57.56 359 TYR A C 1
ATOM 2968 O O . TYR A 1 359 ? 4.793 -12.062 13.656 1 57.56 359 TYR A O 1
ATOM 2976 N N . LEU A 1 360 ? 3.387 -10.789 14.758 1 57.94 360 LEU A N 1
ATOM 2977 C CA . LEU A 1 360 ? 4.359 -9.711 14.844 1 57.94 360 LEU A CA 1
ATOM 2978 C C . LEU A 1 360 ? 5.617 -10.156 15.578 1 57.94 360 LEU A C 1
ATOM 2980 O O . LEU A 1 360 ? 6.727 -9.766 15.219 1 57.94 360 LEU A O 1
ATOM 2984 N N . ASN A 1 361 ? 5.367 -10.984 16.547 1 59.59 361 ASN A N 1
ATOM 2985 C CA . ASN A 1 361 ? 6.508 -11.531 17.266 1 59.59 361 ASN A CA 1
ATOM 2986 C C . ASN A 1 361 ? 7.375 -12.406 16.359 1 59.59 361 ASN A C 1
ATOM 2988 O O . ASN A 1 361 ? 8.602 -12.375 16.453 1 59.59 361 ASN A O 1
ATOM 2992 N N . LYS A 1 362 ? 6.684 -13.078 15.609 1 60.91 362 LYS A N 1
ATOM 2993 C CA . LYS A 1 362 ? 7.398 -13.938 14.672 1 60.91 362 LYS A CA 1
ATOM 2994 C C . LYS A 1 362 ? 8.18 -13.109 13.656 1 60.91 362 LYS A C 1
ATOM 2996 O O . LYS A 1 362 ? 9.336 -13.422 13.352 1 60.91 362 LYS A O 1
ATOM 3001 N N . VAL A 1 363 ? 7.555 -12.094 13.289 1 59.72 363 VAL A N 1
ATOM 3002 C CA . VAL A 1 363 ? 8.195 -11.234 12.297 1 59.72 363 VAL A CA 1
ATOM 3003 C C . VAL A 1 363 ? 9.422 -10.562 12.914 1 59.72 363 VAL A C 1
ATOM 3005 O O . VAL A 1 363 ? 10.469 -10.445 12.273 1 59.72 363 VAL A O 1
ATOM 3008 N N . GLN A 1 364 ? 9.273 -10.234 14.164 1 59.53 364 GLN A N 1
ATOM 3009 C CA . GLN A 1 364 ? 10.383 -9.602 14.875 1 59.53 364 GLN A CA 1
ATOM 3010 C C . GLN A 1 364 ? 11.586 -10.531 14.969 1 59.53 364 GLN A C 1
ATOM 3012 O O . GLN A 1 364 ? 12.727 -10.109 14.781 1 59.53 364 GLN A O 1
ATOM 3017 N N . LYS A 1 365 ? 11.25 -11.672 15.336 1 61.84 365 LYS A N 1
ATOM 3018 C CA . LYS A 1 365 ? 12.312 -12.664 15.445 1 61.84 365 LYS A CA 1
ATOM 3019 C C . LYS A 1 365 ? 12.992 -12.891 14.094 1 61.84 365 LYS A C 1
ATOM 3021 O O . LYS A 1 365 ? 14.211 -13.016 14.023 1 61.84 365 LYS A O 1
ATOM 3026 N N . GLN A 1 366 ? 12.148 -12.75 13.164 1 60.44 366 GLN A N 1
ATOM 3027 C CA . GLN A 1 366 ? 12.633 -12.984 11.812 1 60.44 366 GLN A CA 1
ATOM 3028 C C . GLN A 1 366 ? 13.516 -11.836 11.336 1 60.44 366 GLN A C 1
ATOM 3030 O O . GLN A 1 366 ? 14.547 -12.062 10.688 1 60.44 366 GLN A O 1
ATOM 3035 N N . LEU A 1 367 ? 13.109 -10.719 11.766 1 60.28 367 LEU A N 1
ATOM 3036 C CA . LEU A 1 367 ? 13.867 -9.547 11.344 1 60.28 367 LEU A CA 1
ATOM 3037 C C . LEU A 1 367 ? 15.25 -9.531 11.984 1 60.28 367 LEU A C 1
ATOM 3039 O O . LEU A 1 367 ? 16.234 -9.156 11.336 1 60.28 367 LEU A O 1
ATOM 3043 N N . LYS A 1 368 ? 15.281 -9.977 13.172 1 61.34 368 LYS A N 1
ATOM 3044 C CA . LYS A 1 368 ? 16.578 -10.078 13.836 1 61.34 368 LYS A CA 1
ATOM 3045 C C . LYS A 1 368 ? 17.484 -11.086 13.133 1 61.34 368 LYS A C 1
ATOM 3047 O O . LYS A 1 368 ? 18.672 -10.828 12.938 1 61.34 368 LYS A O 1
ATOM 3052 N N . GLU A 1 369 ? 16.844 -12.125 12.789 1 62.97 369 GLU A N 1
ATOM 3053 C CA . GLU A 1 369 ? 17.594 -13.18 12.102 1 62.97 369 GLU A CA 1
ATOM 3054 C C . GLU A 1 369 ? 18 -12.75 10.695 1 62.97 369 GLU A C 1
ATOM 3056 O O . GLU A 1 369 ? 19.047 -13.148 10.188 1 62.97 369 GLU A O 1
ATOM 3061 N N . PHE A 1 370 ? 17.141 -11.961 10.172 1 61.09 370 PHE A N 1
ATOM 3062 C CA . PHE A 1 370 ? 17.328 -11.469 8.812 1 61.09 370 PHE A CA 1
ATOM 3063 C C . PHE A 1 370 ? 18.641 -10.703 8.68 1 61.09 370 PHE A C 1
ATOM 3065 O O . PHE A 1 370 ? 19.453 -11 7.797 1 61.09 370 PHE A O 1
ATOM 3072 N N . ASN A 1 371 ? 18.859 -9.789 9.492 1 60.56 371 ASN A N 1
ATOM 3073 C CA . ASN A 1 371 ? 20.047 -8.938 9.383 1 60.56 371 ASN A CA 1
ATOM 3074 C C . ASN A 1 371 ? 21.328 -9.734 9.539 1 60.56 371 ASN A C 1
ATOM 3076 O O . ASN A 1 371 ? 22.344 -9.414 8.914 1 60.56 371 ASN A O 1
ATOM 3080 N N . GLU A 1 372 ? 21.125 -10.875 10.117 1 63.22 372 GLU A N 1
ATOM 3081 C CA . GLU A 1 372 ? 22.312 -11.688 10.375 1 63.22 372 GLU A CA 1
ATOM 3082 C C . GLU A 1 372 ? 22.578 -12.656 9.234 1 63.22 372 GLU A C 1
ATOM 3084 O O . GLU A 1 372 ? 23.734 -12.961 8.922 1 63.22 372 GLU A O 1
ATOM 3089 N N . ASN A 1 373 ? 21.516 -13.047 8.594 1 69.44 373 ASN A N 1
ATOM 3090 C CA . ASN A 1 373 ? 21.656 -14.211 7.723 1 69.44 373 ASN A CA 1
ATOM 3091 C C . ASN A 1 373 ? 21.562 -13.82 6.25 1 69.44 373 ASN A C 1
ATOM 3093 O O . ASN A 1 373 ? 21.781 -14.648 5.367 1 69.44 373 ASN A O 1
ATOM 3097 N N . VAL A 1 374 ? 21.312 -12.625 5.969 1 68.88 374 VAL A N 1
ATOM 3098 C CA . VAL A 1 374 ? 21.047 -12.242 4.586 1 68.88 374 VAL A CA 1
ATOM 3099 C C . VAL A 1 374 ? 22.281 -12.477 3.727 1 68.88 374 VAL A C 1
ATOM 3101 O O . VAL A 1 374 ? 22.188 -13.016 2.623 1 68.88 374 VAL A O 1
ATOM 3104 N N . LYS A 1 375 ? 23.375 -12.133 4.262 1 69.19 375 LYS A N 1
ATOM 3105 C CA . LYS A 1 375 ? 24.625 -12.289 3.504 1 69.19 375 LYS A CA 1
ATOM 3106 C C . LYS A 1 375 ? 24.922 -13.766 3.248 1 69.19 375 LYS A C 1
ATOM 3108 O O . LYS A 1 375 ? 25.312 -14.141 2.143 1 69.19 375 LYS A O 1
ATOM 3113 N N . VAL A 1 376 ? 24.656 -14.516 4.211 1 73.62 376 VAL A N 1
ATOM 3114 C CA . VAL A 1 376 ? 24.938 -15.945 4.105 1 73.62 376 VAL A CA 1
ATOM 3115 C C . VAL A 1 376 ? 23.984 -16.578 3.094 1 73.62 376 VAL A C 1
ATOM 3117 O O . VAL A 1 376 ? 24.406 -17.391 2.264 1 73.62 376 VAL A O 1
ATOM 3120 N N . ASN A 1 377 ? 22.781 -16.188 3.133 1 73.75 377 ASN A N 1
ATOM 3121 C CA . ASN A 1 377 ? 21.766 -16.719 2.223 1 73.75 377 ASN A CA 1
ATOM 3122 C C . ASN A 1 377 ? 22.078 -16.359 0.771 1 73.75 377 ASN A C 1
ATOM 3124 O O . ASN A 1 377 ? 21.875 -17.172 -0.133 1 73.75 377 ASN A O 1
ATOM 3128 N N . GLU A 1 378 ? 22.484 -15.234 0.681 1 71.5 378 GLU A N 1
ATOM 3129 C CA . GLU A 1 378 ? 22.812 -14.773 -0.665 1 71.5 378 GLU A CA 1
ATOM 3130 C C . GLU A 1 378 ? 23.984 -15.562 -1.25 1 71.5 378 GLU A C 1
ATOM 3132 O O . GLU A 1 378 ? 23.953 -15.961 -2.414 1 71.5 378 GLU A O 1
ATOM 3137 N N . GLU A 1 379 ? 24.938 -15.703 -0.471 1 72.81 379 GLU A N 1
ATOM 3138 C CA . GLU A 1 379 ? 26.109 -16.469 -0.912 1 72.81 379 GLU A CA 1
ATOM 3139 C C . GLU A 1 379 ? 25.719 -17.906 -1.262 1 72.81 379 GLU A C 1
ATOM 3141 O O . GLU A 1 379 ? 26.188 -18.438 -2.27 1 72.81 379 GLU A O 1
ATOM 3146 N N . ASN A 1 380 ? 24.906 -18.438 -0.486 1 74.5 380 ASN A N 1
ATOM 3147 C CA . ASN A 1 380 ? 24.469 -19.797 -0.733 1 74.5 380 ASN A CA 1
ATOM 3148 C C . ASN A 1 380 ? 23.688 -19.906 -2.037 1 74.5 380 ASN A C 1
ATOM 3150 O O . ASN A 1 380 ? 23.828 -20.891 -2.766 1 74.5 380 ASN A O 1
ATOM 3154 N N . TYR A 1 381 ? 22.953 -18.969 -2.197 1 69.31 381 TYR A N 1
ATOM 3155 C CA . TYR A 1 381 ? 22.156 -18.953 -3.422 1 69.31 381 TYR A CA 1
ATOM 3156 C C . TYR A 1 381 ? 23.062 -18.922 -4.652 1 69.31 381 TYR A C 1
ATOM 3158 O O . TYR A 1 381 ? 22.844 -19.688 -5.602 1 69.31 381 TYR A O 1
ATOM 3166 N N . PHE A 1 382 ? 24.031 -18.125 -4.617 1 69.62 382 PHE A N 1
ATOM 3167 C CA . PHE A 1 382 ? 24.922 -18 -5.766 1 69.62 382 PHE A CA 1
ATOM 3168 C C . PHE A 1 382 ? 25.75 -19.266 -5.957 1 69.62 382 PHE A C 1
ATOM 3170 O O . PHE A 1 382 ? 25.953 -19.703 -7.086 1 69.62 382 PHE A O 1
ATOM 3177 N N . LYS A 1 383 ? 26.078 -19.812 -4.902 1 73.56 383 LYS A N 1
ATOM 3178 C CA . LYS A 1 383 ? 26.844 -21.047 -4.98 1 73.56 383 LYS A CA 1
ATOM 3179 C C . LYS A 1 383 ? 26.016 -22.172 -5.605 1 73.56 383 LYS A C 1
ATOM 3181 O O . LYS A 1 383 ? 26.5 -22.906 -6.469 1 73.56 383 LYS A O 1
ATOM 3186 N N . LYS A 1 384 ? 24.812 -22.234 -5.211 1 70.69 384 LYS A N 1
ATOM 3187 C CA . LYS A 1 384 ? 23.922 -23.266 -5.734 1 70.69 384 LYS A CA 1
ATOM 3188 C C . LYS A 1 384 ? 23.656 -23.062 -7.219 1 70.69 384 LYS A C 1
ATOM 3190 O O . LYS A 1 384 ? 23.609 -24.016 -7.992 1 70.69 384 LYS A O 1
ATOM 3195 N N . HIS A 1 385 ? 23.547 -21.891 -7.469 1 67.94 385 HIS A N 1
ATOM 3196 C CA . HIS A 1 385 ? 23.281 -21.578 -8.867 1 67.94 385 HIS A CA 1
ATOM 3197 C C . HIS A 1 385 ? 24.484 -21.922 -9.742 1 67.94 385 HIS A C 1
ATOM 3199 O O . HIS A 1 385 ? 24.328 -22.484 -10.828 1 67.94 385 HIS A O 1
ATOM 3205 N N . ASP A 1 386 ? 25.578 -21.484 -9.273 1 68.56 386 ASP A N 1
ATOM 3206 C CA . ASP A 1 386 ? 26.797 -21.781 -10.023 1 68.56 386 ASP A CA 1
ATOM 3207 C C . ASP A 1 386 ? 26.969 -23.281 -10.227 1 68.56 386 ASP A C 1
ATOM 3209 O O . ASP A 1 386 ? 27.359 -23.719 -11.312 1 68.56 386 ASP A O 1
ATOM 3213 N N . LYS A 1 387 ? 26.656 -24 -9.281 1 69.25 387 LYS A N 1
ATOM 3214 C CA . LYS A 1 387 ? 26.75 -25.453 -9.375 1 69.25 387 LYS A CA 1
ATOM 3215 C C . LYS A 1 387 ? 25.766 -26 -10.398 1 69.25 387 LYS A C 1
ATOM 3217 O O . LYS A 1 387 ? 26.078 -26.938 -11.148 1 69.25 387 LYS A O 1
ATOM 3222 N N . TYR A 1 388 ? 24.656 -25.469 -10.406 1 65.19 388 TYR A N 1
ATOM 3223 C CA . TYR A 1 388 ? 23.625 -25.891 -11.344 1 65.19 388 TYR A CA 1
ATOM 3224 C C . TYR A 1 388 ? 24.047 -25.625 -12.781 1 65.19 388 TYR A C 1
ATOM 3226 O O . TYR A 1 388 ? 23.891 -26.484 -13.656 1 65.19 388 TYR A O 1
ATOM 3234 N N . ILE A 1 389 ? 24.578 -24.453 -12.984 1 63.22 389 ILE A N 1
ATOM 3235 C CA . ILE A 1 389 ? 24.984 -24.078 -14.336 1 63.22 389 ILE A CA 1
ATOM 3236 C C . ILE A 1 389 ? 26.125 -24.984 -14.805 1 63.22 389 ILE A C 1
ATOM 3238 O O . ILE A 1 389 ? 26.141 -25.438 -15.945 1 63.22 389 ILE A O 1
ATOM 3242 N N . LYS A 1 390 ? 26.984 -25.141 -13.914 1 65.88 390 LYS A N 1
ATOM 3243 C CA . LYS A 1 390 ? 28.141 -25.969 -14.258 1 65.88 390 LYS A CA 1
ATOM 3244 C C . LYS A 1 390 ? 27.734 -27.406 -14.516 1 65.88 390 LYS A C 1
ATOM 3246 O O . LYS A 1 390 ? 28.328 -28.094 -15.344 1 65.88 390 LYS A O 1
ATOM 3251 N N . GLY A 1 391 ? 26.688 -27.812 -13.914 1 63.66 391 GLY A N 1
ATOM 3252 C CA . GLY A 1 391 ? 26.266 -29.188 -14.016 1 63.66 391 GLY A CA 1
ATOM 3253 C C . GLY A 1 391 ? 25.281 -29.438 -15.141 1 63.66 391 GLY A C 1
ATOM 3254 O O . GLY A 1 391 ? 24.844 -30.578 -15.359 1 63.66 391 GLY A O 1
ATOM 3255 N N . PHE A 1 392 ? 25.031 -28.406 -15.766 1 61.69 392 PHE A N 1
ATOM 3256 C CA . PHE A 1 392 ? 24.016 -28.562 -16.812 1 61.69 392 PHE A CA 1
ATOM 3257 C C . PHE A 1 392 ? 24.547 -29.422 -17.953 1 61.69 392 PHE A C 1
ATOM 3259 O O . PHE A 1 392 ? 25.578 -29.109 -18.547 1 61.69 392 PHE A O 1
ATOM 3266 N N . LYS A 1 393 ? 24.094 -30.688 -18.016 1 63 393 LYS A N 1
ATOM 3267 C CA . LYS A 1 393 ? 24.391 -31.562 -19.141 1 63 393 LYS A CA 1
ATOM 3268 C C . LYS A 1 393 ? 23.203 -31.656 -20.094 1 63 393 LYS A C 1
ATOM 3270 O O . LYS A 1 393 ? 22.047 -31.812 -19.656 1 63 393 LYS A O 1
ATOM 3275 N N . ARG A 1 394 ? 23.453 -31.328 -21.359 1 64.62 394 ARG A N 1
ATOM 3276 C CA . ARG A 1 394 ? 22.391 -31.406 -22.359 1 64.62 394 ARG A CA 1
ATOM 3277 C C . ARG A 1 394 ? 21.969 -32.844 -22.594 1 64.62 394 ARG A C 1
ATOM 3279 O O . ARG A 1 394 ? 22.812 -33.75 -22.703 1 64.62 394 ARG A O 1
ATOM 3286 N N . GLU A 1 395 ? 20.766 -33.094 -22.359 1 69.19 395 GLU A N 1
ATOM 3287 C CA . GLU A 1 395 ? 20.219 -34.438 -22.578 1 69.19 395 GLU A CA 1
ATOM 3288 C C . GLU A 1 395 ? 20.234 -34.812 -24.062 1 69.19 395 GLU A C 1
ATOM 3290 O O . GLU A 1 395 ? 20.109 -33.938 -24.922 1 69.19 395 GLU A O 1
ATOM 3295 N N . LYS A 1 396 ? 20.641 -36.031 -24.312 1 77.19 396 LYS A N 1
ATOM 3296 C CA . LYS A 1 396 ? 20.562 -36.531 -25.688 1 77.19 396 LYS A CA 1
ATOM 3297 C C . LYS A 1 396 ? 19.125 -36.719 -26.125 1 77.19 396 LYS A C 1
ATOM 3299 O O . LYS A 1 396 ? 18.312 -37.281 -25.406 1 77.19 396 LYS A O 1
ATOM 3304 N N . LEU A 1 397 ? 18.797 -36.188 -27.234 1 86.06 397 LEU A N 1
ATOM 3305 C CA . LEU A 1 397 ? 17.438 -36.219 -27.766 1 86.06 397 LEU A CA 1
ATOM 3306 C C . LEU A 1 397 ? 17.234 -37.438 -28.625 1 86.06 397 LEU A C 1
ATOM 3308 O O . LEU A 1 397 ? 18.156 -37.906 -29.297 1 86.06 397 LEU A O 1
ATOM 3312 N N . GLN A 1 398 ? 16.078 -38.062 -28.438 1 86.06 398 GLN A N 1
ATOM 3313 C CA . GLN A 1 398 ? 15.711 -39.219 -29.219 1 86.06 398 GLN A CA 1
ATOM 3314 C C . GLN A 1 398 ? 14.586 -38.906 -30.203 1 86.06 398 GLN A C 1
ATOM 3316 O O . GLN A 1 398 ? 13.945 -37.844 -30.094 1 86.06 398 GLN A O 1
ATOM 3321 N N . LEU A 1 399 ? 14.43 -39.875 -31.125 1 89.44 399 LEU A N 1
ATOM 3322 C CA . LEU A 1 399 ? 13.336 -39.75 -32.062 1 89.44 399 LEU A CA 1
ATOM 3323 C C . LEU A 1 399 ? 11.992 -39.75 -31.359 1 89.44 399 LEU A C 1
ATOM 3325 O O . LEU A 1 399 ? 11.758 -40.594 -30.484 1 89.44 399 LEU A O 1
ATOM 3329 N N . GLY A 1 400 ? 11.156 -38.781 -31.672 1 87.69 400 GLY A N 1
ATOM 3330 C CA . GLY A 1 400 ? 9.82 -38.719 -31.094 1 87.69 400 GLY A CA 1
ATOM 3331 C C . GLY A 1 400 ? 9.742 -37.844 -29.859 1 87.69 400 GLY A C 1
ATOM 3332 O O . GLY A 1 400 ? 8.656 -37.562 -29.359 1 87.69 400 GLY A O 1
ATOM 3333 N N . ASP A 1 401 ? 10.883 -37.469 -29.438 1 88.38 401 ASP A N 1
ATOM 3334 C CA . ASP A 1 401 ? 10.898 -36.625 -28.25 1 88.38 401 ASP A CA 1
ATOM 3335 C C . ASP A 1 401 ? 10.203 -35.281 -28.531 1 88.38 401 ASP A C 1
ATOM 3337 O O . ASP A 1 401 ? 10.305 -34.75 -29.641 1 88.38 401 ASP A O 1
ATOM 3341 N N . LYS A 1 402 ? 9.469 -34.844 -27.5 1 88.31 402 LYS A N 1
ATOM 3342 C CA . LYS A 1 402 ? 8.859 -33.531 -27.609 1 88.31 402 LYS A CA 1
ATOM 3343 C C . LYS A 1 402 ? 9.828 -32.438 -27.172 1 88.31 402 LYS A C 1
ATOM 3345 O O . LYS A 1 402 ? 10.492 -32.594 -26.141 1 88.31 402 LYS A O 1
ATOM 3350 N N . VAL A 1 403 ? 9.961 -31.422 -28.078 1 87.38 403 VAL A N 1
ATOM 3351 C CA . VAL A 1 403 ? 10.969 -30.406 -27.797 1 87.38 403 VAL A CA 1
ATOM 3352 C C . VAL A 1 403 ? 10.375 -29.016 -28 1 87.38 403 VAL A C 1
ATOM 3354 O O . VAL A 1 403 ? 9.367 -28.859 -28.703 1 87.38 403 VAL A O 1
ATOM 3357 N N . PHE A 1 404 ? 10.984 -28.062 -27.344 1 87.38 404 PHE A N 1
ATOM 3358 C CA . PHE A 1 404 ? 10.695 -26.656 -27.547 1 87.38 404 PHE A CA 1
ATOM 3359 C C . PHE A 1 404 ? 11.844 -25.953 -28.266 1 87.38 404 PHE A C 1
ATOM 3361 O O . PHE A 1 404 ? 13.008 -26.203 -27.969 1 87.38 404 PHE A O 1
ATOM 3368 N N . MET A 1 405 ? 11.438 -25.188 -29.25 1 85.94 405 MET A N 1
ATOM 3369 C CA . MET A 1 405 ? 12.422 -24.531 -30.109 1 85.94 405 MET A CA 1
ATOM 3370 C C . MET A 1 405 ? 12.469 -23.031 -29.828 1 85.94 405 MET A C 1
ATOM 3372 O O . MET A 1 405 ? 11.43 -22.406 -29.688 1 85.94 405 MET A O 1
ATOM 3376 N N . GLN A 1 406 ? 13.609 -22.5 -29.734 1 84.12 406 GLN A N 1
ATOM 3377 C CA . GLN A 1 406 ? 13.797 -21.062 -29.5 1 84.12 406 GLN A CA 1
ATOM 3378 C C . GLN A 1 406 ? 13.281 -20.25 -30.688 1 84.12 406 GLN A C 1
ATOM 3380 O O . GLN A 1 406 ? 13.492 -20.641 -31.844 1 84.12 406 GLN A O 1
ATOM 3385 N N . VAL A 1 407 ? 12.547 -19.172 -30.375 1 79.31 407 VAL A N 1
ATOM 3386 C CA . VAL A 1 407 ? 12.047 -18.281 -31.406 1 79.31 407 VAL A CA 1
ATOM 3387 C C . VAL A 1 407 ? 13.156 -17.344 -31.875 1 79.31 407 VAL A C 1
ATOM 3389 O O . VAL A 1 407 ? 13.859 -16.75 -31.062 1 79.31 407 VAL A O 1
ATOM 3392 N N . PHE A 1 408 ? 13.445 -17.281 -33.094 1 65.44 408 PHE A N 1
ATOM 3393 C CA . PHE A 1 408 ? 14.562 -16.531 -33.656 1 65.44 408 PHE A CA 1
ATOM 3394 C C . PHE A 1 408 ? 14.219 -15.055 -33.781 1 65.44 408 PHE A C 1
ATOM 3396 O O . PHE A 1 408 ? 15.109 -14.195 -33.75 1 65.44 408 PHE A O 1
ATOM 3403 N N . VAL A 1 409 ? 13.039 -14.719 -34.062 1 59.03 409 VAL A N 1
ATOM 3404 C CA . VAL A 1 409 ? 12.742 -13.305 -34.25 1 59.03 409 VAL A CA 1
ATOM 3405 C C . VAL A 1 409 ? 12.742 -12.586 -32.906 1 59.03 409 VAL A C 1
ATOM 3407 O O . VAL A 1 409 ? 12.359 -13.172 -31.875 1 59.03 409 VAL A O 1
ATOM 3410 N N . ASP A 1 410 ? 13.633 -11.547 -32.75 1 58.62 410 ASP A N 1
ATOM 3411 C CA . ASP A 1 410 ? 13.758 -10.766 -31.531 1 58.62 410 ASP A CA 1
ATOM 3412 C C . ASP A 1 410 ? 12.398 -10.57 -30.859 1 58.62 410 ASP A C 1
ATOM 3414 O O . ASP A 1 410 ? 11.57 -9.797 -31.328 1 58.62 410 ASP A O 1
ATOM 3418 N N . PRO A 1 411 ? 12.148 -11.531 -30.047 1 60.69 411 PRO A N 1
ATOM 3419 C CA . PRO A 1 411 ? 10.805 -11.445 -29.469 1 60.69 411 PRO A CA 1
ATOM 3420 C C . PRO A 1 411 ? 10.578 -10.156 -28.688 1 60.69 411 PRO A C 1
ATOM 3422 O O . PRO A 1 411 ? 11.516 -9.625 -28.078 1 60.69 411 PRO A O 1
ATOM 3425 N N . GLN A 1 412 ? 9.555 -9.484 -29.125 1 70.62 412 GLN A N 1
ATOM 3426 C CA . GLN A 1 412 ? 9.086 -8.359 -28.328 1 70.62 412 GLN A CA 1
ATOM 3427 C C . GLN A 1 412 ? 8.969 -8.734 -26.859 1 70.62 412 GLN A C 1
ATOM 3429 O O . GLN A 1 412 ? 8.906 -9.914 -26.516 1 70.62 412 GLN A O 1
ATOM 3434 N N . VAL A 1 413 ? 9.195 -7.879 -26.062 1 78.12 413 VAL A N 1
ATOM 3435 C CA . VAL A 1 413 ? 9.094 -8.078 -24.625 1 78.12 413 VAL A CA 1
ATOM 3436 C C . VAL A 1 413 ? 7.766 -8.742 -24.281 1 78.12 413 VAL A C 1
ATOM 3438 O O . VAL A 1 413 ? 6.719 -8.359 -24.812 1 78.12 413 VAL A O 1
ATOM 3441 N N . LEU A 1 414 ? 7.711 -9.914 -23.656 1 79.69 414 LEU A N 1
ATOM 3442 C CA . LEU A 1 414 ? 6.566 -10.641 -23.125 1 79.69 414 LEU A CA 1
ATOM 3443 C C . LEU A 1 414 ? 6.055 -11.664 -24.141 1 79.69 414 LEU A C 1
ATOM 3445 O O . LEU A 1 414 ? 4.996 -12.258 -23.953 1 79.69 414 LEU A O 1
ATOM 3449 N N . HIS A 1 415 ? 6.773 -11.734 -25.266 1 79.31 415 HIS A N 1
ATOM 3450 C CA . HIS A 1 415 ? 6.453 -12.805 -26.203 1 79.31 415 HIS A CA 1
ATOM 3451 C C . HIS A 1 415 ? 7.172 -14.094 -25.812 1 79.31 415 HIS A C 1
ATOM 3453 O O . HIS A 1 415 ? 8.25 -14.062 -25.234 1 79.31 415 HIS A O 1
ATOM 3459 N N . PRO A 1 416 ? 6.508 -15.164 -26.234 1 81 416 PRO A N 1
ATOM 3460 C CA . PRO A 1 416 ? 7.172 -16.438 -25.922 1 81 416 PRO A CA 1
ATOM 3461 C C . PRO A 1 416 ? 8.555 -16.547 -26.562 1 81 416 PRO A C 1
ATOM 3463 O O . PRO A 1 416 ? 8.75 -16.109 -27.688 1 81 416 PRO A O 1
ATOM 3466 N N . LYS A 1 417 ? 9.43 -17.062 -25.812 1 82.88 417 LYS A N 1
ATOM 3467 C CA . LYS A 1 417 ? 10.805 -17.219 -26.266 1 82.88 417 LYS A CA 1
ATOM 3468 C C . LYS A 1 417 ? 10.992 -18.547 -27 1 82.88 417 LYS A C 1
ATOM 3470 O O . LYS A 1 417 ? 11.922 -18.703 -27.781 1 82.88 417 LYS A O 1
ATOM 3475 N N . TYR A 1 418 ? 10.094 -19.453 -26.688 1 84.81 418 TYR A N 1
ATOM 3476 C CA . TYR A 1 418 ? 10.148 -20.797 -27.281 1 84.81 418 TYR A CA 1
ATOM 3477 C C . TYR A 1 418 ? 8.805 -21.188 -27.875 1 84.81 418 TYR A C 1
ATOM 3479 O O . TYR A 1 418 ? 7.762 -20.672 -27.453 1 84.81 418 TYR A O 1
ATOM 3487 N N . LYS A 1 419 ? 8.883 -21.969 -28.844 1 85.12 419 LYS A N 1
ATOM 3488 C CA . LYS A 1 419 ? 7.668 -22.531 -29.422 1 85.12 419 LYS A CA 1
ATOM 3489 C C . LYS A 1 419 ? 7.672 -24.062 -29.328 1 85.12 419 LYS A C 1
ATOM 3491 O O . LYS A 1 419 ? 8.719 -24.688 -29.469 1 85.12 419 LYS A O 1
ATOM 3496 N N . GLY A 1 420 ? 6.555 -24.625 -29.203 1 85.06 420 GLY A N 1
ATOM 3497 C CA . GLY A 1 420 ? 6.371 -26.062 -29.047 1 85.06 420 GLY A CA 1
ATOM 3498 C C . GLY A 1 420 ? 5.172 -26.438 -28.188 1 85.06 420 GLY A C 1
ATOM 3499 O O . GLY A 1 420 ? 4.348 -25.562 -27.875 1 85.06 420 GLY A O 1
ATOM 3500 N N . PRO A 1 421 ? 5.098 -27.656 -27.875 1 86.94 421 PRO A N 1
ATOM 3501 C CA . PRO A 1 421 ? 6 -28.781 -28.125 1 86.94 421 PRO A CA 1
ATOM 3502 C C . PRO A 1 421 ? 5.945 -29.281 -29.562 1 86.94 421 PRO A C 1
ATOM 3504 O O . PRO A 1 421 ? 4.867 -29.312 -30.172 1 86.94 421 PRO A O 1
ATOM 3507 N N . TYR A 1 422 ? 7.141 -29.594 -30.078 1 88.75 422 TYR A N 1
ATOM 3508 C CA . TYR A 1 422 ? 7.312 -30.203 -31.391 1 88.75 422 TYR A CA 1
ATOM 3509 C C . TYR A 1 422 ? 8.031 -31.547 -31.297 1 88.75 422 TYR A C 1
ATOM 3511 O O . TYR A 1 422 ? 8.586 -31.875 -30.25 1 88.75 422 TYR A O 1
ATOM 3519 N N . GLU A 1 423 ? 7.938 -32.25 -32.312 1 91.62 423 GLU A N 1
ATOM 3520 C CA . GLU A 1 423 ? 8.508 -33.594 -32.281 1 91.62 423 GLU A CA 1
ATOM 3521 C C . GLU A 1 423 ? 9.773 -33.688 -33.125 1 91.62 423 GLU A C 1
ATOM 3523 O O . GLU A 1 423 ? 9.836 -33.125 -34.219 1 91.62 423 GLU A O 1
ATOM 3528 N N . ILE A 1 424 ? 10.695 -34.438 -32.594 1 91.44 424 ILE A N 1
ATOM 3529 C CA . ILE A 1 424 ? 11.922 -34.688 -33.344 1 91.44 424 ILE A CA 1
ATOM 3530 C C . ILE A 1 424 ? 11.656 -35.75 -34.406 1 91.44 424 ILE A C 1
ATOM 3532 O O . ILE A 1 424 ? 11.227 -36.844 -34.094 1 91.44 424 ILE A O 1
ATOM 3536 N N . SER A 1 425 ? 11.922 -35.438 -35.625 1 90.69 425 SER A N 1
ATOM 3537 C CA . SER A 1 425 ? 11.641 -36.344 -36.75 1 90.69 425 SER A CA 1
ATOM 3538 C C . SER A 1 425 ? 12.914 -37.031 -37.219 1 90.69 425 SER A C 1
ATOM 3540 O O . SER A 1 425 ? 12.859 -38.125 -37.75 1 90.69 425 SER A O 1
ATOM 3542 N N . LYS A 1 426 ? 13.992 -36.281 -37.156 1 90.62 426 LYS A N 1
ATOM 3543 C CA . LYS A 1 426 ? 15.258 -36.844 -37.594 1 90.62 426 LYS A CA 1
ATOM 3544 C C . LYS A 1 426 ? 16.422 -36.344 -36.781 1 90.62 426 LYS A C 1
ATOM 3546 O O . LYS A 1 426 ? 16.406 -35.188 -36.281 1 90.62 426 LYS A O 1
ATOM 3551 N N . ILE A 1 427 ? 17.422 -37.156 -36.531 1 90.56 427 ILE A N 1
ATOM 3552 C CA . ILE A 1 427 ? 18.625 -36.812 -35.781 1 90.56 427 ILE A CA 1
ATOM 3553 C C . ILE A 1 427 ? 19.828 -36.844 -36.75 1 90.56 427 ILE A C 1
ATOM 3555 O O . ILE A 1 427 ? 20.062 -37.844 -37.406 1 90.56 427 ILE A O 1
ATOM 3559 N N . PHE A 1 428 ? 20.484 -35.75 -36.688 1 86.06 428 PHE A N 1
ATOM 3560 C CA . PHE A 1 428 ? 21.672 -35.656 -37.531 1 86.06 428 PHE A CA 1
ATOM 3561 C C . PHE A 1 428 ? 22.938 -35.844 -36.688 1 86.06 428 PHE A C 1
ATOM 3563 O O . PHE A 1 428 ? 22.875 -35.781 -35.438 1 86.06 428 PHE A O 1
ATOM 3570 N N . ARG A 1 429 ? 24.031 -36.156 -37.281 1 78.31 429 ARG A N 1
ATOM 3571 C CA . ARG A 1 429 ? 25.297 -36.406 -36.594 1 78.31 429 ARG A CA 1
ATOM 3572 C C . ARG A 1 429 ? 25.844 -35.125 -36 1 78.31 429 ARG A C 1
ATOM 3574 O O . ARG A 1 429 ? 26.547 -35.156 -34.969 1 78.31 429 ARG A O 1
ATOM 3581 N N . ASN A 1 430 ? 25.562 -33.875 -36.469 1 75.88 430 ASN A N 1
ATOM 3582 C CA . ASN A 1 430 ? 26.203 -32.625 -36.062 1 75.88 430 ASN A CA 1
ATOM 3583 C C . ASN A 1 430 ? 25.344 -31.875 -35.031 1 75.88 430 ASN A C 1
ATOM 3585 O O . ASN A 1 430 ? 25.25 -30.656 -35.094 1 75.88 430 ASN A O 1
ATOM 3589 N N . GLU A 1 431 ? 24.781 -32.625 -34.125 1 81.81 431 GLU A N 1
ATOM 3590 C CA . GLU A 1 431 ? 23.984 -32 -33.062 1 81.81 431 GLU A CA 1
ATOM 3591 C C . GLU A 1 431 ? 22.828 -31.203 -33.625 1 81.81 431 GLU A C 1
ATOM 3593 O O . GLU A 1 431 ? 22.391 -30.219 -33.031 1 81.81 431 GLU A O 1
ATOM 3598 N N . ASN A 1 432 ? 22.562 -31.484 -34.875 1 87.38 432 ASN A N 1
ATOM 3599 C CA . ASN A 1 432 ? 21.375 -30.891 -35.469 1 87.38 432 ASN A CA 1
ATOM 3600 C C . ASN A 1 432 ? 20.188 -31.859 -35.469 1 87.38 432 ASN A C 1
ATOM 3602 O O . ASN A 1 432 ? 20.375 -33.094 -35.562 1 87.38 432 ASN A O 1
ATOM 3606 N N . TYR A 1 433 ? 19.125 -31.281 -35.344 1 90 433 TYR A N 1
ATOM 3607 C CA . TYR A 1 433 ? 17.891 -32.094 -35.312 1 90 433 TYR A CA 1
ATOM 3608 C C . TYR A 1 433 ? 16.844 -31.516 -36.25 1 90 433 TYR A C 1
ATOM 3610 O O . TYR A 1 433 ? 16.812 -30.312 -36.5 1 90 433 TYR A O 1
ATOM 3618 N N . LEU A 1 434 ? 16.156 -32.406 -36.844 1 91.25 434 LEU A N 1
ATOM 3619 C CA . LEU A 1 434 ? 14.992 -32 -37.625 1 91.25 434 LEU A CA 1
ATOM 3620 C C . LEU A 1 434 ? 13.719 -32.062 -36.781 1 91.25 434 LEU A C 1
ATOM 3622 O O . LEU A 1 434 ? 13.344 -33.125 -36.281 1 91.25 434 LEU A O 1
ATOM 3626 N N . VAL A 1 435 ? 13.109 -30.938 -36.656 1 91.38 435 VAL A N 1
ATOM 3627 C CA . VAL A 1 435 ? 11.93 -30.812 -35.812 1 91.38 435 VAL A CA 1
ATOM 3628 C C . VAL A 1 435 ? 10.68 -30.672 -36.656 1 91.38 435 VAL A C 1
ATOM 3630 O O . VAL A 1 435 ? 10.656 -29.891 -37.625 1 91.38 435 VAL A O 1
ATOM 3633 N N . LYS A 1 436 ? 9.734 -31.484 -36.406 1 90.44 436 LYS A N 1
ATOM 3634 C CA . LYS A 1 436 ? 8.445 -31.406 -37.062 1 90.44 436 LYS A CA 1
ATOM 3635 C C . LYS A 1 436 ? 7.539 -30.359 -36.438 1 90.44 436 LYS A C 1
ATOM 3637 O O . LYS A 1 436 ? 7.062 -30.562 -35.312 1 90.44 436 LYS A O 1
ATOM 3642 N N . VAL A 1 437 ? 7.375 -29.266 -37.094 1 88.06 437 VAL A N 1
ATOM 3643 C CA . VAL A 1 437 ? 6.562 -28.172 -36.594 1 88.06 437 VAL A CA 1
ATOM 3644 C C . VAL A 1 437 ? 5.156 -28.25 -37.188 1 88.06 437 VAL A C 1
ATOM 3646 O O . VAL A 1 437 ? 4.98 -28.156 -38.406 1 88.06 437 VAL A O 1
ATOM 3649 N N . THR A 1 438 ? 4.273 -28.562 -36.312 1 80.38 438 THR A N 1
ATOM 3650 C CA . THR A 1 438 ? 2.885 -28.641 -36.75 1 80.38 438 THR A CA 1
ATOM 3651 C C . THR A 1 438 ? 2.113 -27.391 -36.344 1 80.38 438 THR A C 1
ATOM 3653 O O . THR A 1 438 ? 1.888 -27.141 -35.156 1 80.38 438 THR A O 1
ATOM 3656 N N . GLU A 1 439 ? 1.963 -26.484 -37.125 1 77.38 439 GLU A N 1
ATOM 3657 C CA . GLU A 1 439 ? 1.151 -25.281 -36.875 1 77.38 439 GLU A CA 1
ATOM 3658 C C . GLU A 1 439 ? -0.159 -25.344 -37.656 1 77.38 439 GLU A C 1
ATOM 3660 O O . GLU A 1 439 ? -0.176 -25.125 -38.875 1 77.38 439 GLU A O 1
ATOM 3665 N N . GLY A 1 440 ? -1.163 -25.656 -37.031 1 70.12 440 GLY A N 1
ATOM 3666 C CA . GLY A 1 440 ? -2.428 -25.859 -37.688 1 70.12 440 GLY A CA 1
ATOM 3667 C C . GLY A 1 440 ? -2.416 -27.062 -38.625 1 70.12 440 GLY A C 1
ATOM 3668 O O . GLY A 1 440 ? -2.176 -28.188 -38.188 1 70.12 440 GLY A O 1
ATOM 3669 N N . ASP A 1 441 ? -2.562 -26.734 -39.875 1 73.75 441 ASP A N 1
ATOM 3670 C CA . ASP A 1 441 ? -2.623 -27.797 -40.875 1 73.75 441 ASP A CA 1
ATOM 3671 C C . ASP A 1 441 ? -1.306 -27.906 -41.625 1 73.75 441 ASP A C 1
ATOM 3673 O O . ASP A 1 441 ? -1.145 -28.797 -42.469 1 73.75 441 ASP A O 1
ATOM 3677 N N . GLU A 1 442 ? -0.433 -27.094 -41.281 1 83.5 442 GLU A N 1
ATOM 3678 C CA . GLU A 1 442 ? 0.836 -27.094 -42 1 83.5 442 GLU A CA 1
ATOM 3679 C C . GLU A 1 442 ? 1.938 -27.766 -41.188 1 83.5 442 GLU A C 1
ATOM 3681 O O . GLU A 1 442 ? 2.043 -27.547 -39.969 1 83.5 442 GLU A O 1
ATOM 3686 N N . ILE A 1 443 ? 2.473 -28.812 -41.844 1 87.12 443 ILE A N 1
ATOM 3687 C CA . ILE A 1 443 ? 3.631 -29.469 -41.25 1 87.12 443 ILE A CA 1
ATOM 3688 C C . ILE A 1 443 ? 4.91 -28.953 -41.875 1 87.12 443 ILE A C 1
ATOM 3690 O O . ILE A 1 443 ? 5.035 -28.953 -43.125 1 87.12 443 ILE A O 1
ATOM 3694 N N . LYS A 1 444 ? 5.637 -28.344 -41.094 1 88 444 LYS A N 1
ATOM 3695 C CA . LYS A 1 444 ? 6.941 -27.891 -41.562 1 88 444 LYS A CA 1
ATOM 3696 C C . LYS A 1 444 ? 8.07 -28.562 -40.781 1 88 444 LYS A C 1
ATOM 3698 O O . LYS A 1 444 ? 7.914 -28.891 -39.594 1 88 444 LYS A O 1
ATOM 3703 N N . PHE A 1 445 ? 9.078 -28.891 -41.562 1 90.12 445 PHE A N 1
ATOM 3704 C CA . PHE A 1 445 ? 10.258 -29.453 -40.938 1 90.12 445 PHE A CA 1
ATOM 3705 C C . PHE A 1 445 ? 11.375 -28.422 -40.844 1 90.12 445 PHE A C 1
ATOM 3707 O O . PHE A 1 445 ? 11.727 -27.781 -41.812 1 90.12 445 PHE A O 1
ATOM 3714 N N . VAL A 1 446 ? 11.805 -28.25 -39.656 1 89.5 446 VAL A N 1
ATOM 3715 C CA . VAL A 1 446 ? 12.836 -27.234 -39.438 1 89.5 446 VAL A CA 1
ATOM 3716 C C . VAL A 1 446 ? 14.078 -27.891 -38.844 1 89.5 446 VAL A C 1
ATOM 3718 O O . VAL A 1 446 ? 13.977 -28.641 -37.844 1 89.5 446 VAL A O 1
ATOM 3721 N N . LYS A 1 447 ? 15.203 -27.578 -39.438 1 88.69 447 LYS A N 1
ATOM 3722 C CA . LYS A 1 447 ? 16.469 -28.047 -38.906 1 88.69 447 LYS A CA 1
ATOM 3723 C C . LYS A 1 447 ? 17.016 -27.078 -37.844 1 88.69 447 LYS A C 1
ATOM 3725 O O . LYS A 1 447 ? 17.141 -25.875 -38.125 1 88.69 447 LYS A O 1
ATOM 3730 N N . VAL A 1 448 ? 17.234 -27.594 -36.688 1 88.19 448 VAL A N 1
ATOM 3731 C CA . VAL A 1 448 ? 17.656 -26.719 -35.625 1 88.19 448 VAL A CA 1
ATOM 3732 C C . VAL A 1 448 ? 18.828 -27.344 -34.875 1 88.19 448 VAL A C 1
ATOM 3734 O O . VAL A 1 448 ? 18.906 -28.578 -34.75 1 88.19 448 VAL A O 1
ATOM 3737 N N . HIS A 1 449 ? 19.688 -26.484 -34.438 1 85.75 449 HIS A N 1
ATOM 3738 C CA . HIS A 1 449 ? 20.812 -26.938 -33.625 1 85.75 449 HIS A CA 1
ATOM 3739 C C . HIS A 1 449 ? 20.375 -27.266 -32.219 1 85.75 449 HIS A C 1
ATOM 3741 O O . HIS A 1 449 ? 19.406 -26.672 -31.703 1 85.75 449 HIS A O 1
ATOM 3747 N N . VAL A 1 450 ? 21.016 -28.156 -31.594 1 83.31 450 VAL A N 1
ATOM 3748 C CA . VAL A 1 450 ? 20.672 -28.656 -30.266 1 83.31 450 VAL A CA 1
ATOM 3749 C C . VAL A 1 450 ? 20.672 -27.516 -29.266 1 83.31 450 VAL A C 1
ATOM 3751 O O . VAL A 1 450 ? 19.938 -27.562 -28.266 1 83.31 450 VAL A O 1
ATOM 3754 N N . SER A 1 451 ? 21.406 -26.484 -29.484 1 78.44 451 SER A N 1
ATOM 3755 C CA . SER A 1 451 ? 21.5 -25.359 -28.562 1 78.44 451 SER A CA 1
ATOM 3756 C C . SER A 1 451 ? 20.219 -24.547 -28.547 1 78.44 451 SER A C 1
ATOM 3758 O O . SER A 1 451 ? 19.984 -23.766 -27.625 1 78.44 451 SER A O 1
ATOM 3760 N N . LYS A 1 452 ? 19.375 -24.75 -29.469 1 83.94 452 LYS A N 1
ATOM 3761 C CA . LYS A 1 452 ? 18.188 -23.906 -29.609 1 83.94 452 LYS A CA 1
ATOM 3762 C C . LYS A 1 452 ? 16.922 -24.688 -29.25 1 83.94 452 LYS A C 1
ATOM 3764 O O . LYS A 1 452 ? 15.82 -24.219 -29.5 1 83.94 452 LYS A O 1
ATOM 3769 N N . ILE A 1 453 ? 17.141 -25.906 -28.844 1 83.31 453 ILE A N 1
ATOM 3770 C CA . ILE A 1 453 ? 15.984 -26.719 -28.469 1 83.31 453 ILE A CA 1
ATOM 3771 C C . ILE A 1 453 ? 16.203 -27.344 -27.094 1 83.31 453 ILE A C 1
ATOM 3773 O O . ILE A 1 453 ? 17.344 -27.516 -26.656 1 83.31 453 ILE A O 1
ATOM 3777 N N . PHE A 1 454 ? 15.18 -27.562 -26.406 1 83.38 454 PHE A N 1
ATOM 3778 C CA . PHE A 1 454 ? 15.242 -28.328 -25.172 1 83.38 454 PHE A CA 1
ATOM 3779 C C . PHE A 1 454 ? 14.07 -29.281 -25.062 1 83.38 454 PHE A C 1
ATOM 3781 O O . PHE A 1 454 ? 12.992 -29.031 -25.594 1 83.38 454 PHE A O 1
ATOM 3788 N N . LYS A 1 455 ? 14.32 -30.391 -24.375 1 85.19 455 LYS A N 1
ATOM 3789 C CA . LYS A 1 455 ? 13.367 -31.5 -24.297 1 85.19 455 LYS A CA 1
ATOM 3790 C C . LYS A 1 455 ? 12.305 -31.219 -23.234 1 85.19 455 LYS A C 1
ATOM 3792 O O . LYS A 1 455 ? 12.617 -30.719 -22.156 1 85.19 455 LYS A O 1
ATOM 3797 N N . GLN A 1 456 ? 11.07 -31.531 -23.594 1 83.06 456 GLN A N 1
ATOM 3798 C CA . GLN A 1 456 ? 10.031 -31.562 -22.562 1 83.06 456 GLN A CA 1
ATOM 3799 C C . GLN A 1 456 ? 10.266 -32.719 -21.594 1 83.06 456 GLN A C 1
ATOM 3801 O O . GLN A 1 456 ? 10.484 -33.844 -22 1 83.06 456 GLN A O 1
ATOM 3806 N N . PRO A 1 457 ? 10.234 -32.438 -20.344 1 77.25 457 PRO A N 1
ATOM 3807 C CA . PRO A 1 457 ? 10.438 -33.531 -19.375 1 77.25 457 PRO A CA 1
ATOM 3808 C C . PRO A 1 457 ? 9.344 -34.594 -19.422 1 77.25 457 PRO A C 1
ATOM 3810 O O . PRO A 1 457 ? 8.203 -34.281 -19.797 1 77.25 457 PRO A O 1
ATOM 3813 N N . GLU A 1 458 ? 9.641 -35.875 -19.141 1 74.88 458 GLU A N 1
ATOM 3814 C CA . GLU A 1 458 ? 8.68 -36.969 -19.141 1 74.88 458 GLU A CA 1
ATOM 3815 C C . GLU A 1 458 ? 7.664 -36.844 -18.016 1 74.88 458 GLU A C 1
ATOM 3817 O O . GLU A 1 458 ? 8.008 -36.406 -16.922 1 74.88 458 GLU A O 1
ATOM 3822 N N . LEU A 1 459 ? 6.375 -36.812 -18.469 1 66.75 459 LEU A N 1
ATOM 3823 C CA . LEU A 1 459 ? 5.316 -36.75 -17.469 1 66.75 459 LEU A CA 1
ATOM 3824 C C . LEU A 1 459 ? 5.352 -38 -16.594 1 66.75 459 LEU A C 1
ATOM 3826 O O . LEU A 1 459 ? 5.473 -39.125 -17.094 1 66.75 459 LEU A O 1
ATOM 3830 N N . ARG A 1 460 ? 5.793 -37.969 -15.406 1 55.75 460 ARG A N 1
ATOM 3831 C CA . ARG A 1 460 ? 5.707 -39.094 -14.508 1 55.75 460 ARG A CA 1
ATOM 3832 C C . ARG A 1 460 ? 4.258 -39.5 -14.281 1 55.75 460 ARG A C 1
ATOM 3834 O O . ARG A 1 460 ? 3.395 -38.656 -14.062 1 55.75 460 ARG A O 1
ATOM 3841 N N . GLU A 1 461 ? 3.674 -40.406 -14.875 1 50.88 461 GLU A N 1
ATOM 3842 C CA . GLU A 1 461 ? 2.328 -40.969 -14.742 1 50.88 461 GLU A CA 1
ATOM 3843 C C . GLU A 1 461 ? 1.909 -41.062 -13.281 1 50.88 461 GLU A C 1
ATOM 3845 O O . GLU A 1 461 ? 0.735 -41.281 -12.977 1 50.88 461 GLU A O 1
ATOM 3850 N N . ASN A 1 462 ? 2.689 -41.156 -12.32 1 44.38 462 ASN A N 1
ATOM 3851 C CA . ASN A 1 462 ? 2.145 -41.594 -11.039 1 44.38 462 ASN A CA 1
ATOM 3852 C C . ASN A 1 462 ? 1.168 -40.594 -10.461 1 44.38 462 ASN A C 1
ATOM 3854 O O . ASN A 1 462 ? 0.88 -40.625 -9.258 1 44.38 462 ASN A O 1
ATOM 3858 N N . CYS A 1 463 ? 1.032 -39.438 -10.859 1 41.47 463 CYS A N 1
ATOM 3859 C CA . CYS A 1 463 ? -0.016 -38.75 -10.133 1 41.47 463 CYS A CA 1
ATOM 3860 C C . CYS A 1 463 ? -1.376 -39.375 -10.375 1 41.47 463 CYS A C 1
ATOM 3862 O O . CYS A 1 463 ? -2.414 -38.75 -10.148 1 41.47 463 CYS A O 1
ATOM 3864 N N . LYS A 1 464 ? -1.634 -40.375 -11.078 1 35.41 464 LYS A N 1
ATOM 3865 C CA . LYS A 1 464 ? -2.885 -41.094 -11.258 1 35.41 464 LYS A CA 1
ATOM 3866 C C . LYS A 1 464 ? -3.424 -41.594 -9.922 1 35.41 464 LYS A C 1
ATOM 3868 O O . LYS A 1 464 ? -4.586 -41.375 -9.586 1 35.41 464 LYS A O 1
ATOM 3873 N N . SER A 1 465 ? -3.203 -43.125 -9.562 1 30 465 SER A N 1
ATOM 3874 C CA . SER A 1 465 ? -3.951 -44 -8.68 1 30 465 SER A CA 1
ATOM 3875 C C . SER A 1 465 ? -3.594 -43.75 -7.215 1 30 465 SER A C 1
ATOM 3877 O O . SER A 1 465 ? -4.062 -44.5 -6.332 1 30 465 SER A O 1
ATOM 3879 N N . VAL A 1 466 ? -3.051 -42.781 -6.633 1 26.69 466 VAL A N 1
ATOM 3880 C CA . VAL A 1 466 ? -3.648 -43.219 -5.375 1 26.69 466 VAL A CA 1
ATOM 3881 C C . VAL A 1 466 ? -5.16 -43 -5.418 1 26.69 466 VAL A C 1
ATOM 3883 O O . VAL A 1 466 ? -5.629 -41.969 -5.898 1 26.69 466 VAL A O 1
ATOM 3886 N N . MET B 1 1 ? 3.387 57.531 -14.227 1 32.34 1 MET B N 1
ATOM 3887 C CA . MET B 1 1 ? 2.742 56.25 -14.414 1 32.34 1 MET B CA 1
ATOM 3888 C C . MET B 1 1 ? 1.448 56.375 -15.211 1 32.34 1 MET B C 1
ATOM 3890 O O . MET B 1 1 ? 0.57 57.156 -14.836 1 32.34 1 MET B O 1
ATOM 3894 N N . ASN B 1 2 ? 1.618 56.156 -16.469 1 37.06 2 ASN B N 1
ATOM 3895 C CA . ASN B 1 2 ? 0.539 56.438 -17.406 1 37.06 2 ASN B CA 1
ATOM 3896 C C . ASN B 1 2 ? -0.733 55.688 -17.047 1 37.06 2 ASN B C 1
ATOM 3898 O O . ASN B 1 2 ? -0.754 54.469 -17.094 1 37.06 2 ASN B O 1
ATOM 3902 N N . LEU B 1 3 ? -1.591 56.281 -16.25 1 46.06 3 LEU B N 1
ATOM 3903 C CA . LEU B 1 3 ? -2.879 55.844 -15.719 1 46.06 3 LEU B CA 1
ATOM 3904 C C . LEU B 1 3 ? -3.771 55.312 -16.844 1 46.06 3 LEU B C 1
ATOM 3906 O O . LEU B 1 3 ? -4.699 54.562 -16.578 1 46.06 3 LEU B O 1
ATOM 3910 N N . ASP B 1 4 ? -3.652 55.812 -18.016 1 46.47 4 ASP B N 1
ATOM 3911 C CA . ASP B 1 4 ? -4.602 55.531 -19.094 1 46.47 4 ASP B CA 1
ATOM 3912 C C . ASP B 1 4 ? -4.52 54.094 -19.547 1 46.47 4 ASP B C 1
ATOM 3914 O O . ASP B 1 4 ? -5.488 53.531 -20.078 1 46.47 4 ASP B O 1
ATOM 3918 N N . LYS B 1 5 ? -3.262 53.562 -19.594 1 47.03 5 LYS B N 1
ATOM 3919 C CA . LYS B 1 5 ? -3.141 52.219 -20.156 1 47.03 5 LYS B CA 1
ATOM 3920 C C . LYS B 1 5 ? -3.318 51.156 -19.078 1 47.03 5 LYS B C 1
ATOM 3922 O O . LYS B 1 5 ? -2.99 50 -19.281 1 47.03 5 LYS B O 1
ATOM 3927 N N . GLN B 1 6 ? -3.373 51.469 -17.828 1 40.75 6 GLN B N 1
ATOM 3928 C CA . GLN B 1 6 ? -3.535 50.5 -16.766 1 40.75 6 GLN B CA 1
ATOM 3929 C C . GLN B 1 6 ? -4.965 49.969 -16.719 1 40.75 6 GLN B C 1
ATOM 3931 O O . GLN B 1 6 ? -5.906 50.656 -17.094 1 40.75 6 GLN B O 1
ATOM 3936 N N . PRO B 1 7 ? -5.062 48.625 -16.625 1 46.75 7 PRO B N 1
ATOM 3937 C CA . PRO B 1 7 ? -6.422 48.094 -16.562 1 46.75 7 PRO B CA 1
ATOM 3938 C C . PRO B 1 7 ? -7.281 48.781 -15.516 1 46.75 7 PRO B C 1
ATOM 3940 O O . PRO B 1 7 ? -6.75 49.375 -14.562 1 46.75 7 PRO B O 1
ATOM 3943 N N . ASP B 1 8 ? -8.477 48.906 -15.82 1 44.41 8 ASP B N 1
ATOM 3944 C CA . ASP B 1 8 ? -9.461 49.688 -15.062 1 44.41 8 ASP B CA 1
ATOM 3945 C C . ASP B 1 8 ? -9.383 49.344 -13.578 1 44.41 8 ASP B C 1
ATOM 3947 O O . ASP B 1 8 ? -9.594 50.219 -12.727 1 44.41 8 ASP B O 1
ATOM 3951 N N . ILE B 1 9 ? -8.992 48.125 -13.305 1 45.44 9 ILE B N 1
ATOM 3952 C CA . ILE B 1 9 ? -8.945 47.719 -11.906 1 45.44 9 ILE B CA 1
ATOM 3953 C C . ILE B 1 9 ? -7.812 48.438 -11.188 1 45.44 9 ILE B C 1
ATOM 3955 O O . ILE B 1 9 ? -7.98 48.906 -10.047 1 45.44 9 ILE B O 1
ATOM 3959 N N . VAL B 1 10 ? -6.773 48.656 -11.812 1 50.03 10 VAL B N 1
ATOM 3960 C CA . VAL B 1 10 ? -5.641 49.375 -11.234 1 50.03 10 VAL B CA 1
ATOM 3961 C C . VAL B 1 10 ? -5.988 50.844 -11.086 1 50.03 10 VAL B C 1
ATOM 3963 O O . VAL B 1 10 ? -5.68 51.469 -10.07 1 50.03 10 VAL B O 1
ATOM 3966 N N . LYS B 1 11 ? -6.711 51.312 -11.992 1 50.38 11 LYS B N 1
ATOM 3967 C CA . LYS B 1 11 ? -7.117 52.719 -11.984 1 50.38 11 LYS B CA 1
ATOM 3968 C C . LYS B 1 11 ? -8.008 53.031 -10.781 1 50.38 11 LYS B C 1
ATOM 3970 O O . LYS B 1 11 ? -7.84 54.062 -10.117 1 50.38 11 LYS B O 1
ATOM 3975 N N . ARG B 1 12 ? -8.898 52.125 -10.547 1 49.03 12 ARG B N 1
ATOM 3976 C CA . ARG B 1 12 ? -9.812 52.312 -9.438 1 49.03 12 ARG B CA 1
ATOM 3977 C C . ARG B 1 12 ? -9.07 52.281 -8.102 1 49.03 12 ARG B C 1
ATOM 3979 O O . ARG B 1 12 ? -9.344 53.125 -7.223 1 49.03 12 ARG B O 1
ATOM 3986 N N . TRP B 1 13 ? -8.125 51.438 -8.094 1 48.91 13 TRP B N 1
ATOM 3987 C CA . TRP B 1 13 ? -7.328 51.406 -6.875 1 48.91 13 TRP B CA 1
ATOM 3988 C C . TRP B 1 13 ? -6.516 52.688 -6.703 1 48.91 13 TRP B C 1
ATOM 3990 O O . TRP B 1 13 ? -6.434 53.219 -5.602 1 48.91 13 TRP B O 1
ATOM 4000 N N . LEU B 1 14 ? -6.023 53.094 -7.715 1 50.12 14 LEU B N 1
ATOM 4001 C CA . LEU B 1 14 ? -5.23 54.344 -7.656 1 50.12 14 LEU B CA 1
ATOM 4002 C C . LEU B 1 14 ? -6.09 55.5 -7.223 1 50.12 14 LEU B C 1
ATOM 4004 O O . LEU B 1 14 ? -5.648 56.344 -6.418 1 50.12 14 LEU B O 1
ATOM 4008 N N . LEU B 1 15 ? -7.285 55.594 -7.723 1 51.88 15 LEU B N 1
ATOM 4009 C CA . LEU B 1 15 ? -8.18 56.688 -7.34 1 51.88 15 LEU B CA 1
ATOM 4010 C C . LEU B 1 15 ? -8.547 56.594 -5.863 1 51.88 15 LEU B C 1
ATOM 4012 O O . LEU B 1 15 ? -8.602 57.625 -5.168 1 51.88 15 LEU B O 1
ATOM 4016 N N . TYR B 1 16 ? -8.766 55.375 -5.418 1 48.56 16 TYR B N 1
ATOM 4017 C CA . TYR B 1 16 ? -9.125 55.156 -4.02 1 48.56 16 TYR B CA 1
ATOM 4018 C C . TYR B 1 16 ? -7.961 55.531 -3.098 1 48.56 16 TYR B C 1
ATOM 4020 O O . TYR B 1 16 ? -8.156 56.188 -2.068 1 48.56 16 TYR B O 1
ATOM 4028 N N . LEU B 1 17 ? -6.836 55.219 -3.537 1 45.97 17 LEU B N 1
ATOM 4029 C CA . LEU B 1 17 ? -5.652 55.5 -2.725 1 45.97 17 LEU B CA 1
ATOM 4030 C C . LEU B 1 17 ? -5.301 56.969 -2.746 1 45.97 17 LEU B C 1
ATOM 4032 O O . LEU B 1 17 ? -4.586 57.469 -1.865 1 45.97 17 LEU B O 1
ATOM 4036 N N . GLN B 1 18 ? -5.75 57.656 -3.658 1 49.25 18 GLN B N 1
ATOM 4037 C CA . GLN B 1 18 ? -5.438 59.062 -3.787 1 49.25 18 GLN B CA 1
ATOM 4038 C C . GLN B 1 18 ? -5.883 59.844 -2.551 1 49.25 18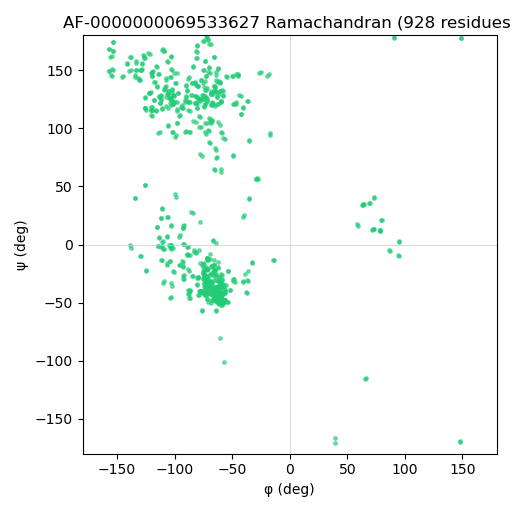 GLN B C 1
ATOM 4040 O O . GLN B 1 18 ? -5.297 60.875 -2.211 1 49.25 18 GLN B O 1
ATOM 4045 N N . ASP B 1 19 ? -6.988 59.406 -2.025 1 42.22 19 ASP B N 1
ATOM 4046 C CA . ASP B 1 19 ? -7.52 60.188 -0.915 1 42.22 19 ASP B CA 1
ATOM 4047 C C . ASP B 1 19 ? -6.734 59.938 0.368 1 42.22 19 ASP B C 1
ATOM 4049 O O . ASP B 1 19 ? -6.992 60.531 1.399 1 42.22 19 ASP B O 1
ATOM 4053 N N . PHE B 1 20 ? -5.984 58.844 0.387 1 40.38 20 PHE B N 1
ATOM 4054 C CA . PHE B 1 20 ? -5.172 58.531 1.561 1 40.38 20 PHE B CA 1
ATOM 4055 C C . PHE B 1 20 ? -3.713 58.906 1.314 1 40.38 20 PHE B C 1
ATOM 4057 O O . PHE B 1 20 ? -3.256 58.938 0.17 1 40.38 20 PHE B O 1
ATOM 4064 N N . SER B 1 21 ? -3.129 59.625 2.174 1 43.09 21 SER B N 1
ATOM 4065 C CA . SER B 1 21 ? -1.692 59.875 2.148 1 43.09 21 SER B CA 1
ATOM 4066 C C . SER B 1 21 ? -0.899 58.594 2.396 1 43.09 21 SER B C 1
ATOM 4068 O O . SER B 1 21 ? -0.938 58.031 3.494 1 43.09 21 SER B O 1
ATOM 4070 N N . TYR B 1 22 ? -0.925 57.688 1.627 1 36.56 22 TYR B N 1
ATOM 4071 C CA . TYR B 1 22 ? -0.218 56.438 1.906 1 36.56 22 TYR B CA 1
ATOM 4072 C C . TYR B 1 22 ? 1.201 56.469 1.353 1 36.56 22 TYR B C 1
ATOM 4074 O O . TYR B 1 22 ? 1.495 57.25 0.439 1 36.56 22 TYR B O 1
ATOM 4082 N N . ASN B 1 23 ? 2.164 56.281 2.152 1 39.69 23 ASN B N 1
ATOM 4083 C CA . ASN B 1 23 ? 3.525 56.031 1.688 1 39.69 23 ASN B CA 1
ATOM 4084 C C . ASN B 1 23 ? 3.674 54.625 1.114 1 39.69 23 ASN B C 1
ATOM 4086 O O . ASN B 1 23 ? 3.252 53.656 1.736 1 39.69 23 ASN B O 1
ATOM 4090 N N . ILE B 1 24 ? 3.588 54.5 -0.15 1 38.03 24 ILE B N 1
ATOM 4091 C CA . ILE B 1 24 ? 3.836 53.219 -0.81 1 38.03 24 ILE B CA 1
ATOM 4092 C C . ILE B 1 24 ? 5.293 52.812 -0.615 1 38.03 24 ILE B C 1
ATOM 4094 O O . ILE B 1 24 ? 6.203 53.5 -1.109 1 38.03 24 ILE B O 1
ATOM 4098 N N . ASP B 1 25 ? 5.539 52.219 0.522 1 37.06 25 ASP B N 1
ATOM 4099 C CA . ASP B 1 25 ? 6.891 51.688 0.578 1 37.06 25 ASP B CA 1
ATOM 4100 C C . ASP B 1 25 ? 6.98 50.375 -0.199 1 37.06 25 ASP B C 1
ATOM 4102 O O . ASP B 1 25 ? 6.105 49.5 -0.082 1 37.06 25 ASP B O 1
ATOM 4106 N N . HIS B 1 26 ? 7.473 50.438 -1.312 1 37.91 26 HIS B N 1
ATOM 4107 C CA . HIS B 1 26 ? 7.805 49.219 -2.07 1 37.91 26 HIS B CA 1
ATOM 4108 C C . HIS B 1 26 ? 8.586 48.25 -1.214 1 37.91 26 HIS B C 1
ATOM 4110 O O . HIS B 1 26 ? 9.719 48.5 -0.814 1 37.91 26 HIS B O 1
ATOM 4116 N N . ILE B 1 27 ? 7.875 47.562 -0.332 1 39.28 27 ILE B N 1
ATOM 4117 C CA . ILE B 1 27 ? 8.625 46.469 0.314 1 39.28 27 ILE B CA 1
ATOM 4118 C C . ILE B 1 27 ? 8.727 45.281 -0.627 1 39.28 27 ILE B C 1
ATOM 4120 O O . ILE B 1 27 ? 7.727 44.875 -1.215 1 39.28 27 ILE B O 1
ATOM 4124 N N . LYS B 1 28 ? 9.875 45.062 -1.089 1 38.41 28 LYS B N 1
ATOM 4125 C CA . LYS B 1 28 ? 10.125 43.906 -1.969 1 38.41 28 LYS B CA 1
ATOM 4126 C C . LYS B 1 28 ? 9.422 42.656 -1.458 1 38.41 28 LYS B C 1
ATOM 4128 O O . LYS B 1 28 ? 9.258 42.469 -0.249 1 38.41 28 LYS B O 1
ATOM 4133 N N . GLY B 1 29 ? 8.672 42.094 -2.418 1 36 29 GLY B N 1
ATOM 4134 C CA . GLY B 1 29 ? 7.82 40.938 -2.178 1 36 29 GLY B CA 1
ATOM 4135 C C . GLY B 1 29 ? 8.43 39.938 -1.212 1 36 29 GLY B C 1
ATOM 4136 O O . GLY B 1 29 ? 7.703 39.188 -0.541 1 36 29 GLY B O 1
ATOM 4137 N N . CYS B 1 30 ? 9.766 39.812 -1.154 1 36.75 30 CYS B N 1
ATOM 4138 C CA . CYS B 1 30 ? 10.461 38.875 -0.273 1 36.75 30 CYS B CA 1
ATOM 4139 C C . CYS B 1 30 ? 10.281 39.281 1.188 1 36.75 30 CYS B C 1
ATOM 4141 O O . CYS B 1 30 ? 10.57 38.469 2.09 1 36.75 30 CYS B O 1
ATOM 4143 N N . ASP B 1 31 ? 10.031 40.438 1.524 1 33.25 31 ASP B N 1
ATOM 4144 C CA . ASP B 1 31 ? 10.133 40.969 2.885 1 33.25 31 ASP B CA 1
ATOM 4145 C C . ASP B 1 31 ? 8.75 41.188 3.484 1 33.25 31 ASP B C 1
ATOM 4147 O O . ASP B 1 31 ? 8.625 41.719 4.594 1 33.25 31 ASP B O 1
ATOM 4151 N N . ASN B 1 32 ? 7.68 41.25 2.711 1 32.47 32 ASN B N 1
ATOM 4152 C CA . ASN B 1 32 ? 6.391 41.531 3.32 1 32.47 32 ASN B CA 1
ATOM 4153 C C . ASN B 1 32 ? 5.852 40.375 4.125 1 32.47 32 ASN B C 1
ATOM 4155 O O . ASN B 1 32 ? 5.633 39.281 3.578 1 32.47 32 ASN B O 1
ATOM 4159 N N . PRO B 1 33 ? 5.852 40.312 5.492 1 34.5 33 PRO B N 1
ATOM 4160 C CA . PRO B 1 33 ? 5.43 39.25 6.414 1 34.5 33 PRO B CA 1
ATOM 4161 C C . PRO B 1 33 ? 4 38.781 6.164 1 34.5 33 PRO B C 1
ATOM 4163 O O . PRO B 1 33 ? 3.654 37.656 6.484 1 34.5 33 PRO B O 1
ATOM 4166 N N . ALA B 1 34 ? 3.045 39.781 6.066 1 34 34 ALA B N 1
ATOM 4167 C CA . ALA B 1 34 ? 1.636 39.406 5.926 1 34 34 ALA B CA 1
ATOM 4168 C C . ALA B 1 34 ? 1.414 38.531 4.703 1 34 34 ALA B C 1
ATOM 4170 O O . ALA B 1 34 ? 0.51 37.688 4.688 1 34 34 ALA B O 1
ATOM 4171 N N . ASP B 1 35 ? 2.088 38.875 3.549 1 32.03 35 ASP B N 1
ATOM 4172 C CA . ASP B 1 35 ? 1.966 38.219 2.254 1 32.03 35 ASP B CA 1
ATOM 4173 C C . ASP B 1 35 ? 2.537 36.812 2.307 1 32.03 35 ASP B C 1
ATOM 4175 O O . ASP B 1 35 ? 2.48 36.062 1.319 1 32.03 35 ASP B O 1
ATOM 4179 N N . PHE B 1 36 ? 3.35 36.562 3.303 1 28.75 36 PHE B N 1
ATOM 4180 C CA . PHE B 1 36 ? 3.939 35.219 3.328 1 28.75 36 PHE B CA 1
ATOM 4181 C C . PHE B 1 36 ? 2.855 34.156 3.416 1 28.75 36 PHE B C 1
ATOM 4183 O O . PHE B 1 36 ? 2.951 33.094 2.766 1 28.75 36 PHE B O 1
ATOM 4190 N N . LEU B 1 37 ? 1.852 34.406 4.312 1 29.94 37 LEU B N 1
ATOM 4191 C CA . LEU B 1 37 ? 0.817 33.375 4.387 1 29.94 37 LEU B CA 1
ATOM 4192 C C . LEU B 1 37 ? 0.066 33.25 3.064 1 29.94 37 LEU B C 1
ATOM 4194 O O . LEU B 1 37 ? -0.302 32.156 2.646 1 29.94 37 LEU B O 1
ATOM 4198 N N . SER B 1 38 ? -0.523 34.406 2.637 1 29.23 38 SER B N 1
ATOM 4199 C CA . SER B 1 38 ? -1.273 34.406 1.385 1 29.23 38 SER B CA 1
ATOM 4200 C C . SER B 1 38 ? -0.363 34.125 0.193 1 29.23 38 SER B C 1
ATOM 4202 O O . SER B 1 38 ? -0.818 33.656 -0.842 1 29.23 38 SER B O 1
ATOM 4204 N N . ARG B 1 39 ? 0.833 34.75 0.108 1 30.02 39 ARG B N 1
ATOM 4205 C CA . ARG B 1 39 ? 1.739 34.594 -1.027 1 30.02 39 ARG B CA 1
ATOM 4206 C C . ARG B 1 39 ? 2.396 33.219 -1.047 1 30.02 39 ARG B C 1
ATOM 4208 O O . ARG B 1 39 ? 3.213 32.938 -1.924 1 30.02 39 ARG B O 1
ATOM 4215 N N . MET B 1 40 ? 2.592 32.531 0.098 1 30.06 40 MET B N 1
ATOM 4216 C CA . MET B 1 40 ? 2.818 31.203 -0.486 1 30.06 40 MET B CA 1
ATOM 4217 C C . MET B 1 40 ? 1.874 30.969 -1.657 1 30.06 40 MET B C 1
ATOM 4219 O O . MET B 1 40 ? 0.751 30.5 -1.466 1 30.06 40 MET B O 1
ATOM 4223 N N . GLN B 1 41 ? 1.447 31.984 -2.254 1 29.44 41 GLN B N 1
ATOM 4224 C CA . GLN B 1 41 ? 0.925 31.859 -3.609 1 29.44 41 GLN B CA 1
ATOM 4225 C C . GLN B 1 41 ? 1.37 30.547 -4.25 1 29.44 41 GLN B C 1
ATOM 4227 O O . GLN B 1 41 ? 2.562 30.234 -4.273 1 29.44 41 GLN B O 1
ATOM 4232 N N . ILE B 1 42 ? 0.505 29.703 -4.074 1 32.38 42 ILE B N 1
ATOM 4233 C CA . ILE B 1 42 ? 0.493 28.391 -4.711 1 32.38 42 ILE B CA 1
ATOM 4234 C C . ILE B 1 42 ? 1.062 28.5 -6.125 1 32.38 42 ILE B C 1
ATOM 4236 O O . ILE B 1 42 ? 0.406 29.031 -7.023 1 32.38 42 ILE B O 1
ATOM 4240 N N . GLU B 1 43 ? 2.053 29.266 -6.281 1 31.28 43 GLU B N 1
ATOM 4241 C CA . GLU B 1 43 ? 2.621 28.953 -7.594 1 31.28 43 GLU B CA 1
ATOM 4242 C C . GLU B 1 43 ? 2.152 27.594 -8.094 1 31.28 43 GLU B C 1
ATOM 4244 O O . GLU B 1 43 ? 1.718 26.75 -7.301 1 31.28 43 GLU B O 1
ATOM 4249 N N . ASP B 1 44 ? 2.01 27.484 -9.328 1 32.41 44 ASP B N 1
ATOM 4250 C CA . ASP B 1 44 ? 1.554 26.281 -10.039 1 32.41 44 ASP B CA 1
ATOM 4251 C C . ASP B 1 44 ? 1.946 25.016 -9.281 1 32.41 44 ASP B C 1
ATOM 4253 O O . ASP B 1 44 ? 3.119 24.641 -9.258 1 32.41 44 ASP B O 1
ATOM 4257 N N . VAL B 1 45 ? 1.56 24.953 -8.133 1 37.91 45 VAL B N 1
ATOM 4258 C CA . VAL B 1 45 ? 1.769 23.656 -7.473 1 37.91 45 VAL B CA 1
ATOM 4259 C C . VAL B 1 45 ? 1.741 22.531 -8.508 1 37.91 45 VAL B C 1
ATOM 4261 O O . VAL B 1 45 ? 0.68 22.188 -9.031 1 37.91 45 VAL B O 1
ATOM 4264 N N . GLU B 1 46 ? 2.492 22.641 -9.352 1 44.31 46 GLU B N 1
ATOM 4265 C CA . GLU B 1 46 ? 2.717 21.516 -10.258 1 44.31 46 GLU B CA 1
ATOM 4266 C C . GLU B 1 46 ? 2.75 20.203 -9.5 1 44.31 46 GLU B C 1
ATOM 4268 O O . GLU B 1 46 ? 3.203 20.141 -8.352 1 44.31 46 GLU B O 1
ATOM 4273 N N . VAL B 1 47 ? 1.834 19.344 -9.82 1 50.06 47 VAL B N 1
ATOM 4274 C CA . VAL B 1 47 ? 1.849 17.938 -9.43 1 50.06 47 VAL B CA 1
ATOM 4275 C C . VAL B 1 47 ? 3.232 17.562 -8.906 1 50.06 47 VAL B C 1
ATOM 4277 O O . VAL B 1 47 ? 3.359 16.688 -8.047 1 50.06 47 VAL B O 1
ATOM 4280 N N . ASN B 1 48 ? 4.293 18.484 -9.148 1 54.75 48 ASN B N 1
ATOM 4281 C CA . ASN B 1 48 ? 5.68 18.094 -8.93 1 54.75 48 ASN B CA 1
ATOM 4282 C C . ASN B 1 48 ? 6.121 18.375 -7.496 1 54.75 48 ASN B C 1
ATOM 4284 O O . ASN B 1 48 ? 7.168 17.891 -7.059 1 54.75 48 ASN B O 1
ATOM 4288 N N . ASN B 1 49 ? 5.168 19.156 -6.641 1 62.22 49 ASN B N 1
ATOM 4289 C CA . ASN B 1 49 ? 5.738 19.453 -5.328 1 62.22 49 ASN B CA 1
ATOM 4290 C C . ASN B 1 49 ? 4.738 19.188 -4.207 1 62.22 49 ASN B C 1
ATOM 4292 O O . ASN B 1 49 ? 4.664 19.953 -3.242 1 62.22 49 ASN B O 1
ATOM 4296 N N . LEU B 1 50 ? 4.051 18.203 -4.32 1 67.62 50 LEU B N 1
ATOM 4297 C CA . LEU B 1 50 ? 2.961 17.906 -3.398 1 67.62 50 LEU B CA 1
ATOM 4298 C C . LEU B 1 50 ? 3.475 17.797 -1.966 1 67.62 50 LEU B C 1
ATOM 4300 O O . LEU B 1 50 ? 2.854 18.328 -1.037 1 67.62 50 LEU B O 1
ATOM 4304 N N . PHE B 1 51 ? 4.688 17.234 -1.799 1 70.62 51 PHE B N 1
ATOM 4305 C CA . PHE B 1 51 ? 5.203 16.953 -0.462 1 70.62 51 PHE B CA 1
ATOM 4306 C C . PHE B 1 51 ? 6.391 17.859 -0.146 1 70.62 51 PHE B C 1
ATOM 4308 O O . PHE B 1 51 ? 7.219 17.531 0.708 1 70.62 51 PHE B O 1
ATOM 4315 N N . HIS B 1 52 ? 6.5 18.984 -0.813 1 70.5 52 HIS B N 1
ATOM 4316 C CA . HIS B 1 52 ? 7.641 19.875 -0.653 1 70.5 52 HIS B CA 1
ATOM 4317 C C . HIS B 1 52 ? 7.723 20.406 0.77 1 70.5 52 HIS B C 1
ATOM 4319 O O . HIS B 1 52 ? 6.719 20.859 1.331 1 70.5 52 HIS B O 1
ATOM 4325 N N . MET B 1 53 ? 8.961 20.031 1.323 1 66.19 53 MET B N 1
ATOM 4326 C CA . MET B 1 53 ? 9.273 20.609 2.631 1 66.19 53 MET B CA 1
ATOM 4327 C C . MET B 1 53 ? 10.203 21.812 2.494 1 66.19 53 MET B C 1
ATOM 4329 O O . MET B 1 53 ? 11.078 21.828 1.621 1 66.19 53 MET B O 1
ATOM 4333 N N . GLY B 1 54 ? 9.734 22.984 2.432 1 62.62 54 GLY B N 1
ATOM 4334 C CA . GLY B 1 54 ? 10.641 24.125 2.391 1 62.62 54 GLY B CA 1
ATOM 4335 C C . GLY B 1 54 ? 11.977 23.844 3.057 1 62.62 54 GLY B C 1
ATOM 4336 O O . GLY B 1 54 ? 12.117 22.859 3.787 1 62.62 54 GLY B O 1
ATOM 4337 N N . ASP B 1 55 ? 13.109 24.375 2.662 1 71.5 55 ASP B N 1
ATOM 4338 C CA . ASP B 1 55 ? 14.477 24.219 3.166 1 71.5 55 ASP B CA 1
ATOM 4339 C C . ASP B 1 55 ? 14.609 24.812 4.57 1 71.5 55 ASP B C 1
ATOM 4341 O O . ASP B 1 55 ? 15.656 24.672 5.203 1 71.5 55 ASP B O 1
ATOM 4345 N N . GLN B 1 56 ? 13.578 25.234 5.055 1 78.69 56 GLN B N 1
ATOM 4346 C CA . GLN B 1 56 ? 13.648 25.969 6.316 1 78.69 56 GLN B CA 1
ATOM 4347 C C . GLN B 1 56 ? 13.953 25.031 7.48 1 78.69 56 GLN B C 1
ATOM 4349 O O . GLN B 1 56 ? 14.625 25.406 8.438 1 78.69 56 GLN B O 1
ATOM 4354 N N . LEU B 1 57 ? 13.555 23.797 7.309 1 85.38 57 LEU B N 1
ATOM 4355 C CA . LEU B 1 57 ? 13.742 22.875 8.43 1 85.38 57 LEU B CA 1
ATOM 4356 C C . LEU B 1 57 ? 14.875 21.891 8.148 1 85.38 57 LEU B C 1
ATOM 4358 O O . LEU B 1 57 ? 14.914 20.797 8.719 1 85.38 57 LEU B O 1
ATOM 4362 N N . SER B 1 58 ? 15.703 22.328 7.309 1 84 58 SER B N 1
ATOM 4363 C CA . SER B 1 58 ? 16.922 21.531 7.129 1 84 58 SER B CA 1
ATOM 4364 C C . SER B 1 58 ? 17.812 21.625 8.352 1 84 58 SER B C 1
ATOM 4366 O O . SER B 1 58 ? 17.844 22.641 9.047 1 84 58 SER B O 1
ATOM 4368 N N . HIS B 1 59 ? 18.578 20.594 8.555 1 87.12 59 HIS B N 1
ATOM 4369 C CA . HIS B 1 59 ? 19.469 20.562 9.711 1 87.12 59 HIS B CA 1
ATOM 4370 C C . HIS B 1 59 ? 20.453 21.734 9.68 1 87.12 59 HIS B C 1
ATOM 4372 O O . HIS B 1 59 ? 20.734 22.344 10.719 1 87.12 59 HIS B O 1
ATOM 4378 N N . SER B 1 60 ? 20.938 21.969 8.523 1 87.12 60 SER B N 1
ATOM 4379 C CA . SER B 1 60 ? 21.891 23.062 8.383 1 87.12 60 SER B CA 1
ATOM 4380 C C . SER B 1 60 ? 21.25 24.406 8.742 1 87.12 60 SER B C 1
ATOM 4382 O O . SER B 1 60 ? 21.859 25.219 9.445 1 87.12 60 SER B O 1
ATOM 4384 N N . ASN B 1 61 ? 20.062 24.562 8.305 1 89.56 61 ASN B N 1
ATOM 4385 C CA . ASN B 1 61 ? 19.375 25.828 8.594 1 89.56 61 ASN B CA 1
ATOM 4386 C C . ASN B 1 61 ? 18.969 25.906 10.055 1 89.56 61 ASN B C 1
ATOM 4388 O O . ASN B 1 61 ? 19.016 26.984 10.656 1 89.56 61 ASN B O 1
ATOM 4392 N N . ILE B 1 62 ? 18.547 24.828 10.633 1 92.81 62 ILE B N 1
ATOM 4393 C CA . ILE B 1 62 ? 18.172 24.812 12.039 1 92.81 62 ILE B CA 1
ATOM 4394 C C . ILE B 1 62 ? 19.375 25.172 12.898 1 92.81 62 ILE B C 1
ATOM 4396 O O . ILE B 1 62 ? 19.281 25.969 13.828 1 92.81 62 ILE B O 1
ATOM 4400 N N . LYS B 1 63 ? 20.469 24.609 12.562 1 93.88 63 LYS B N 1
ATOM 4401 C CA . LYS B 1 63 ? 21.703 24.875 13.305 1 93.88 63 LYS B CA 1
ATOM 4402 C C . LYS B 1 63 ? 22.078 26.359 13.258 1 93.88 63 LYS B C 1
ATOM 4404 O O . LYS B 1 63 ? 22.422 26.938 14.281 1 93.88 63 LYS B O 1
ATOM 4409 N N . LEU B 1 64 ? 22 26.875 12.102 1 93.88 64 LEU B N 1
ATOM 4410 C CA . LEU B 1 64 ? 22.281 28.281 11.922 1 93.88 64 LEU B CA 1
ATOM 4411 C C . LEU B 1 64 ? 21.328 29.141 12.734 1 93.88 64 LEU B C 1
ATOM 4413 O O . LEU B 1 64 ? 21.75 30.078 13.422 1 93.88 64 LEU B O 1
ATOM 4417 N N . CYS B 1 65 ? 20.078 28.828 12.727 1 94.81 65 CYS B N 1
ATOM 4418 C CA . CYS B 1 65 ? 19.062 29.609 13.438 1 94.81 65 CYS B CA 1
ATOM 4419 C C . CYS B 1 65 ? 19.219 29.438 14.945 1 94.81 65 CYS B C 1
ATOM 4421 O O . CYS B 1 65 ? 18.953 30.375 15.703 1 94.81 65 CYS B O 1
ATOM 4423 N N . GLN B 1 66 ? 19.609 28.297 15.391 1 95.75 66 GLN B N 1
ATOM 4424 C CA . GLN B 1 66 ? 19.859 28.062 16.812 1 95.75 66 GLN B CA 1
ATOM 4425 C C . GLN B 1 66 ? 20.984 28.969 17.328 1 95.75 66 GLN B C 1
ATOM 4427 O O . GLN B 1 66 ? 20.922 29.469 18.453 1 95.75 66 GLN B O 1
ATOM 4432 N N . SER B 1 67 ? 21.984 29.188 16.516 1 9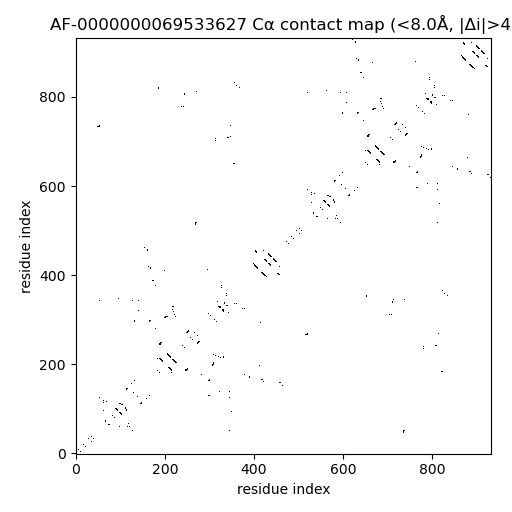4.19 67 SER B N 1
ATOM 4433 C CA . SER B 1 67 ? 23.125 30.016 16.906 1 94.19 67 SER B CA 1
ATOM 4434 C C . SER B 1 67 ? 22.766 31.5 16.906 1 94.19 67 SER B C 1
ATOM 4436 O O . SER B 1 67 ? 23.344 32.281 17.656 1 94.19 67 SER B O 1
ATOM 4438 N N . MET B 1 68 ? 21.812 31.844 16.172 1 93.88 68 MET B N 1
ATOM 4439 C CA . MET B 1 68 ? 21.453 33.25 16.016 1 93.88 68 MET B CA 1
ATOM 4440 C C . MET B 1 68 ? 20.375 33.656 17.016 1 93.88 68 MET B C 1
ATOM 4442 O O . MET B 1 68 ? 20.266 34.812 17.375 1 93.88 68 MET B O 1
ATOM 4446 N N . ASP B 1 69 ? 19.609 32.719 17.406 1 94.19 69 ASP B N 1
ATOM 4447 C CA . ASP B 1 69 ? 18.516 32.969 18.344 1 94.19 69 ASP B CA 1
ATOM 4448 C C . ASP B 1 69 ? 19.031 33.25 19.75 1 94.19 69 ASP B C 1
ATOM 4450 O O . ASP B 1 69 ? 19.938 32.531 20.234 1 94.19 69 ASP B O 1
ATOM 4454 N N . SER B 1 70 ? 18.516 34.219 20.375 1 92.81 70 SER B N 1
ATOM 4455 C CA . SER B 1 70 ? 19.016 34.656 21.672 1 92.81 70 SER B CA 1
ATOM 4456 C C . SER B 1 70 ? 18.844 33.562 22.734 1 92.81 70 SER B C 1
ATOM 4458 O O . SER B 1 70 ? 19.734 33.344 23.531 1 92.81 70 SER B O 1
ATOM 4460 N N . CYS B 1 71 ? 17.75 32.969 22.719 1 93.38 71 CYS B N 1
ATOM 4461 C CA . CYS B 1 71 ? 17.469 31.953 23.734 1 93.38 71 CYS B CA 1
ATOM 4462 C C . CYS B 1 71 ? 18.344 30.719 23.547 1 93.38 71 CYS B C 1
ATOM 4464 O O . CYS B 1 71 ? 19.016 30.281 24.484 1 93.38 71 CYS B O 1
ATOM 4466 N N . THR B 1 72 ? 18.391 30.203 22.359 1 95.5 72 THR B N 1
ATOM 4467 C CA . THR B 1 72 ? 19.109 28.953 22.125 1 95.5 72 THR B CA 1
ATOM 4468 C C . THR B 1 72 ? 20.625 29.203 22.188 1 95.5 72 THR B C 1
ATOM 4470 O O . THR B 1 72 ? 21.375 28.328 22.641 1 95.5 72 THR B O 1
ATOM 4473 N N . SER B 1 73 ? 21.062 30.359 21.781 1 94.69 73 SER B N 1
ATOM 4474 C CA . SER B 1 73 ? 22.484 30.672 21.891 1 94.69 73 SER B CA 1
ATOM 4475 C C . SER B 1 73 ? 22.938 30.672 23.344 1 94.69 73 SER B C 1
ATOM 4477 O O . SER B 1 73 ? 24.062 30.25 23.641 1 94.69 73 SER B O 1
ATOM 4479 N N . GLU B 1 74 ? 22.078 31.188 24.141 1 94.88 74 GLU B N 1
ATOM 4480 C CA . GLU B 1 74 ? 22.391 31.188 25.562 1 94.88 74 GLU B CA 1
ATOM 4481 C C . GLU B 1 74 ? 22.484 29.766 26.125 1 94.88 74 GLU B C 1
ATOM 4483 O O . GLU B 1 74 ? 23.359 29.469 26.938 1 94.88 74 GLU B O 1
ATOM 4488 N N . ILE B 1 75 ? 21.562 28.984 25.719 1 95.75 75 ILE B N 1
ATOM 4489 C CA . ILE B 1 75 ? 21.547 27.594 26.172 1 95.75 75 ILE B CA 1
ATOM 4490 C C . ILE B 1 75 ? 22.828 26.891 25.703 1 95.75 75 ILE B C 1
ATOM 4492 O O . ILE B 1 75 ? 23.453 26.156 26.469 1 95.75 75 ILE B O 1
ATOM 4496 N N . ILE B 1 76 ? 23.188 27.141 24.453 1 95.94 76 ILE B N 1
ATOM 4497 C CA . ILE B 1 76 ? 24.391 26.531 23.875 1 95.94 76 ILE B CA 1
ATOM 4498 C C . ILE B 1 76 ? 25.625 26.969 24.656 1 95.94 76 ILE B C 1
ATOM 4500 O O . ILE B 1 76 ? 26.5 26.156 24.969 1 95.94 76 ILE B O 1
ATOM 4504 N N . LYS B 1 77 ? 25.703 28.219 25 1 95 77 LYS B N 1
ATOM 4505 C CA . LYS B 1 77 ? 26.812 28.75 25.797 1 95 77 LYS B CA 1
ATOM 4506 C C . LYS B 1 77 ? 26.875 28.078 27.156 1 95 77 LYS B C 1
ATOM 4508 O O . LYS B 1 77 ? 27.953 27.734 27.641 1 95 77 LYS B O 1
ATOM 4513 N N . LYS B 1 78 ? 25.766 27.922 27.734 1 95.75 78 LYS B N 1
ATOM 4514 C CA . LYS B 1 78 ? 25.703 27.297 29.047 1 95.75 78 LYS B CA 1
ATOM 4515 C C . LYS B 1 78 ? 26.156 25.844 29 1 95.75 78 LYS B C 1
ATOM 4517 O O . LYS B 1 78 ? 26.75 25.344 29.938 1 95.75 78 LYS B O 1
ATOM 4522 N N . ILE B 1 79 ? 25.812 25.172 27.906 1 94.81 79 ILE B N 1
ATOM 4523 C CA . ILE B 1 79 ? 26.234 23.797 27.734 1 94.81 79 ILE B CA 1
ATOM 4524 C C . ILE B 1 79 ? 27.766 23.75 27.609 1 94.81 79 ILE B C 1
ATOM 4526 O O . ILE B 1 79 ? 28.406 22.859 28.172 1 94.81 79 ILE B O 1
ATOM 4530 N N . GLU B 1 80 ? 28.281 24.688 26.828 1 92.75 80 GLU B N 1
ATOM 4531 C CA . GLU B 1 80 ? 29.719 24.766 26.641 1 92.75 80 GLU B CA 1
ATOM 4532 C C . GLU B 1 80 ? 30.438 25.047 27.953 1 92.75 80 GLU B C 1
ATOM 4534 O O . GLU B 1 80 ? 31.562 24.578 28.172 1 92.75 80 GLU B O 1
ATOM 4539 N N . GLU B 1 81 ? 29.781 25.766 28.812 1 94.56 81 GLU B N 1
ATOM 4540 C CA . GLU B 1 81 ? 30.328 26.078 30.141 1 94.56 81 GLU B CA 1
ATOM 4541 C C . GLU B 1 81 ? 30.094 24.953 31.125 1 94.56 81 GLU B C 1
ATOM 4543 O O . GLU B 1 81 ? 30.453 25.062 32.312 1 94.56 81 GLU B O 1
ATOM 4548 N N . LYS B 1 82 ? 29.344 23.922 30.734 1 92.56 82 LYS B N 1
ATOM 4549 C CA . LYS B 1 82 ? 29.078 22.719 31.516 1 92.56 82 LYS B CA 1
ATOM 4550 C C . LYS B 1 82 ? 28.172 23.031 32.719 1 92.56 82 LYS B C 1
ATOM 4552 O O . LYS B 1 82 ? 28.422 22.562 33.812 1 92.56 82 LYS B O 1
ATOM 4557 N N . ASP B 1 83 ? 27.281 23.953 32.438 1 92.5 83 ASP B N 1
ATOM 4558 C CA . ASP B 1 83 ? 26.266 24.219 33.438 1 92.5 83 ASP B CA 1
ATOM 4559 C C . ASP B 1 83 ? 25.453 22.953 33.719 1 92.5 83 ASP B C 1
ATOM 4561 O O . ASP B 1 83 ? 24.781 22.438 32.844 1 92.5 83 ASP B O 1
ATOM 4565 N N . SER B 1 84 ? 25.344 22.453 34.875 1 90.69 84 SER B N 1
ATOM 4566 C CA . SER B 1 84 ? 24.766 21.156 35.25 1 90.69 84 SER B CA 1
ATOM 4567 C C . SER B 1 84 ? 23.266 21.125 35 1 90.69 84 SER B C 1
ATOM 4569 O O . SER B 1 84 ? 22.75 20.141 34.469 1 90.69 84 SER B O 1
ATOM 4571 N N . LYS B 1 85 ? 22.625 22.188 35.375 1 91.25 85 LYS B N 1
ATOM 4572 C CA . LYS B 1 85 ? 21.172 22.219 35.219 1 91.25 85 LYS B CA 1
ATOM 4573 C C . LYS B 1 85 ? 20.781 22.172 33.719 1 91.25 85 LYS B C 1
ATOM 4575 O O . LYS B 1 85 ? 19.844 21.453 33.344 1 91.25 85 LYS B O 1
ATOM 4580 N N . THR B 1 86 ? 21.469 22.938 32.938 1 92.31 86 THR B N 1
ATOM 4581 C CA . THR B 1 86 ? 21.188 23 31.516 1 92.31 86 THR B CA 1
ATOM 4582 C C . THR B 1 86 ? 21.547 21.688 30.828 1 92.31 86 THR B C 1
ATOM 4584 O O . THR B 1 86 ? 20.828 21.219 29.938 1 92.31 86 THR B O 1
ATOM 4587 N N . CYS B 1 87 ? 22.578 21.062 31.266 1 91 87 CYS B N 1
ATOM 4588 C CA . CYS B 1 87 ? 23.062 19.844 30.641 1 91 87 CYS B CA 1
ATOM 4589 C C . CYS B 1 87 ? 22.172 18.656 30.984 1 91 87 CYS B C 1
ATOM 4591 O O . CYS B 1 87 ? 22.219 17.625 30.312 1 91 87 CYS B O 1
ATOM 4593 N N . GLN B 1 88 ? 21.391 18.844 31.969 1 88.69 88 GLN B N 1
ATOM 4594 C CA . GLN B 1 88 ? 20.438 17.797 32.312 1 88.69 88 GLN B CA 1
ATOM 4595 C C . GLN B 1 88 ? 19.266 17.75 31.328 1 88.69 88 GLN B C 1
ATOM 4597 O O . GLN B 1 88 ? 18.688 16.688 31.078 1 88.69 88 GLN B O 1
ATOM 4602 N N . LYS B 1 89 ? 19 18.859 30.703 1 91.56 89 LYS B N 1
ATOM 4603 C CA . LYS B 1 89 ? 17.812 18.969 29.875 1 91.56 89 LYS B CA 1
ATOM 4604 C C . LYS B 1 89 ? 18.188 19.031 28.391 1 91.56 89 LYS B C 1
ATOM 4606 O O . LYS B 1 89 ? 17.406 18.625 27.531 1 91.56 89 LYS B O 1
ATOM 4611 N N . TYR B 1 90 ? 19.375 19.625 28.234 1 93.75 90 TYR B N 1
ATOM 4612 C CA . TYR B 1 90 ? 19.75 19.891 26.844 1 93.75 90 TYR B CA 1
ATOM 4613 C C . TYR B 1 90 ? 21.141 19.344 26.562 1 93.75 90 TYR B C 1
ATOM 4615 O O . TYR B 1 90 ? 21.938 19.125 27.469 1 93.75 90 TYR B O 1
ATOM 4623 N N . PHE B 1 91 ? 21.406 19.062 25.266 1 93.19 91 PHE B N 1
ATOM 4624 C CA . PHE B 1 91 ? 22.75 18.688 24.828 1 93.19 91 PHE B CA 1
ATOM 4625 C C . PHE B 1 91 ? 22.922 19 23.344 1 93.19 91 PHE B C 1
ATOM 4627 O O . PHE B 1 91 ? 21.953 19.281 22.641 1 93.19 91 PHE B O 1
ATOM 4634 N N . ILE B 1 92 ? 24.125 19.078 22.922 1 93.5 92 ILE B N 1
ATOM 4635 C CA . ILE B 1 92 ? 24.453 19.25 21.5 1 93.5 92 ILE B CA 1
ATOM 4636 C C . ILE B 1 92 ? 24.797 17.906 20.891 1 93.5 92 ILE B C 1
ATOM 4638 O O . ILE B 1 92 ? 25.703 17.203 21.359 1 93.5 92 ILE B O 1
ATOM 4642 N N . ASP B 1 93 ? 24.031 17.594 19.859 1 90.88 93 ASP B N 1
ATOM 4643 C CA . ASP B 1 93 ? 24.312 16.344 19.156 1 90.88 93 ASP B CA 1
ATOM 4644 C C . ASP B 1 93 ? 25.688 16.375 18.484 1 90.88 93 ASP B C 1
ATOM 4646 O O . ASP B 1 93 ? 25.984 17.312 17.719 1 90.88 93 ASP B O 1
ATOM 4650 N N . SER B 1 94 ? 26.484 15.344 18.656 1 86.56 94 SER B N 1
ATOM 4651 C CA . SER B 1 94 ? 27.859 15.328 18.203 1 86.56 94 SER B CA 1
ATOM 4652 C C . SER B 1 94 ? 27.938 15.172 16.688 1 86.56 94 SER B C 1
ATOM 4654 O O . SER B 1 94 ? 28.875 15.648 16.047 1 86.56 94 SER B O 1
ATOM 4656 N N . TYR B 1 95 ? 26.984 14.602 16.172 1 80.81 95 TYR B N 1
ATOM 4657 C CA . TYR B 1 95 ? 27.016 14.312 14.75 1 80.81 95 TYR B CA 1
ATOM 4658 C C . TYR B 1 95 ? 26.469 15.484 13.945 1 80.81 95 TYR B C 1
ATOM 4660 O O . TYR B 1 95 ? 27.062 15.898 12.945 1 80.81 95 TYR B O 1
ATOM 4668 N N . THR B 1 96 ? 25.406 16.062 14.414 1 85.38 96 THR B N 1
ATOM 4669 C CA . THR B 1 96 ? 24.703 17.078 13.625 1 85.38 96 THR B CA 1
ATOM 4670 C C . THR B 1 96 ? 25.047 18.484 14.109 1 85.38 96 THR B C 1
ATOM 4672 O O . THR B 1 96 ? 24.891 19.453 13.375 1 85.38 96 THR B O 1
ATOM 4675 N N . GLY B 1 97 ? 25.469 18.531 15.344 1 89.56 97 GLY B N 1
ATOM 4676 C CA . GLY B 1 97 ? 25.75 19.828 15.938 1 89.56 97 GLY B CA 1
ATOM 4677 C C . GLY B 1 97 ? 24.484 20.562 16.375 1 89.56 97 GLY B C 1
ATOM 4678 O O . GLY B 1 97 ? 24.531 21.75 16.719 1 89.56 97 GLY B O 1
ATOM 4679 N N . LEU B 1 98 ? 23.391 19.859 16.391 1 93.69 98 LEU B N 1
ATOM 4680 C CA . LEU B 1 98 ? 22.109 20.469 16.703 1 93.69 98 LEU B CA 1
ATOM 4681 C C . LEU B 1 98 ? 21.859 20.453 18.219 1 93.69 98 LEU B C 1
ATOM 4683 O O . LEU B 1 98 ? 22.234 19.5 18.891 1 93.69 98 LEU B O 1
ATOM 4687 N N . LEU B 1 99 ? 21.266 21.531 18.656 1 95.56 99 LEU B N 1
ATOM 4688 C CA . LEU B 1 99 ? 20.797 21.562 20.047 1 95.56 99 LEU B CA 1
ATOM 4689 C C . LEU B 1 99 ? 19.578 20.656 20.234 1 95.56 99 LEU B C 1
ATOM 4691 O O . LEU B 1 99 ? 18.578 20.797 19.531 1 95.56 99 LEU B O 1
ATOM 4695 N N . MET B 1 100 ? 19.688 19.797 21.172 1 94.44 100 MET B N 1
ATOM 4696 C CA . MET B 1 100 ? 18.641 18.797 21.406 1 94.44 100 MET B CA 1
ATOM 4697 C C . MET B 1 100 ? 18.062 18.922 22.797 1 94.44 100 MET B C 1
ATOM 4699 O O . MET B 1 100 ? 18.734 19.406 23.719 1 94.44 100 MET B O 1
ATOM 4703 N N . PHE B 1 101 ? 16.812 18.594 22.859 1 92.69 101 PHE B N 1
ATOM 4704 C CA . PHE B 1 101 ? 16.094 18.484 24.125 1 92.69 101 PHE B CA 1
ATOM 4705 C C . PHE B 1 101 ? 15.961 17.031 24.562 1 92.69 101 PHE B C 1
ATOM 4707 O O . PHE B 1 101 ? 15.523 16.188 23.781 1 92.69 101 PHE B O 1
ATOM 4714 N N . LYS B 1 102 ? 16.375 16.781 25.812 1 86.75 102 LYS B N 1
ATOM 4715 C CA . LYS B 1 102 ? 16.344 15.422 26.344 1 86.75 102 LYS B CA 1
ATOM 4716 C C . LYS B 1 102 ? 15 15.109 26.984 1 86.75 102 LYS B C 1
ATOM 4718 O O . LYS B 1 102 ? 14.492 15.891 27.797 1 86.75 102 LYS B O 1
ATOM 4723 N N . ILE B 1 103 ? 14.281 14.117 26.359 1 78.38 103 ILE B N 1
ATOM 4724 C CA . ILE B 1 103 ? 13.055 13.664 27 1 78.38 103 ILE B CA 1
ATOM 4725 C C . ILE B 1 103 ? 13.273 12.289 27.625 1 78.38 103 ILE B C 1
ATOM 4727 O O . ILE B 1 103 ? 13.797 11.383 26.984 1 78.38 103 ILE B O 1
ATOM 4731 N N . LYS B 1 104 ? 13.141 12.195 28.938 1 64.88 104 LYS B N 1
ATOM 4732 C CA . LYS B 1 104 ? 13.258 10.914 29.625 1 64.88 104 LYS B CA 1
ATOM 4733 C C . LYS B 1 104 ? 11.992 10.078 29.438 1 64.88 104 LYS B C 1
ATOM 4735 O O . LYS B 1 104 ? 10.898 10.523 29.797 1 64.88 104 LYS B O 1
ATOM 4740 N N . SER B 1 105 ? 11.836 9.484 28.25 1 57.25 105 SER B N 1
ATOM 4741 C CA . SER B 1 105 ? 10.672 8.609 28.141 1 57.25 105 SER B CA 1
ATOM 4742 C C . SER B 1 105 ? 10.945 7.238 28.75 1 57.25 105 SER B C 1
ATOM 4744 O O . SER B 1 105 ? 11.836 6.516 28.297 1 57.25 105 SER B O 1
ATOM 4746 N N . GLY B 1 106 ? 10.148 6.812 29.781 1 53.28 106 GLY B N 1
ATOM 4747 C CA . GLY B 1 106 ? 10.25 5.566 30.531 1 53.28 106 GLY B CA 1
ATOM 4748 C C . GLY B 1 106 ? 11.68 5.16 30.828 1 53.28 106 GLY B C 1
ATOM 4749 O O . GLY B 1 106 ? 12.602 5.965 30.688 1 53.28 106 GLY B O 1
ATOM 4750 N N . LYS B 1 107 ? 12.039 3.932 31.359 1 49.44 107 LYS B N 1
ATOM 4751 C CA . LYS B 1 107 ? 13.297 3.482 31.953 1 49.44 107 LYS B CA 1
ATOM 4752 C C . LYS B 1 107 ? 14.453 3.662 30.984 1 49.44 107 LYS B C 1
ATOM 4754 O O . LYS B 1 107 ? 15.586 3.932 31.406 1 49.44 107 LYS B O 1
ATOM 4759 N N . ASP B 1 108 ? 14.391 3.402 29.625 1 47.88 108 ASP B N 1
ATOM 4760 C CA . ASP B 1 108 ? 15.672 3.297 28.922 1 47.88 108 ASP B CA 1
ATOM 4761 C C . ASP B 1 108 ? 15.617 4.004 27.578 1 47.88 108 ASP B C 1
ATOM 4763 O O . ASP B 1 108 ? 16.578 3.934 26.797 1 47.88 108 ASP B O 1
ATOM 4767 N N . GLN B 1 109 ? 14.469 4.582 27.141 1 52.22 109 GLN B N 1
ATOM 4768 C CA . GLN B 1 109 ? 14.617 5.082 25.781 1 52.22 109 GLN B CA 1
ATOM 4769 C C . GLN B 1 109 ? 14.547 6.605 25.75 1 52.22 109 GLN B C 1
ATOM 4771 O O . GLN B 1 109 ? 13.609 7.203 26.281 1 52.22 109 GLN B O 1
ATOM 4776 N N . ILE B 1 110 ? 15.672 7.254 25.75 1 54.09 110 ILE B N 1
ATOM 4777 C CA . ILE B 1 110 ? 15.773 8.703 25.578 1 54.09 110 ILE B CA 1
ATOM 4778 C C . ILE B 1 110 ? 15.359 9.078 24.156 1 54.09 110 ILE B C 1
ATOM 4780 O O . ILE B 1 110 ? 15.891 8.547 23.188 1 54.09 110 ILE B O 1
ATOM 4784 N N . LEU B 1 111 ? 14.078 9.695 24.031 1 68.38 111 LEU B N 1
ATOM 4785 C CA . LEU B 1 111 ? 13.664 10.242 22.75 1 68.38 111 LEU B CA 1
ATOM 4786 C C . LEU B 1 111 ? 14.156 11.68 22.594 1 68.38 111 LEU B C 1
ATOM 4788 O O . LEU B 1 111 ? 13.695 12.578 23.297 1 68.38 111 LEU B O 1
ATOM 4792 N N . ASN B 1 112 ? 15.305 11.906 21.906 1 82.56 112 ASN B N 1
ATOM 4793 C CA . ASN B 1 112 ? 15.891 13.219 21.672 1 82.56 112 ASN B CA 1
ATOM 4794 C C . ASN B 1 112 ? 15.125 13.984 20.594 1 82.56 112 ASN B C 1
ATOM 4796 O O . ASN B 1 112 ? 14.703 13.406 19.594 1 82.56 112 ASN B O 1
ATOM 4800 N N . LYS B 1 113 ? 14.773 15.242 21.016 1 91 113 LYS B N 1
ATOM 4801 C CA . LYS B 1 113 ? 14.055 16.109 20.078 1 91 113 LYS B CA 1
ATOM 4802 C C . LYS B 1 113 ? 14.898 17.312 19.688 1 91 113 LYS B C 1
ATOM 4804 O O . L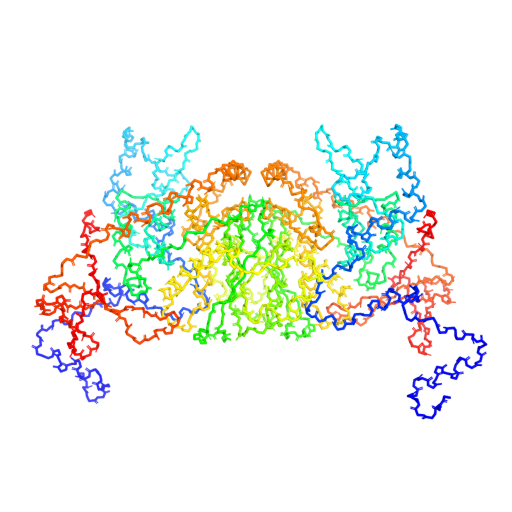YS B 1 113 ? 15.648 17.844 20.516 1 91 113 LYS B O 1
ATOM 4809 N N . ILE B 1 114 ? 14.766 17.766 18.531 1 92.69 114 ILE B N 1
ATOM 4810 C CA . ILE B 1 114 ? 15.484 18.938 18.047 1 92.69 114 ILE B CA 1
ATOM 4811 C C . ILE B 1 114 ? 14.82 20.203 18.594 1 92.69 114 ILE B C 1
ATOM 4813 O O . ILE B 1 114 ? 13.609 20.375 18.484 1 92.69 114 ILE B O 1
ATOM 4817 N N . TYR B 1 115 ? 15.594 20.984 19.219 1 95.75 115 TYR B N 1
ATOM 4818 C CA . TYR B 1 115 ? 15.078 22.266 19.703 1 95.75 115 TYR B CA 1
ATOM 4819 C C . TYR B 1 115 ? 14.906 23.25 18.562 1 95.75 115 TYR B C 1
ATOM 4821 O O . TYR B 1 115 ? 15.883 23.641 17.922 1 95.75 115 TYR B O 1
ATOM 4829 N N . ILE B 1 116 ? 13.727 23.688 18.328 1 95.88 116 ILE B N 1
ATOM 4830 C CA . ILE B 1 116 ? 13.422 24.656 17.266 1 95.88 116 ILE B CA 1
ATOM 4831 C C . ILE B 1 116 ? 13.469 26.078 17.844 1 95.88 116 ILE B C 1
ATOM 4833 O O . ILE B 1 116 ? 12.719 26.406 18.766 1 95.88 116 ILE B O 1
ATOM 4837 N N . PRO B 1 117 ? 14.375 26.875 17.328 1 96 117 PRO B N 1
ATOM 4838 C CA . PRO B 1 117 ? 14.422 28.266 17.797 1 96 117 PRO B CA 1
ATOM 4839 C C . PRO B 1 117 ? 13.18 29.047 17.406 1 96 117 PRO B C 1
ATOM 4841 O O . PRO B 1 117 ? 12.461 28.672 16.469 1 96 117 PRO B O 1
ATOM 4844 N N . ARG B 1 118 ? 12.945 30.094 18.031 1 93.5 118 ARG B N 1
ATOM 4845 C CA . ARG B 1 118 ? 11.711 30.875 17.891 1 93.5 118 ARG B CA 1
ATOM 4846 C C . ARG B 1 118 ? 11.523 31.359 16.453 1 93.5 118 ARG B C 1
ATOM 4848 O O . ARG B 1 118 ? 10.398 31.422 15.969 1 93.5 118 ARG B O 1
ATOM 4855 N N . ASN B 1 119 ? 12.578 31.688 15.82 1 90 119 ASN B N 1
ATOM 4856 C CA . ASN B 1 119 ? 12.508 32.219 14.469 1 90 119 ASN B CA 1
ATOM 4857 C C . ASN B 1 119 ? 12.086 31.172 13.461 1 90 119 ASN B C 1
ATOM 4859 O O . ASN B 1 119 ? 11.727 31.484 12.328 1 90 119 ASN B O 1
ATOM 4863 N N . LEU B 1 120 ? 12.078 29.938 13.844 1 93.19 120 LEU B N 1
ATOM 4864 C CA . LEU B 1 120 ? 11.719 28.859 12.922 1 93.19 120 LEU B CA 1
ATOM 4865 C C . LEU B 1 120 ? 10.391 28.219 13.32 1 93.19 120 LEU B C 1
ATOM 4867 O O . LEU B 1 120 ? 9.898 27.328 12.633 1 93.19 120 LEU B O 1
ATOM 4871 N N . VAL B 1 121 ? 9.82 28.656 14.375 1 94.12 121 VAL B N 1
ATOM 4872 C CA . VAL B 1 121 ? 8.602 28.062 14.906 1 94.12 121 VAL B CA 1
ATOM 4873 C C . VAL B 1 121 ? 7.48 28.172 13.883 1 94.12 121 VAL B C 1
ATOM 4875 O O . VAL B 1 121 ? 6.754 27.203 13.633 1 94.12 121 VAL B O 1
ATOM 4878 N N . ARG B 1 122 ? 7.371 29.312 13.297 1 90.19 122 ARG B N 1
ATOM 4879 C CA . ARG B 1 122 ? 6.316 29.516 12.312 1 90.19 122 ARG B CA 1
ATOM 4880 C C . ARG B 1 122 ? 6.453 28.531 11.148 1 90.19 122 ARG B C 1
ATOM 4882 O O . ARG B 1 122 ? 5.461 27.969 10.688 1 90.19 122 ARG B O 1
ATOM 4889 N N . ASP B 1 123 ? 7.621 28.375 10.695 1 87.69 123 ASP B N 1
ATOM 4890 C CA . ASP B 1 123 ? 7.875 27.438 9.594 1 87.69 123 ASP B CA 1
ATOM 4891 C C . ASP B 1 123 ? 7.496 26.016 9.984 1 87.69 123 ASP B C 1
ATOM 4893 O O . ASP B 1 123 ? 6.918 25.281 9.18 1 87.69 123 ASP B O 1
ATOM 4897 N N . CYS B 1 124 ? 7.82 25.688 11.125 1 91.31 124 CYS B N 1
ATOM 4898 C CA . CYS B 1 124 ? 7.488 24.359 11.625 1 91.31 124 CYS B CA 1
ATOM 4899 C C . CYS B 1 124 ? 5.98 24.172 11.695 1 91.31 124 CYS B C 1
ATOM 4901 O O . CYS B 1 124 ? 5.469 23.125 11.289 1 91.31 124 CYS B O 1
ATOM 4903 N N . LEU B 1 125 ? 5.297 25.188 12.164 1 93.06 125 LEU B N 1
ATOM 4904 C CA . LEU B 1 125 ? 3.848 25.125 12.289 1 93.06 125 LEU B CA 1
ATOM 4905 C C . LEU B 1 125 ? 3.182 25.031 10.922 1 93.06 125 LEU B C 1
ATOM 4907 O O . LEU B 1 125 ? 2.203 24.297 10.75 1 93.06 125 LEU B O 1
ATOM 4911 N N . LEU B 1 126 ? 3.721 25.719 10.016 1 87.94 126 LEU B N 1
ATOM 4912 C CA . LEU B 1 126 ? 3.178 25.703 8.664 1 87.94 126 LEU B CA 1
ATOM 4913 C C . LEU B 1 126 ? 3.277 24.312 8.055 1 87.94 126 LEU B C 1
ATOM 4915 O O . LEU B 1 126 ? 2.322 23.828 7.445 1 87.94 126 LEU B O 1
ATOM 4919 N N . VAL B 1 127 ? 4.359 23.656 8.258 1 86.94 127 VAL B N 1
ATOM 4920 C CA . VAL B 1 127 ? 4.578 22.328 7.691 1 86.94 127 VAL B CA 1
ATOM 4921 C C . VAL B 1 127 ? 3.697 21.312 8.406 1 86.94 127 VAL B C 1
ATOM 4923 O O . VAL B 1 127 ? 3.068 20.453 7.766 1 86.94 127 VAL B O 1
ATOM 4926 N N . ALA B 1 128 ? 3.639 21.422 9.641 1 90.62 128 ALA B N 1
ATOM 4927 C CA . ALA B 1 128 ? 2.902 20.438 10.438 1 90.62 128 ALA B CA 1
ATOM 4928 C C . ALA B 1 128 ? 1.397 20.578 10.234 1 90.62 128 ALA B C 1
ATOM 4930 O O . ALA B 1 128 ? 0.66 19.594 10.289 1 90.62 128 ALA B O 1
ATOM 4931 N N . HIS B 1 129 ? 0.929 21.797 9.977 1 92.25 129 HIS B N 1
ATOM 4932 C CA . HIS B 1 129 ? -0.5 22.062 9.852 1 92.25 129 HIS B CA 1
ATOM 4933 C C . HIS B 1 129 ? -0.939 22.031 8.391 1 92.25 129 HIS B C 1
ATOM 4935 O O . HIS B 1 129 ? -2.08 22.375 8.078 1 92.25 129 HIS B O 1
ATOM 4941 N N . ALA B 1 130 ? -0.072 21.641 7.57 1 87.88 130 ALA B N 1
ATOM 4942 C CA . ALA B 1 130 ? -0.341 21.641 6.133 1 87.88 130 ALA B CA 1
ATOM 4943 C C . ALA B 1 130 ? -1.582 20.812 5.809 1 87.88 130 ALA B C 1
ATOM 4945 O O . ALA B 1 130 ? -2.357 21.172 4.918 1 87.88 130 ALA B O 1
ATOM 4946 N N . PRO B 1 131 ? -1.848 19.719 6.527 1 90.75 131 PRO B N 1
ATOM 4947 C CA . PRO B 1 131 ? -3.07 18.953 6.262 1 90.75 131 PRO B CA 1
ATOM 4948 C C . PRO B 1 131 ? -4.301 19.562 6.934 1 90.75 131 PRO B C 1
ATOM 4950 O O . PRO B 1 131 ? -5.41 19.047 6.777 1 90.75 131 PRO B O 1
ATOM 4953 N N . HIS B 1 132 ? -4.07 20.562 7.719 1 92.12 132 HIS B N 1
ATOM 4954 C CA . HIS B 1 132 ? -5.121 21.312 8.391 1 92.12 132 HIS B CA 1
ATOM 4955 C C . HIS B 1 132 ? -5.887 20.438 9.375 1 92.12 132 HIS B C 1
ATOM 4957 O O . HIS B 1 132 ? -7.113 20.5 9.445 1 92.12 132 HIS B O 1
ATOM 4963 N N . PHE B 1 133 ? -5.188 19.562 9.977 1 93.12 133 PHE B N 1
ATOM 4964 C CA . PHE B 1 133 ? -5.766 18.75 11.047 1 93.12 133 PHE B CA 1
ATOM 4965 C C . PHE B 1 133 ? -5.926 19.578 12.312 1 93.12 133 PHE B C 1
ATOM 4967 O O . PHE B 1 133 ? -5.52 20.75 12.359 1 93.12 133 PHE B O 1
ATOM 4974 N N . GLY B 1 134 ? -6.523 19 13.305 1 91.5 134 GLY B N 1
ATOM 4975 C CA . GLY B 1 134 ? -6.785 19.688 14.562 1 91.5 134 GLY B CA 1
ATOM 4976 C C . GLY B 1 134 ? -5.531 19.906 15.391 1 91.5 134 GLY B C 1
ATOM 4977 O O . GLY B 1 134 ? -4.434 19.531 14.977 1 91.5 134 GLY B O 1
ATOM 4978 N N . VAL B 1 135 ? -5.711 20.547 16.5 1 92.69 135 VAL B N 1
ATOM 4979 C CA . VAL B 1 135 ? -4.625 20.984 17.375 1 92.69 135 VAL B CA 1
ATOM 4980 C C . VAL B 1 135 ? -3.826 19.781 17.859 1 92.69 135 VAL B C 1
ATOM 4982 O O . VAL B 1 135 ? -2.598 19.75 17.734 1 92.69 135 VAL B O 1
ATOM 4985 N N . GLN B 1 136 ? -4.488 18.812 18.297 1 92.25 136 GLN B N 1
ATOM 4986 C CA . GLN B 1 136 ? -3.803 17.656 18.875 1 92.25 136 GLN B CA 1
ATOM 4987 C C . GLN B 1 136 ? -2.975 16.922 17.828 1 92.25 136 GLN B C 1
ATOM 4989 O O . GLN B 1 136 ? -1.823 16.562 18.094 1 92.25 136 GLN B O 1
ATOM 4994 N N . LYS B 1 137 ? -3.514 16.672 16.703 1 93.19 137 LYS B N 1
ATOM 4995 C CA . LYS B 1 137 ? -2.799 15.969 15.648 1 93.19 137 LYS B CA 1
ATOM 4996 C C . LYS B 1 137 ? -1.586 16.766 15.18 1 93.19 137 LYS B C 1
ATOM 4998 O O . LYS B 1 137 ? -0.516 16.203 14.945 1 93.19 137 LYS B O 1
ATOM 5003 N N . THR B 1 138 ? -1.769 18.047 15.016 1 94.12 138 THR B N 1
ATOM 5004 C CA . THR B 1 138 ? -0.662 18.906 14.617 1 94.12 138 THR B CA 1
ATOM 5005 C C . THR B 1 138 ? 0.45 18.875 15.656 1 94.12 138 THR B C 1
ATOM 5007 O O . THR B 1 138 ? 1.629 18.766 15.312 1 94.12 138 THR B O 1
ATOM 5010 N N . TYR B 1 139 ? 0.014 18.938 16.875 1 95.19 139 TYR B N 1
ATOM 5011 C CA . TYR B 1 139 ? 0.97 18.859 17.984 1 95.19 139 TYR B CA 1
ATOM 5012 C C . TYR B 1 139 ? 1.715 17.531 17.969 1 95.19 139 TYR B C 1
ATOM 5014 O O . TYR B 1 139 ? 2.936 17.484 18.141 1 95.19 139 TYR B O 1
ATOM 5022 N N . ASP B 1 140 ? 1.021 16.5 17.75 1 91.81 140 ASP B N 1
ATOM 5023 C CA . ASP B 1 140 ? 1.601 15.164 17.719 1 91.81 140 ASP B CA 1
ATOM 5024 C C . ASP B 1 140 ? 2.619 15.023 16.594 1 91.81 140 ASP B C 1
ATOM 5026 O O . ASP B 1 140 ? 3.621 14.32 16.734 1 91.81 140 ASP B O 1
ATOM 5030 N N . PHE B 1 141 ? 2.361 15.641 15.477 1 90.31 141 PHE B N 1
ATOM 5031 C CA . PHE B 1 141 ? 3.303 15.617 14.367 1 90.31 141 PHE B CA 1
ATOM 5032 C C . PHE B 1 141 ? 4.625 16.266 14.766 1 90.31 141 PHE B C 1
ATOM 5034 O O . PHE B 1 141 ? 5.695 15.734 14.469 1 90.31 141 PHE B O 1
ATOM 5041 N N . ILE B 1 142 ? 4.543 17.328 15.445 1 92.31 142 ILE B N 1
ATOM 5042 C CA . ILE B 1 142 ? 5.727 18.125 15.742 1 92.31 142 ILE B CA 1
ATOM 5043 C C . ILE B 1 142 ? 6.52 17.469 16.875 1 92.31 142 ILE B C 1
ATOM 5045 O O . ILE B 1 142 ? 7.75 17.391 16.797 1 92.31 142 ILE B O 1
ATOM 5049 N N . LYS B 1 143 ? 5.855 16.969 17.828 1 90.81 143 LYS B N 1
ATOM 5050 C CA . LYS B 1 143 ? 6.496 16.5 19.062 1 90.81 143 LYS B CA 1
ATOM 5051 C C . LYS B 1 143 ? 7.344 15.258 18.797 1 90.81 143 LYS B C 1
ATOM 5053 O O . LYS B 1 143 ? 8.18 14.891 19.609 1 90.81 143 LYS B O 1
ATOM 5058 N N . ILE B 1 144 ? 7.078 14.648 17.734 1 85.25 144 ILE B N 1
ATOM 5059 C CA . ILE B 1 144 ? 7.84 13.445 17.391 1 85.25 144 ILE B CA 1
ATOM 5060 C C . ILE B 1 144 ? 9.312 13.812 17.203 1 85.25 144 ILE B C 1
ATOM 5062 O O . ILE B 1 144 ? 10.203 13.086 17.641 1 85.25 144 ILE B O 1
ATOM 5066 N N . LYS B 1 145 ? 9.57 14.969 16.625 1 87.75 145 LYS B N 1
ATOM 5067 C CA . LYS B 1 145 ? 10.938 15.281 16.234 1 87.75 145 LYS B CA 1
ATOM 5068 C C . LYS B 1 145 ? 11.398 16.594 16.844 1 87.75 145 LYS B C 1
ATOM 5070 O O . LYS B 1 145 ? 12.5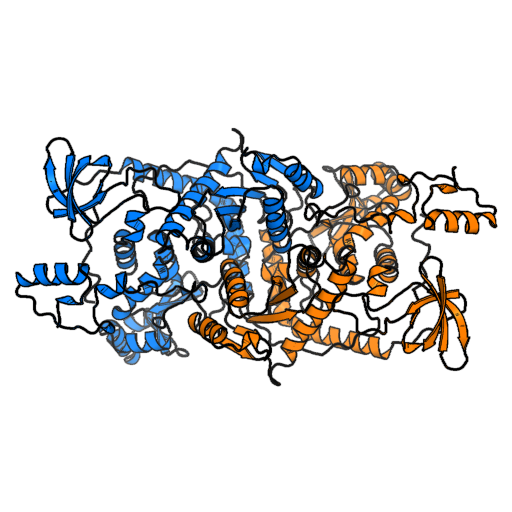94 16.828 17.031 1 87.75 145 LYS B O 1
ATOM 5075 N N . TYR B 1 146 ? 10.492 17.406 17.188 1 91.88 146 TYR B N 1
ATOM 5076 C CA . TYR B 1 146 ? 10.867 18.781 17.5 1 91.88 146 TYR B CA 1
ATOM 5077 C C . TYR B 1 146 ? 10.344 19.188 18.875 1 91.88 146 TYR B C 1
ATOM 5079 O O . TYR B 1 146 ? 9.453 18.531 19.422 1 91.88 146 TYR B O 1
ATOM 5087 N N . PHE B 1 147 ? 10.953 20.25 19.344 1 94.31 147 PHE B N 1
ATOM 5088 C CA . PHE B 1 147 ? 10.562 20.797 20.641 1 94.31 147 PHE B CA 1
ATOM 5089 C C . PHE B 1 147 ? 10.883 22.297 20.719 1 94.31 147 PHE B C 1
ATOM 5091 O O . PHE B 1 147 ? 11.891 22.734 20.156 1 94.31 147 PHE B O 1
ATOM 5098 N N . TRP B 1 148 ? 10.078 23.047 21.375 1 95.81 148 TRP B N 1
ATOM 5099 C CA . TRP B 1 148 ? 10.383 24.391 21.875 1 95.81 148 TRP B CA 1
ATOM 5100 C C . TRP B 1 148 ? 9.477 24.75 23.047 1 95.81 148 TRP B C 1
ATOM 5102 O O . TRP B 1 148 ? 8.391 24.188 23.203 1 95.81 148 TRP B O 1
ATOM 5112 N N . PRO B 1 149 ? 9.992 25.562 23.938 1 93.88 149 PRO B N 1
ATOM 5113 C CA . PRO B 1 149 ? 9.141 25.953 25.047 1 93.88 149 PRO B CA 1
ATOM 5114 C C . PRO B 1 149 ? 7.848 26.641 24.609 1 93.88 149 PRO B C 1
ATOM 5116 O O . PRO B 1 149 ? 7.879 27.531 23.75 1 93.88 149 PRO B O 1
ATOM 5119 N N . GLY B 1 150 ? 6.691 26.219 25.156 1 94.56 150 GLY B N 1
ATOM 5120 C CA . GLY B 1 150 ? 5.402 26.781 24.812 1 94.56 150 GLY B CA 1
ATOM 5121 C C . GLY B 1 150 ? 4.832 26.234 23.516 1 94.56 150 GLY B C 1
ATOM 5122 O O . GLY B 1 150 ? 3.977 26.859 22.891 1 94.56 150 GLY B O 1
ATOM 5123 N N . MET B 1 151 ? 5.305 25.125 23.156 1 95.94 151 MET B N 1
ATOM 5124 C CA . MET B 1 151 ? 4.977 24.516 21.875 1 95.94 151 MET B CA 1
ATOM 5125 C C . MET B 1 151 ? 3.473 24.297 21.734 1 95.94 151 MET B C 1
ATOM 5127 O O . MET B 1 151 ? 2.873 24.672 20.734 1 95.94 151 MET B O 1
ATOM 5131 N N . TYR B 1 152 ? 2.822 23.719 22.734 1 95.88 152 TYR B N 1
ATOM 5132 C CA . TYR B 1 152 ? 1.398 23.406 22.641 1 95.88 152 TYR B CA 1
ATOM 5133 C C . TYR B 1 152 ? 0.578 24.672 22.453 1 95.88 152 TYR B C 1
ATOM 5135 O O . TYR B 1 152 ? -0.344 24.719 21.641 1 95.88 152 TYR B O 1
ATOM 5143 N N . ALA B 1 153 ? 0.87 25.656 23.234 1 94.81 153 ALA B N 1
ATOM 5144 C CA . ALA B 1 153 ? 0.155 26.938 23.141 1 94.81 153 ALA B CA 1
ATOM 5145 C C . ALA B 1 153 ? 0.312 27.547 21.75 1 94.81 153 ALA B C 1
ATOM 5147 O O . ALA B 1 153 ? -0.646 28.094 21.188 1 94.81 153 ALA B O 1
ATOM 5148 N N . ASP B 1 154 ? 1.529 27.5 21.25 1 95.19 154 ASP B N 1
ATOM 5149 C CA . ASP B 1 154 ? 1.787 28.031 19.906 1 95.19 154 ASP B CA 1
ATOM 5150 C C . ASP B 1 154 ? 0.995 27.266 18.859 1 95.19 154 ASP B C 1
ATOM 5152 O O . ASP B 1 154 ? 0.43 27.875 17.938 1 95.19 154 ASP B O 1
ATOM 5156 N N . VAL B 1 155 ? 0.972 25.922 18.984 1 96.31 155 VAL B N 1
ATOM 5157 C CA . VAL B 1 155 ? 0.238 25.078 18.047 1 96.31 155 VAL B CA 1
ATOM 5158 C C . VAL B 1 155 ? -1.251 25.406 18.109 1 96.31 155 VAL B C 1
ATOM 5160 O O . VAL B 1 155 ? -1.901 25.578 17.078 1 96.31 155 VAL B O 1
ATOM 5163 N N . LYS B 1 156 ? -1.779 25.469 19.266 1 94.25 156 LYS B N 1
ATOM 5164 C CA . LYS B 1 156 ? -3.191 25.766 19.469 1 94.25 156 LYS B CA 1
ATOM 5165 C C . LYS B 1 156 ? -3.561 27.109 18.844 1 94.25 156 LYS B C 1
ATOM 5167 O O . LYS B 1 156 ? -4.539 27.219 18.109 1 94.25 156 LYS B O 1
ATOM 5172 N N . ASN B 1 157 ? -2.773 28.094 19.156 1 91.62 157 ASN B N 1
ATOM 5173 C CA . ASN B 1 157 ? -3.014 29.422 18.625 1 91.62 157 ASN B CA 1
ATOM 5174 C C . ASN B 1 157 ? -2.98 29.438 17.094 1 91.62 157 ASN B C 1
ATOM 5176 O O . ASN B 1 157 ? -3.834 30.047 16.453 1 91.62 157 ASN B O 1
ATOM 5180 N N . PHE B 1 158 ? -2.018 28.812 16.578 1 92.12 158 PHE B N 1
ATOM 5181 C CA . PHE B 1 158 ? -1.846 28.766 15.125 1 92.12 158 PHE B CA 1
ATOM 5182 C C . PHE B 1 158 ? -3.027 28.078 14.461 1 92.12 158 PHE B C 1
ATOM 5184 O O . PHE B 1 158 ? -3.609 28.594 13.508 1 92.12 158 PHE B O 1
ATOM 5191 N N . CYS B 1 159 ? -3.426 26.875 14.938 1 92.38 159 CYS B N 1
ATOM 5192 C CA . CYS B 1 159 ? -4.492 26.078 14.344 1 92.38 159 CYS B CA 1
ATOM 5193 C C . CYS B 1 159 ? -5.836 26.797 14.453 1 92.38 159 CYS B C 1
ATOM 5195 O O . CYS B 1 159 ? -6.633 26.781 13.516 1 92.38 159 CYS B O 1
ATOM 5197 N N . GLU B 1 160 ? -6.074 27.391 15.562 1 87.62 160 GLU B N 1
ATOM 5198 C CA . GLU B 1 160 ? -7.355 28.047 15.812 1 87.62 160 GLU B CA 1
ATOM 5199 C C . GLU B 1 160 ? -7.508 29.312 14.977 1 87.62 160 GLU B C 1
ATOM 5201 O O . GLU B 1 160 ? -8.625 29.781 14.75 1 87.62 160 GLU B O 1
ATOM 5206 N N . ASN B 1 161 ? -6.426 29.828 14.547 1 85.38 161 ASN B N 1
ATOM 5207 C CA . ASN B 1 161 ? -6.477 31.062 13.773 1 85.38 161 ASN B CA 1
ATOM 5208 C C . ASN B 1 161 ? -6.211 30.812 12.289 1 85.38 161 ASN B C 1
ATOM 5210 O O . ASN B 1 161 ? -5.965 31.75 11.531 1 85.38 161 ASN B O 1
ATOM 5214 N N . CYS B 1 162 ? -6.141 29.609 11.953 1 86.44 162 CYS B N 1
ATOM 5215 C CA . CYS B 1 162 ? -5.953 29.281 10.547 1 86.44 162 CYS B CA 1
ATOM 5216 C C . CYS B 1 162 ? -7.191 29.641 9.734 1 86.44 162 CYS B C 1
ATOM 5218 O O . CYS B 1 162 ? -8.273 29.109 9.977 1 86.44 162 CYS B O 1
ATOM 5220 N N . CYS B 1 163 ? -7.051 30.453 8.812 1 82.06 163 CYS B N 1
ATOM 5221 C CA . CYS B 1 163 ? -8.164 30.969 8.023 1 82.06 163 CYS B CA 1
ATOM 5222 C C . CYS B 1 163 ? -8.812 29.844 7.219 1 82.06 163 CYS B C 1
ATOM 5224 O O . CYS B 1 163 ? -10.047 29.766 7.141 1 82.06 163 CYS B O 1
ATOM 5226 N N . ASN B 1 164 ? -7.988 29 6.586 1 84 164 ASN B N 1
ATOM 5227 C CA . ASN B 1 164 ? -8.516 27.906 5.781 1 84 164 ASN B CA 1
ATOM 5228 C C . ASN B 1 164 ? -9.383 26.969 6.613 1 84 164 ASN B C 1
ATOM 5230 O O . ASN B 1 164 ? -10.438 26.516 6.156 1 84 164 ASN B O 1
ATOM 5234 N N . CYS B 1 165 ? -8.914 26.656 7.762 1 86.5 165 CYS B N 1
ATOM 5235 C CA . CYS B 1 165 ? -9.68 25.766 8.641 1 86.5 165 CYS B CA 1
ATOM 5236 C C . CYS B 1 165 ? -10.984 26.422 9.07 1 86.5 165 CYS B C 1
ATOM 5238 O O . CYS B 1 165 ? -12.023 25.75 9.141 1 86.5 165 CYS B O 1
ATOM 5240 N N . MET B 1 166 ? -10.961 27.656 9.383 1 82.62 166 MET B N 1
ATOM 5241 C CA . MET B 1 166 ? -12.156 28.375 9.82 1 82.62 166 MET B CA 1
ATOM 5242 C C . MET B 1 166 ? -13.195 28.438 8.711 1 82.62 166 MET B C 1
ATOM 5244 O O . MET B 1 166 ? -14.398 28.406 8.977 1 82.62 166 MET B O 1
ATOM 5248 N N . GLN B 1 167 ? -12.734 28.453 7.566 1 81.62 167 GLN B N 1
ATOM 5249 C CA . GLN B 1 167 ? -13.641 28.547 6.426 1 81.62 167 GLN B CA 1
ATOM 5250 C C . GLN B 1 167 ? -14.25 27.188 6.086 1 81.62 167 GLN B C 1
ATOM 5252 O O . GLN B 1 167 ? -15.336 27.125 5.516 1 81.62 167 GLN B O 1
ATOM 5257 N N . ASN B 1 168 ? -13.57 26.188 6.359 1 82.88 168 ASN B N 1
ATOM 5258 C CA . ASN B 1 168 ? -14 24.891 5.824 1 82.88 168 ASN B CA 1
ATOM 5259 C C . ASN B 1 168 ? -14.492 23.969 6.934 1 82.88 168 ASN B C 1
ATOM 5261 O O . ASN B 1 168 ? -15.148 22.953 6.656 1 82.88 168 ASN B O 1
ATOM 5265 N N . LYS B 1 169 ? -14.258 24.25 8.172 1 82 169 LYS B N 1
ATOM 5266 C CA . LYS B 1 169 ? -14.617 23.359 9.266 1 82 169 LYS B CA 1
ATOM 5267 C C . LYS B 1 169 ? -15.742 23.969 10.109 1 82 169 LYS B C 1
ATOM 5269 O O . LYS B 1 169 ? -15.602 25.062 10.656 1 82 169 LYS B O 1
ATOM 5274 N N . PRO B 1 170 ? -16.766 23.156 10.203 1 72 170 PRO B N 1
ATOM 5275 C CA . PRO B 1 170 ? -17.828 23.641 11.07 1 72 170 PRO B CA 1
ATOM 5276 C C . PRO B 1 170 ? -17.469 23.578 12.555 1 72 170 PRO B C 1
ATOM 5278 O O . PRO B 1 170 ? -16.688 22.719 12.961 1 72 170 PRO B O 1
ATOM 5281 N N . LYS B 1 171 ? -17.891 24.484 13.336 1 64.44 171 LYS B N 1
ATOM 5282 C CA . LYS B 1 171 ? -17.594 24.547 14.766 1 64.44 171 LYS B CA 1
ATOM 5283 C C . LYS B 1 171 ? -18.422 23.531 15.555 1 64.44 171 LYS B C 1
ATOM 5285 O O . LYS B 1 171 ? -17.969 23 16.562 1 64.44 171 LYS B O 1
ATOM 5290 N N . ARG B 1 172 ? -19.688 23.375 15.211 1 57.09 172 ARG B N 1
ATOM 5291 C CA . ARG B 1 172 ? -20.547 22.422 15.906 1 57.09 172 ARG B CA 1
ATOM 5292 C C . ARG B 1 172 ? -20.641 21.109 15.133 1 57.09 172 ARG B C 1
ATOM 5294 O O . ARG B 1 172 ? -21.125 21.094 13.992 1 57.09 172 ARG B O 1
ATOM 5301 N N . LYS B 1 173 ? -19.844 20.109 15.773 1 58.25 173 LYS B N 1
ATOM 5302 C CA . LYS B 1 173 ? -19.891 18.812 15.086 1 58.25 173 LYS B CA 1
ATOM 5303 C C . LYS B 1 173 ? -20.625 17.781 15.922 1 58.25 173 LYS B C 1
ATOM 5305 O O . LYS B 1 173 ? -20.359 17.641 17.125 1 58.25 173 LYS B O 1
ATOM 5310 N N . THR B 1 174 ? -21.797 17.234 15.461 1 52.69 174 THR B N 1
ATOM 5311 C CA . THR B 1 174 ? -22.406 16.078 16.094 1 52.69 174 THR B CA 1
ATOM 5312 C C . THR B 1 174 ? -21.75 14.781 15.625 1 52.69 174 THR B C 1
ATOM 5314 O O . THR B 1 174 ? -21.359 14.664 14.461 1 52.69 174 THR B O 1
ATOM 5317 N N . ILE B 1 175 ? -21.328 13.977 16.656 1 57.53 175 ILE B N 1
ATOM 5318 C CA . ILE B 1 175 ? -20.688 12.727 16.266 1 57.53 175 ILE B CA 1
ATOM 5319 C C . ILE B 1 175 ? -21.641 11.555 16.516 1 57.53 175 ILE B C 1
ATOM 5321 O O . ILE B 1 175 ? -22.359 11.539 17.516 1 57.53 175 ILE B O 1
ATOM 5325 N N . THR B 1 176 ? -21.766 10.703 15.523 1 53.97 176 THR B N 1
ATOM 5326 C CA . THR B 1 176 ? -22.5 9.453 15.695 1 53.97 176 THR B CA 1
ATOM 5327 C C . THR B 1 176 ? -21.641 8.414 16.406 1 53.97 176 THR B C 1
ATOM 5329 O O . THR B 1 176 ? -20.453 8.266 16.094 1 53.97 176 THR B O 1
ATOM 5332 N N . HIS B 1 177 ? -22.234 7.883 17.547 1 53.97 177 HIS B N 1
ATOM 5333 C CA . HIS B 1 177 ? -21.562 6.859 18.344 1 53.97 177 HIS B CA 1
ATOM 5334 C C . HIS B 1 177 ? -21.5 5.531 17.594 1 53.97 177 HIS B C 1
ATOM 5336 O O . HIS B 1 177 ? -22.547 4.98 17.219 1 53.97 177 HIS B O 1
ATOM 5342 N N . SER B 1 178 ? -20.406 5.172 16.922 1 54.53 178 SER B N 1
ATOM 5343 C CA . SER B 1 178 ? -20.359 3.852 16.297 1 54.53 178 SER B CA 1
ATOM 5344 C C . SER B 1 178 ? -19.219 3.02 16.859 1 54.53 178 SER B C 1
ATOM 5346 O O . SER B 1 178 ? -18.078 3.5 16.969 1 54.53 178 SER B O 1
ATOM 5348 N N . ILE B 1 179 ? -19.625 1.912 17.672 1 51.09 179 ILE B N 1
ATOM 5349 C CA . ILE B 1 179 ? -18.594 0.994 18.141 1 51.09 179 ILE B CA 1
ATOM 5350 C C . ILE B 1 179 ? -18.406 -0.136 17.141 1 51.09 179 ILE B C 1
ATOM 5352 O O . ILE B 1 179 ? -19.281 -0.979 16.969 1 51.09 179 ILE B O 1
ATOM 5356 N N . PRO B 1 180 ? -17.469 -0.063 16.297 1 52.38 180 PRO B N 1
ATOM 5357 C CA . PRO B 1 180 ? -17.344 -1.155 15.32 1 52.38 180 PRO B CA 1
ATOM 5358 C C . PRO B 1 180 ? -16.922 -2.473 15.977 1 52.38 180 PRO B C 1
ATOM 5360 O O . PRO B 1 180 ? -16.297 -2.469 17.031 1 52.38 180 PRO B O 1
ATOM 5363 N N . LYS B 1 181 ? -17.625 -3.576 15.648 1 55.41 181 LYS B N 1
ATOM 5364 C CA . LYS B 1 181 ? -17.094 -4.898 15.984 1 55.41 181 LYS B CA 1
ATOM 5365 C C . LYS B 1 181 ? -15.625 -5.02 15.609 1 55.41 181 LYS B C 1
ATOM 5367 O O . LYS B 1 181 ? -15.203 -4.547 14.555 1 55.41 181 LYS B O 1
ATOM 5372 N N . HIS B 1 182 ? -14.844 -5.309 16.641 1 56.44 182 HIS B N 1
ATOM 5373 C CA . HIS B 1 182 ? -13.398 -5.418 16.484 1 56.44 182 HIS B CA 1
ATOM 5374 C C . HIS B 1 182 ? -13.023 -6.656 15.664 1 56.44 182 HIS B C 1
ATOM 5376 O O . HIS B 1 182 ? -13.539 -7.746 15.914 1 56.44 182 HIS B O 1
ATOM 5382 N N . HIS B 1 183 ? -12.609 -6.391 14.508 1 63.53 183 HIS B N 1
ATOM 5383 C CA . HIS B 1 183 ? -12.023 -7.48 13.734 1 63.53 183 HIS B CA 1
ATOM 5384 C C . HIS B 1 183 ? -10.57 -7.727 14.141 1 63.53 183 HIS B C 1
ATOM 5386 O O . HIS B 1 183 ? -9.953 -6.887 14.797 1 63.53 183 HIS B O 1
ATOM 5392 N N . LEU B 1 184 ? -10.109 -8.922 13.797 1 64.19 184 LEU B N 1
ATOM 5393 C CA . LEU B 1 184 ? -8.938 -9.484 14.461 1 64.19 184 LEU B CA 1
ATOM 5394 C C . LEU B 1 184 ? -7.66 -9.148 13.695 1 64.19 184 LEU B C 1
ATOM 5396 O O . LEU B 1 184 ? -6.562 -9.203 14.25 1 64.19 184 LEU B O 1
ATOM 5400 N N . ALA B 1 185 ? -7.789 -8.703 12.43 1 76.56 185 ALA B N 1
ATOM 5401 C CA . ALA B 1 185 ? -6.535 -8.492 11.703 1 76.56 185 ALA B CA 1
ATOM 5402 C C . ALA B 1 185 ? -6.695 -7.438 10.617 1 76.56 185 ALA B C 1
ATOM 5404 O O . ALA B 1 185 ? -7.785 -7.266 10.062 1 76.56 185 ALA B O 1
ATOM 5405 N N . PRO B 1 186 ? -5.605 -6.762 10.344 1 85.25 186 PRO B N 1
ATOM 5406 C CA . PRO B 1 186 ? -5.664 -5.797 9.242 1 85.25 186 PRO B CA 1
ATOM 5407 C C . PRO B 1 186 ? -6 -6.453 7.906 1 85.25 186 PRO B C 1
ATOM 5409 O O . PRO B 1 186 ? -5.531 -7.559 7.621 1 85.25 186 PRO B O 1
ATOM 5412 N N . GLY B 1 187 ? -6.824 -5.797 7.117 1 87.81 187 GLY B N 1
ATOM 5413 C CA . GLY B 1 187 ? -7.141 -6.266 5.777 1 87.81 187 GLY B CA 1
ATOM 5414 C C . GLY B 1 187 ? -8.297 -7.25 5.746 1 87.81 187 GLY B C 1
ATOM 5415 O O . GLY B 1 187 ? -8.766 -7.629 4.672 1 87.81 187 GLY B O 1
ATOM 5416 N N . GLU B 1 188 ? -8.82 -7.668 6.863 1 86.06 188 GLU B N 1
ATOM 5417 C CA . GLU B 1 188 ? -9.867 -8.68 6.938 1 86.06 188 GLU B CA 1
ATOM 5418 C C . GLU B 1 188 ? -11.234 -8.086 6.609 1 86.06 188 GLU B C 1
ATOM 5420 O O . GLU B 1 188 ? -12.039 -8.711 5.922 1 86.06 188 GLU B O 1
ATOM 5425 N N . PHE B 1 189 ? -11.445 -7 7.129 1 89.06 189 PHE B N 1
ATOM 5426 C CA . PHE B 1 189 ? -12.734 -6.336 6.988 1 89.06 189 PHE B CA 1
ATOM 5427 C C . PHE B 1 189 ? -12.562 -4.926 6.438 1 89.06 189 PHE B C 1
ATOM 5429 O O . PHE B 1 189 ? -11.977 -4.066 7.098 1 89.06 189 PHE B O 1
ATOM 5436 N N . LEU B 1 190 ? -13.156 -4.746 5.223 1 92.19 190 LEU B N 1
ATOM 5437 C CA . LEU B 1 190 ? -13.023 -3.447 4.566 1 92.19 190 LEU B CA 1
ATOM 5438 C C . LEU B 1 190 ? -14.383 -2.768 4.434 1 92.19 190 LEU B C 1
ATOM 5440 O O . LEU B 1 190 ? -15.383 -3.426 4.148 1 92.19 190 LEU B O 1
ATOM 5444 N N . ALA B 1 191 ? -14.414 -1.505 4.734 1 91.69 191 ALA B N 1
ATOM 5445 C CA . ALA B 1 191 ? -15.57 -0.667 4.418 1 91.69 191 ALA B CA 1
ATOM 5446 C C . ALA B 1 191 ? -15.289 0.213 3.203 1 91.69 191 ALA B C 1
ATOM 5448 O O . ALA B 1 191 ? -14.273 0.913 3.152 1 91.69 191 ALA B O 1
ATOM 5449 N N . ILE B 1 192 ? -16.172 0.138 2.219 1 93.06 192 ILE B N 1
ATOM 5450 C CA . ILE B 1 192 ? -15.961 0.906 0.998 1 93.06 192 ILE B CA 1
ATOM 5451 C C . ILE B 1 192 ? -17.125 1.877 0.786 1 93.06 192 ILE B C 1
ATOM 5453 O O . ILE B 1 192 ? -18.266 1.581 1.152 1 93.06 192 ILE B O 1
ATOM 5457 N N . ASP B 1 193 ? -16.812 3.031 0.256 1 92.12 193 ASP B N 1
ATOM 5458 C CA . ASP B 1 193 ? -17.812 4.051 -0.053 1 92.12 193 ASP B CA 1
ATOM 5459 C C . ASP B 1 193 ? -17.297 5 -1.138 1 92.12 193 ASP B C 1
ATOM 5461 O O . ASP B 1 193 ? -16.141 4.926 -1.546 1 92.12 193 ASP B O 1
ATOM 5465 N N . ILE B 1 194 ? -18.203 5.777 -1.644 1 92.38 194 ILE B N 1
ATOM 5466 C CA . ILE B 1 194 ? -17.859 6.738 -2.684 1 92.38 194 ILE B CA 1
ATOM 5467 C C . ILE B 1 194 ? -18.234 8.148 -2.225 1 92.38 194 ILE B C 1
ATOM 5469 O O . ILE B 1 194 ? -19.328 8.367 -1.697 1 92.38 194 ILE B O 1
ATOM 5473 N N . VAL B 1 195 ? -17.281 9.016 -2.361 1 91.62 195 VAL B N 1
ATOM 5474 C CA . VAL B 1 195 ? -17.531 10.43 -2.115 1 91.62 195 VAL B CA 1
ATOM 5475 C C . VAL B 1 195 ? -17.688 11.164 -3.443 1 91.62 195 VAL B C 1
ATOM 5477 O O . VAL B 1 195 ? -16.797 11.094 -4.305 1 91.62 195 VAL B O 1
ATOM 5480 N N . GLY B 1 196 ? -18.625 11.953 -3.598 1 87.12 196 GLY B N 1
ATOM 5481 C CA . GLY B 1 196 ? -18.859 12.711 -4.816 1 87.12 196 GLY B CA 1
ATOM 5482 C C . GLY B 1 196 ? -20.328 12.984 -5.09 1 87.12 196 GLY B C 1
ATOM 5483 O O . GLY B 1 196 ? -21.188 12.641 -4.277 1 87.12 196 GLY B O 1
ATOM 5484 N N . LYS B 1 197 ? -20.719 13.656 -6.066 1 88.88 197 LYS B N 1
ATOM 5485 C CA . LYS B 1 197 ? -19.891 14.109 -7.172 1 88.88 197 LYS B CA 1
ATOM 5486 C C . LYS B 1 197 ? -19.094 15.359 -6.781 1 88.88 197 LYS B C 1
ATOM 5488 O O . LYS B 1 197 ? -19.641 16.281 -6.176 1 88.88 197 LYS B O 1
ATOM 5493 N N . LEU B 1 198 ? -17.844 15.305 -7.191 1 91.69 198 LEU B N 1
ATOM 5494 C CA . LEU B 1 198 ? -16.938 16.422 -6.953 1 91.69 198 LEU B CA 1
ATOM 5495 C C . LEU B 1 198 ? -16.672 17.188 -8.242 1 91.69 198 LEU B C 1
ATOM 5497 O O . LEU B 1 198 ? -16.969 16.703 -9.336 1 91.69 198 LEU B O 1
ATOM 5501 N N . PRO B 1 199 ? -16.25 18.5 -8.055 1 88.06 199 PRO B N 1
ATOM 5502 C CA . PRO B 1 199 ? -15.805 19.172 -9.273 1 88.06 199 PRO B CA 1
ATOM 5503 C C . PRO B 1 199 ? -14.703 18.406 -10 1 88.06 199 PRO B C 1
ATOM 5505 O O . PRO B 1 199 ? -13.875 17.75 -9.359 1 88.06 199 PRO B O 1
ATOM 5508 N N . ARG B 1 200 ? -14.758 18.484 -11.297 1 90.12 200 ARG B N 1
ATOM 5509 C CA . ARG B 1 200 ? -13.773 17.75 -12.086 1 90.12 200 ARG B CA 1
ATOM 5510 C C . ARG B 1 200 ? -12.359 18.172 -11.719 1 90.12 200 ARG B C 1
ATOM 5512 O O . ARG B 1 200 ? -12.039 19.359 -11.695 1 90.12 200 ARG B O 1
ATOM 5519 N N . SER B 1 201 ? -11.547 17.172 -11.422 1 89.75 201 SER B N 1
ATOM 5520 C CA . SER B 1 201 ? -10.172 17.453 -11.023 1 89.75 201 SER B CA 1
ATOM 5521 C C . SER B 1 201 ? -9.281 17.719 -12.234 1 89.75 201 SER B C 1
ATOM 5523 O O . SER B 1 201 ? -9.719 17.547 -13.375 1 89.75 201 SER B O 1
ATOM 5525 N N . VAL B 1 202 ? -8.078 18.156 -11.992 1 81.81 202 VAL B N 1
ATOM 5526 C CA . VAL B 1 202 ? -7.094 18.484 -13.023 1 81.81 202 VAL B CA 1
ATOM 5527 C C . VAL B 1 202 ? -6.82 17.25 -13.875 1 81.81 202 VAL B C 1
ATOM 5529 O O . VAL B 1 202 ? -6.551 17.359 -15.07 1 81.81 202 VAL B O 1
ATOM 5532 N N . ASP B 1 203 ? -6.934 16.031 -13.344 1 83.81 203 ASP B N 1
ATOM 5533 C CA . ASP B 1 203 ? -6.707 14.789 -14.07 1 83.81 203 ASP B CA 1
ATOM 5534 C C . ASP B 1 203 ? -8.031 14.125 -14.438 1 83.81 203 ASP B C 1
ATOM 5536 O O . ASP B 1 203 ? -8.086 12.898 -14.609 1 83.81 203 ASP B O 1
ATOM 5540 N N . ASN B 1 204 ? -9.078 14.812 -14.383 1 89.88 204 ASN B N 1
ATOM 5541 C CA . ASN B 1 204 ? -10.398 14.445 -14.898 1 89.88 204 ASN B CA 1
ATOM 5542 C C . ASN B 1 204 ? -11.055 13.375 -14.031 1 89.88 204 ASN B C 1
ATOM 5544 O O . ASN B 1 204 ? -11.625 12.414 -14.555 1 89.88 204 ASN B O 1
ATOM 5548 N N . GLN B 1 205 ? -10.945 13.469 -12.766 1 92.56 205 GLN B N 1
ATOM 5549 C CA . GLN B 1 205 ? -11.664 12.625 -11.812 1 92.56 205 GLN B CA 1
ATOM 5550 C C . GLN B 1 205 ? -12.836 13.375 -11.188 1 92.56 205 GLN B C 1
ATOM 5552 O O . GLN B 1 205 ? -12.797 14.602 -11.047 1 92.56 205 GLN B O 1
ATOM 5557 N N . ASN B 1 206 ? -13.914 12.617 -10.797 1 94 206 ASN B N 1
ATOM 5558 C CA . ASN B 1 206 ? -15.109 13.281 -10.289 1 94 206 ASN B CA 1
ATOM 5559 C C . ASN B 1 206 ? -15.57 12.68 -8.961 1 94 206 ASN B C 1
ATOM 5561 O O . ASN B 1 206 ? -16.516 13.18 -8.344 1 94 206 ASN B O 1
ATOM 5565 N N . TYR B 1 207 ? -14.977 11.594 -8.617 1 94.25 207 TYR B N 1
ATOM 5566 C CA . TYR B 1 207 ? -15.383 10.891 -7.406 1 94.25 207 TYR B CA 1
ATOM 5567 C C . TYR B 1 207 ? -14.164 10.391 -6.633 1 94.25 207 TYR B C 1
ATOM 5569 O O . TYR B 1 207 ? -13.047 10.383 -7.16 1 94.25 207 TYR B O 1
ATOM 5577 N N . ILE B 1 208 ? -14.359 10.078 -5.348 1 95.69 208 ILE B N 1
ATOM 5578 C CA . ILE B 1 208 ? -13.328 9.43 -4.539 1 95.69 208 ILE B CA 1
ATOM 5579 C C . ILE B 1 208 ? -13.844 8.094 -4.02 1 95.69 208 ILE B C 1
ATOM 5581 O O . ILE B 1 208 ? -14.867 8.039 -3.33 1 95.69 208 ILE B O 1
ATOM 5585 N N . LEU B 1 209 ? -13.234 7.008 -4.434 1 95.88 209 LEU B N 1
ATOM 5586 C CA . LEU B 1 209 ? -13.484 5.707 -3.82 1 95.88 209 LEU B CA 1
ATOM 5587 C C . LEU B 1 209 ? -12.688 5.555 -2.527 1 95.88 209 LEU B C 1
ATOM 5589 O O . LEU B 1 209 ? -11.461 5.629 -2.535 1 95.88 209 LEU B O 1
ATOM 5593 N N . THR B 1 210 ? -13.398 5.402 -1.454 1 96 210 THR B N 1
ATOM 5594 C CA . THR B 1 210 ? -12.727 5.246 -0.169 1 96 210 THR B CA 1
ATOM 5595 C C . THR B 1 210 ? -12.805 3.801 0.309 1 96 210 THR B C 1
ATOM 5597 O O . THR B 1 210 ? -13.859 3.17 0.237 1 96 210 THR B O 1
ATOM 5600 N N . ILE B 1 211 ? -11.68 3.234 0.686 1 96.12 211 ILE B N 1
ATOM 5601 C CA . ILE B 1 211 ? -11.555 1.909 1.282 1 96.12 211 ILE B CA 1
ATOM 5602 C C . ILE B 1 211 ? -10.922 2.027 2.67 1 96.12 211 ILE B C 1
ATOM 5604 O O . ILE B 1 211 ? -9.773 2.443 2.803 1 96.12 211 ILE B O 1
ATOM 5608 N N . VAL B 1 212 ? -11.672 1.663 3.709 1 94.38 212 VAL B N 1
ATOM 5609 C CA . VAL B 1 212 ? -11.18 1.813 5.074 1 94.38 212 VAL B CA 1
ATOM 5610 C C . VAL B 1 212 ? -11.078 0.443 5.742 1 94.38 212 VAL B C 1
ATOM 5612 O O . VAL B 1 212 ? -12.031 -0.337 5.719 1 94.38 212 VAL B O 1
ATOM 5615 N N . ASP B 1 213 ? -9.93 0.136 6.219 1 92.38 213 ASP B N 1
ATOM 5616 C CA . ASP B 1 213 ? -9.742 -1.073 7.016 1 92.38 213 ASP B CA 1
ATOM 5617 C C . ASP B 1 213 ? -10.352 -0.916 8.406 1 92.38 213 ASP B C 1
ATOM 5619 O O . ASP B 1 213 ? -10.016 0.02 9.133 1 92.38 213 ASP B O 1
ATOM 5623 N N . HIS B 1 214 ? -11.141 -1.771 8.789 1 85.56 214 HIS B N 1
ATOM 5624 C CA . HIS B 1 214 ? -11.883 -1.637 10.031 1 85.56 214 HIS B CA 1
ATOM 5625 C C . HIS B 1 214 ? -10.969 -1.834 11.242 1 85.56 214 HIS B C 1
ATOM 5627 O O . HIS B 1 214 ? -11.219 -1.274 12.312 1 85.56 214 HIS B O 1
ATOM 5633 N N . TYR B 1 215 ? -10.008 -2.592 11.086 1 83.25 215 TYR B N 1
ATOM 5634 C CA . TYR B 1 215 ? -9.109 -2.896 12.188 1 83.25 215 TYR B CA 1
ATOM 5635 C C . TYR B 1 215 ? -8.164 -1.733 12.461 1 83.25 215 TYR B C 1
ATOM 5637 O O . TYR B 1 215 ? -8.148 -1.18 13.562 1 83.25 215 TYR B O 1
ATOM 5645 N N . SER B 1 216 ? -7.438 -1.337 11.492 1 85.69 216 SER B N 1
ATOM 5646 C CA . SER B 1 216 ? -6.367 -0.354 11.641 1 85.69 216 SER B CA 1
ATOM 5647 C C . SER B 1 216 ? -6.875 1.059 11.367 1 85.69 216 SER B C 1
ATOM 5649 O O . SER B 1 216 ? -6.199 2.039 11.695 1 85.69 216 SER B O 1
ATOM 5651 N N . ARG B 1 217 ? -7.984 1.167 10.711 1 89.56 217 ARG B N 1
ATOM 5652 C CA . ARG B 1 217 ? -8.547 2.443 10.281 1 89.56 217 ARG B CA 1
ATOM 5653 C C . ARG B 1 217 ? -7.746 3.033 9.125 1 89.56 217 ARG B C 1
ATOM 5655 O O . ARG B 1 217 ? -7.891 4.215 8.805 1 89.56 217 ARG B O 1
ATOM 5662 N N . TYR B 1 218 ? -6.891 2.199 8.531 1 94.88 218 TYR B N 1
ATOM 5663 C CA . TYR B 1 218 ? -6.125 2.627 7.363 1 94.88 218 TYR B CA 1
ATOM 5664 C C . TYR B 1 218 ? -7.051 3.006 6.211 1 94.88 218 TYR B C 1
ATOM 5666 O O . TYR B 1 218 ? -7.973 2.26 5.875 1 94.88 218 TYR B O 1
ATOM 5674 N N . LEU B 1 219 ? -6.789 4.172 5.617 1 96.88 219 LEU B N 1
ATOM 5675 C CA . LEU B 1 219 ? -7.652 4.715 4.574 1 96.88 219 LEU B CA 1
ATOM 5676 C C . LEU B 1 219 ? -6.938 4.727 3.227 1 96.88 219 LEU B C 1
ATOM 5678 O O . LEU B 1 219 ? -5.809 5.215 3.123 1 96.88 219 LEU B O 1
ATOM 5682 N N . GLU B 1 220 ? -7.512 4.07 2.275 1 97.25 220 GLU B N 1
ATOM 5683 C CA . GLU B 1 220 ? -7.18 4.312 0.875 1 97.25 220 GLU B CA 1
ATOM 5684 C C . GLU B 1 220 ? -8.234 5.188 0.201 1 97.25 220 GLU B C 1
ATOM 5686 O O . GLU B 1 220 ? -9.422 4.887 0.26 1 97.25 220 GLU B O 1
ATOM 5691 N N . ALA B 1 221 ? -7.848 6.309 -0.318 1 96.69 221 ALA B N 1
ATOM 5692 C CA . ALA B 1 221 ? -8.711 7.23 -1.059 1 96.69 221 ALA B CA 1
ATOM 5693 C C . ALA B 1 221 ? -8.25 7.363 -2.508 1 96.69 221 ALA B C 1
ATOM 5695 O O . ALA B 1 221 ? -7.172 7.906 -2.775 1 96.69 221 ALA B O 1
ATOM 5696 N N . ILE B 1 222 ? -9.102 6.91 -3.396 1 95.75 222 ILE B N 1
ATOM 5697 C CA . ILE B 1 222 ? -8.703 6.793 -4.793 1 95.75 222 ILE B CA 1
ATOM 5698 C C . ILE B 1 222 ? -9.609 7.656 -5.664 1 95.75 222 ILE B C 1
ATOM 5700 O O . ILE B 1 222 ? -10.828 7.453 -5.695 1 95.75 222 ILE B O 1
ATOM 5704 N N . PRO B 1 223 ? -9.031 8.664 -6.359 1 94.44 223 PRO B N 1
ATOM 5705 C CA . PRO B 1 223 ? -9.852 9.398 -7.328 1 94.44 223 PRO B CA 1
ATOM 5706 C C . PRO B 1 223 ? -10.312 8.516 -8.492 1 94.44 223 PRO B C 1
ATOM 5708 O O . PRO B 1 223 ? -9.516 7.766 -9.055 1 94.44 223 PRO B O 1
ATOM 5711 N N . ILE B 1 224 ? -11.57 8.562 -8.828 1 94.62 224 ILE B N 1
ATOM 5712 C CA . ILE B 1 224 ? -12.109 7.773 -9.93 1 94.62 224 ILE B CA 1
ATOM 5713 C C . ILE B 1 224 ? -13 8.648 -10.805 1 94.62 224 ILE B C 1
ATOM 5715 O O . ILE B 1 224 ? -13.617 9.602 -10.32 1 94.62 224 ILE B O 1
ATOM 5719 N N . PRO B 1 225 ? -13.078 8.344 -12.086 1 93.31 225 PRO B N 1
ATOM 5720 C CA . PRO B 1 225 ? -13.812 9.219 -13.008 1 93.31 225 PRO B CA 1
ATOM 5721 C C . PRO B 1 225 ? -15.328 9 -12.953 1 93.31 225 PRO B C 1
ATOM 5723 O O . PRO B 1 225 ? -16.094 9.898 -13.281 1 93.31 225 PRO B O 1
ATOM 5726 N N . ASN B 1 226 ? -15.734 7.785 -12.602 1 92.56 226 ASN B N 1
ATOM 5727 C CA . ASN B 1 226 ? -17.156 7.426 -12.562 1 92.56 226 ASN B CA 1
ATOM 5728 C C . ASN B 1 226 ? -17.422 6.305 -11.562 1 92.56 226 ASN B C 1
ATOM 5730 O O . ASN B 1 226 ? -16.484 5.777 -10.953 1 92.56 226 ASN B O 1
ATOM 5734 N N . THR B 1 227 ? -18.656 6.016 -11.391 1 92.06 227 THR B N 1
ATOM 5735 C CA . THR B 1 227 ? -19.031 5.059 -10.352 1 92.06 227 THR B CA 1
ATOM 5736 C C . THR B 1 227 ? -19.547 3.766 -10.969 1 92.06 227 THR B C 1
ATOM 5738 O O . THR B 1 227 ? -20.391 3.082 -10.375 1 92.06 227 THR B O 1
ATOM 5741 N N . THR B 1 228 ? -19.047 3.449 -12.125 1 91.12 228 THR B N 1
ATOM 5742 C CA . THR B 1 228 ? -19.484 2.205 -12.758 1 91.12 228 THR B CA 1
ATOM 5743 C C . THR B 1 228 ? -18.859 1.001 -12.055 1 91.12 228 THR B C 1
ATOM 5745 O O . THR B 1 228 ? -17.797 1.112 -11.438 1 91.12 228 THR B O 1
ATOM 5748 N N . SER B 1 229 ? -19.516 -0.112 -12.242 1 89.25 229 SER B N 1
ATOM 5749 C CA . SER B 1 229 ? -19.031 -1.35 -11.641 1 89.25 229 SER B CA 1
ATOM 5750 C C . SER B 1 229 ? -17.625 -1.696 -12.148 1 89.25 229 SER B C 1
ATOM 5752 O O . SER B 1 229 ? -16.781 -2.133 -11.375 1 89.25 229 SER B O 1
ATOM 5754 N N . ASN B 1 230 ? -17.422 -1.501 -13.375 1 87.25 230 ASN B N 1
ATOM 5755 C CA . ASN B 1 230 ? -16.125 -1.814 -13.977 1 87.25 230 ASN B CA 1
ATOM 5756 C C . ASN B 1 230 ? -15.008 -0.996 -13.344 1 87.25 230 ASN B C 1
ATOM 5758 O O . ASN B 1 230 ? -13.945 -1.532 -13.023 1 87.25 230 ASN B O 1
ATOM 5762 N N . THR B 1 231 ? -15.281 0.285 -13.172 1 90.69 231 THR B N 1
ATOM 5763 C CA . THR B 1 231 ? -14.289 1.165 -12.57 1 90.69 231 THR B CA 1
ATOM 5764 C C . THR B 1 231 ? -14 0.75 -11.125 1 90.69 231 THR B C 1
ATOM 5766 O O . THR B 1 231 ? -12.844 0.67 -10.711 1 90.69 231 THR B O 1
ATOM 5769 N N . ILE B 1 232 ? -15.031 0.454 -10.445 1 92.5 232 ILE B N 1
ATOM 5770 C CA . ILE B 1 232 ? -14.891 0.081 -9.039 1 92.5 232 ILE B CA 1
ATOM 5771 C C . ILE B 1 232 ? -14.117 -1.231 -8.93 1 92.5 232 ILE B C 1
ATOM 5773 O O . ILE B 1 232 ? -13.18 -1.339 -8.141 1 92.5 232 ILE B O 1
ATOM 5777 N N . ILE B 1 233 ? -14.461 -2.205 -9.719 1 91.19 233 ILE B N 1
ATOM 5778 C CA . ILE B 1 233 ? -13.82 -3.516 -9.695 1 91.19 233 ILE B CA 1
ATOM 5779 C C . ILE B 1 233 ? -12.344 -3.371 -10.047 1 91.19 233 ILE B C 1
ATOM 5781 O O . ILE B 1 233 ? -11.484 -4.004 -9.43 1 91.19 233 ILE B O 1
ATOM 5785 N N . ARG B 1 234 ? -12.062 -2.553 -10.984 1 88.75 234 ARG B N 1
ATOM 5786 C CA . ARG B 1 234 ? -10.68 -2.312 -11.383 1 88.75 234 ARG B CA 1
ATOM 5787 C C . ARG B 1 234 ? -9.844 -1.81 -10.211 1 88.75 234 ARG B C 1
ATOM 5789 O O . ARG B 1 234 ? -8.75 -2.32 -9.953 1 88.75 234 ARG B O 1
ATOM 5796 N N . HIS B 1 235 ? -10.352 -0.86 -9.531 1 92.94 235 HIS B N 1
ATOM 5797 C CA . HIS B 1 235 ? -9.586 -0.263 -8.445 1 92.94 235 HIS B CA 1
ATOM 5798 C C . HIS B 1 235 ? -9.539 -1.189 -7.234 1 92.94 235 HIS B C 1
ATOM 5800 O O . HIS B 1 235 ? -8.562 -1.175 -6.477 1 92.94 235 HIS B O 1
ATOM 5806 N N . LEU B 1 236 ? -10.57 -2.02 -7.055 1 93.25 236 LEU B N 1
ATOM 5807 C CA . LEU B 1 236 ? -10.5 -3.045 -6.023 1 93.25 236 LEU B CA 1
ATOM 5808 C C . LEU B 1 236 ? -9.422 -4.07 -6.348 1 93.25 236 LEU B C 1
ATOM 5810 O O . LEU B 1 236 ? -8.688 -4.508 -5.457 1 93.25 236 LEU B O 1
ATOM 5814 N N . ASN B 1 237 ? -9.32 -4.418 -7.613 1 91.31 237 ASN B N 1
ATOM 5815 C CA . ASN B 1 237 ? -8.258 -5.328 -8.031 1 91.31 237 ASN B CA 1
ATOM 5816 C C . ASN B 1 237 ? -6.879 -4.746 -7.75 1 91.31 237 ASN B C 1
ATOM 5818 O O . ASN B 1 237 ? -5.973 -5.461 -7.316 1 91.31 237 ASN B O 1
ATOM 5822 N N . TYR B 1 238 ? -6.754 -3.461 -7.996 1 92.12 238 TYR B N 1
ATOM 5823 C CA . TYR B 1 238 ? -5.496 -2.801 -7.668 1 92.12 238 TYR B CA 1
ATOM 5824 C C . TYR B 1 238 ? -5.215 -2.883 -6.172 1 92.12 238 TYR B C 1
ATOM 5826 O O . TYR B 1 238 ? -4.09 -3.186 -5.762 1 92.12 238 TYR B O 1
ATOM 5834 N N . TYR B 1 239 ? -6.238 -2.637 -5.395 1 95.12 239 TYR B N 1
ATOM 5835 C CA . TYR B 1 239 ? -6.094 -2.709 -3.945 1 95.12 239 TYR B CA 1
ATOM 5836 C C . TYR B 1 239 ? -5.723 -4.121 -3.502 1 95.12 239 TYR B C 1
ATOM 5838 O O . TYR B 1 239 ? -4.801 -4.305 -2.707 1 95.12 239 TYR B O 1
ATOM 5846 N N . PHE B 1 240 ? -6.426 -5.121 -4.07 1 93.19 240 PHE B N 1
ATOM 5847 C CA . PHE B 1 240 ? -6.207 -6.508 -3.674 1 93.19 240 PHE B CA 1
ATOM 5848 C C . PHE B 1 240 ? -4.824 -6.98 -4.105 1 93.19 240 PHE B C 1
ATOM 5850 O O . PHE B 1 240 ? -4.195 -7.793 -3.422 1 93.19 240 PHE B O 1
ATOM 5857 N N . SER B 1 241 ? -4.336 -6.484 -5.211 1 93.31 241 SER B N 1
ATOM 5858 C CA . SER B 1 241 ? -3.016 -6.867 -5.703 1 93.31 241 SER B CA 1
ATOM 5859 C C . SER B 1 241 ? -1.918 -6.387 -4.758 1 93.31 241 SER B C 1
ATOM 5861 O O . SER B 1 241 ? -0.791 -6.883 -4.805 1 93.31 241 SER B O 1
ATOM 5863 N N . ARG B 1 242 ? -2.26 -5.453 -3.922 1 94.06 242 ARG B N 1
ATOM 5864 C CA . ARG B 1 242 ? -1.281 -4.855 -3.018 1 94.06 242 ARG B CA 1
ATOM 5865 C C . ARG B 1 242 ? -1.445 -5.395 -1.601 1 94.06 242 ARG B C 1
ATOM 5867 O O . ARG B 1 242 ? -0.465 -5.781 -0.961 1 94.06 242 ARG B O 1
ATOM 5874 N N . PHE B 1 243 ? -2.703 -5.438 -1.178 1 94.06 243 PHE B N 1
ATOM 5875 C CA . PHE B 1 243 ? -2.928 -5.664 0.245 1 94.06 243 PHE B CA 1
ATOM 5876 C C . PHE B 1 243 ? -3.621 -7.004 0.477 1 94.06 243 PHE B C 1
ATOM 5878 O O . PHE B 1 243 ? -3.904 -7.371 1.619 1 94.06 243 PHE B O 1
ATOM 5885 N N . GLY B 1 244 ? -3.936 -7.734 -0.594 1 91.38 244 GLY B N 1
ATOM 5886 C CA . GLY B 1 244 ? -4.547 -9.047 -0.457 1 91.38 244 GLY B CA 1
ATOM 5887 C C . GLY B 1 244 ? -6.062 -9 -0.445 1 91.38 244 GLY B C 1
ATOM 5888 O O . GLY B 1 244 ? -6.656 -7.922 -0.518 1 91.38 244 GLY B O 1
ATOM 5889 N N . LEU B 1 245 ? -6.637 -10.18 -0.363 1 89.69 245 LEU B N 1
ATOM 5890 C CA . LEU B 1 245 ? -8.094 -10.32 -0.394 1 89.69 245 LEU B CA 1
ATOM 5891 C C . LEU B 1 245 ? -8.68 -10.227 1.011 1 89.69 245 LEU B C 1
ATOM 5893 O O . LEU B 1 245 ? -8.195 -10.883 1.937 1 89.69 245 LEU B O 1
ATOM 5897 N N . PRO B 1 246 ? -9.711 -9.422 1.146 1 90.88 246 PRO B N 1
ATOM 5898 C CA . PRO B 1 246 ? -10.414 -9.375 2.434 1 90.88 246 PRO B CA 1
ATOM 5899 C C . PRO B 1 246 ? -11.406 -10.523 2.609 1 90.88 246 PRO B C 1
ATOM 5901 O O . PRO B 1 246 ? -11.75 -11.203 1.638 1 90.88 246 PRO B O 1
ATOM 5904 N N . LYS B 1 247 ? -11.805 -10.641 3.857 1 87.31 247 LYS B N 1
ATOM 5905 C CA . LYS B 1 247 ? -12.875 -11.594 4.141 1 87.31 247 LYS B CA 1
ATOM 5906 C C . LYS B 1 247 ? -14.25 -10.961 3.947 1 87.31 247 LYS B C 1
ATOM 5908 O O . LYS B 1 247 ? -15.164 -11.594 3.418 1 87.31 247 LYS B O 1
ATOM 5913 N N . TYR B 1 248 ? -14.297 -9.727 4.391 1 88.31 248 TYR B N 1
ATOM 5914 C CA . TYR B 1 248 ? -15.578 -9.023 4.363 1 88.31 248 TYR B CA 1
ATOM 5915 C C . TYR B 1 248 ? -15.43 -7.648 3.721 1 88.31 248 TYR B C 1
ATOM 5917 O O . TYR B 1 248 ? -14.43 -6.961 3.934 1 88.31 248 TYR B O 1
ATOM 5925 N N . ILE B 1 249 ? -16.422 -7.277 2.951 1 90.94 249 ILE B N 1
ATOM 5926 C CA . ILE B 1 249 ? -16.531 -5.91 2.457 1 90.94 249 ILE B CA 1
ATOM 5927 C C . ILE B 1 249 ? -17.891 -5.332 2.816 1 90.94 249 ILE B C 1
ATOM 5929 O O . ILE B 1 249 ? -18.922 -5.961 2.57 1 90.94 249 ILE B O 1
ATOM 5933 N N . LEU B 1 250 ? -17.828 -4.23 3.436 1 89.19 250 LEU B N 1
ATOM 5934 C CA . LEU B 1 250 ? -19.031 -3.504 3.807 1 89.19 250 LEU B CA 1
ATOM 5935 C C . LEU B 1 250 ? -19.25 -2.305 2.889 1 89.19 250 LEU B C 1
ATOM 5937 O O . LEU B 1 250 ? -18.328 -1.537 2.633 1 89.19 250 LEU B O 1
ATOM 5941 N N . SER B 1 251 ? -20.359 -2.203 2.312 1 87.44 251 SER B N 1
ATOM 5942 C CA . SER B 1 251 ? -20.734 -1.022 1.539 1 87.44 251 SER B CA 1
ATOM 5943 C C . SER B 1 251 ? -22.203 -0.671 1.74 1 87.44 251 SER B C 1
ATOM 5945 O O . SER B 1 251 ? -22.969 -1.484 2.25 1 87.44 251 SER B O 1
ATOM 5947 N N . ASP B 1 252 ? -22.5 0.537 1.527 1 77.5 252 ASP B N 1
ATOM 5948 C CA . ASP B 1 252 ? -23.906 0.934 1.653 1 77.5 252 ASP B CA 1
ATOM 5949 C C . ASP B 1 252 ? -24.734 0.371 0.507 1 77.5 252 ASP B C 1
ATOM 5951 O O . ASP B 1 252 ? -24.234 -0.399 -0.315 1 77.5 252 ASP B O 1
ATOM 5955 N N . ASN B 1 253 ? -25.984 0.602 0.578 1 67.62 253 ASN B N 1
ATOM 5956 C CA . ASN B 1 253 ? -26.938 0.026 -0.369 1 67.62 253 ASN B CA 1
ATOM 5957 C C . ASN B 1 253 ? -27.031 0.866 -1.639 1 67.62 253 ASN B C 1
ATOM 5959 O O . ASN B 1 253 ? -28.078 0.874 -2.299 1 67.62 253 ASN B O 1
ATOM 5963 N N . ALA B 1 254 ? -25.953 1.498 -1.857 1 72.38 254 ALA B N 1
ATOM 5964 C CA . ALA B 1 254 ? -25.969 2.27 -3.096 1 72.38 254 ALA B CA 1
ATOM 5965 C C . ALA B 1 254 ? -25.953 1.353 -4.316 1 72.38 254 ALA B C 1
ATOM 5967 O O . ALA B 1 254 ? -25.344 0.277 -4.277 1 72.38 254 ALA B O 1
ATOM 5968 N N . THR B 1 255 ? -26.531 1.73 -5.316 1 71.31 255 THR B N 1
ATOM 5969 C CA . THR B 1 255 ? -26.781 0.936 -6.516 1 71.31 255 THR B CA 1
ATOM 5970 C C . THR B 1 255 ? -25.453 0.494 -7.141 1 71.31 255 THR B C 1
ATOM 5972 O O . THR B 1 255 ? -25.344 -0.625 -7.648 1 71.31 255 THR B O 1
ATOM 5975 N N . TYR B 1 256 ? -24.516 1.331 -7.074 1 76.75 256 TYR B N 1
ATOM 5976 C CA . TYR B 1 256 ? -23.266 1 -7.738 1 76.75 256 TYR B CA 1
ATOM 5977 C C . TYR B 1 256 ? -22.516 -0.102 -6.988 1 76.75 256 TYR B C 1
ATOM 5979 O O . TYR B 1 256 ? -21.625 -0.749 -7.547 1 76.75 256 TYR B O 1
ATOM 5987 N N . PHE B 1 257 ? -22.938 -0.423 -5.781 1 79.94 257 PHE B N 1
ATOM 5988 C CA . PHE B 1 257 ? -22.281 -1.499 -5.035 1 79.94 257 PHE B CA 1
ATOM 5989 C C . PHE B 1 257 ? -23.141 -2.762 -5.062 1 79.94 257 PHE B C 1
ATOM 5991 O O . PHE B 1 257 ? -22.703 -3.814 -4.586 1 79.94 257 PHE B O 1
ATOM 5998 N N . LYS B 1 258 ? -24.266 -2.66 -5.672 1 77.62 258 LYS B N 1
ATOM 5999 C CA . LYS B 1 258 ? -25.203 -3.789 -5.641 1 77.62 258 LYS B CA 1
ATOM 6000 C C . LYS B 1 258 ? -25.375 -4.391 -7.031 1 77.62 258 LYS B C 1
ATOM 6002 O O . LYS B 1 258 ? -26.203 -5.281 -7.227 1 77.62 258 LYS B O 1
ATOM 6007 N N . SER B 1 259 ? -24.625 -3.914 -7.902 1 84 259 SER B N 1
ATOM 6008 C CA . SER B 1 259 ? -24.734 -4.465 -9.25 1 84 259 SER B CA 1
ATOM 6009 C C . SER B 1 259 ? -24.375 -5.945 -9.273 1 84 259 SER B C 1
ATOM 6011 O O . SER B 1 259 ? -23.609 -6.418 -8.422 1 84 259 SER B O 1
ATOM 6013 N N . ASP B 1 260 ? -24.953 -6.641 -10.188 1 84.88 260 ASP B N 1
ATOM 6014 C CA . ASP B 1 260 ? -24.656 -8.062 -10.344 1 84.88 260 ASP B CA 1
ATOM 6015 C C . ASP B 1 260 ? -23.172 -8.297 -10.609 1 84.88 260 ASP B C 1
ATOM 6017 O O . ASP B 1 260 ? -22.609 -9.289 -10.148 1 84.88 260 ASP B O 1
ATOM 6021 N N . GLU B 1 261 ? -22.672 -7.367 -11.281 1 85.88 261 GLU B N 1
ATOM 6022 C CA . GLU B 1 261 ? -21.266 -7.484 -11.609 1 85.88 261 GLU B CA 1
ATOM 6023 C C . GLU B 1 261 ? -20.406 -7.457 -10.352 1 85.88 261 GLU B C 1
ATOM 6025 O O . GLU B 1 261 ? -19.484 -8.273 -10.195 1 85.88 261 GLU B O 1
ATOM 6030 N N . ILE B 1 262 ? -20.719 -6.621 -9.453 1 88.62 262 ILE B N 1
ATOM 6031 C CA . ILE B 1 262 ? -19.938 -6.469 -8.227 1 88.62 262 ILE B CA 1
ATOM 6032 C C . ILE B 1 262 ? -20.172 -7.668 -7.316 1 88.62 262 ILE B C 1
ATOM 6034 O O . ILE B 1 262 ? -19.234 -8.203 -6.727 1 88.62 262 ILE B O 1
ATOM 6038 N N . VAL B 1 263 ? -21.359 -8.086 -7.266 1 85.94 263 VAL B N 1
ATOM 6039 C CA . VAL B 1 263 ? -21.719 -9.227 -6.426 1 85.94 263 VAL B CA 1
ATOM 6040 C C . VAL B 1 263 ? -21.016 -10.477 -6.934 1 85.94 263 VAL B C 1
ATOM 6042 O O . VAL B 1 263 ? -20.422 -11.227 -6.152 1 85.94 263 VAL B O 1
ATOM 6045 N N . ASN B 1 264 ? -21.062 -10.672 -8.18 1 84.56 264 ASN B N 1
ATOM 6046 C CA . ASN B 1 264 ? -20.375 -11.812 -8.781 1 84.56 264 ASN B CA 1
ATOM 6047 C C . ASN B 1 264 ? -18.875 -11.734 -8.57 1 84.56 264 ASN B C 1
ATOM 6049 O O . ASN B 1 264 ? -18.219 -12.766 -8.367 1 84.56 264 ASN B O 1
ATOM 6053 N N . PHE B 1 265 ? -18.438 -10.5 -8.641 1 88.31 265 PHE B N 1
ATOM 6054 C CA . PHE B 1 265 ? -17.016 -10.273 -8.406 1 88.31 265 PHE B CA 1
ATOM 6055 C C . PHE B 1 265 ? -16.609 -10.703 -6.996 1 88.31 265 PHE B C 1
ATOM 6057 O O . PHE B 1 265 ? -15.648 -11.438 -6.812 1 88.31 265 PHE B O 1
ATOM 6064 N N . TYR B 1 266 ? -17.375 -10.312 -6.02 1 88.44 266 TYR B N 1
ATOM 6065 C CA . TYR B 1 266 ? -17.109 -10.695 -4.637 1 88.44 266 TYR B CA 1
ATOM 6066 C C . TYR B 1 266 ? -17.203 -12.211 -4.461 1 88.44 266 TYR B C 1
ATOM 6068 O O . TYR B 1 266 ? -16.344 -12.82 -3.822 1 88.44 266 TYR B O 1
ATOM 6076 N N . GLU B 1 267 ? -18.156 -12.812 -5.023 1 83.19 267 GLU B N 1
ATOM 6077 C CA . GLU B 1 267 ? -18.391 -14.25 -4.887 1 83.19 267 GLU B CA 1
ATOM 6078 C C . GLU B 1 267 ? -17.25 -15.055 -5.504 1 83.19 267 GLU B C 1
ATOM 6080 O O . GLU B 1 267 ? -16.812 -16.062 -4.941 1 83.19 267 GLU B O 1
ATOM 6085 N N . SER B 1 268 ? -16.812 -14.562 -6.59 1 81 268 SER B N 1
ATOM 6086 C CA . SER B 1 268 ? -15.734 -15.258 -7.277 1 81 268 SER B CA 1
ATOM 6087 C C . SER B 1 268 ? -14.461 -15.25 -6.441 1 81 268 SER B C 1
ATOM 6089 O O . SER B 1 268 ? -13.586 -16.109 -6.629 1 81 268 SER B O 1
ATOM 6091 N N . LEU B 1 269 ? -14.383 -14.312 -5.555 1 84.19 269 LEU B N 1
ATOM 6092 C CA . LEU B 1 269 ? -13.211 -14.188 -4.699 1 84.19 269 LEU B CA 1
ATOM 6093 C C . LEU B 1 269 ? -13.508 -14.695 -3.289 1 84.19 269 LEU B C 1
ATOM 6095 O O . LEU B 1 269 ? -12.648 -14.633 -2.408 1 84.19 269 LEU B O 1
ATOM 6099 N N . ARG B 1 270 ? -14.75 -15.125 -3.096 1 82.25 270 ARG B N 1
ATOM 6100 C CA . ARG B 1 270 ? -15.219 -15.625 -1.806 1 82.25 270 ARG B CA 1
ATOM 6101 C C . ARG B 1 270 ? -15.164 -14.531 -0.743 1 82.25 270 ARG B C 1
ATOM 6103 O O . ARG B 1 270 ? -14.758 -14.789 0.393 1 82.25 270 ARG B O 1
ATOM 6110 N N . ILE B 1 271 ? -15.398 -13.375 -1.159 1 88.12 271 ILE B N 1
ATOM 6111 C CA . ILE B 1 271 ? -15.531 -12.25 -0.246 1 88.12 271 ILE B CA 1
ATOM 6112 C C . ILE B 1 271 ? -17 -12.094 0.178 1 88.12 271 ILE B C 1
ATOM 6114 O O . ILE B 1 271 ? -17.891 -12.094 -0.663 1 88.12 271 ILE B O 1
ATOM 6118 N N . GLU B 1 272 ? -17.219 -12.047 1.408 1 87.62 272 GLU B N 1
ATOM 6119 C CA . GLU B 1 272 ? -18.578 -11.852 1.909 1 87.62 272 GLU B CA 1
ATOM 6120 C C . GLU B 1 272 ? -18.969 -10.375 1.899 1 87.62 272 GLU B C 1
ATOM 6122 O O . GLU B 1 272 ? -18.297 -9.547 2.525 1 87.62 272 GLU B O 1
ATOM 6127 N N . HIS B 1 273 ? -20.016 -10.133 1.19 1 89.06 273 HIS B N 1
ATOM 6128 C CA . HIS B 1 273 ? -20.516 -8.758 1.114 1 89.06 273 HIS B CA 1
ATOM 6129 C C . HIS B 1 273 ? -21.5 -8.461 2.236 1 89.06 273 HIS B C 1
ATOM 6131 O O . HIS B 1 273 ? -22.5 -9.172 2.393 1 89.06 273 HIS B O 1
ATOM 6137 N N . ARG B 1 274 ? -21.203 -7.488 2.98 1 83.25 274 ARG B N 1
ATOM 6138 C CA . ARG B 1 274 ? -22.094 -7.051 4.051 1 83.25 274 ARG B CA 1
ATOM 6139 C C . ARG B 1 274 ? -22.688 -5.68 3.74 1 83.25 274 ARG B C 1
ATOM 6141 O O . ARG B 1 274 ? -21.969 -4.777 3.293 1 83.25 274 ARG B O 1
ATOM 6148 N N . LYS B 1 275 ? -23.938 -5.582 3.822 1 78.19 275 LYS B N 1
ATOM 6149 C CA . LYS B 1 275 ? -24.609 -4.324 3.527 1 78.19 275 LYS B CA 1
ATOM 6150 C C . LYS B 1 275 ? -24.906 -3.549 4.809 1 78.19 275 LYS B C 1
ATOM 6152 O O . LYS B 1 275 ? -25.219 -4.145 5.844 1 78.19 275 LYS B O 1
ATOM 6157 N N . SER B 1 276 ? -24.5 -2.277 4.723 1 66.88 276 SER B N 1
ATOM 6158 C CA . SER B 1 276 ? -24.703 -1.419 5.887 1 66.88 276 SER B CA 1
ATOM 6159 C C . SER B 1 276 ? -26.188 -1.322 6.242 1 66.88 276 SER B C 1
ATOM 6161 O O . SER B 1 276 ? -27.031 -1.091 5.367 1 66.88 276 SER B O 1
ATOM 6163 N N . SER B 1 277 ? -26.797 -2.342 6.617 1 55.75 277 SER B N 1
ATOM 6164 C CA . SER B 1 277 ? -28.156 -2.287 7.109 1 55.75 277 SER B CA 1
ATOM 6165 C C . SER B 1 277 ? -28.234 -1.608 8.477 1 55.75 277 SER B C 1
ATOM 6167 O O . SER B 1 277 ? -27.203 -1.273 9.062 1 55.75 277 SER B O 1
ATOM 6169 N N . ILE B 1 278 ? -29.484 -1.374 8.922 1 51 278 ILE B N 1
ATOM 6170 C CA . ILE B 1 278 ? -29.922 -1.123 10.289 1 51 278 ILE B CA 1
ATOM 6171 C C . ILE B 1 278 ? -29.047 -1.896 11.266 1 51 278 ILE B C 1
ATOM 6173 O O . ILE B 1 278 ? -28.797 -1.433 12.383 1 51 278 ILE B O 1
ATOM 6177 N N . TYR B 1 279 ? -28.391 -2.801 10.664 1 45.38 279 TYR B N 1
ATOM 6178 C CA . TYR B 1 279 ? -27.719 -3.729 11.578 1 45.38 279 TYR B CA 1
ATOM 6179 C C . TYR B 1 279 ? -26.281 -3.32 11.82 1 45.38 279 TYR B C 1
ATOM 6181 O O . TYR B 1 279 ? -25.656 -3.73 12.805 1 45.38 279 TYR B O 1
ATOM 6189 N N . TYR B 1 280 ? -25.812 -2.459 10.891 1 52.44 280 TYR B N 1
ATOM 6190 C CA . TYR B 1 280 ? -24.422 -2.064 11.125 1 52.44 280 TYR B CA 1
ATOM 6191 C C . TYR B 1 280 ? -24.297 -0.547 11.18 1 52.44 280 TYR B C 1
ATOM 6193 O O . TYR B 1 280 ? -23.562 0.044 10.383 1 52.44 280 TYR B O 1
ATOM 6201 N N . PRO B 1 281 ? -25.094 -0.006 11.961 1 53.06 281 PRO B N 1
ATOM 6202 C CA . PRO B 1 281 ? -25.078 1.456 12.055 1 53.06 281 PRO B CA 1
ATOM 6203 C C . PRO B 1 281 ? -23.688 2.008 12.359 1 53.06 281 PRO B C 1
ATOM 6205 O O . PRO B 1 281 ? -23.344 3.107 11.914 1 53.06 281 PRO B O 1
ATOM 6208 N N . LYS B 1 282 ? -22.906 1.088 12.938 1 55.12 282 LYS B N 1
ATOM 6209 C CA . LYS B 1 282 ? -21.609 1.521 13.477 1 55.12 282 LYS B CA 1
ATOM 6210 C C . LYS B 1 282 ? -20.578 1.715 12.367 1 55.12 282 LYS B C 1
ATOM 6212 O O . LYS B 1 282 ? -19.766 2.633 12.43 1 55.12 282 LYS B O 1
ATOM 6217 N N . SER B 1 283 ? -20.578 0.868 11.445 1 56.44 283 SER B N 1
ATOM 6218 C CA . SER B 1 283 ? -19.625 0.977 10.352 1 56.44 283 SER B CA 1
ATOM 6219 C C . SER B 1 283 ? -19.891 2.219 9.508 1 56.44 283 SER B C 1
ATOM 6221 O O . SER B 1 283 ? -18.953 2.842 8.992 1 56.44 283 SER B O 1
ATOM 6223 N N . ASN B 1 284 ? -21.047 2.598 9.625 1 64.62 284 ASN B N 1
ATOM 6224 C CA . ASN B 1 284 ? -21.438 3.818 8.93 1 64.62 284 ASN B CA 1
ATOM 6225 C C . ASN B 1 284 ? -20.906 5.062 9.633 1 64.62 284 ASN B C 1
ATOM 6227 O O . ASN B 1 284 ? -20.5 6.027 8.977 1 64.62 284 ASN B O 1
ATOM 6231 N N . GLY B 1 285 ? -20.797 4.883 10.883 1 72.06 285 GLY B N 1
ATOM 6232 C CA . GLY B 1 285 ? -20.266 6 11.641 1 72.06 285 GLY B CA 1
ATOM 6233 C C . GLY B 1 285 ? -18.781 6.254 11.375 1 72.06 285 GLY B C 1
ATOM 6234 O O . GLY B 1 285 ? -18.359 7.406 11.281 1 72.06 285 GLY B O 1
ATOM 6235 N N . LEU B 1 286 ? -18.062 5.141 11.172 1 77.69 286 LEU B N 1
ATOM 6236 C CA . LEU B 1 286 ? -16.641 5.258 10.875 1 77.69 286 LEU B CA 1
ATOM 6237 C C . LEU B 1 286 ? -16.422 5.969 9.547 1 77.69 286 LEU B C 1
ATOM 6239 O O . LEU B 1 286 ? -15.609 6.891 9.453 1 77.69 286 LEU B O 1
ATOM 6243 N N . LEU B 1 287 ? -17.125 5.539 8.539 1 83.5 287 LEU B N 1
ATOM 6244 C CA . LEU B 1 287 ? -16.969 6.129 7.211 1 83.5 287 LEU B CA 1
ATOM 6245 C C . LEU B 1 287 ? -17.422 7.586 7.211 1 83.5 287 LEU B C 1
ATOM 6247 O O . LEU B 1 287 ? -16.781 8.43 6.566 1 83.5 287 LEU B O 1
ATOM 6251 N N . GLU B 1 288 ? -18.5 7.84 7.93 1 81.62 288 GLU B N 1
ATOM 6252 C CA . GLU B 1 288 ? -19 9.203 7.996 1 81.62 288 GLU B CA 1
ATOM 6253 C C . GLU B 1 288 ? -17.969 10.148 8.602 1 81.62 288 GLU B C 1
ATOM 6255 O O . GLU B 1 288 ? -17.734 11.242 8.078 1 81.62 288 GLU B O 1
ATOM 6260 N N . ARG B 1 289 ? -17.391 9.766 9.633 1 82.88 289 ARG B N 1
ATOM 6261 C CA . ARG B 1 289 ? -16.375 10.586 10.273 1 82.88 289 ARG B CA 1
ATOM 6262 C C . ARG B 1 289 ? -15.156 10.75 9.375 1 82.88 289 ARG B C 1
ATOM 6264 O O . ARG B 1 289 ? -14.617 11.852 9.242 1 82.88 289 ARG B O 1
ATOM 6271 N N . THR B 1 290 ? -14.75 9.641 8.812 1 88.62 290 THR B N 1
ATOM 6272 C CA . THR B 1 290 ? -13.602 9.672 7.91 1 88.62 290 THR B CA 1
ATOM 6273 C C . THR B 1 290 ? -13.859 10.609 6.734 1 88.62 290 THR B C 1
ATOM 6275 O O . THR B 1 290 ? -12.992 11.406 6.367 1 88.62 290 THR B O 1
ATOM 6278 N N . HIS B 1 291 ? -15.062 10.531 6.207 1 89.75 291 HIS B N 1
ATOM 6279 C CA . HIS B 1 291 ? -15.406 11.375 5.062 1 89.75 291 HIS B CA 1
ATOM 6280 C C . HIS B 1 291 ? -15.477 12.844 5.457 1 89.75 291 HIS B C 1
ATOM 6282 O O . HIS B 1 291 ? -15.125 13.719 4.66 1 89.75 291 HIS B O 1
ATOM 6288 N N . ARG B 1 292 ? -15.93 13.078 6.617 1 87.12 292 ARG B N 1
ATOM 6289 C CA . ARG B 1 292 ? -15.969 14.453 7.098 1 87.12 292 ARG B CA 1
ATOM 6290 C C . ARG B 1 292 ? -14.562 15.047 7.168 1 87.12 292 ARG B C 1
ATOM 6292 O O . ARG B 1 292 ? -14.312 16.141 6.648 1 87.12 292 ARG B O 1
ATOM 6299 N N . VAL B 1 293 ? -13.67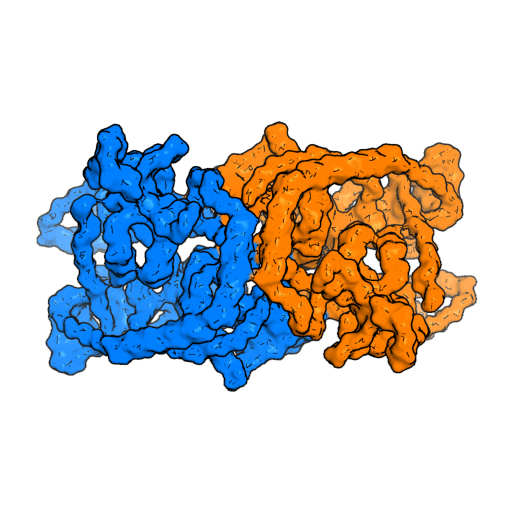2 14.344 7.793 1 89.88 293 VAL B N 1
ATOM 6300 C CA . VAL B 1 293 ? -12.289 14.797 7.922 1 89.88 293 VAL B CA 1
ATOM 6301 C C . VAL B 1 293 ? -11.672 14.953 6.535 1 89.88 293 VAL B C 1
ATOM 6303 O O . VAL B 1 293 ? -10.969 15.93 6.266 1 89.88 293 VAL B O 1
ATOM 6306 N N . LEU B 1 294 ? -11.953 13.961 5.699 1 93.62 294 LEU B N 1
ATOM 6307 C CA . LEU B 1 294 ? -11.445 13.984 4.328 1 93.62 294 LEU B CA 1
ATOM 6308 C C . LEU B 1 294 ? -11.914 15.242 3.6 1 93.62 294 LEU B C 1
ATOM 6310 O O . LEU B 1 294 ? -11.102 15.984 3.045 1 93.62 294 LEU B O 1
ATOM 6314 N N . LYS B 1 295 ? -13.172 15.531 3.645 1 89.69 295 LYS B N 1
ATOM 6315 C CA . LYS B 1 295 ? -13.742 16.672 2.932 1 89.69 295 LYS B CA 1
ATOM 6316 C C . LYS B 1 295 ? -13.203 17.984 3.479 1 89.69 295 LYS B C 1
ATOM 6318 O O . LYS B 1 295 ? -12.805 18.859 2.711 1 89.69 295 LYS B O 1
ATOM 6323 N N . GLU B 1 296 ? -13.172 18.078 4.777 1 88.19 296 GLU B N 1
ATOM 6324 C CA . GLU B 1 296 ? -12.711 19.312 5.418 1 88.19 296 GLU B CA 1
ATOM 6325 C C . GLU B 1 296 ? -11.234 19.578 5.109 1 88.19 296 GLU B C 1
ATOM 6327 O O . GLU B 1 296 ? -10.859 20.703 4.762 1 88.19 296 GLU B O 1
ATOM 6332 N N . SER B 1 297 ? -10.445 18.578 5.195 1 91.31 297 SER B N 1
ATOM 6333 C CA . SER B 1 297 ? -9.008 18.719 5.004 1 91.31 297 SER B CA 1
ATOM 6334 C C . SER B 1 297 ? -8.672 18.969 3.537 1 91.31 297 SER B C 1
ATOM 6336 O O . SER B 1 297 ? -7.91 19.891 3.219 1 91.31 297 SER B O 1
ATOM 6338 N N . VAL B 1 298 ? -9.242 18.203 2.686 1 90.88 298 VAL B N 1
ATOM 6339 C CA . VAL B 1 298 ? -8.945 18.328 1.263 1 90.88 298 VAL B CA 1
ATOM 6340 C C . VAL B 1 298 ? -9.391 19.703 0.768 1 90.88 298 VAL B C 1
ATOM 6342 O O . VAL B 1 298 ? -8.68 20.344 -0.014 1 90.88 298 VAL B O 1
ATOM 6345 N N . ALA B 1 299 ? -10.5 20.172 1.243 1 86.75 299 ALA B N 1
ATOM 6346 C CA . ALA B 1 299 ? -10.977 21.5 0.887 1 86.75 299 ALA B CA 1
ATOM 6347 C C . ALA B 1 299 ? -10.016 22.578 1.395 1 86.75 299 ALA B C 1
ATOM 6349 O O . ALA B 1 299 ? -9.773 23.578 0.711 1 86.75 299 ALA B O 1
ATOM 6350 N N . SER B 1 300 ? -9.531 22.359 2.553 1 86.31 300 SER B N 1
ATOM 6351 C CA . SER B 1 300 ? -8.641 23.344 3.172 1 86.31 300 SER B CA 1
ATOM 6352 C C . SER B 1 300 ? -7.277 23.359 2.486 1 86.31 300 SER B C 1
ATOM 6354 O O . SER B 1 300 ? -6.629 24.406 2.408 1 86.31 300 SER B O 1
ATOM 6356 N N . ILE B 1 301 ? -6.82 22.172 2.078 1 85 301 ILE B N 1
ATOM 6357 C CA . ILE B 1 301 ? -5.523 22.031 1.429 1 85 301 ILE B CA 1
ATOM 6358 C C . ILE B 1 301 ? -5.586 22.594 0.014 1 85 301 ILE B C 1
ATOM 6360 O O . ILE B 1 301 ? -4.633 23.219 -0.453 1 85 301 ILE B O 1
ATOM 6364 N N . SER B 1 302 ? -6.723 22.359 -0.59 1 81.56 302 SER B N 1
ATOM 6365 C CA . SER B 1 302 ? -6.867 22.703 -2.002 1 81.56 302 SER B CA 1
ATOM 6366 C C . SER B 1 302 ? -6.949 24.219 -2.199 1 81.56 302 SER B C 1
ATOM 6368 O O . SER B 1 302 ? -7.73 24.891 -1.528 1 81.56 302 SER B O 1
ATOM 6370 N N . GLN B 1 303 ? -6.098 24.734 -2.969 1 72.25 303 GLN B N 1
ATOM 6371 C CA . GLN B 1 303 ? -6.137 26.156 -3.307 1 72.25 303 GLN B CA 1
ATOM 6372 C C . GLN B 1 303 ? -7.281 26.469 -4.27 1 72.25 303 GLN B C 1
ATOM 6374 O O . GLN B 1 303 ? -7.973 27.469 -4.113 1 72.25 303 GLN B O 1
ATOM 6379 N N . LYS B 1 304 ? -7.332 25.562 -5.207 1 78.38 304 LYS B N 1
ATOM 6380 C CA . LYS B 1 304 ? -8.438 25.594 -6.156 1 78.38 304 LYS B CA 1
ATOM 6381 C C . LYS B 1 304 ? -9.305 24.344 -6.027 1 78.38 304 LYS B C 1
ATOM 6383 O O . LYS B 1 304 ? -8.812 23.281 -5.648 1 78.38 304 LYS B O 1
ATOM 6388 N N . VAL B 1 305 ? -10.508 24.516 -6.395 1 77.88 305 VAL B N 1
ATOM 6389 C CA . VAL B 1 305 ? -11.477 23.438 -6.211 1 77.88 305 VAL B CA 1
ATOM 6390 C C . VAL B 1 305 ? -11.086 22.234 -7.062 1 77.88 305 VAL B C 1
ATOM 6392 O O . VAL B 1 305 ? -11.336 21.094 -6.684 1 77.88 305 VAL B O 1
ATOM 6395 N N . HIS B 1 306 ? -10.367 22.453 -8.148 1 83.31 306 HIS B N 1
ATOM 6396 C CA . HIS B 1 306 ? -10.062 21.391 -9.086 1 83.31 306 HIS B CA 1
ATOM 6397 C C . HIS B 1 306 ? -8.781 20.656 -8.703 1 83.31 306 HIS B C 1
ATOM 6399 O O . HIS B 1 306 ? -8.438 19.625 -9.289 1 83.31 306 HIS B O 1
ATOM 6405 N N . ASP B 1 307 ? -8.102 21.078 -7.645 1 85.62 307 ASP B N 1
ATOM 6406 C CA . ASP B 1 307 ? -6.832 20.5 -7.227 1 85.62 307 ASP B CA 1
ATOM 6407 C C . ASP B 1 307 ? -7.051 19.391 -6.191 1 85.62 307 ASP B C 1
ATOM 6409 O O . ASP B 1 307 ? -6.09 18.891 -5.605 1 85.62 307 ASP B O 1
ATOM 6413 N N . TRP B 1 308 ? -8.227 18.984 -6.082 1 90.25 308 TRP B N 1
ATOM 6414 C CA . TRP B 1 308 ? -8.539 18.125 -4.941 1 90.25 308 TRP B CA 1
ATOM 6415 C C . TRP B 1 308 ? -7.895 16.75 -5.098 1 90.25 308 TRP B C 1
ATOM 6417 O O . TRP B 1 308 ? -7.562 16.094 -4.109 1 90.25 308 TRP B O 1
ATOM 6427 N N . SER B 1 309 ? -7.711 16.266 -6.32 1 88.69 309 SER B N 1
ATOM 6428 C CA . SER B 1 309 ? -7.133 14.953 -6.52 1 88.69 309 SER B CA 1
ATOM 6429 C C . SER B 1 309 ? -5.691 14.898 -6.023 1 88.69 309 SER B C 1
ATOM 6431 O O . SER B 1 309 ? -5.258 13.891 -5.465 1 88.69 309 SER B O 1
ATOM 6433 N N . THR B 1 310 ? -4.977 15.953 -6.191 1 86.19 310 THR B N 1
ATOM 6434 C CA . THR B 1 310 ? -3.607 16.031 -5.695 1 86.19 310 THR B CA 1
ATOM 6435 C C . THR B 1 310 ? -3.594 16.234 -4.184 1 86.19 310 THR B C 1
ATOM 6437 O O . THR B 1 310 ? -2.785 15.625 -3.477 1 86.19 310 THR B O 1
ATOM 6440 N N . SER B 1 311 ? -4.484 17.078 -3.719 1 89.88 311 SER B N 1
ATOM 6441 C CA . SER B 1 311 ? -4.598 17.328 -2.285 1 89.88 311 SER B CA 1
ATOM 6442 C C . SER B 1 311 ? -4.969 16.062 -1.527 1 89.88 311 SER B C 1
ATOM 6444 O O . SER B 1 311 ? -4.578 15.883 -0.372 1 89.88 311 SER B O 1
ATOM 6446 N N . LEU B 1 312 ? -5.641 15.242 -2.248 1 93.94 312 LEU B N 1
ATOM 6447 C CA . LEU B 1 312 ? -6.094 13.992 -1.651 1 93.94 312 LEU B CA 1
ATOM 6448 C C . LEU B 1 312 ? -4.906 13.109 -1.269 1 93.94 312 LEU B C 1
ATOM 6450 O O . LEU B 1 312 ? -4.945 12.422 -0.247 1 93.94 312 LEU B O 1
ATOM 6454 N N . LEU B 1 313 ? -3.863 13.117 -2.078 1 92 313 LEU B N 1
ATOM 6455 C CA . LEU B 1 313 ? -2.668 12.328 -1.798 1 92 313 LEU B CA 1
ATOM 6456 C C . LEU B 1 313 ? -1.982 12.812 -0.525 1 92 313 LEU B C 1
ATOM 6458 O O . LEU B 1 313 ? -1.566 12.008 0.307 1 92 313 LEU B O 1
ATOM 6462 N N . PHE B 1 314 ? -1.954 14.086 -0.468 1 90.56 314 PHE B N 1
ATOM 6463 C CA . PHE B 1 314 ? -1.358 14.711 0.708 1 90.56 314 PHE B CA 1
ATOM 6464 C C . PHE B 1 314 ? -2.158 14.375 1.961 1 90.56 314 PHE B C 1
ATOM 6466 O O . PHE B 1 314 ? -1.586 14.023 2.994 1 90.56 314 PHE B O 1
ATOM 6473 N N . PHE B 1 315 ? -3.42 14.492 1.826 1 93.81 315 PHE B N 1
ATOM 6474 C CA . PHE B 1 315 ? -4.316 14.164 2.928 1 93.81 315 PHE B CA 1
ATOM 6475 C C . PHE B 1 315 ? -4.129 12.719 3.363 1 93.81 315 PHE B C 1
ATOM 6477 O O . PHE B 1 315 ? -3.992 12.438 4.555 1 93.81 315 PHE B O 1
ATOM 6484 N N . LYS B 1 316 ? -4.148 11.82 2.439 1 95.62 316 LYS B N 1
ATOM 6485 C CA . LYS B 1 316 ? -4.074 10.391 2.713 1 95.62 316 LYS B CA 1
ATOM 6486 C C . LYS B 1 316 ? -2.814 10.047 3.498 1 95.62 316 LYS B C 1
ATOM 6488 O O . LYS B 1 316 ? -2.871 9.305 4.484 1 95.62 316 LYS B O 1
ATOM 6493 N N . LEU B 1 317 ? -1.684 10.539 3.076 1 93.69 317 LEU B N 1
ATOM 6494 C CA . LEU B 1 317 ? -0.413 10.281 3.748 1 93.69 317 LEU B CA 1
ATOM 6495 C C . LEU B 1 317 ? -0.475 10.719 5.207 1 93.69 317 LEU B C 1
ATOM 6497 O O . LEU B 1 317 ? -0.156 9.938 6.109 1 93.69 317 LEU B O 1
ATOM 6501 N N . HIS B 1 318 ? -0.955 11.891 5.41 1 93.56 318 HIS B N 1
ATOM 6502 C CA . HIS B 1 318 ? -0.938 12.453 6.758 1 93.56 318 HIS B CA 1
ATOM 6503 C C . HIS B 1 318 ? -2.018 11.82 7.629 1 93.56 318 HIS B C 1
ATOM 6505 O O . HIS B 1 318 ? -1.8 11.586 8.82 1 93.56 318 HIS B O 1
ATOM 6511 N N . TYR B 1 319 ? -3.168 11.609 7.023 1 95.38 319 TYR B N 1
ATOM 6512 C CA . TYR B 1 319 ? -4.242 10.961 7.77 1 95.38 319 TYR B CA 1
ATOM 6513 C C . TYR B 1 319 ? -3.783 9.617 8.32 1 95.38 319 TYR B C 1
ATOM 6515 O O . TYR B 1 319 ? -3.967 9.328 9.508 1 95.38 319 TYR B O 1
ATOM 6523 N N . ASN B 1 320 ? -3.168 8.805 7.531 1 96.38 320 ASN B N 1
ATOM 6524 C CA . ASN B 1 320 ? -2.76 7.453 7.914 1 96.38 320 ASN B CA 1
ATOM 6525 C C . ASN B 1 320 ? -1.588 7.477 8.891 1 96.38 320 ASN B C 1
ATOM 6527 O O . ASN B 1 320 ? -1.25 6.453 9.484 1 96.38 320 ASN B O 1
ATOM 6531 N N . ASN B 1 321 ? -1.023 8.641 9.008 1 92.88 321 ASN B N 1
ATOM 6532 C CA . ASN B 1 321 ? 0.105 8.742 9.93 1 92.88 321 ASN B CA 1
ATOM 6533 C C . ASN B 1 321 ? -0.209 9.664 11.109 1 92.88 321 ASN B C 1
ATOM 6535 O O . ASN B 1 321 ? 0.7 10.117 11.797 1 92.88 321 ASN B O 1
ATOM 6539 N N . SER B 1 322 ? -1.445 9.961 11.289 1 92.44 322 SER B N 1
ATOM 6540 C CA . SER B 1 322 ? -1.914 10.672 12.469 1 92.44 322 SER B CA 1
ATOM 6541 C C . SER B 1 322 ? -2.598 9.734 13.453 1 92.44 322 SER B C 1
ATOM 6543 O O . SER B 1 322 ? -3.324 8.82 13.047 1 92.44 322 SER B O 1
ATOM 6545 N N . LYS B 1 323 ? -2.381 10.039 14.672 1 86.44 323 LYS B N 1
ATOM 6546 C CA . LYS B 1 323 ? -2.949 9.18 15.711 1 86.44 323 LYS B CA 1
ATOM 6547 C C . LYS B 1 323 ? -4.473 9.195 15.664 1 86.44 323 LYS B C 1
ATOM 6549 O O . LYS B 1 323 ? -5.09 10.266 15.586 1 86.44 323 LYS B O 1
ATOM 6554 N N . HIS B 1 324 ? -4.961 8.016 15.602 1 84.94 324 HIS B N 1
ATOM 6555 C CA . HIS B 1 324 ? -6.414 7.875 15.617 1 84.94 324 HIS B CA 1
ATOM 6556 C C . HIS B 1 324 ? -6.953 7.922 17.047 1 84.94 324 HIS B C 1
ATOM 6558 O O . HIS B 1 324 ? -6.379 7.324 17.953 1 84.94 324 HIS B O 1
ATOM 6564 N N . VAL B 1 325 ? -8.039 8.586 17.234 1 77.25 325 VAL B N 1
ATOM 6565 C CA . VAL B 1 325 ? -8.562 8.891 18.562 1 77.25 325 VAL B CA 1
ATOM 6566 C C . VAL B 1 325 ? -9.031 7.602 19.234 1 77.25 325 VAL B C 1
ATOM 6568 O O . VAL B 1 325 ? -8.891 7.449 20.453 1 77.25 325 VAL B O 1
ATOM 6571 N N . VAL B 1 326 ? -9.516 6.672 18.469 1 74.38 326 VAL B N 1
ATOM 6572 C CA . VAL B 1 326 ? -10.102 5.461 19.047 1 74.38 326 VAL B CA 1
ATOM 6573 C C . VAL B 1 326 ? -9.008 4.426 19.297 1 74.38 326 VAL B C 1
ATOM 6575 O O . VAL B 1 326 ? -8.93 3.848 20.375 1 74.38 326 VAL B O 1
ATOM 6578 N N . THR B 1 327 ? -8.141 4.227 18.312 1 77.31 327 THR B N 1
ATOM 6579 C CA . THR B 1 327 ? -7.113 3.197 18.438 1 77.31 327 THR B CA 1
ATOM 6580 C C . THR B 1 327 ? -5.902 3.721 19.203 1 77.31 327 THR B C 1
ATOM 6582 O O . THR B 1 327 ? -5.125 2.939 19.75 1 77.31 327 THR B O 1
ATOM 6585 N N . GLN B 1 328 ? -5.676 5.02 19.141 1 79 328 GLN B N 1
ATOM 6586 C CA . GLN B 1 328 ? -4.555 5.703 19.766 1 79 328 GLN B CA 1
ATOM 6587 C C . GLN B 1 328 ? -3.244 5.398 19.047 1 79 328 GLN B C 1
ATOM 6589 O O . GLN B 1 328 ? -2.164 5.602 19.609 1 79 328 GLN B O 1
ATOM 6594 N N . TYR B 1 329 ? -3.373 4.828 17.922 1 80.75 329 TYR B N 1
ATOM 6595 C CA . TYR B 1 329 ? -2.262 4.578 17.016 1 80.75 329 TYR B CA 1
ATOM 6596 C C . TYR B 1 329 ? -2.547 5.156 15.633 1 80.75 329 TYR B C 1
ATOM 6598 O O . TYR B 1 329 ? -3.695 5.469 15.305 1 80.75 329 TYR B O 1
ATOM 6606 N N . THR B 1 330 ? -1.476 5.309 14.953 1 88.44 330 THR B N 1
ATOM 6607 C CA . THR B 1 330 ? -1.719 5.73 13.578 1 88.44 330 THR B CA 1
ATOM 6608 C C . THR B 1 330 ? -2.191 4.555 12.727 1 88.44 330 THR B C 1
ATOM 6610 O O . THR B 1 330 ? -1.728 3.426 12.906 1 88.44 330 THR B O 1
ATOM 6613 N N . PRO B 1 331 ? -3.074 4.758 11.867 1 91.56 331 PRO B N 1
ATOM 6614 C CA . PRO B 1 331 ? -3.523 3.688 10.977 1 91.56 331 PRO B CA 1
ATOM 6615 C C . PRO B 1 331 ? -2.367 2.988 10.266 1 91.56 331 PRO B C 1
ATOM 6617 O O . PRO B 1 331 ? -2.371 1.762 10.133 1 91.56 331 PRO B O 1
ATOM 6620 N N . ALA B 1 332 ? -1.334 3.701 9.828 1 90.56 332 ALA B N 1
ATOM 6621 C CA . ALA B 1 332 ? -0.185 3.119 9.141 1 90.56 332 ALA B CA 1
ATOM 6622 C C . ALA B 1 332 ? 0.581 2.17 10.055 1 90.56 332 ALA B C 1
ATOM 6624 O O . ALA B 1 332 ? 1.018 1.1 9.625 1 90.56 332 ALA B O 1
ATOM 6625 N N . GLU B 1 333 ? 0.76 2.537 11.273 1 83.81 333 GLU B N 1
ATOM 6626 C CA . GLU B 1 333 ? 1.464 1.684 12.227 1 83.81 333 GLU B CA 1
ATOM 6627 C C . GLU B 1 333 ? 0.741 0.353 12.414 1 83.81 333 GLU B C 1
ATOM 6629 O O . GLU B 1 333 ? 1.378 -0.7 12.484 1 83.81 333 GLU B O 1
ATOM 6634 N N . LEU B 1 334 ? -0.509 0.438 12.516 1 81.69 334 LEU B N 1
ATOM 6635 C CA . LEU B 1 334 ? -1.298 -0.77 12.727 1 81.69 334 LEU B CA 1
ATOM 6636 C C . LEU B 1 334 ? -1.384 -1.596 11.453 1 81.69 334 LEU B C 1
ATOM 6638 O O . LEU B 1 334 ? -1.435 -2.826 11.5 1 81.69 334 LEU B O 1
ATOM 6642 N N . PHE B 1 335 ? -1.361 -0.932 10.359 1 88.56 335 PHE B N 1
ATOM 6643 C CA . PHE B 1 335 ? -1.584 -1.608 9.094 1 88.56 335 PHE B CA 1
ATOM 6644 C C . PHE B 1 335 ? -0.273 -2.145 8.523 1 88.56 335 PHE B C 1
ATOM 6646 O O . PHE B 1 335 ? -0.24 -3.23 7.945 1 88.56 335 PHE B O 1
ATOM 6653 N N . PHE B 1 336 ? 0.833 -1.372 8.648 1 85.81 336 PHE B N 1
ATOM 6654 C CA . PHE B 1 336 ? 2.115 -1.74 8.062 1 85.81 336 PHE B CA 1
ATOM 6655 C C . PHE B 1 336 ? 3.068 -2.266 9.125 1 85.81 336 PHE B C 1
ATOM 6657 O O . PHE B 1 336 ? 4.117 -2.828 8.805 1 85.81 336 PHE B O 1
ATOM 6664 N N . GLY B 1 337 ? 2.752 -2.055 10.328 1 76 337 GLY B N 1
ATOM 6665 C CA . GLY B 1 337 ? 3.637 -2.479 11.398 1 76 337 GLY B CA 1
ATOM 6666 C C . GLY B 1 337 ? 4.82 -1.551 11.602 1 76 337 GLY B C 1
ATOM 6667 O O . GLY B 1 337 ? 5.812 -1.93 12.227 1 76 337 GLY B O 1
ATOM 6668 N N . ARG B 1 338 ? 4.727 -0.371 10.945 1 76.12 338 ARG B N 1
ATOM 6669 C CA . ARG B 1 338 ? 5.812 0.597 11.055 1 76.12 338 ARG B CA 1
ATOM 6670 C C . ARG B 1 338 ? 5.305 2.018 10.828 1 76.12 338 ARG B C 1
ATOM 6672 O O . ARG B 1 338 ? 4.223 2.217 10.281 1 76.12 338 ARG B O 1
ATOM 6679 N N . ARG B 1 339 ? 6.188 2.906 11.203 1 76.5 339 ARG B N 1
ATOM 6680 C CA . ARG B 1 339 ? 5.895 4.301 10.883 1 76.5 339 ARG B CA 1
ATOM 6681 C C . ARG B 1 339 ? 6.344 4.645 9.469 1 76.5 339 ARG B C 1
ATOM 6683 O O . ARG B 1 339 ? 7.383 4.168 9.008 1 76.5 339 ARG B O 1
ATOM 6690 N N . VAL B 1 340 ? 5.555 5.344 8.852 1 84.5 340 VAL B N 1
ATOM 6691 C CA . VAL B 1 340 ? 5.855 5.809 7.5 1 84.5 340 VAL B CA 1
ATOM 6692 C C . VAL B 1 340 ? 6.371 7.242 7.551 1 84.5 340 VAL B C 1
ATOM 6694 O O . VAL B 1 340 ? 5.875 8.062 8.328 1 84.5 340 VAL B O 1
ATOM 6697 N N . ASN B 1 341 ? 7.336 7.52 6.793 1 83.44 341 ASN B N 1
ATOM 6698 C CA . ASN B 1 341 ? 7.953 8.844 6.812 1 83.44 341 ASN B CA 1
ATOM 6699 C C . ASN B 1 341 ? 7.082 9.875 6.105 1 83.44 341 ASN B C 1
ATOM 6701 O O . ASN B 1 341 ? 6.703 9.688 4.949 1 83.44 341 ASN B O 1
ATOM 6705 N N . ILE B 1 342 ? 6.816 10.883 6.836 1 86.62 342 ILE B N 1
ATOM 6706 C CA . ILE B 1 342 ? 6.066 12 6.266 1 86.62 342 ILE B CA 1
ATOM 6707 C C . ILE B 1 342 ? 6.984 13.211 6.113 1 86.62 342 ILE B C 1
ATOM 6709 O O . ILE B 1 342 ? 8.086 13.234 6.664 1 86.62 342 ILE B O 1
ATOM 6713 N N . PRO B 1 343 ? 6.605 14.18 5.445 1 79.5 343 PRO B N 1
ATOM 6714 C CA . PRO B 1 343 ? 7.492 15.297 5.113 1 79.5 343 PRO B CA 1
ATOM 6715 C C . PRO B 1 343 ? 8.109 15.945 6.352 1 79.5 343 PRO B C 1
ATOM 6717 O O . PRO B 1 343 ? 9.305 16.219 6.375 1 79.5 343 PRO B O 1
ATOM 6720 N N . ILE B 1 344 ? 7.426 16.141 7.371 1 82.56 344 ILE B N 1
ATOM 6721 C CA . ILE B 1 344 ? 7.93 16.844 8.547 1 82.56 344 ILE B CA 1
ATOM 6722 C C . ILE B 1 344 ? 8.945 15.969 9.273 1 82.56 344 ILE B C 1
ATOM 6724 O O . ILE B 1 344 ? 9.781 16.469 10.031 1 82.56 344 ILE B O 1
ATOM 6728 N N . HIS B 1 345 ? 8.891 14.703 9.039 1 78.88 345 HIS B N 1
ATOM 6729 C CA . HIS B 1 345 ? 9.797 13.781 9.719 1 78.88 345 HIS B CA 1
ATOM 6730 C C . HIS B 1 345 ? 10.922 13.336 8.797 1 78.88 345 HIS B C 1
ATOM 6732 O O . HIS B 1 345 ? 11.711 12.461 9.148 1 78.88 345 HIS B O 1
ATOM 6738 N N . SER B 1 346 ? 10.875 13.758 7.547 1 67.94 346 SER B N 1
ATOM 6739 C CA . SER B 1 346 ? 11.828 13.305 6.539 1 67.94 346 SER B CA 1
ATOM 6740 C C . SER B 1 346 ? 13.258 13.312 7.082 1 67.94 346 SER B C 1
ATOM 6742 O O . SER B 1 346 ? 13.562 14.055 8.016 1 67.94 346 SER B O 1
ATOM 6744 N N . TYR B 1 347 ? 14.156 12.203 6.59 1 57.31 347 TYR B N 1
ATOM 6745 C CA . TYR B 1 347 ? 15.43 11.664 7.062 1 57.31 347 TYR B CA 1
ATOM 6746 C C . TYR B 1 347 ? 16.531 12.711 6.992 1 57.31 347 TYR B C 1
ATOM 6748 O O . TYR B 1 347 ? 16.781 13.281 5.93 1 57.31 347 TYR B O 1
ATOM 6756 N N . ASP B 1 348 ? 16.594 13.633 7.82 1 52.59 348 ASP B N 1
ATOM 6757 C CA . ASP B 1 348 ? 17.906 14.234 7.668 1 52.59 348 ASP B CA 1
ATOM 6758 C C . ASP B 1 348 ? 18.984 13.336 8.266 1 52.59 348 ASP B C 1
ATOM 6760 O O . ASP B 1 348 ? 20.172 13.445 7.914 1 52.59 348 ASP B O 1
ATOM 6764 N N . ASP B 1 349 ? 18.75 12.57 9.375 1 48.06 349 ASP B N 1
ATOM 6765 C CA . ASP B 1 349 ? 19.891 11.914 9.984 1 48.06 349 ASP B CA 1
ATOM 6766 C C . ASP B 1 349 ? 19.672 10.406 10.109 1 48.06 349 ASP B C 1
ATOM 6768 O O . ASP B 1 349 ? 18.625 9.969 10.609 1 48.06 349 ASP B O 1
ATOM 6772 N N . PRO B 1 350 ? 20.453 9.523 9.43 1 44.66 350 PRO B N 1
ATOM 6773 C CA . PRO B 1 350 ? 20.516 8.062 9.359 1 44.66 350 PRO B CA 1
ATOM 6774 C C . PRO B 1 350 ? 20.234 7.398 10.703 1 44.66 350 PRO B C 1
ATOM 6776 O O . PRO B 1 350 ? 19.781 6.254 10.75 1 44.66 350 PRO B O 1
ATOM 6779 N N . LYS B 1 351 ? 20.781 7.961 11.797 1 43.75 351 LYS B N 1
ATOM 6780 C CA . LYS B 1 351 ? 21.016 7.211 13.031 1 43.75 351 LYS B CA 1
ATOM 6781 C C . LYS B 1 351 ? 19.703 6.902 13.742 1 43.75 351 LYS B C 1
ATOM 6783 O O . LYS B 1 351 ? 19.672 6.07 14.656 1 43.75 351 LYS B O 1
ATOM 6788 N N . TYR B 1 352 ? 18.734 7.625 13.477 1 43.94 352 TYR B N 1
ATOM 6789 C CA . TYR B 1 352 ? 17.594 7.422 14.375 1 43.94 352 TYR B CA 1
ATOM 6790 C C . TYR B 1 352 ? 16.625 6.391 13.812 1 43.94 352 TYR B C 1
ATOM 6792 O O . TYR B 1 352 ? 15.422 6.461 14.055 1 43.94 352 TYR B O 1
ATOM 6800 N N . VAL B 1 353 ? 17.078 5.68 12.883 1 46.84 353 VAL B N 1
ATOM 6801 C CA . VAL B 1 353 ? 16.172 4.602 12.484 1 46.84 353 VAL B CA 1
ATOM 6802 C C . VAL B 1 353 ? 16.094 3.555 13.586 1 46.84 353 VAL B C 1
ATOM 6804 O O . VAL B 1 353 ? 17.109 2.953 13.953 1 46.84 353 VAL B O 1
ATOM 6807 N N . GLU B 1 354 ? 15.203 3.773 14.5 1 48.38 354 GLU B N 1
ATOM 6808 C CA . GLU B 1 354 ? 14.945 2.672 15.422 1 48.38 354 GLU B CA 1
ATOM 6809 C C . GLU B 1 354 ? 15.016 1.326 14.703 1 48.38 354 GLU B C 1
ATOM 6811 O O . GLU B 1 354 ? 14.594 1.209 13.547 1 48.38 354 GLU B O 1
ATOM 6816 N N . ASP B 1 355 ? 15.859 0.559 15.234 1 51.94 355 ASP B N 1
ATOM 6817 C CA . ASP B 1 355 ? 15.914 -0.818 14.75 1 51.94 355 ASP B CA 1
ATOM 6818 C C . ASP B 1 355 ? 14.508 -1.386 14.547 1 51.94 355 ASP B C 1
ATOM 6820 O O . ASP B 1 355 ? 13.656 -1.278 15.43 1 51.94 355 ASP B O 1
ATOM 6824 N N . PHE B 1 356 ? 14.18 -1.62 13.367 1 53.38 356 PHE B N 1
ATOM 6825 C CA . PHE B 1 356 ? 12.875 -2.145 12.977 1 53.38 356 PHE B CA 1
ATOM 6826 C C . PHE B 1 356 ? 12.414 -3.225 13.945 1 53.38 356 PHE B C 1
ATOM 6828 O O . PHE B 1 356 ? 11.227 -3.307 14.273 1 53.38 356 PHE B O 1
ATOM 6835 N N . SER B 1 357 ? 13.383 -3.893 14.461 1 53.66 357 SER B N 1
ATOM 6836 C CA . SER B 1 357 ? 13.031 -4.957 15.391 1 53.66 357 SER B CA 1
ATOM 6837 C C . SER B 1 357 ? 12.438 -4.387 16.672 1 53.66 357 SER B C 1
ATOM 6839 O O . SER B 1 357 ? 11.484 -4.941 17.234 1 53.66 357 SER B O 1
ATOM 6841 N N . ILE B 1 358 ? 12.961 -3.314 17.109 1 57.12 358 ILE B N 1
ATOM 6842 C CA . ILE B 1 358 ? 12.484 -2.678 18.328 1 57.12 358 ILE B CA 1
ATOM 6843 C C . ILE B 1 358 ? 11.094 -2.086 18.094 1 57.12 358 ILE B C 1
ATOM 6845 O O . ILE B 1 358 ? 10.211 -2.201 18.938 1 57.12 358 ILE B O 1
ATOM 6849 N N . TYR B 1 359 ? 11.008 -1.658 16.953 1 57.16 359 TYR B N 1
ATOM 6850 C CA . TYR B 1 359 ? 9.719 -1.043 16.625 1 57.16 359 TYR B CA 1
ATOM 6851 C C . TYR B 1 359 ? 8.617 -2.09 16.562 1 57.16 359 TYR B C 1
ATOM 6853 O O . TYR B 1 359 ? 7.52 -1.876 17.094 1 57.16 359 TYR B O 1
ATOM 6861 N N . LEU B 1 360 ? 8.93 -3.154 15.992 1 57.66 360 LEU B N 1
ATOM 6862 C CA . LEU B 1 360 ? 7.938 -4.219 15.875 1 57.66 360 LEU B CA 1
ATOM 6863 C C . LEU B 1 360 ? 7.496 -4.703 17.25 1 57.66 360 LEU B C 1
ATOM 6865 O O . LEU B 1 360 ? 6.324 -5.027 17.453 1 57.66 360 LEU B O 1
ATOM 6869 N N . ASN B 1 361 ? 8.453 -4.691 18.109 1 59.38 361 ASN B N 1
ATOM 6870 C CA . ASN B 1 361 ? 8.117 -5.066 19.484 1 59.38 361 ASN B CA 1
ATOM 6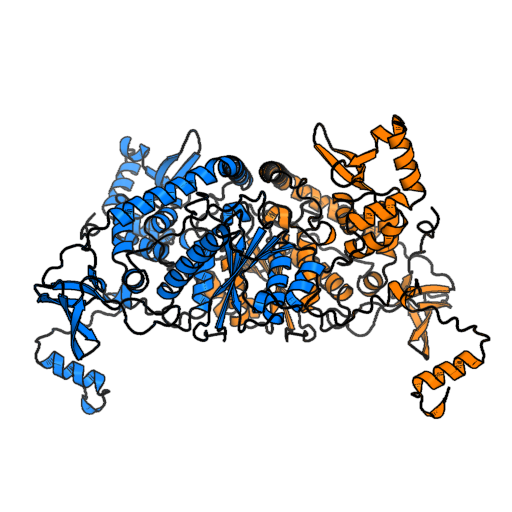871 C C . ASN B 1 361 ? 7.148 -4.066 20.109 1 59.38 361 ASN B C 1
ATOM 6873 O O . ASN B 1 361 ? 6.23 -4.457 20.844 1 59.38 361 ASN B O 1
ATOM 6877 N N . LYS B 1 362 ? 7.43 -2.922 19.797 1 60.66 362 LYS B N 1
ATOM 6878 C CA . LYS B 1 362 ? 6.555 -1.873 20.312 1 60.66 362 LYS B CA 1
ATOM 6879 C C . LYS B 1 362 ? 5.152 -1.988 19.719 1 60.66 362 LYS B C 1
ATOM 6881 O O . LYS B 1 362 ? 4.156 -1.856 20.438 1 60.66 362 LYS B O 1
ATOM 6886 N N . VAL B 1 363 ? 5.18 -2.316 18.516 1 59.56 363 VAL B N 1
ATOM 6887 C CA . VAL B 1 363 ? 3.896 -2.438 17.828 1 59.56 363 VAL B CA 1
ATOM 6888 C C . VAL B 1 363 ? 3.123 -3.627 18.391 1 59.56 363 VAL B C 1
ATOM 6890 O O . VAL B 1 363 ? 1.91 -3.545 18.609 1 59.56 363 VAL B O 1
ATOM 6893 N N . GLN B 1 364 ? 3.857 -4.656 18.688 1 59.31 364 GLN B N 1
ATOM 6894 C CA . GLN B 1 364 ? 3.238 -5.852 19.25 1 59.31 364 GLN B CA 1
ATOM 6895 C C . GLN B 1 364 ? 2.594 -5.555 20.609 1 59.31 364 GLN B C 1
ATOM 6897 O O . GLN B 1 364 ? 1.484 -6.012 20.891 1 59.31 364 GLN B O 1
ATOM 6902 N N . LYS B 1 365 ? 3.363 -4.906 21.359 1 61.62 365 LYS B N 1
ATOM 6903 C CA . LYS B 1 365 ? 2.844 -4.543 22.672 1 61.62 365 LYS B CA 1
ATOM 6904 C C . LYS B 1 365 ? 1.606 -3.658 22.547 1 61.62 365 LYS B C 1
ATOM 6906 O O . LYS B 1 365 ? 0.637 -3.832 23.297 1 61.62 365 LYS B O 1
ATOM 6911 N N . GLN B 1 366 ? 1.69 -2.941 21.516 1 60.03 366 GLN B N 1
ATOM 6912 C CA . GLN B 1 366 ? 0.6 -2.002 21.297 1 60.03 366 GLN B CA 1
ATOM 6913 C C . GLN B 1 366 ? -0.655 -2.723 20.812 1 60.03 366 GLN B C 1
ATOM 6915 O O . GLN B 1 366 ? -1.767 -2.398 21.234 1 60.03 366 GLN B O 1
ATOM 6920 N N . LEU B 1 367 ? -0.378 -3.689 20.031 1 60 367 LEU B N 1
ATOM 6921 C CA . LEU B 1 367 ? -1.507 -4.434 19.484 1 60 367 LEU B CA 1
ATOM 6922 C C . LEU B 1 367 ? -2.232 -5.207 20.578 1 60 367 LEU B C 1
ATOM 6924 O O . LEU B 1 367 ? -3.463 -5.293 20.578 1 60 367 LEU B O 1
ATOM 6928 N N . LYS B 1 368 ? -1.46 -5.688 21.469 1 61.09 368 LYS B N 1
ATOM 6929 C CA . LYS B 1 368 ? -2.068 -6.383 22.609 1 61.09 368 LYS B CA 1
ATOM 6930 C C . LYS B 1 368 ? -2.922 -5.43 23.438 1 61.09 368 LYS B C 1
ATOM 6932 O O . LYS B 1 368 ? -4.031 -5.777 23.844 1 61.09 368 LYS B O 1
ATOM 6937 N N . GLU B 1 369 ? -2.369 -4.301 23.609 1 62.72 369 GLU B N 1
ATOM 6938 C CA . GLU B 1 369 ? -3.074 -3.287 24.391 1 62.72 369 GLU B CA 1
ATOM 6939 C C . GLU B 1 369 ? -4.297 -2.766 23.641 1 62.72 369 GLU B C 1
ATOM 6941 O O . GLU B 1 369 ? -5.305 -2.418 24.266 1 62.72 369 GLU B O 1
ATOM 6946 N N . PHE B 1 370 ? -4.121 -2.781 22.391 1 60.69 370 PHE B N 1
ATOM 6947 C CA . PHE B 1 370 ? -5.16 -2.273 21.5 1 60.69 370 PHE B CA 1
ATOM 6948 C C . PHE B 1 370 ? -6.457 -3.057 21.672 1 60.69 370 PHE B C 1
ATOM 6950 O O . PHE B 1 370 ? -7.516 -2.469 21.906 1 60.69 370 PHE B O 1
ATOM 6957 N N . ASN B 1 371 ? -6.402 -4.301 21.594 1 60.41 371 ASN B N 1
ATOM 6958 C CA . ASN B 1 371 ? -7.605 -5.125 21.656 1 60.41 371 ASN B CA 1
ATOM 6959 C C . ASN B 1 371 ? -8.328 -4.977 22.984 1 60.41 371 ASN B C 1
ATOM 6961 O O . ASN B 1 371 ? -9.555 -5.039 23.047 1 60.41 371 ASN B O 1
ATOM 6965 N N . GLU B 1 372 ? -7.523 -4.512 23.906 1 63.06 372 GLU B N 1
ATOM 6966 C CA . GLU B 1 372 ? -8.102 -4.402 25.234 1 63.06 372 GLU B CA 1
ATOM 6967 C C . GLU B 1 372 ? -8.719 -3.023 25.469 1 63.06 372 GLU B C 1
ATOM 6969 O O . GLU B 1 372 ? -9.719 -2.895 26.172 1 63.06 372 GLU B O 1
ATOM 6974 N N . ASN B 1 373 ? -8.156 -2.066 24.812 1 69.06 373 ASN B N 1
ATOM 6975 C CA . ASN B 1 373 ? -8.477 -0.703 25.219 1 69.06 373 ASN B CA 1
ATOM 6976 C C . ASN B 1 373 ? -9.352 -0.001 24.172 1 69.06 373 ASN B C 1
ATOM 6978 O O . ASN B 1 373 ? -9.812 1.117 24.406 1 69.06 373 ASN B O 1
ATOM 6982 N N . VAL B 1 374 ? -9.617 -0.613 23.109 1 68.69 374 VAL B N 1
ATOM 6983 C CA . VAL B 1 374 ? -10.289 0.08 22.016 1 68.69 374 VAL B CA 1
ATOM 6984 C C . VAL B 1 374 ? -11.688 0.502 22.453 1 68.69 374 VAL B C 1
ATOM 6986 O O . VAL B 1 374 ? -12.109 1.635 22.203 1 68.69 374 VAL B O 1
ATOM 6989 N N . LYS B 1 375 ? -12.328 -0.374 23.125 1 68.88 375 LYS B N 1
ATOM 6990 C CA . LYS B 1 375 ? -13.68 -0.072 23.562 1 68.88 375 LYS B CA 1
ATOM 6991 C C . LYS B 1 375 ? -13.695 1.072 24.562 1 68.88 375 LYS B C 1
ATOM 6993 O O . LYS B 1 375 ? -14.539 1.963 24.5 1 68.88 375 LYS B O 1
ATOM 6998 N N . VAL B 1 376 ? -12.75 1.039 25.391 1 73.5 376 VAL B N 1
ATOM 6999 C CA . VAL B 1 376 ? -12.664 2.059 26.422 1 73.5 376 VAL B CA 1
ATOM 7000 C C . VAL B 1 376 ? -12.344 3.412 25.797 1 73.5 376 VAL B C 1
ATOM 7002 O O . VAL B 1 376 ? -12.945 4.43 26.156 1 73.5 376 VAL B O 1
ATOM 7005 N N . ASN B 1 377 ? -11.477 3.412 24.859 1 73.38 377 ASN B N 1
ATOM 7006 C CA . ASN B 1 377 ? -11.086 4.645 24.188 1 73.38 377 ASN B CA 1
ATOM 7007 C C . ASN B 1 377 ? -12.242 5.254 23.406 1 73.38 377 ASN B C 1
ATOM 7009 O O . ASN B 1 377 ? -12.398 6.477 23.375 1 73.38 377 ASN B O 1
ATOM 7013 N N . GLU B 1 378 ? -12.898 4.402 22.859 1 71 378 GLU B N 1
ATOM 7014 C CA . GLU B 1 378 ? -14.039 4.863 22.078 1 71 378 GLU B CA 1
ATOM 7015 C C . GLU B 1 378 ? -15.086 5.52 22.969 1 71 378 GLU B C 1
ATOM 7017 O O . GLU B 1 378 ? -15.625 6.578 22.641 1 71 378 GLU B O 1
ATOM 7022 N N . GLU B 1 379 ? -15.352 4.871 24 1 72.25 379 GLU B N 1
ATOM 7023 C CA . GLU B 1 379 ? -16.328 5.41 24.938 1 72.25 379 GLU B CA 1
ATOM 7024 C C . GLU B 1 379 ? -15.867 6.762 25.5 1 72.25 379 GLU B C 1
ATOM 7026 O O . GLU B 1 379 ? -16.672 7.691 25.609 1 72.25 379 GLU B O 1
ATOM 7031 N N . ASN B 1 380 ? -14.656 6.836 25.766 1 74.06 380 ASN B N 1
ATOM 7032 C CA . ASN B 1 380 ? -14.109 8.086 26.297 1 74.06 380 ASN B CA 1
ATOM 7033 C C . ASN B 1 380 ? -14.211 9.211 25.266 1 74.06 380 ASN B C 1
ATOM 7035 O O . ASN B 1 380 ? -14.492 10.359 25.625 1 74.06 380 ASN B O 1
ATOM 7039 N N . TYR B 1 381 ? -13.969 8.836 24.141 1 68.69 381 TYR B N 1
ATOM 7040 C CA . TYR B 1 381 ? -14.055 9.828 23.078 1 68.69 381 TYR B CA 1
ATOM 7041 C C . TYR B 1 381 ? -15.469 10.383 22.969 1 68.69 381 TYR B C 1
ATOM 7043 O O . TYR B 1 381 ? -15.656 11.602 22.859 1 68.69 381 TYR B O 1
ATOM 7051 N N . PHE B 1 382 ? -16.406 9.531 23.016 1 69.06 382 PHE B N 1
ATOM 7052 C CA . PHE B 1 382 ? -17.797 9.977 22.875 1 69.06 382 PHE B CA 1
ATOM 7053 C C . PHE B 1 382 ? -18.219 10.805 24.094 1 69.06 382 PHE B C 1
ATOM 7055 O O . PHE B 1 382 ? -18.922 11.812 23.938 1 69.06 382 PHE B O 1
ATOM 7062 N N . LYS B 1 383 ? -17.75 10.422 25.156 1 73 383 LYS B N 1
ATOM 7063 C CA . LYS B 1 383 ? -18.062 11.172 26.359 1 73 383 LYS B CA 1
ATOM 7064 C C . LYS B 1 383 ? -17.5 12.586 26.312 1 73 383 LYS B C 1
ATOM 7066 O O . LYS B 1 383 ? -18.188 13.547 26.641 1 73 383 LYS B O 1
ATOM 7071 N N . LYS B 1 384 ? -16.328 12.672 25.859 1 70.06 384 LYS B N 1
ATOM 7072 C CA . LYS B 1 384 ? -15.664 13.977 25.766 1 70.06 384 LYS B CA 1
ATOM 7073 C C . LYS B 1 384 ? -16.359 14.859 24.734 1 70.06 384 LYS B C 1
ATOM 7075 O O . LYS B 1 384 ? -16.531 16.062 24.953 1 70.06 384 LYS B O 1
ATOM 7080 N N . HIS B 1 385 ? -16.719 14.227 23.781 1 67.38 385 HIS B N 1
ATOM 7081 C CA . HIS B 1 385 ? -17.391 14.977 22.734 1 67.38 385 HIS B CA 1
ATOM 7082 C C . HIS B 1 385 ? -18.75 15.492 23.219 1 67.38 385 HIS B C 1
ATOM 7084 O O . HIS B 1 385 ? -19.109 16.641 22.969 1 67.38 385 HIS B O 1
ATOM 7090 N N . ASP B 1 386 ? -19.438 14.602 23.797 1 67.69 386 ASP B N 1
ATOM 7091 C CA . ASP B 1 386 ? -20.734 14.992 24.328 1 67.69 386 ASP B CA 1
ATOM 7092 C C . ASP B 1 386 ? -20.609 16.156 25.312 1 67.69 386 ASP B C 1
ATOM 7094 O O . ASP B 1 386 ? -21.422 17.078 25.281 1 67.69 386 ASP B O 1
ATOM 7098 N N . LYS B 1 387 ? -19.656 16.125 26.078 1 68.94 387 LYS B N 1
ATOM 7099 C CA . LYS B 1 387 ? -19.406 17.203 27.031 1 68.94 387 LYS B CA 1
ATOM 7100 C C . LYS B 1 387 ? -19.078 18.516 26.328 1 68.94 387 LYS B C 1
ATOM 7102 O O . LYS B 1 387 ? -19.531 19.578 26.75 1 68.94 387 LYS B O 1
ATOM 7107 N N . TYR B 1 388 ? -18.344 18.422 25.328 1 64.62 388 TYR B N 1
ATOM 7108 C CA . TYR B 1 388 ? -17.984 19.594 24.547 1 64.62 388 TYR B CA 1
ATOM 7109 C C . TYR B 1 388 ? -19.203 20.234 23.906 1 64.62 388 TYR B C 1
ATOM 7111 O O . TYR B 1 388 ? -19.359 21.469 23.953 1 64.62 388 TYR B O 1
ATOM 7119 N N . ILE B 1 389 ? -20.031 19.422 23.359 1 62.56 389 ILE B N 1
ATOM 7120 C CA . ILE B 1 389 ? -21.219 19.938 22.672 1 62.56 389 ILE B CA 1
ATOM 7121 C C . ILE B 1 389 ? -22.156 20.594 23.688 1 62.56 389 ILE B C 1
ATOM 7123 O O . ILE B 1 389 ? -22.703 21.656 23.438 1 62.56 389 ILE B O 1
ATOM 7127 N N . LYS B 1 390 ? -22.266 19.906 24.734 1 65.19 390 LYS B N 1
ATOM 7128 C CA . LYS B 1 390 ? -23.156 20.438 25.766 1 65.19 390 LYS B CA 1
ATOM 7129 C C . LYS B 1 390 ? -22.609 21.734 26.359 1 65.19 390 LYS B C 1
ATOM 7131 O O . LYS B 1 390 ? -23.391 22.609 26.734 1 65.19 390 LYS B O 1
ATOM 7136 N N . GLY B 1 391 ? -21.375 21.875 26.312 1 63.06 391 GLY B N 1
ATOM 7137 C CA . GLY B 1 391 ? -20.75 23.031 26.938 1 63.06 391 GLY B CA 1
ATOM 7138 C C . GLY B 1 391 ? -20.562 24.188 25.984 1 63.06 391 GLY B C 1
ATOM 7139 O O . GLY B 1 391 ? -20.062 25.25 26.359 1 63.06 391 GLY B O 1
ATOM 7140 N N . PHE B 1 392 ? -20.984 23.938 24.859 1 60.91 392 PHE B N 1
ATOM 7141 C CA . PHE B 1 392 ? -20.75 24.984 23.875 1 60.91 392 PHE B CA 1
ATOM 7142 C C . PHE B 1 392 ? -21.609 26.203 24.172 1 60.91 392 PHE B C 1
ATOM 7144 O O . PHE B 1 392 ? -22.828 26.109 24.266 1 60.91 392 PHE B O 1
ATOM 7151 N N . LYS B 1 393 ? -20.984 27.266 24.703 1 62.59 393 LYS B N 1
ATOM 7152 C CA . LYS B 1 393 ? -21.625 28.547 24.891 1 62.59 393 LYS B CA 1
ATOM 7153 C C . LYS B 1 393 ? -21.234 29.547 23.797 1 62.59 393 LYS B C 1
ATOM 7155 O O . LYS B 1 393 ? -20.047 29.656 23.453 1 62.59 393 LYS B O 1
ATOM 7160 N N . ARG B 1 394 ? -22.234 30.062 23.109 1 64.06 394 ARG B N 1
ATOM 7161 C CA . ARG B 1 394 ? -21.969 31.047 22.062 1 64.06 394 ARG B CA 1
ATOM 7162 C C . ARG B 1 394 ? -21.391 32.344 22.641 1 64.06 394 ARG B C 1
ATOM 7164 O O . ARG B 1 394 ? -21.891 32.844 23.656 1 64.06 394 ARG B O 1
ATOM 7171 N N . GLU B 1 395 ? -20.266 32.656 22.234 1 68.44 395 GLU B N 1
ATOM 7172 C CA . GLU B 1 395 ? -19.625 33.875 22.688 1 68.44 395 GLU B CA 1
ATOM 7173 C C . GLU B 1 395 ? -20.406 35.125 22.219 1 68.44 395 GLU B C 1
ATOM 7175 O O . GLU B 1 395 ? -21 35.094 21.141 1 68.44 395 GLU B O 1
ATOM 7180 N N . LYS B 1 396 ? -20.562 36.031 23.109 1 76.69 396 LYS B N 1
ATOM 7181 C CA . LYS B 1 396 ? -21.172 37.312 22.719 1 76.69 396 LYS B CA 1
ATOM 7182 C C . LYS B 1 396 ? -20.25 38.094 21.797 1 76.69 396 LYS B C 1
ATOM 7184 O O . LYS B 1 396 ? -19.047 38.25 22.062 1 76.69 396 LYS B O 1
ATOM 7189 N N . LEU B 1 397 ? -20.766 38.531 20.719 1 85.81 397 LEU B N 1
ATOM 7190 C CA . LEU B 1 397 ? -20 39.25 19.703 1 85.81 397 LEU B CA 1
ATOM 7191 C C . LEU B 1 397 ? -20.016 40.75 19.953 1 85.81 397 LEU B C 1
ATOM 7193 O O . LEU B 1 397 ? -21 41.281 20.469 1 85.81 397 LEU B O 1
ATOM 7197 N N . GLN B 1 398 ? -18.859 41.344 19.797 1 85.88 398 GLN B N 1
ATOM 7198 C CA . GLN B 1 398 ? -18.719 42.812 19.969 1 85.88 398 GLN B CA 1
ATOM 7199 C C . GLN B 1 398 ? -18.484 43.5 18.625 1 85.88 398 GLN B C 1
ATOM 7201 O O . GLN B 1 398 ? -18.172 42.844 17.625 1 85.88 398 GLN B O 1
ATOM 7206 N N . LEU B 1 399 ? -18.641 44.812 18.719 1 89.19 399 LEU B N 1
ATOM 7207 C CA . LEU B 1 399 ? -18.375 45.625 17.531 1 89.19 399 LEU B CA 1
ATOM 7208 C C . LEU B 1 399 ? -16.906 45.5 17.125 1 89.19 399 LEU B C 1
ATOM 7210 O O . LEU B 1 399 ? -16.016 45.562 17.969 1 89.19 399 LEU B O 1
ATOM 7214 N N . GLY B 1 400 ? -16.688 45.219 15.844 1 87.44 400 GLY B N 1
ATOM 7215 C CA . GLY B 1 400 ? -15.328 45.156 15.344 1 87.44 400 GLY B CA 1
ATOM 7216 C C . GLY B 1 400 ? -14.773 43.719 15.336 1 87.44 400 GLY B C 1
ATOM 7217 O O . GLY B 1 400 ? -13.719 43.469 14.758 1 87.44 400 GLY B O 1
ATOM 7218 N N . ASP B 1 401 ? -15.516 42.906 15.938 1 88.19 401 ASP B N 1
ATOM 7219 C CA . ASP B 1 401 ? -15.07 41.5 15.969 1 88.19 401 ASP B CA 1
ATOM 7220 C C . ASP B 1 401 ? -15.016 40.906 14.562 1 88.19 401 ASP B C 1
ATOM 7222 O O . ASP B 1 401 ? -15.875 41.219 13.727 1 88.19 401 ASP B O 1
ATOM 7226 N N . LYS B 1 402 ? -13.961 40.125 14.367 1 88 402 LYS B N 1
ATOM 7227 C CA . LYS B 1 402 ? -13.867 39.406 13.102 1 88 402 LYS B CA 1
ATOM 7228 C C . LYS B 1 402 ? -14.648 38.094 13.164 1 88 402 LYS B C 1
ATOM 7230 O O . LYS B 1 402 ? -14.547 37.344 14.141 1 88 402 LYS B O 1
ATOM 7235 N N . VAL B 1 403 ? -15.523 37.938 12.125 1 87.19 403 VAL B N 1
ATOM 7236 C CA . VAL B 1 403 ? -16.406 36.75 12.172 1 87.19 403 VAL B CA 1
ATOM 7237 C C . VAL B 1 403 ? -16.406 36.062 10.812 1 87.19 403 VAL B C 1
ATOM 7239 O O . VAL B 1 403 ? -16.047 36.656 9.797 1 87.19 403 VAL B O 1
ATOM 7242 N N . PHE B 1 404 ? -16.75 34.812 10.875 1 87.12 404 PHE B N 1
ATOM 7243 C CA . PHE B 1 404 ? -16.984 34 9.68 1 87.12 404 PHE B CA 1
ATOM 7244 C C . PHE B 1 404 ? -18.469 33.688 9.531 1 87.12 404 PHE B C 1
ATOM 7246 O O . PHE B 1 404 ? -19.156 33.375 10.508 1 87.12 404 PHE B O 1
ATOM 7253 N N . MET B 1 405 ? -18.906 33.906 8.312 1 85.69 405 MET B N 1
ATOM 7254 C CA . MET B 1 405 ? -20.328 33.719 8.023 1 85.69 405 MET B CA 1
ATOM 7255 C C . MET B 1 405 ? -20.578 32.469 7.203 1 85.69 405 MET B C 1
ATOM 7257 O O . MET B 1 405 ? -19.844 32.188 6.258 1 85.69 405 MET B O 1
ATOM 7261 N N . GLN B 1 406 ? -21.562 31.734 7.551 1 83.88 406 GLN B N 1
ATOM 7262 C CA . GLN B 1 406 ? -21.922 30.516 6.828 1 83.88 406 GLN B CA 1
ATOM 7263 C C . GLN B 1 406 ? -22.406 30.844 5.414 1 83.88 406 GLN B C 1
ATOM 7265 O O . GLN B 1 406 ? -23.125 31.828 5.211 1 83.88 406 GLN B O 1
ATOM 7270 N N . VAL B 1 407 ? -21.922 30.047 4.438 1 79 407 VAL B N 1
ATOM 7271 C CA . VAL B 1 407 ? -22.344 30.234 3.053 1 79 407 VAL B CA 1
ATOM 7272 C C . VAL B 1 407 ? -23.703 29.594 2.842 1 79 407 VAL B C 1
ATOM 7274 O O . VAL B 1 407 ? -23.938 28.453 3.264 1 79 407 VAL B O 1
ATOM 7277 N N . PHE B 1 408 ? -24.641 30.281 2.359 1 65.31 408 PHE B N 1
ATOM 7278 C CA . PHE B 1 408 ? -26.031 29.828 2.238 1 65.31 408 PHE B CA 1
ATOM 7279 C C . PHE B 1 408 ? -26.203 28.938 1.013 1 65.31 408 PHE B C 1
ATOM 7281 O O . PHE B 1 408 ? -27.078 28.078 0.982 1 65.31 408 PHE B O 1
ATOM 7288 N N . VAL B 1 409 ? -25.531 29.172 -0.015 1 58.72 409 VAL B N 1
ATOM 7289 C CA . VAL B 1 409 ? -25.766 28.359 -1.205 1 58.72 409 VAL B CA 1
ATOM 7290 C C . VAL B 1 409 ? -25.172 26.969 -1.01 1 58.72 409 VAL B C 1
ATOM 7292 O O . VAL B 1 409 ? -24.141 26.828 -0.345 1 58.72 409 VAL B O 1
ATOM 7295 N N . ASP B 1 410 ? -26.031 25.906 -1.09 1 58.31 410 ASP B N 1
ATOM 7296 C CA . ASP B 1 410 ? -25.609 24.516 -0.926 1 58.31 410 ASP B CA 1
ATOM 7297 C C . ASP B 1 410 ? -24.219 24.297 -1.505 1 58.31 410 ASP B C 1
ATOM 7299 O O . ASP B 1 410 ? -24.047 24.266 -2.725 1 58.31 410 ASP B O 1
ATOM 7303 N N . PRO B 1 411 ? -23.312 24.5 -0.633 1 60.56 411 PRO B N 1
ATOM 7304 C CA . PRO B 1 411 ? -21.953 24.391 -1.181 1 60.56 411 PRO B CA 1
ATOM 7305 C C . PRO B 1 411 ? -21.641 23.016 -1.768 1 60.56 411 PRO B C 1
ATOM 7307 O O . PRO B 1 411 ? -22.156 22.016 -1.282 1 60.56 411 PRO B O 1
ATOM 7310 N N . GLN B 1 412 ? -21.281 23.094 -3.014 1 70.38 412 GLN B N 1
ATOM 7311 C CA . GLN B 1 412 ? -20.734 21.891 -3.631 1 70.38 412 GLN B CA 1
ATOM 7312 C C . GLN B 1 412 ? -19.719 21.219 -2.715 1 70.38 412 GLN B C 1
ATOM 7314 O O . GLN B 1 412 ? -19.172 21.859 -1.81 1 70.38 412 GLN B O 1
ATOM 7319 N N . VAL B 1 413 ? -19.656 20.047 -2.766 1 77.88 413 VAL B N 1
ATOM 7320 C CA . VAL B 1 413 ? -18.719 19.25 -1.974 1 77.88 413 VAL B CA 1
ATOM 7321 C C . VAL B 1 413 ? -17.312 19.844 -2.125 1 77.88 413 VAL B C 1
ATOM 7323 O O . VAL B 1 413 ? -16.891 20.172 -3.232 1 77.88 413 VAL B O 1
ATOM 7326 N N . LEU B 1 414 ? -16.625 20.281 -1.089 1 79.62 414 LEU B N 1
ATOM 7327 C CA . LEU B 1 414 ? -15.25 20.75 -0.996 1 79.62 414 LEU B CA 1
ATOM 7328 C C . LEU B 1 414 ? -15.172 22.266 -1.11 1 79.62 414 LEU B C 1
ATOM 7330 O O . LEU B 1 414 ? -14.078 22.828 -1.23 1 79.62 414 LEU B O 1
ATOM 7334 N N . HIS B 1 415 ? -16.359 22.875 -1.216 1 79.06 415 HIS B N 1
ATOM 7335 C CA . HIS B 1 415 ? -16.359 24.328 -1.15 1 79.06 415 HIS B CA 1
ATOM 7336 C C . HIS B 1 415 ? -16.375 24.812 0.295 1 79.06 415 HIS B C 1
ATOM 7338 O O . HIS B 1 415 ? -16.891 24.125 1.18 1 79.06 415 HIS B O 1
ATOM 7344 N N . PRO B 1 416 ? -15.836 26.016 0.414 1 80.81 416 PRO B N 1
ATOM 7345 C CA . PRO B 1 416 ? -15.852 26.531 1.779 1 80.81 416 PRO B CA 1
ATOM 7346 C C . PRO B 1 416 ? -17.266 26.688 2.328 1 80.81 416 PRO B C 1
ATOM 7348 O O . PRO B 1 416 ? -18.188 27.078 1.59 1 80.81 416 PRO B O 1
ATOM 7351 N N . LYS B 1 417 ? -17.406 26.344 3.533 1 82.62 417 LYS B N 1
ATOM 7352 C CA . LYS B 1 417 ? -18.703 26.406 4.188 1 82.62 417 LYS B CA 1
ATOM 7353 C C . LYS B 1 417 ? -18.938 27.781 4.812 1 82.62 417 LYS B C 1
ATOM 7355 O O . LYS B 1 417 ? -20.078 28.172 5.059 1 82.62 417 LYS B O 1
ATOM 7360 N N . TYR B 1 418 ? -17.828 28.469 5.043 1 84.56 418 TYR B N 1
ATOM 7361 C CA . TYR B 1 418 ? -17.875 29.781 5.656 1 84.56 418 TYR B CA 1
ATOM 7362 C C . TYR B 1 418 ? -17.062 30.797 4.855 1 84.56 418 TYR B C 1
ATOM 7364 O O . TYR B 1 418 ? -16.125 30.406 4.137 1 84.56 418 TYR B O 1
ATOM 7372 N N . LYS B 1 419 ? -17.484 31.953 4.926 1 84.94 419 LYS B N 1
ATOM 7373 C CA . LYS B 1 419 ? -16.734 33.031 4.32 1 84.94 419 LYS B CA 1
ATOM 7374 C C . LYS B 1 419 ? -16.297 34.062 5.371 1 84.94 419 LYS B C 1
ATOM 7376 O O . LYS B 1 419 ? -17.031 34.344 6.32 1 84.94 419 LYS B O 1
ATOM 7381 N N . GLY B 1 420 ? -15.203 34.688 5.176 1 84.88 420 GLY B N 1
ATOM 7382 C CA . GLY B 1 420 ? -14.617 35.656 6.09 1 84.88 420 GLY B CA 1
ATOM 7383 C C . GLY B 1 420 ? -13.102 35.656 6.059 1 84.88 420 GLY B C 1
ATOM 7384 O O . GLY B 1 420 ? -12.492 35.062 5.176 1 84.88 420 GLY B O 1
ATOM 7385 N N . PRO B 1 421 ? -12.555 36.312 6.969 1 86.81 421 PRO B N 1
ATOM 7386 C CA . PRO B 1 421 ? -13.125 37.062 8.102 1 86.81 421 PRO B CA 1
ATOM 7387 C C . PRO B 1 421 ? -13.781 38.375 7.68 1 86.81 421 PRO B C 1
ATOM 7389 O O . PRO B 1 421 ? -13.273 39.062 6.797 1 86.81 421 PRO B O 1
ATOM 7392 N N . TYR B 1 422 ? -14.914 38.656 8.328 1 88.56 422 TYR B N 1
ATOM 7393 C CA . TYR B 1 422 ? -15.648 39.906 8.172 1 88.56 422 TYR B CA 1
ATOM 7394 C C . TYR B 1 422 ? -15.812 40.594 9.516 1 88.56 422 TYR B C 1
ATOM 7396 O O . TYR B 1 422 ? -15.562 40.031 10.57 1 88.56 422 TYR B O 1
ATOM 7404 N N . GLU B 1 423 ? -16.156 41.812 9.414 1 91.5 423 GLU B N 1
ATOM 7405 C CA . GLU B 1 423 ? -16.25 42.594 10.648 1 91.5 423 GLU B CA 1
ATOM 7406 C C . GLU B 1 423 ? -17.703 42.875 11.016 1 91.5 423 GLU B C 1
ATOM 7408 O O . GLU B 1 423 ? -18.516 43.188 10.141 1 91.5 423 GLU B O 1
ATOM 7413 N N . ILE B 1 424 ? -17.938 42.844 12.289 1 91.38 424 ILE B N 1
ATOM 7414 C CA . ILE B 1 424 ? -19.266 43.219 12.773 1 91.38 424 ILE B CA 1
ATOM 7415 C C . ILE B 1 424 ? -19.406 44.719 12.789 1 91.38 424 ILE B C 1
ATOM 7417 O O . ILE B 1 424 ? -18.609 45.438 13.43 1 91.38 424 ILE B O 1
ATOM 7421 N N . SER B 1 425 ? -20.375 45.219 12.141 1 90.5 425 SER B N 1
ATOM 7422 C CA . SER B 1 425 ? -20.562 46.688 12.031 1 90.5 425 SER B CA 1
ATOM 7423 C C . SER B 1 425 ? -21.672 47.156 12.961 1 90.5 425 SER B C 1
ATOM 7425 O O . SER B 1 425 ? -21.656 48.312 13.391 1 90.5 425 SER B O 1
ATOM 7427 N N . LYS B 1 426 ? -22.656 46.312 13.133 1 90.38 426 LYS B N 1
ATOM 7428 C CA . LYS B 1 426 ? -23.766 46.688 13.992 1 90.38 426 LYS B CA 1
ATOM 7429 C C . LYS B 1 426 ? -24.328 45.5 14.742 1 90.38 426 LYS B C 1
ATOM 7431 O O . LYS B 1 426 ? -24.312 44.375 14.227 1 90.38 426 LYS B O 1
ATOM 7436 N N . ILE B 1 427 ? -24.766 45.688 15.969 1 90.38 427 ILE B N 1
ATOM 7437 C CA . ILE B 1 427 ? -25.375 44.656 16.781 1 90.38 427 ILE B CA 1
ATOM 7438 C C . ILE B 1 427 ? -26.844 44.969 17.031 1 90.38 427 ILE B C 1
ATOM 7440 O O . ILE B 1 427 ? -27.172 46.062 17.484 1 90.38 427 ILE B O 1
ATOM 7444 N N . PHE B 1 428 ? -27.594 44 16.719 1 85.69 428 PHE B N 1
ATOM 7445 C CA . PHE B 1 428 ? -29.016 44.188 16.922 1 85.69 428 PHE B CA 1
ATOM 7446 C C . PHE B 1 428 ? -29.484 43.438 18.188 1 85.69 428 PHE B C 1
ATOM 7448 O O . PHE B 1 428 ? -28.75 42.594 18.719 1 85.69 428 PHE B O 1
ATOM 7455 N N . ARG B 1 429 ? -30.609 43.781 18.703 1 77.69 429 ARG B N 1
ATOM 7456 C CA . ARG B 1 429 ? -31.156 43.219 19.922 1 77.69 429 ARG B CA 1
ATOM 7457 C C . ARG B 1 429 ? -31.562 41.75 19.703 1 77.69 429 ARG B C 1
ATOM 7459 O O . ARG B 1 429 ? -31.5 40.938 20.625 1 77.69 429 ARG B O 1
ATOM 7466 N N . ASN B 1 430 ? -31.906 41.281 18.484 1 74.75 430 ASN B N 1
ATOM 7467 C CA . ASN B 1 430 ? -32.469 39.938 18.25 1 74.75 430 ASN B CA 1
ATOM 7468 C C . ASN B 1 430 ? -31.406 38.969 17.766 1 74.75 430 ASN B C 1
ATOM 7470 O O . ASN B 1 430 ? -31.672 38.156 16.875 1 74.75 430 ASN B O 1
ATOM 7474 N N . GLU B 1 431 ? -30.281 39.031 18.375 1 81.56 431 GLU B N 1
ATOM 7475 C CA . GLU B 1 431 ? -29.203 38.094 18.062 1 81.56 431 GLU B CA 1
ATOM 7476 C C . GLU B 1 431 ? -28.812 38.188 16.578 1 81.56 431 GLU B C 1
ATOM 7478 O O . GLU B 1 431 ? -28.375 37.188 15.984 1 81.56 431 GLU B O 1
ATOM 7483 N N . ASN B 1 432 ? -29.234 39.281 16.016 1 86.88 432 ASN B N 1
ATOM 7484 C CA . ASN B 1 432 ? -28.797 39.531 14.641 1 86.88 432 ASN B CA 1
ATOM 7485 C C . ASN B 1 432 ? -27.641 40.531 14.609 1 86.88 432 ASN B C 1
ATOM 7487 O O . ASN B 1 432 ? -27.531 41.406 15.477 1 86.88 432 ASN B O 1
ATOM 7491 N N . TYR B 1 433 ? -26.859 40.312 13.672 1 89.81 433 TYR B N 1
ATOM 7492 C CA . TYR B 1 433 ? -25.688 41.125 13.516 1 89.81 433 TYR B CA 1
ATOM 7493 C C . TYR B 1 433 ? -25.547 41.625 12.078 1 89.81 433 TYR B C 1
ATOM 7495 O O . TYR B 1 433 ? -25.969 40.938 11.141 1 89.81 433 TYR B O 1
ATOM 7503 N N . LEU B 1 434 ? -25.109 42.812 11.984 1 91.19 434 LEU B N 1
ATOM 7504 C CA . LEU B 1 434 ? -24.766 43.344 10.672 1 91.19 434 LEU B CA 1
ATOM 7505 C C . LEU B 1 434 ? -23.281 43.156 10.391 1 91.19 434 LEU B C 1
ATOM 7507 O O . LEU B 1 434 ? -22.438 43.656 11.125 1 91.19 434 LEU B O 1
ATOM 7511 N N . VAL B 1 435 ? -23 42.406 9.367 1 91.31 435 VAL B N 1
ATOM 7512 C CA . VAL B 1 435 ? -21.625 42.062 9.031 1 91.31 435 VAL B CA 1
ATOM 7513 C C . VAL B 1 435 ? -21.188 42.844 7.801 1 91.31 435 VAL B C 1
ATOM 7515 O O . VAL B 1 435 ? -21.906 42.906 6.801 1 91.31 435 VAL B O 1
ATOM 7518 N N . LYS B 1 436 ? -20.078 43.469 7.926 1 90.31 436 LYS B N 1
ATOM 7519 C CA . LYS B 1 436 ? -19.484 44.188 6.805 1 90.31 436 LYS B CA 1
ATOM 7520 C C . LYS B 1 436 ? -18.672 43.25 5.922 1 90.31 436 LYS B C 1
ATOM 7522 O O . LYS B 1 436 ? -17.609 42.781 6.328 1 90.31 436 LYS B O 1
ATOM 7527 N N . VAL B 1 437 ? -19.203 42.938 4.781 1 88 437 VAL B N 1
ATOM 7528 C CA . VAL B 1 437 ? -18.562 42.031 3.836 1 88 437 VAL B CA 1
ATOM 7529 C C . VAL B 1 437 ? -17.781 42.844 2.799 1 88 437 VAL B C 1
ATOM 7531 O O . VAL B 1 437 ? -18.359 43.625 2.043 1 88 437 VAL B O 1
ATOM 7534 N N . THR B 1 438 ? -16.5 42.688 2.934 1 80.12 438 THR B N 1
ATOM 7535 C CA . THR B 1 438 ? -15.641 43.406 1.981 1 80.12 438 THR B CA 1
ATOM 7536 C C . THR B 1 438 ? -15.125 42.438 0.913 1 80.12 438 THR B C 1
ATOM 7538 O O . THR B 1 438 ? -14.336 41.531 1.206 1 80.12 438 THR B O 1
ATOM 7541 N N . GLU B 1 439 ? -15.68 42.344 -0.157 1 77.25 439 GLU B N 1
ATOM 7542 C CA . GLU B 1 439 ? -15.211 41.531 -1.288 1 77.25 439 GLU B CA 1
ATOM 7543 C C . GLU B 1 439 ? -14.625 42.438 -2.381 1 77.25 439 GLU B C 1
ATOM 7545 O O . GLU B 1 439 ? -15.359 43.062 -3.135 1 77.25 439 GLU B O 1
ATOM 7550 N N . GLY B 1 440 ? -13.391 42.469 -2.441 1 69.94 440 GLY B N 1
ATOM 7551 C CA . GLY B 1 440 ? -12.742 43.406 -3.363 1 69.94 440 GLY B CA 1
ATOM 7552 C C . GLY B 1 440 ? -12.969 44.844 -3.016 1 69.94 440 GLY B C 1
ATOM 7553 O O . GLY B 1 440 ? -12.625 45.312 -1.921 1 69.94 440 GLY B O 1
ATOM 7554 N N . ASP B 1 441 ? -13.656 45.469 -3.947 1 73.75 441 ASP B N 1
ATOM 7555 C CA . ASP B 1 441 ? -13.914 46.906 -3.77 1 73.75 441 ASP B CA 1
ATOM 7556 C C . ASP B 1 441 ? -15.352 47.156 -3.314 1 73.75 441 ASP B C 1
ATOM 7558 O O . ASP B 1 441 ? -15.734 48.281 -3.055 1 73.75 441 ASP B O 1
ATOM 7562 N N . GLU B 1 442 ? -16.047 46.125 -3.172 1 83.31 442 GLU B N 1
ATOM 7563 C CA . GLU B 1 442 ? -17.453 46.25 -2.805 1 83.31 442 GLU B CA 1
ATOM 7564 C C . GLU B 1 442 ? -17.672 45.938 -1.332 1 83.31 442 GLU B C 1
ATOM 7566 O O . GLU B 1 442 ? -17.109 44.969 -0.819 1 83.31 442 GLU B O 1
ATOM 7571 N N . ILE B 1 443 ? -18.203 46.969 -0.663 1 87.06 443 ILE B N 1
ATOM 7572 C CA . ILE B 1 443 ? -18.594 46.75 0.723 1 87.06 443 ILE B CA 1
ATOM 7573 C C . ILE B 1 443 ? -20.094 46.469 0.796 1 87.06 443 ILE B C 1
ATOM 7575 O O . ILE B 1 443 ? -20.891 47.25 0.263 1 87.06 443 ILE B O 1
ATOM 7579 N N . LYS B 1 444 ? -20.359 45.344 1.215 1 87.94 444 LYS B N 1
ATOM 7580 C CA . LYS B 1 444 ? -21.766 45 1.432 1 87.94 444 LYS B CA 1
ATOM 7581 C C . LYS B 1 444 ? -22.031 44.688 2.902 1 87.94 444 LYS B C 1
ATOM 7583 O O . LYS B 1 444 ? -21.141 44.188 3.607 1 87.94 444 LYS B O 1
ATOM 7588 N N . PHE B 1 445 ? -23.188 45.188 3.293 1 90.06 445 PHE B N 1
ATOM 7589 C CA . PHE B 1 445 ? -23.594 44.875 4.656 1 90.06 445 PHE B CA 1
ATOM 7590 C C . PHE B 1 445 ? -24.672 43.781 4.66 1 90.06 445 PHE B C 1
ATOM 7592 O O . PHE B 1 445 ? -25.672 43.906 3.959 1 90.06 445 PHE B O 1
ATOM 7599 N N . VAL B 1 446 ? -24.375 42.781 5.379 1 89.38 446 VAL B N 1
ATOM 7600 C CA . VAL B 1 446 ? -25.312 41.656 5.414 1 89.38 446 VAL B CA 1
ATOM 7601 C C . VAL B 1 446 ? -25.766 41.406 6.852 1 89.38 446 VAL B C 1
ATOM 7603 O O . VAL B 1 446 ? -24.938 41.344 7.77 1 89.38 446 VAL B O 1
ATOM 7606 N N . LYS B 1 447 ? -27.078 41.312 6.98 1 88.5 447 LYS B N 1
ATOM 7607 C CA . LYS B 1 447 ? -27.641 40.969 8.281 1 88.5 447 LYS B CA 1
ATOM 7608 C C . LYS B 1 447 ? -27.703 39.469 8.477 1 88.5 447 LYS B C 1
ATOM 7610 O O . LYS B 1 447 ? -28.25 38.75 7.629 1 88.5 447 LYS B O 1
ATOM 7615 N N . VAL B 1 448 ? -27.094 39 9.5 1 88.06 448 VAL B N 1
ATOM 7616 C CA . VAL B 1 448 ? -27.031 37.562 9.711 1 88.06 448 VAL B CA 1
ATOM 7617 C C . VAL B 1 448 ? -27.344 37.25 11.164 1 88.06 448 VAL B C 1
ATOM 7619 O O . VAL B 1 448 ? -27.031 38 12.07 1 88.06 448 VAL B O 1
ATOM 7622 N N . HIS B 1 449 ? -28 36.156 11.297 1 85.56 449 HIS B N 1
ATOM 7623 C CA . HIS B 1 449 ? -28.312 35.656 12.633 1 85.56 449 HIS B CA 1
ATOM 7624 C C . HIS B 1 449 ? -27.062 35.062 13.297 1 85.56 449 HIS B C 1
ATOM 7626 O O . HIS B 1 449 ? -26.172 34.562 12.617 1 85.56 449 HIS B O 1
ATOM 7632 N N . VAL B 1 450 ? -27 35.125 14.57 1 82.94 450 VAL B N 1
ATOM 7633 C CA . VAL B 1 450 ? -25.844 34.719 15.352 1 82.94 450 VAL B CA 1
ATOM 7634 C C . VAL B 1 450 ? -25.547 33.219 15.102 1 82.94 450 VAL B C 1
ATOM 7636 O O . VAL B 1 450 ? -24.406 32.781 15.203 1 82.94 450 VAL B O 1
ATOM 7639 N N . SER B 1 451 ? -26.516 32.469 14.734 1 78.19 451 SER B N 1
ATOM 7640 C CA . SER B 1 451 ? -26.328 31.031 14.516 1 78.19 451 SER B CA 1
ATOM 7641 C C . SER B 1 451 ? -25.531 30.766 13.25 1 78.19 451 SER B C 1
ATOM 7643 O O . SER B 1 451 ? -25.016 29.656 13.055 1 78.19 451 SER B O 1
ATOM 7645 N N . LYS B 1 452 ? -25.344 31.719 12.453 1 83.38 452 LYS B N 1
ATOM 7646 C CA . LYS B 1 452 ? -24.719 31.516 11.156 1 83.38 452 LYS B CA 1
ATOM 7647 C C . LYS B 1 452 ? -23.328 32.156 11.117 1 83.38 452 LYS B C 1
ATOM 7649 O O . LYS B 1 452 ? -22.719 32.281 10.055 1 83.38 452 LYS B O 1
ATOM 7654 N N . ILE B 1 453 ? -22.953 32.719 12.25 1 83.12 453 ILE B N 1
ATOM 7655 C CA . ILE B 1 453 ? -21.641 33.344 12.297 1 83.12 453 ILE B CA 1
ATOM 7656 C C . ILE B 1 453 ? -20.859 32.812 13.5 1 83.12 453 ILE B C 1
ATOM 7658 O O . ILE B 1 453 ? -21.453 32.375 14.484 1 83.12 453 ILE B O 1
ATOM 7662 N N . PHE B 1 454 ? -19.609 32.781 13.414 1 82.94 454 PHE B N 1
ATOM 7663 C CA . PHE B 1 454 ? -18.766 32.5 14.562 1 82.94 454 PHE B CA 1
ATOM 7664 C C . PHE B 1 454 ? -17.531 33.406 14.57 1 82.94 454 PHE B C 1
ATOM 7666 O O . PHE B 1 454 ? -17.062 33.844 13.516 1 82.94 454 PHE B O 1
ATOM 7673 N N . LYS B 1 455 ? -17.078 33.688 15.758 1 84.94 455 LYS B N 1
ATOM 7674 C CA . LYS B 1 455 ? -16 34.656 15.984 1 84.94 455 LYS B CA 1
ATOM 7675 C C . LYS B 1 455 ? -14.633 34.031 15.719 1 84.94 455 LYS B C 1
ATOM 7677 O O . LYS B 1 455 ? -14.391 32.875 16.094 1 84.94 455 LYS B O 1
ATOM 7682 N N . GLN B 1 456 ? -13.797 34.781 15.039 1 82.69 456 GLN B N 1
ATOM 7683 C CA . GLN B 1 456 ? -12.391 34.406 14.977 1 82.69 456 GLN B CA 1
ATOM 7684 C C . GLN B 1 456 ? -11.727 34.531 16.344 1 82.69 456 GLN B C 1
ATOM 7686 O O . GLN B 1 456 ? -11.852 35.531 17.016 1 82.69 456 GLN B O 1
ATOM 7691 N N . PRO B 1 457 ? -11.062 33.531 16.766 1 76.94 457 PRO B N 1
ATOM 7692 C CA . PRO B 1 457 ? -10.391 33.594 18.062 1 76.94 457 PRO B CA 1
ATOM 7693 C C . PRO B 1 457 ? -9.297 34.656 18.094 1 76.94 457 PRO B C 1
ATOM 7695 O O . PRO B 1 457 ? -8.703 35 17.062 1 76.94 457 PRO B O 1
ATOM 7698 N N . GLU B 1 458 ? -9.047 35.344 19.25 1 74.25 458 GLU B N 1
ATOM 7699 C CA . GLU B 1 458 ? -8.031 36.375 19.422 1 74.25 458 GLU B CA 1
ATOM 7700 C C . GLU B 1 458 ? -6.625 35.781 19.297 1 74.25 458 GLU B C 1
ATOM 7702 O O . GLU B 1 458 ? -6.359 34.688 19.766 1 74.25 458 GLU B O 1
ATOM 7707 N N . LEU B 1 459 ? -5.891 36.375 18.297 1 65.88 459 LEU B N 1
ATOM 7708 C CA . LEU B 1 459 ? -4.5 35.969 18.156 1 65.88 459 LEU B CA 1
ATOM 7709 C C . LEU B 1 459 ? -3.711 36.281 19.438 1 65.88 459 LEU B C 1
ATOM 7711 O O . LEU B 1 459 ? -3.812 37.375 19.984 1 65.88 459 LEU B O 1
ATOM 7715 N N . ARG B 1 460 ? -3.414 35.375 20.266 1 55.41 460 ARG B N 1
ATOM 7716 C CA . ARG B 1 460 ? -2.545 35.625 21.406 1 55.41 460 ARG B CA 1
ATOM 7717 C C . ARG B 1 460 ? -1.173 36.125 20.953 1 55.41 460 ARG B C 1
ATOM 7719 O O . ARG B 1 460 ? -0.589 35.562 20.016 1 55.41 460 ARG B O 1
ATOM 7726 N N . GLU B 1 461 ? -0.82 37.312 20.875 1 49.84 461 GLU B N 1
ATOM 7727 C CA . GLU B 1 461 ? 0.447 37.969 20.531 1 49.84 461 GLU B CA 1
ATOM 7728 C C . GLU B 1 461 ? 1.631 37.156 21.078 1 49.84 461 GLU B C 1
ATOM 7730 O O . GLU B 1 461 ? 2.785 37.469 20.781 1 49.84 461 GLU B O 1
ATOM 7735 N N . ASN B 1 462 ? 1.602 36.375 22 1 43.81 462 ASN B N 1
ATOM 7736 C CA . ASN B 1 462 ? 2.895 36 22.562 1 43.81 462 ASN B CA 1
ATOM 7737 C C . ASN B 1 462 ? 3.758 35.281 21.531 1 43.81 462 ASN B C 1
ATOM 7739 O O . ASN B 1 462 ? 4.762 34.656 21.875 1 43.81 462 ASN B O 1
ATOM 7743 N N . CYS B 1 463 ? 3.336 34.812 20.469 1 41.41 463 CYS B N 1
ATOM 7744 C CA . CYS B 1 463 ? 4.402 34.188 19.688 1 41.41 463 CYS B CA 1
ATOM 7745 C C . CYS B 1 463 ? 5.363 35.219 19.156 1 41.41 463 CYS B C 1
ATOM 7747 O O . CYS B 1 463 ? 6.18 34.938 18.281 1 41.41 463 CYS B O 1
ATOM 7749 N N . LYS B 1 464 ? 5.27 36.5 19.188 1 34.97 464 LYS B N 1
ATOM 7750 C CA . LYS B 1 464 ? 6.238 37.531 18.812 1 34.97 464 LYS B CA 1
ATOM 7751 C C . LYS B 1 464 ? 7.5 37.406 19.656 1 34.97 464 LYS B C 1
ATOM 7753 O O . LYS B 1 464 ? 8.617 37.5 19.141 1 34.97 464 LYS B O 1
ATOM 7758 N N . SER B 1 465 ? 7.527 37.969 21.062 1 29.19 465 SER B N 1
ATOM 7759 C CA . SER B 1 465 ? 8.664 38.531 21.812 1 29.19 465 SER B CA 1
ATOM 7760 C C . SER B 1 465 ? 9.539 37.406 22.359 1 29.19 465 SER B C 1
ATOM 7762 O O . SER B 1 465 ? 10.602 37.688 22.938 1 29.19 465 SER B O 1
ATOM 7764 N N . VAL B 1 466 ? 9.562 36.188 22.422 1 27.58 466 VAL B N 1
ATOM 7765 C CA . VAL B 1 466 ? 10.938 36.188 22.906 1 27.58 466 VAL B CA 1
ATOM 7766 C C . VAL B 1 466 ? 11.875 36.688 21.812 1 27.58 466 VAL B C 1
ATOM 7768 O O . VAL B 1 466 ? 11.727 36.312 20.641 1 27.58 466 VAL B O 1
#

Solvent-accessible surface area (backbone atoms only — not comparable to full-atom values): 51404 Å² total; per-residue (Å²): 127,74,63,81,81,44,57,68,69,57,43,52,49,51,59,60,48,63,79,45,91,68,81,83,71,83,61,56,81,91,70,43,72,80,46,49,74,66,50,60,49,74,52,82,72,43,86,66,49,79,61,52,47,71,71,69,77,33,68,70,46,45,39,53,44,28,63,68,31,71,68,48,33,49,52,52,50,36,45,75,69,61,36,64,75,55,48,68,42,33,50,65,39,87,86,78,61,34,52,29,36,60,36,84,43,77,97,80,48,71,56,69,18,39,52,52,34,66,91,47,44,64,60,51,49,52,61,48,38,52,54,55,58,54,46,66,54,28,44,55,60,42,56,68,49,36,41,47,91,64,45,66,61,50,42,40,52,50,52,63,56,31,61,50,48,59,22,35,45,76,86,82,74,88,78,71,90,40,76,59,81,83,54,81,42,67,52,36,39,33,40,41,51,76,47,66,78,38,62,59,20,84,85,60,25,25,31,31,42,36,41,30,24,66,52,33,58,30,61,46,77,41,74,30,64,61,72,47,50,67,54,51,48,50,53,46,47,54,48,32,28,72,58,23,60,39,44,30,38,33,31,55,84,47,66,58,65,63,35,67,66,45,49,51,36,32,54,40,57,56,28,45,79,41,62,55,40,94,81,34,59,22,57,50,30,54,52,50,52,51,48,50,53,49,43,34,22,26,33,44,52,23,90,46,75,35,41,35,65,63,28,40,38,54,39,41,34,50,55,26,64,29,67,32,80,43,69,67,40,25,10,35,36,62,52,30,46,39,84,60,40,46,63,91,64,50,70,82,62,84,80,72,59,67,53,50,47,59,47,27,49,50,47,28,55,45,48,58,48,33,76,68,39,33,67,57,33,40,52,50,51,52,51,53,47,51,51,48,62,71,60,62,68,84,76,86,82,54,83,63,38,43,27,33,35,56,53,80,65,83,58,56,68,52,46,58,47,27,46,69,81,26,32,30,72,42,80,50,92,81,53,28,33,29,32,40,41,70,59,88,89,46,77,42,78,44,79,41,51,54,89,44,43,49,72,60,62,81,80,72,69,74,81,63,78,111,126,75,62,81,80,43,58,68,69,56,42,53,49,51,59,62,46,64,79,46,91,68,81,82,68,85,62,56,81,91,69,44,72,78,47,49,73,68,50,59,49,75,51,82,71,44,86,67,49,80,62,54,48,71,71,69,78,33,69,70,46,44,40,54,44,29,62,68,30,70,68,47,32,51,52,51,51,37,44,74,69,61,36,65,76,54,49,69,42,34,49,67,39,86,86,79,60,34,53,29,35,60,38,84,42,76,96,80,49,70,53,69,17,39,52,52,34,77,90,45,45,62,60,52,49,52,61,47,37,51,55,55,59,56,48,67,54,29,45,55,59,42,56,67,49,36,40,46,92,64,46,67,62,52,42,40,52,51,54,66,58,31,64,50,47,59,21,36,46,75,86,81,76,87,77,69,91,40,77,61,82,83,56,81,43,66,52,36,39,33,38,42,51,74,48,67,77,38,63,60,21,85,85,60,27,24,32,32,42,34,40,31,24,68,52,33,59,30,60,46,76,39,74,29,64,63,72,45,52,68,55,50,48,49,53,48,48,55,47,30,27,73,57,22,60,41,44,31,39,32,31,56,85,47,66,60,64,62,33,67,67,45,50,51,36,32,54,39,57,57,28,44,77,42,64,53,39,93,82,34,59,22,59,49,29,54,52,51,53,50,47,48,53,49,43,33,22,27,34,43,52,22,87,46,75,35,41,35,65,63,27,40,38,53,39,40,35,49,56,25,65,30,67,31,79,44,70,67,39,24,10,35,36,62,51,31,46,39,84,59,37,44,64,91,64,50,70,82,61,85,80,70,61,67,54,50,46,60,47,26,50,50,47,28,54,44,48,57,48,34,77,68,38,33,65,57,33,40,51,50,50,52,51,52,48,51,51,50,62,70,59,63,69,84,76,84,82,53,83,63,39,44,26,32,36,56,52,80,64,84,57,57,70,52,47,58,47,26,46,68,80,25,32,30,72,43,81,49,92,81,52,29,33,31,32,40,40,71,59,88,88,44,78,42,79,44,78,41,50,54,90,44,42,48,73,60,60,80,79,70,65,71,82,68,70,123

Sequence (932 aa):
MNLDKQPDIVKRWLLYLQDFSYNIDHIKGCDNPADFLSRMQIEDVEVNNLFHMGDQLSHSNIKLCQSMDSCTSEIIKKIEEKDSKTCQKYFIDSYTGLLMFKIKSGKDQILNKIYIPRNLVRDCLLVAHAPHFGVQKTYDFIKIKYFWPGMYADVKNFCENCCNCMQNKPKRKTITHSIPKHHLAPGEFLAIDIVGKLPRSVDNQNYILTIVDHYSRYLEAIPIPNTTSNTIIRHLNYYFSRFGLPKYILSDNATYFKSDEIVNFYESLRIEHRKSSIYYPKSNGLLERTHRVLKESVASISQKVHDWSTSLLFFKLHYNNSKHVVTQYTPAELFFGRRVNIPIHSYDDPKYVEDFSIYLNKVQKQLKEFNENVKVNEENYFKKHDKYIKGFKREKLQLGDKVFMQVFVDPQVLHPKYKGPYEISKIFRNENYLVKVTEGDEIKFVKVHVSKIFKQPELRENCKSVMNLDKQPDIVKRWLLYLQDFSYNIDHIKGCDNPADFLSRMQIEDVEVNNLFHMGDQLSHSNIKLCQSMDSCTSEIIKKIEEKDSKTCQKYFIDSYTGLLMFKIKSGKDQILNKIYIPRNLVRDCLLVAHAPHFGVQKTYDFIKIKYFWPGMYADVKNFCENCCNCMQNKPKRKTITHSIPKHHLAPGEFLAIDIVGKLPRSVDNQNYILTIVDHYSRYLEAIPIPNTTSNTIIRHLNYYFSRFGLPKYILSDNATYFKSDEIVNFYESLRIEHRKSSIYYPKSNGLLERTHRVLKESVASISQKVHDWSTSLLFFKLHYNNSKHVVTQYTPAELFFGRRVNIPIHSYDDPKYVEDFSIYLNKVQKQLKEFNENVKVNEENYFKKHDKYIKGFKREKLQLGDKVFMQVFVDPQVLHPKYKGPYEISKIFRNENYLVKVTEGDEIKFVKVHVSKIFKQPELRENCKSV

pLDDT: mean 76.88, std 18.49, range [26.69, 97.25]

Secondary structure (DSSP, 8-state):
--GGGS-HHHHHHHHHHHTS--------TTS-SHHHHHHS------GGGTT---GGG-HHHHHHHHHHSHHHHHHHHHHHTT-HHHHHHEEE-TTT--EEEEEEETTTEEEEEEEPPHHHHHHHHHHHTTT---HHHHHHHHHTTEE-TTHHHHHHHHHHT-HHHHHHS-S------------SSTTSEEEEEEEE--PPPTTS--EEEEEEETTT--EEEEEES---HHHHHHHHHHHHHHH---SEEEE-S-GGGS-HHHHHHHHHTTPEEEE--TT-HHHHHHHHHHHHHHHHHHHHH-SSGGGHHHHHHHHHHHHHTSPPTTTSS-HHHHHHSSPPP-GGG--S-GGG---HHHHHHHHHHHHHHHHHHHHHHHHHHHHHHHHHHHT-PPPPP-TT-EEEEE--S-PPTTS-SEEEEEEEEEE-TTSEEEEEEEETTEEEEEEEEGGGEEEPPP--GGGS--/--GGGS-HHHHHHHHHHHTS--------TTS-SHHHHHHS------GGGTT---GGG-HHHHHHHHHHSHHHHHHHHHHHTT-HHHHHHEEE-TTT--EEEEEEETTTEEEEEEEPPHHHHHHHHHHHTTT---HHHHHHHHHTTEE-TTHHHHHHHHHHT-HHHHHHS-S------------SSTTSEEEEEEEE--PPPTTS--EEEEEEETTT--EEEEEES---HHHHHHHHHHHHHHH---SEEEE-S-GGGS-HHHHHHHHHTTPEEEE--TT-HHHHHHHHHHHHHHHHHHHHH-SSGGGHHHHHHHHHHHHHTSPPTTTSS-HHHHHHSSPPP-GGG--S-GGG---HHHHHHHHHHHHHHHHHHHHHHHHHHHHHHHHHHHT-PPPPP-TT-EEEEE--S---TTS-SEEEEEEEEEE-TTSEEEEEEEETTEEEEEEEEGGGEEEPPP--GGGS--

Foldseek 3Di:
DPLVPDPPLVNVVVVVCVVPPDDPDPPDPVPDVVCVVVVVPCPPVPLVDLQDQPCCPFLVNQLVLLCVAPVSVVLVVCVVVVPPVSVVFWDQDPPSRFIWGWDPDPDDDTQIAGEGGLVCLVSLLCNLCLLLDALVQSLVLAVNHYDYPCNSVVSNLCSLQDPLLQQQPDPFDDADQADDDADDAWQAEKEWDKDDQAPQAPVGFGIWIWIATPHLRQIDIATHNDLALVRVLVVVVVVCVPQNHYQEYEYEPDPSCPDPSNVVSCVVVNHHYDYCPVVRVRSVSSVVVVVSSLLRSLLSNDPDRNNSNSSSVVNSLSQQQTQDQQQRGRSCCRNVVDHDDGSSRPPPDPPPPPDSVVSSVVSVVSSVVRVVCNVVSSVVVNVVSVVCNVPDDADDDDFFFFKWFADDPPDHRSHTRTDDRWTFHDDDPQQKTWTFDDDSPDTDTDIDHVVGMHTRDDNPPPSPDD/DPLVVDPPLVNVVVVVCVVPPDDPDPDDPVPDVVCVVVVVPCPPVPLVDLQDQPCCPFLVNQLVVLCVAPVSVVLVVCVVVVPPVSVVFWDQDPPSRFIWGWDPDPDDDTQIAGEGGLVCLVSLLCNLCLLLDALVQSLVLAVNHYDYPCNSVVSNLCSLQDPLLQQQPDPFDDADQADDDADDAWQAEKEWDKDDQAPQAPVGFGIWIWIATPHLRQIDIATHNDLALVRVLVVVVVVCVPQNHYQEYEYEPDPSCPDPSNVVSCVVVNHHYDYCPVVRVRVVSSVVVVVSSLLSSLLSNDPDRNNSNSSSVVNSLSQQQTQDQQQRGRSCCRNVVDHDDGSSRPDPDPPPPPDSVVSSVVSVVSSVVRVVCNVVSSVVVNVVSVVCNVPDDADDDDFFFFKWFADDDPDHRSHTRTDDRWTFHDDDPQQKTWTFDDDSPDTDTDIDHNVGMHTRDDNPPVSPDD

Organism: Araneus ventricosus (NCBI:txid182803)

Nearest PDB structures (foldseek):
  5ejk-assembly1_H  TM=5.953E-01  e=8.164E-13  Rous sarcoma virus - Prague C
  5ejk-assembly1_B  TM=6.450E-01  e=2.697E-11  Rous sarcoma virus - Prague C
  4fw2-assembly1_B  TM=5.734E-01  e=1.070E-10  Rous sarcoma virus - Prague C
  4fw1-assembly1_A  TM=5.679E-01  e=8.655E-11  Rous sarcoma virus - Prague C
  4fw2-assembly1_A  TM=5.547E-01  e=1.225E-09  Rous sarcoma virus - Prague C

Radius of gyration: 32.95 Å; Cα contacts (8 Å, |Δi|>4): 1483; chains: 2; bounding box: 63×106×84 Å